Protein AF-A0A9E1UZW0-F1 (afdb_monomer)

Sequence (959 aa):
MATTGMSMRNAANSIFTGLLLSGLMGLLSMGADKRDGTMLTGFHPRLTERPRLGAKPGDRRKMQEAIRNGGDLKGKYIRLRDKLAPYIKQHGDDPDHLMSRMPMHWGKHYTIFPAFGEKKSMEFSDFDSPYKPAAPCVMNSWRGGSLDMRKRSGHAPVPTMRVGFGGVKTTRGNGYRTPKLGTIEAYNGDLFQVRDAFHKEVENYLPLSGTAICDYYKPIIGLATEAAMLYYWTEDERYARFACDYLMQWVLGIYFQNPYNRPKAAVDGKIIQNTSTGVNGMDISAGYMKQFAWVYDFCFDYLREKERHYLDGAFYPHREGEVDHAGLKEALRGKTIVEVVDQAFFKFCYHMILEDVLVGNPQCPNNHCIWSQQSVDFLLAIEDHELRAKGMDVIVYSDELCRPTQWGHYGSLSVNTTVANAFTDDGFWKESTVYQMIATGRVIGLLRSLDRAGYQPWEANGRVFRSACAPFRLMFPHRYLASYGDANNMGFTRTNVDFMYRTAKAHDMPEAKQLGKQLRWAIDRGFNRPLHAEEMEDVPAVGEGEMVFTRTDRIDFIPLYVQRNKGLDRDNGLMSTLYCGNYTHCLPEGINFEFYAKGLKVVPHVGYYPYGSKPHNGWCQKIGSKNTVIPGDIPLTMRDMSTGKYDLTTYAMEPAPQQDAVSPDMSFIEVELPYGGRQRRCMALIRTSASTGFLVDVFRSSNEKSNEYRLHSVGQGVAVYDHDGGTALPFASTTDLANAKLGDDYLEDKLKCPRAIEGNLRAVLDIADDKGRPGLEFSVFLAGRADYTVYTATGLQRKAADRPFDKMRAPMLAVRLPGEAWDRPFATVYEAAKKGTSAIQTVTRLADGSLTVLEITGANGTHHILSAVSPDQPHQLGTLRFQGTFATVAKIGTHTELYLGKGVELTDGTHAIQSLDGTELSVSLRIVDGGATISATAPCRVTVADKTTTVQPGLNQKL

Mean predicted aligned error: 11.45 Å

Structure (mmCIF, N/CA/C/O backbone):
data_AF-A0A9E1UZW0-F1
#
_entry.id   AF-A0A9E1UZW0-F1
#
loop_
_atom_site.group_PDB
_atom_site.id
_atom_site.type_symbol
_atom_site.label_atom_id
_atom_site.label_alt_id
_atom_site.label_comp_id
_atom_site.label_asym_id
_atom_site.label_entity_id
_atom_site.label_seq_id
_atom_site.pdbx_PDB_ins_code
_atom_site.Cartn_x
_atom_site.Cartn_y
_atom_site.Cartn_z
_atom_site.occupancy
_atom_site.B_iso_or_equiv
_atom_site.auth_seq_id
_atom_site.auth_comp_id
_atom_site.auth_asym_id
_atom_site.auth_atom_id
_atom_site.pdbx_PDB_model_num
ATOM 1 N N . MET A 1 1 ? 66.209 41.499 -23.337 1.00 30.52 1 MET A N 1
ATOM 2 C CA . MET A 1 1 ? 67.671 41.567 -23.544 1.00 30.52 1 MET A CA 1
ATOM 3 C C . MET A 1 1 ? 68.220 40.261 -22.989 1.00 30.52 1 MET A C 1
ATOM 5 O O . MET A 1 1 ? 67.960 39.990 -21.830 1.00 30.52 1 MET A O 1
ATOM 9 N N . ALA A 1 2 ? 68.523 39.294 -23.863 1.00 26.50 2 ALA A N 1
ATOM 10 C CA . ALA A 1 2 ? 69.896 38.978 -24.295 1.00 26.50 2 ALA A CA 1
ATOM 11 C C . ALA A 1 2 ? 70.733 38.438 -23.110 1.00 26.50 2 ALA A C 1
ATOM 13 O O . ALA A 1 2 ? 70.812 39.122 -22.102 1.00 26.50 2 ALA A O 1
ATOM 14 N N . THR A 1 3 ? 71.406 37.285 -23.089 1.00 26.61 3 THR A N 1
ATOM 15 C CA . THR A 1 3 ? 71.659 36.137 -23.991 1.00 26.61 3 THR A CA 1
ATOM 16 C C . THR A 1 3 ? 72.749 35.308 -23.271 1.00 26.61 3 THR A C 1
ATOM 18 O O . THR A 1 3 ? 73.616 35.926 -22.664 1.00 26.61 3 THR A O 1
ATOM 21 N N . THR A 1 4 ? 72.760 33.971 -23.435 1.00 27.75 4 THR A N 1
ATOM 22 C CA . THR A 1 4 ? 73.953 33.069 -23.526 1.00 27.75 4 THR A CA 1
ATOM 23 C C . THR A 1 4 ? 74.946 32.982 -22.349 1.00 27.75 4 THR A C 1
ATOM 25 O O . THR A 1 4 ? 75.381 33.986 -21.815 1.00 27.75 4 THR A O 1
ATOM 28 N N . GLY A 1 5 ? 75.476 31.827 -21.943 1.00 23.64 5 GLY A N 1
ATOM 29 C CA . GLY A 1 5 ? 75.455 30.471 -22.490 1.00 23.64 5 GLY A CA 1
ATOM 30 C C . GLY A 1 5 ? 76.658 29.679 -21.938 1.00 23.64 5 GLY A C 1
ATOM 31 O O . GLY A 1 5 ? 77.676 30.285 -21.637 1.00 23.64 5 GLY A O 1
ATOM 32 N N . MET A 1 6 ? 76.481 28.353 -21.804 1.00 24.33 6 MET A N 1
ATOM 33 C CA . MET A 1 6 ? 77.417 27.252 -22.149 1.00 24.33 6 MET A CA 1
ATOM 34 C C . MET A 1 6 ? 78.914 27.381 -21.761 1.00 24.33 6 MET A C 1
ATOM 36 O O . MET A 1 6 ? 79.561 28.360 -22.072 1.00 24.33 6 MET A O 1
ATOM 40 N N . SER A 1 7 ? 79.625 26.389 -21.214 1.00 26.19 7 SER A N 1
ATOM 41 C CA . SER A 1 7 ? 79.550 24.923 -21.309 1.00 26.19 7 SER A CA 1
ATOM 42 C C . SER A 1 7 ? 80.608 24.341 -20.334 1.00 26.19 7 SER A C 1
ATOM 44 O O . SER A 1 7 ? 81.612 24.999 -20.091 1.00 26.19 7 SER A O 1
ATOM 46 N N . MET A 1 8 ? 80.357 23.246 -19.609 1.00 24.97 8 MET A N 1
ATOM 47 C CA . MET A 1 8 ? 80.592 21.824 -19.951 1.00 24.97 8 MET A CA 1
ATOM 48 C C . MET A 1 8 ? 81.868 21.210 -19.336 1.00 24.97 8 MET A C 1
ATOM 50 O O . MET A 1 8 ? 82.967 21.661 -19.614 1.00 24.97 8 MET A O 1
ATOM 54 N N . ARG A 1 9 ? 81.641 20.053 -18.678 1.00 23.30 9 ARG A N 1
ATOM 55 C CA . ARG A 1 9 ? 82.436 18.797 -18.717 1.00 23.30 9 ARG A CA 1
ATOM 56 C C . ARG A 1 9 ? 83.820 18.847 -18.040 1.00 23.30 9 ARG A C 1
ATOM 58 O O . ARG A 1 9 ? 84.681 19.594 -18.453 1.00 23.30 9 ARG A O 1
ATOM 65 N N . ASN A 1 10 ? 84.176 18.044 -17.038 1.00 24.88 10 ASN A N 1
ATOM 66 C CA . ASN A 1 10 ? 83.704 16.735 -16.598 1.00 24.88 10 ASN A CA 1
ATOM 67 C C . ASN A 1 10 ? 84.033 16.554 -15.104 1.00 24.88 10 ASN A C 1
ATOM 69 O O . ASN A 1 10 ? 85.191 16.396 -14.735 1.00 24.88 10 ASN A O 1
ATOM 73 N N . ALA A 1 11 ? 82.996 16.525 -14.272 1.00 26.19 11 ALA A N 1
ATOM 74 C CA . ALA A 1 11 ? 83.003 15.957 -12.925 1.00 26.19 11 ALA A CA 1
ATOM 75 C C . ALA A 1 11 ? 81.582 15.442 -12.644 1.00 26.19 11 ALA A C 1
ATOM 77 O O . ALA A 1 11 ? 80.850 15.973 -11.820 1.00 26.19 11 ALA A O 1
ATOM 78 N N . ALA A 1 12 ? 81.138 14.471 -13.442 1.00 30.14 12 ALA A N 1
ATOM 79 C CA . ALA A 1 12 ? 79.840 13.824 -13.293 1.00 30.14 12 ALA A CA 1
ATOM 80 C C . ALA A 1 12 ? 79.958 12.385 -13.799 1.00 30.14 12 ALA A C 1
ATOM 82 O O . ALA A 1 12 ? 79.695 12.123 -14.966 1.00 30.14 12 ALA A O 1
ATOM 83 N N . ASN A 1 13 ? 80.457 11.490 -12.937 1.00 28.58 13 ASN A N 1
ATOM 84 C CA . ASN A 1 13 ? 80.236 10.040 -13.042 1.00 28.58 13 ASN A CA 1
ATOM 85 C C . ASN A 1 13 ? 80.562 9.265 -11.744 1.00 28.58 13 ASN A C 1
ATOM 87 O O . ASN A 1 13 ? 81.027 8.132 -11.790 1.00 28.58 13 ASN A O 1
ATOM 91 N N . SER A 1 14 ? 80.288 9.837 -10.565 1.00 29.59 14 SER A N 1
ATOM 92 C CA . SER A 1 14 ? 80.281 9.052 -9.311 1.00 29.59 14 SER A CA 1
ATOM 93 C C . SER A 1 14 ? 79.236 9.474 -8.269 1.00 29.59 14 SER A C 1
ATOM 95 O O . SER A 1 14 ? 79.258 8.983 -7.146 1.00 29.59 14 SER A O 1
ATOM 97 N N . ILE A 1 15 ? 78.268 10.327 -8.626 1.00 30.12 15 ILE A N 1
ATOM 98 C CA . ILE A 1 15 ? 77.149 10.705 -7.745 1.00 30.12 15 ILE A CA 1
ATOM 99 C C . ILE A 1 15 ? 75.868 10.744 -8.589 1.00 30.12 15 ILE A C 1
ATOM 101 O O . ILE A 1 15 ? 75.336 11.801 -8.904 1.00 30.12 15 ILE A O 1
ATOM 105 N N . PHE A 1 16 ? 75.412 9.574 -9.034 1.00 28.20 16 PHE A N 1
ATOM 106 C CA . PHE A 1 16 ? 74.105 9.398 -9.676 1.00 28.20 16 PHE A CA 1
ATOM 107 C C . PHE A 1 16 ? 73.536 8.016 -9.329 1.00 28.20 16 PHE A C 1
ATOM 109 O O . PHE A 1 16 ? 73.228 7.203 -10.189 1.00 28.20 16 PHE A O 1
ATOM 116 N N . THR A 1 17 ? 73.430 7.739 -8.027 1.00 32.31 17 THR A N 1
ATOM 117 C CA . THR A 1 17 ? 72.696 6.567 -7.508 1.00 32.31 17 THR A CA 1
ATOM 118 C C . THR A 1 17 ? 72.117 6.779 -6.104 1.00 32.31 17 THR A C 1
ATOM 120 O O . THR A 1 17 ? 71.690 5.821 -5.473 1.00 32.31 17 THR A O 1
ATOM 123 N N . GLY A 1 18 ? 72.059 8.017 -5.591 1.00 30.78 18 GLY A N 1
ATOM 124 C CA . GLY A 1 18 ? 71.815 8.229 -4.156 1.00 30.78 18 GLY A CA 1
ATOM 125 C C . GLY A 1 18 ? 70.939 9.402 -3.724 1.00 30.78 18 GLY A C 1
ATOM 126 O O . GLY A 1 18 ? 70.886 9.650 -2.529 1.00 30.78 18 GLY A O 1
ATOM 127 N N . LEU A 1 19 ? 70.261 10.134 -4.618 1.00 27.95 19 LEU A N 1
ATOM 128 C CA . LEU A 1 19 ? 69.469 11.315 -4.213 1.00 27.95 19 LEU A CA 1
ATOM 129 C C . LEU A 1 19 ? 68.256 11.584 -5.122 1.00 27.95 19 LEU A C 1
ATOM 131 O O . LEU A 1 19 ? 68.032 12.687 -5.604 1.00 27.95 19 LEU A O 1
ATOM 135 N N . LEU A 1 20 ? 67.445 10.546 -5.337 1.00 27.47 20 LEU A N 1
ATOM 136 C CA . LEU A 1 20 ? 66.090 10.657 -5.906 1.00 27.47 20 LEU A CA 1
ATOM 137 C C . LEU A 1 20 ? 65.059 9.864 -5.076 1.00 27.47 20 LEU A C 1
ATOM 139 O O . LEU A 1 20 ? 64.021 9.454 -5.582 1.00 27.47 20 LEU A O 1
ATOM 143 N N . LEU A 1 21 ? 65.353 9.645 -3.786 1.00 30.33 21 LEU A N 1
ATOM 144 C CA . LEU A 1 21 ? 64.610 8.717 -2.923 1.00 30.33 21 LEU A CA 1
ATOM 145 C C . LEU A 1 21 ? 64.216 9.271 -1.540 1.00 30.33 21 LEU A C 1
ATOM 147 O O . LEU A 1 21 ? 63.819 8.504 -0.673 1.00 30.33 21 LEU A O 1
ATOM 151 N N . SER A 1 22 ? 64.258 10.589 -1.313 1.00 27.69 22 SER A N 1
ATOM 152 C CA . SER A 1 22 ? 63.942 11.165 0.012 1.00 27.69 22 SER A CA 1
ATOM 153 C C . SER A 1 22 ? 63.074 12.433 -0.003 1.00 27.69 22 SER A C 1
ATOM 155 O O . SER A 1 22 ? 63.075 13.194 0.958 1.00 27.69 22 SER A O 1
ATOM 157 N N . GLY A 1 23 ? 62.284 12.646 -1.064 1.00 28.47 23 GLY A N 1
ATOM 158 C CA . GLY A 1 23 ? 61.341 13.774 -1.182 1.00 28.47 23 GLY A CA 1
ATOM 159 C C . GLY A 1 23 ? 59.867 13.390 -1.362 1.00 28.47 23 GLY A C 1
ATOM 160 O O . GLY A 1 23 ? 59.054 14.258 -1.657 1.00 28.47 23 GLY A O 1
ATOM 161 N N . LEU A 1 24 ? 59.511 12.106 -1.219 1.00 27.89 24 LEU A N 1
ATOM 162 C CA . LEU A 1 24 ? 58.159 11.594 -1.512 1.00 27.89 24 LEU A CA 1
ATOM 163 C C . LEU A 1 24 ? 57.574 10.674 -0.420 1.00 27.89 24 LEU A C 1
ATOM 165 O O . LEU A 1 24 ? 56.618 9.947 -0.667 1.00 27.89 24 LEU A O 1
ATOM 169 N N . MET A 1 25 ? 58.109 10.725 0.805 1.00 27.12 25 MET A N 1
ATOM 170 C CA . MET A 1 25 ? 57.637 9.929 1.951 1.00 27.12 25 MET A CA 1
ATOM 171 C C . MET A 1 25 ? 57.395 10.794 3.198 1.00 27.12 25 MET A C 1
ATOM 173 O O . MET A 1 25 ? 58.086 10.670 4.202 1.00 27.12 25 MET A O 1
ATOM 177 N N . GLY A 1 26 ? 56.406 11.691 3.130 1.00 26.28 26 GLY A N 1
ATOM 178 C CA . GLY A 1 26 ? 56.017 12.552 4.260 1.00 26.28 26 GLY A CA 1
ATOM 179 C C . GLY A 1 26 ? 54.534 12.934 4.309 1.00 26.28 26 GLY A C 1
ATOM 180 O O . GLY A 1 26 ? 54.189 13.917 4.951 1.00 26.28 26 GLY A O 1
ATOM 181 N N . LEU A 1 27 ? 53.661 12.192 3.617 1.00 26.28 27 LEU A N 1
ATOM 182 C CA . LEU A 1 27 ? 52.204 12.428 3.564 1.00 26.28 27 LEU A CA 1
ATOM 183 C C . LEU A 1 27 ? 51.392 11.117 3.637 1.00 26.28 27 LEU A C 1
ATOM 185 O O . LEU A 1 27 ? 50.254 11.037 3.186 1.00 26.28 27 LEU A O 1
ATOM 189 N N . LEU A 1 28 ? 51.988 10.082 4.236 1.00 27.00 28 LEU A N 1
ATOM 190 C CA . LEU A 1 28 ? 51.391 8.768 4.476 1.00 27.00 28 LEU A CA 1
ATOM 191 C C . LEU A 1 28 ? 51.625 8.349 5.935 1.00 27.00 28 LEU A C 1
ATOM 193 O O . LEU A 1 28 ? 52.431 7.468 6.201 1.00 27.00 28 LEU A O 1
ATOM 197 N N . SER A 1 29 ? 50.936 8.981 6.887 1.00 27.53 29 SER A N 1
ATOM 198 C CA . SER A 1 29 ? 50.568 8.335 8.157 1.00 27.53 29 SER A CA 1
ATOM 199 C C . SER A 1 29 ? 49.604 9.218 8.948 1.00 27.53 29 SER A C 1
ATOM 201 O O . SER A 1 29 ? 50.031 10.185 9.570 1.00 27.53 29 SER A O 1
ATOM 203 N N . MET A 1 30 ? 48.314 8.883 8.909 1.00 24.89 30 MET A N 1
ATOM 204 C CA . MET A 1 30 ? 47.377 8.869 10.047 1.00 24.89 30 MET A CA 1
ATOM 205 C C . MET A 1 30 ? 45.951 8.696 9.511 1.00 24.89 30 MET A C 1
ATOM 207 O O . MET A 1 30 ? 45.476 9.506 8.723 1.00 24.89 30 MET A O 1
ATOM 211 N N . GLY A 1 31 ? 45.288 7.615 9.931 1.00 25.58 31 GLY A N 1
ATOM 212 C CA . GLY A 1 31 ? 43.926 7.266 9.515 1.00 25.58 31 GLY A CA 1
ATOM 213 C C . GLY A 1 31 ? 43.778 5.894 8.853 1.00 25.58 31 GLY A C 1
ATOM 214 O O . GLY A 1 31 ? 42.892 5.716 8.025 1.00 25.58 31 GLY A O 1
ATOM 215 N N . ALA A 1 32 ? 44.637 4.928 9.190 1.00 26.78 32 ALA A N 1
ATOM 216 C CA . ALA A 1 32 ? 44.305 3.521 9.019 1.00 26.78 32 ALA A CA 1
ATOM 217 C C . ALA A 1 32 ? 43.410 3.090 10.190 1.00 26.78 32 ALA A C 1
ATOM 219 O O . ALA A 1 32 ? 43.887 2.977 11.316 1.00 26.78 32 ALA A O 1
ATOM 220 N N . ASP A 1 33 ? 42.136 2.836 9.905 1.00 25.22 33 ASP A N 1
ATOM 221 C CA . ASP A 1 33 ? 41.433 1.728 10.544 1.00 25.22 33 ASP A CA 1
ATOM 222 C C . ASP A 1 33 ? 40.790 0.866 9.448 1.00 25.22 33 ASP A C 1
ATOM 224 O O . ASP A 1 33 ? 40.399 1.353 8.382 1.00 25.22 33 ASP A O 1
ATOM 228 N N . LYS A 1 34 ? 40.861 -0.440 9.667 1.00 31.58 34 LYS A N 1
ATOM 229 C CA . LYS A 1 34 ? 41.252 -1.464 8.688 1.00 31.58 34 LYS A CA 1
ATOM 230 C C . LYS A 1 34 ? 40.300 -1.622 7.495 1.00 31.58 34 LYS A C 1
ATOM 232 O O . LYS A 1 34 ? 39.191 -2.130 7.619 1.00 31.58 34 LYS A O 1
ATOM 237 N N . ARG A 1 35 ? 40.808 -1.274 6.310 1.00 28.05 35 ARG A N 1
ATOM 238 C CA . ARG A 1 35 ? 40.376 -1.802 5.010 1.00 28.05 35 ARG A CA 1
ATOM 239 C C . ARG A 1 35 ? 41.566 -2.539 4.416 1.00 28.05 35 ARG A C 1
ATOM 241 O O . ARG A 1 35 ? 42.552 -1.908 4.040 1.00 28.05 35 ARG A O 1
ATOM 248 N N . ASP A 1 36 ? 41.483 -3.861 4.396 1.00 26.02 36 ASP A N 1
ATOM 249 C CA . ASP A 1 36 ? 42.492 -4.704 3.772 1.00 26.02 36 ASP A CA 1
ATOM 250 C C . ASP A 1 36 ? 42.563 -4.382 2.278 1.00 26.02 36 ASP A C 1
ATOM 252 O O . ASP A 1 36 ? 41.580 -4.489 1.546 1.00 26.02 36 ASP A O 1
ATOM 256 N N . GLY A 1 37 ? 43.750 -3.961 1.840 1.00 27.73 37 GLY A N 1
ATOM 257 C CA . GLY A 1 37 ? 44.107 -3.655 0.459 1.00 27.73 37 GLY A CA 1
ATOM 258 C C . GLY A 1 37 ? 44.231 -4.901 -0.412 1.00 27.73 37 GLY A C 1
ATOM 259 O O . GLY A 1 37 ? 45.260 -5.122 -1.045 1.00 27.73 37 GLY A O 1
ATOM 260 N N . THR A 1 38 ? 43.171 -5.699 -0.475 1.00 24.31 38 THR A N 1
ATOM 261 C CA . THR A 1 38 ? 42.907 -6.493 -1.670 1.00 24.31 38 THR A CA 1
ATOM 262 C C . THR A 1 38 ? 42.243 -5.547 -2.665 1.00 24.31 38 THR A C 1
ATOM 264 O O . THR A 1 38 ? 41.196 -4.970 -2.378 1.00 24.31 38 THR A O 1
ATOM 267 N N . MET A 1 39 ? 42.817 -5.366 -3.860 1.00 29.91 39 MET A N 1
ATOM 268 C CA . MET A 1 39 ? 41.914 -5.134 -4.987 1.00 29.91 39 MET A CA 1
ATOM 269 C C . MET A 1 39 ? 40.899 -6.279 -4.922 1.00 29.91 39 MET A C 1
ATOM 271 O O . MET A 1 39 ? 41.315 -7.431 -4.793 1.00 29.91 39 MET A O 1
ATOM 275 N N . LEU A 1 40 ? 39.602 -5.975 -4.947 1.00 32.97 40 LEU A N 1
ATOM 276 C CA . LEU A 1 40 ? 38.520 -6.958 -5.009 1.00 32.97 40 LEU A CA 1
ATOM 277 C C . LEU A 1 40 ? 38.567 -7.693 -6.365 1.00 32.97 40 LEU A C 1
ATOM 279 O O . LEU A 1 40 ? 37.657 -7.608 -7.175 1.00 32.97 40 LEU A O 1
ATOM 283 N N . THR A 1 41 ? 39.644 -8.423 -6.642 1.00 30.27 41 THR A N 1
ATOM 284 C CA . THR A 1 41 ? 39.836 -9.266 -7.828 1.00 30.27 41 THR A CA 1
ATOM 285 C C . THR A 1 41 ? 39.217 -10.655 -7.648 1.00 30.27 41 THR A C 1
ATOM 287 O O . THR A 1 41 ? 39.438 -11.531 -8.477 1.00 30.27 41 THR A O 1
ATOM 290 N N . GLY A 1 42 ? 38.436 -10.870 -6.581 1.00 32.50 42 GLY A N 1
ATOM 291 C CA . GLY A 1 42 ? 37.962 -12.194 -6.167 1.00 32.50 42 GLY A CA 1
ATOM 292 C C . GLY A 1 42 ? 36.461 -12.478 -6.288 1.00 32.50 42 GLY A C 1
ATOM 293 O O . GLY A 1 42 ? 36.078 -13.604 -6.001 1.00 32.50 42 GLY A O 1
ATOM 294 N N . PHE A 1 43 ? 35.605 -11.525 -6.684 1.00 42.00 43 PHE A N 1
ATOM 295 C CA . PHE A 1 43 ? 34.138 -11.711 -6.598 1.00 42.00 43 PHE A CA 1
ATOM 296 C C . PHE A 1 43 ? 33.359 -11.696 -7.919 1.00 42.00 43 PHE A C 1
ATOM 298 O O . PHE A 1 43 ? 32.143 -11.881 -7.899 1.00 42.00 43 PHE A O 1
ATOM 305 N N . HIS A 1 44 ? 34.012 -11.520 -9.068 1.00 53.66 44 HIS A N 1
ATOM 306 C CA . HIS A 1 44 ? 33.308 -11.459 -10.348 1.00 53.66 44 HIS A CA 1
ATOM 307 C C . HIS A 1 44 ? 33.883 -12.491 -11.330 1.00 53.66 44 HIS A C 1
ATOM 309 O O . HIS A 1 44 ? 35.072 -12.420 -11.650 1.00 53.66 44 HIS A O 1
ATOM 315 N N . PRO A 1 45 ? 33.074 -13.419 -11.883 1.00 56.72 45 PRO A N 1
ATOM 316 C CA . PRO A 1 45 ? 33.511 -14.218 -13.021 1.00 56.72 45 PRO A CA 1
ATOM 317 C C . PRO A 1 45 ? 33.694 -13.265 -14.202 1.00 56.72 45 PRO A C 1
ATOM 319 O O . PRO A 1 45 ? 32.706 -12.762 -14.733 1.00 56.72 45 PRO A O 1
ATOM 322 N N . ARG A 1 46 ? 34.932 -12.910 -14.569 1.00 61.34 46 ARG A N 1
ATOM 323 C CA . ARG A 1 46 ? 35.181 -12.111 -15.778 1.00 61.34 46 ARG A CA 1
ATOM 324 C C . ARG A 1 46 ? 34.709 -12.935 -16.968 1.00 61.34 46 ARG A C 1
ATOM 326 O O . ARG A 1 46 ? 35.425 -13.812 -17.440 1.00 61.34 46 ARG A O 1
ATOM 333 N N . LEU A 1 47 ? 33.478 -12.691 -17.400 1.00 66.19 47 LEU A N 1
ATOM 334 C CA . LEU A 1 47 ? 32.916 -13.365 -18.556 1.00 66.19 47 LEU A CA 1
ATOM 335 C C . LEU A 1 47 ? 33.743 -12.948 -19.767 1.00 66.19 47 LEU A C 1
ATOM 337 O O . LEU A 1 47 ? 33.791 -11.764 -20.098 1.00 66.19 47 LEU A O 1
ATOM 341 N N . THR A 1 48 ? 34.423 -13.903 -20.387 1.00 64.00 48 THR A N 1
ATOM 342 C CA . THR A 1 48 ? 35.215 -13.685 -21.603 1.00 64.00 48 THR A CA 1
ATOM 343 C C . THR A 1 48 ? 34.378 -13.844 -22.868 1.00 64.00 48 THR A C 1
ATOM 345 O O . THR A 1 48 ? 34.784 -13.386 -23.929 1.00 64.00 48 THR A O 1
ATOM 348 N N . GLU A 1 49 ? 33.210 -14.478 -22.754 1.00 66.00 49 GLU A N 1
ATOM 349 C CA . GLU A 1 49 ? 32.241 -14.638 -23.835 1.00 66.00 49 GLU A CA 1
ATOM 350 C C . GLU A 1 49 ? 31.124 -13.596 -23.741 1.00 66.00 49 GLU A C 1
ATOM 352 O O . GLU A 1 49 ? 30.794 -13.104 -22.658 1.00 66.00 49 GLU A O 1
ATOM 357 N N . ARG A 1 50 ? 30.530 -13.292 -24.899 1.00 69.62 50 ARG A N 1
ATOM 358 C CA . ARG A 1 50 ? 29.368 -12.416 -25.045 1.00 69.62 50 ARG A CA 1
ATOM 359 C C . ARG A 1 50 ? 28.203 -12.888 -24.167 1.00 69.62 50 ARG A C 1
ATOM 361 O O . ARG A 1 50 ? 27.635 -13.950 -24.451 1.00 69.62 50 ARG A O 1
ATOM 368 N N . PRO A 1 51 ? 27.765 -12.103 -23.169 1.00 69.88 51 PRO A N 1
ATOM 369 C CA . PRO A 1 51 ? 26.579 -12.445 -22.405 1.00 69.88 51 PRO A CA 1
ATOM 370 C C . PRO A 1 51 ? 25.328 -12.315 -23.278 1.00 69.88 51 PRO A C 1
ATOM 372 O O . PRO A 1 51 ? 25.160 -11.350 -24.025 1.00 69.88 51 PRO A O 1
ATOM 375 N N . ARG A 1 52 ? 24.416 -13.283 -23.179 1.00 74.88 52 ARG A N 1
ATOM 376 C CA . ARG A 1 52 ? 23.083 -13.172 -23.779 1.00 74.88 52 ARG A CA 1
ATOM 377 C C . ARG A 1 52 ? 22.100 -12.655 -22.736 1.00 74.88 52 ARG A C 1
ATOM 379 O O . ARG A 1 52 ? 22.011 -13.205 -21.642 1.00 74.88 52 ARG A O 1
ATOM 386 N N . LEU A 1 53 ? 21.321 -11.640 -23.096 1.00 76.81 53 LEU A N 1
ATOM 387 C CA . LEU A 1 53 ? 20.317 -11.042 -22.213 1.00 76.81 53 LEU A CA 1
ATOM 388 C C . LEU A 1 53 ? 18.987 -11.795 -22.296 1.00 76.81 53 LEU A C 1
ATOM 390 O O . LEU A 1 53 ? 18.433 -12.237 -21.287 1.00 76.81 53 LEU A O 1
ATOM 394 N N . GLY A 1 54 ? 18.480 -11.964 -23.520 1.00 65.44 54 GLY A N 1
ATOM 395 C CA . GLY A 1 54 ? 17.135 -12.485 -23.760 1.00 65.44 54 GLY A CA 1
ATOM 396 C C . GLY A 1 54 ? 17.068 -14.007 -23.890 1.00 65.44 54 GLY A C 1
ATOM 397 O O . GLY A 1 54 ? 16.142 -14.631 -23.379 1.00 65.44 54 GLY A O 1
ATOM 398 N N . ALA A 1 55 ? 18.058 -14.644 -24.522 1.00 69.56 55 ALA A N 1
ATOM 399 C CA . ALA A 1 55 ? 17.984 -16.055 -24.930 1.00 69.56 55 ALA A CA 1
ATOM 400 C C . ALA A 1 55 ? 19.300 -16.818 -24.728 1.00 69.56 55 ALA A C 1
ATOM 402 O O . ALA A 1 55 ? 20.363 -16.308 -25.061 1.00 69.56 55 ALA A O 1
ATOM 403 N N . LYS A 1 56 ? 19.234 -18.063 -24.255 1.00 70.75 56 LYS A N 1
ATOM 404 C CA . LYS A 1 56 ? 20.377 -18.978 -24.147 1.00 70.75 56 LYS A CA 1
ATOM 405 C C . LYS A 1 56 ? 20.647 -19.695 -25.479 1.00 70.75 56 LYS A C 1
ATOM 407 O O . LYS A 1 56 ? 19.749 -19.805 -26.324 1.00 70.75 56 LYS A O 1
ATOM 412 N N . PRO A 1 57 ? 21.863 -20.237 -25.682 1.00 68.50 57 PRO A N 1
ATOM 413 C CA . PRO A 1 57 ? 22.127 -21.147 -26.791 1.00 68.50 57 PRO A CA 1
ATOM 414 C C . PRO A 1 57 ? 21.095 -22.288 -26.836 1.00 68.50 57 PRO A C 1
ATOM 416 O O . PRO A 1 57 ? 20.872 -22.982 -25.847 1.00 68.50 57 PRO A O 1
ATOM 419 N N . GLY A 1 58 ? 20.444 -22.469 -27.987 1.00 72.75 58 GLY A N 1
ATOM 420 C CA . GLY A 1 58 ? 19.412 -23.494 -28.193 1.00 72.75 58 GLY A CA 1
ATOM 421 C C . GLY A 1 58 ? 17.965 -23.054 -27.927 1.00 72.75 58 GLY A C 1
ATOM 422 O O . GLY A 1 58 ? 17.057 -23.741 -28.402 1.00 72.75 58 GLY A O 1
ATOM 423 N N . ASP A 1 59 ? 17.723 -21.907 -27.275 1.00 76.44 59 ASP A N 1
ATOM 424 C CA . ASP A 1 59 ? 16.361 -21.394 -27.027 1.00 76.44 59 ASP A CA 1
ATOM 425 C C . ASP A 1 59 ? 15.610 -21.163 -28.346 1.00 76.44 59 ASP A C 1
ATOM 427 O O . ASP A 1 59 ? 14.467 -21.592 -28.485 1.00 76.44 59 ASP A O 1
ATOM 431 N N . ARG A 1 60 ? 16.276 -20.600 -29.370 1.00 79.31 60 ARG A N 1
ATOM 432 C CA . ARG A 1 60 ? 15.696 -20.415 -30.717 1.00 79.31 60 ARG A CA 1
ATOM 433 C C . ARG A 1 60 ? 15.032 -21.688 -31.246 1.00 79.31 60 ARG A C 1
ATOM 435 O O . ARG A 1 60 ? 13.871 -21.656 -31.646 1.00 79.31 60 ARG A O 1
ATOM 442 N N . ARG A 1 61 ? 15.757 -22.814 -31.228 1.00 81.50 61 ARG A N 1
ATOM 443 C CA . ARG A 1 61 ? 15.277 -24.090 -31.781 1.00 81.50 61 ARG A CA 1
ATOM 444 C C . ARG A 1 61 ? 14.070 -24.606 -31.003 1.00 81.50 61 ARG A C 1
ATOM 446 O O . ARG A 1 61 ? 13.062 -24.950 -31.616 1.00 81.50 61 ARG A O 1
ATOM 453 N N . LYS A 1 62 ? 14.146 -24.586 -29.669 1.00 78.44 62 LYS A N 1
ATOM 454 C CA . LYS A 1 62 ? 13.041 -24.995 -28.787 1.00 78.44 62 LYS A CA 1
ATOM 455 C C . LYS A 1 62 ? 11.781 -24.174 -29.049 1.00 78.44 62 LYS A C 1
ATOM 457 O O . LYS A 1 62 ? 10.688 -24.721 -29.134 1.00 78.44 62 LYS A O 1
ATOM 462 N N . MET A 1 63 ? 11.930 -22.865 -29.233 1.00 76.62 63 MET A N 1
ATOM 463 C CA . MET A 1 63 ? 10.800 -21.972 -29.486 1.00 76.62 63 MET A CA 1
ATOM 464 C C . MET A 1 63 ? 10.186 -22.192 -30.863 1.00 76.62 63 MET A C 1
ATOM 466 O O . MET A 1 63 ? 8.964 -22.244 -30.981 1.00 76.62 63 MET A O 1
ATOM 470 N N . GLN A 1 64 ? 11.005 -22.384 -31.897 1.00 81.69 64 GLN A N 1
ATOM 471 C CA . GLN A 1 64 ? 10.518 -22.751 -33.227 1.00 81.69 64 GLN A CA 1
ATOM 472 C C . GLN A 1 64 ? 9.747 -24.077 -33.194 1.00 81.69 64 GLN A C 1
ATOM 474 O O . GLN A 1 64 ? 8.676 -24.181 -33.789 1.00 81.69 64 GLN A O 1
ATOM 479 N N . GLU A 1 65 ? 10.251 -25.080 -32.473 1.00 82.69 65 GLU A N 1
ATOM 480 C CA . GLU A 1 65 ? 9.557 -26.354 -32.262 1.00 82.69 65 GLU A CA 1
ATOM 481 C C . GLU A 1 65 ? 8.235 -26.166 -31.516 1.00 82.69 65 GLU A C 1
ATOM 483 O O . GLU A 1 65 ? 7.206 -26.642 -31.988 1.00 82.69 65 GLU A O 1
ATOM 488 N N . ALA A 1 66 ? 8.216 -25.407 -30.421 1.00 78.12 66 ALA A N 1
ATOM 489 C CA . ALA A 1 66 ? 7.003 -25.132 -29.657 1.00 78.12 66 ALA A CA 1
ATOM 490 C C . ALA A 1 66 ? 5.955 -24.335 -30.464 1.00 78.12 66 ALA A C 1
ATOM 492 O O . ALA A 1 66 ? 4.760 -24.624 -30.395 1.00 78.12 66 ALA A O 1
ATOM 493 N N . ILE A 1 67 ? 6.374 -23.382 -31.305 1.00 80.38 67 ILE A N 1
ATOM 494 C CA . ILE A 1 67 ? 5.474 -22.668 -32.228 1.00 80.38 67 ILE A CA 1
ATOM 495 C C . ILE A 1 67 ? 4.908 -23.627 -33.289 1.00 80.38 67 ILE A C 1
ATOM 497 O O . ILE A 1 67 ? 3.713 -23.555 -33.598 1.00 80.38 67 ILE A O 1
ATOM 501 N N . ARG A 1 68 ? 5.731 -24.535 -33.837 1.00 83.50 68 ARG A N 1
ATOM 502 C CA . ARG A 1 68 ? 5.298 -25.545 -34.823 1.00 83.50 68 ARG A CA 1
ATOM 503 C C . ARG A 1 68 ? 4.316 -26.550 -34.222 1.00 83.50 68 ARG A C 1
ATOM 505 O O . ARG A 1 68 ? 3.269 -26.795 -34.822 1.00 83.50 68 ARG A O 1
ATOM 512 N N . ASN A 1 69 ? 4.624 -27.070 -33.037 1.00 81.56 69 ASN A N 1
ATOM 513 C CA . ASN A 1 69 ? 3.871 -28.128 -32.358 1.00 81.56 69 ASN A CA 1
ATOM 514 C C . ASN A 1 69 ? 2.513 -27.654 -31.802 1.00 81.56 69 ASN A C 1
ATOM 516 O O . ASN A 1 69 ? 1.647 -28.478 -31.520 1.00 81.56 69 ASN A O 1
ATOM 520 N N . GLY A 1 70 ? 2.281 -26.340 -31.701 1.00 74.81 70 GLY A N 1
ATOM 521 C CA . GLY A 1 70 ? 1.003 -25.764 -31.267 1.00 74.81 70 GLY A CA 1
ATOM 522 C C . GLY A 1 70 ? 0.936 -25.444 -29.769 1.00 74.81 70 GLY A C 1
ATOM 523 O O . GLY A 1 70 ? 1.922 -25.535 -29.050 1.00 74.81 70 GLY A O 1
ATOM 524 N N . GLY A 1 71 ? -0.233 -24.996 -29.296 1.00 73.25 71 GLY A N 1
ATOM 525 C CA . GLY A 1 71 ? -0.450 -24.583 -27.899 1.00 73.25 71 GLY A CA 1
ATOM 526 C C . GLY A 1 71 ? -0.404 -23.066 -27.660 1.00 73.25 71 GLY A C 1
ATOM 527 O O . GLY A 1 71 ? -0.527 -22.265 -28.592 1.00 73.25 71 GLY A O 1
ATOM 528 N N . ASP A 1 72 ? -0.253 -22.660 -26.392 1.00 72.06 72 ASP A N 1
ATOM 529 C CA . ASP A 1 72 ? -0.318 -21.249 -25.962 1.00 72.06 72 ASP A CA 1
ATOM 530 C C . ASP A 1 72 ? 0.759 -20.376 -26.632 1.00 72.06 72 ASP A C 1
ATOM 532 O O . ASP A 1 72 ? 0.473 -19.257 -27.067 1.00 72.06 72 ASP A O 1
ATOM 536 N N . LEU A 1 73 ? 1.978 -20.903 -26.813 1.00 75.94 73 LEU A N 1
ATOM 537 C CA . LEU A 1 73 ? 3.070 -20.158 -27.445 1.00 75.94 73 LEU A CA 1
ATOM 538 C C . LEU A 1 73 ? 2.774 -19.810 -28.912 1.00 75.94 73 LEU A C 1
ATOM 540 O O . LEU A 1 73 ? 3.011 -18.676 -29.324 1.00 75.94 73 LEU A O 1
ATOM 544 N N . LYS A 1 74 ? 2.175 -20.725 -29.689 1.00 82.06 74 LYS A N 1
ATOM 545 C CA . LYS A 1 74 ? 1.738 -20.438 -31.068 1.00 82.06 74 LYS A CA 1
ATOM 546 C C . LYS A 1 74 ? 0.697 -19.318 -31.097 1.00 82.06 74 LYS A C 1
ATOM 548 O O . LYS A 1 74 ? 0.783 -18.411 -31.923 1.00 82.06 74 LYS A O 1
ATOM 553 N N . GLY A 1 75 ? -0.259 -19.345 -30.167 1.00 82.06 75 GLY A N 1
ATOM 554 C CA . GLY A 1 75 ? -1.248 -18.277 -30.015 1.00 82.06 75 GLY A CA 1
ATOM 555 C C . GLY A 1 75 ? -0.611 -16.926 -29.669 1.00 82.06 75 GLY A C 1
ATOM 556 O O . GLY A 1 75 ? -1.015 -15.899 -30.214 1.00 82.06 75 GLY A O 1
ATOM 557 N N . LYS A 1 76 ? 0.403 -16.912 -28.795 1.00 80.12 76 LYS A N 1
ATOM 558 C CA . LYS A 1 76 ? 1.183 -15.710 -28.445 1.00 80.12 76 LYS A CA 1
ATOM 559 C C . LYS A 1 76 ? 1.968 -15.166 -29.637 1.00 80.12 76 LYS A C 1
ATOM 561 O O . LYS A 1 76 ? 1.884 -13.970 -29.903 1.00 80.12 76 LYS A O 1
ATOM 566 N N . TYR A 1 77 ? 2.650 -16.039 -30.377 1.00 85.25 77 TYR A N 1
ATOM 567 C CA . TYR A 1 77 ? 3.365 -15.695 -31.606 1.00 85.25 77 TYR A CA 1
ATOM 568 C C . TYR A 1 77 ? 2.443 -15.031 -32.638 1.00 85.25 77 TYR A C 1
ATOM 570 O O . TYR A 1 77 ? 2.750 -13.940 -33.113 1.00 85.25 77 TYR A O 1
ATOM 578 N N . ILE A 1 78 ? 1.284 -15.636 -32.934 1.00 87.81 78 ILE A N 1
ATOM 579 C CA . ILE A 1 78 ? 0.314 -15.089 -33.898 1.00 87.81 78 ILE A CA 1
ATOM 580 C C . ILE A 1 78 ? -0.147 -13.692 -33.469 1.00 87.81 78 ILE A C 1
ATOM 582 O O . ILE A 1 78 ? -0.091 -12.760 -34.266 1.00 87.81 78 ILE A O 1
ATOM 586 N N . ARG A 1 79 ? -0.523 -13.515 -32.194 1.00 87.94 79 ARG A N 1
ATOM 587 C CA . ARG A 1 79 ? -0.940 -12.205 -31.667 1.00 87.94 79 ARG A CA 1
ATOM 588 C C . ARG A 1 79 ? 0.154 -11.146 -31.800 1.00 87.94 79 ARG A C 1
ATOM 590 O O . ARG A 1 79 ? -0.154 -10.005 -32.133 1.00 87.94 79 ARG A O 1
ATOM 597 N N . LEU A 1 80 ? 1.408 -11.509 -31.531 1.00 88.25 80 LEU A N 1
ATOM 598 C CA . LEU A 1 80 ? 2.541 -10.591 -31.644 1.00 88.25 80 LEU A CA 1
ATOM 599 C C . LEU A 1 80 ? 2.809 -10.200 -33.101 1.00 88.25 80 LEU A C 1
ATOM 601 O O . LEU A 1 80 ? 2.932 -9.017 -33.412 1.00 88.25 80 LEU A O 1
ATOM 605 N N . ARG A 1 81 ? 2.833 -11.188 -34.000 1.00 92.50 81 ARG A N 1
ATOM 606 C CA . ARG A 1 81 ? 2.979 -10.986 -35.445 1.00 92.50 81 ARG A CA 1
ATOM 607 C C . ARG A 1 81 ? 1.897 -10.054 -35.985 1.00 92.50 81 ARG A C 1
ATOM 609 O O . ARG A 1 81 ? 2.217 -9.099 -36.685 1.00 92.50 81 ARG A O 1
ATOM 616 N N . ASP A 1 82 ? 0.639 -10.305 -35.637 1.00 94.81 82 ASP A N 1
ATOM 617 C CA . ASP A 1 82 ? -0.501 -9.529 -36.133 1.00 94.81 82 ASP A CA 1
ATOM 618 C C . ASP A 1 82 ? -0.504 -8.100 -35.566 1.00 94.81 82 ASP A C 1
ATOM 620 O O . ASP A 1 82 ? -0.830 -7.153 -36.281 1.00 94.81 82 ASP A O 1
ATOM 624 N N . LYS A 1 83 ? -0.067 -7.918 -34.309 1.00 93.00 83 LYS A N 1
ATOM 625 C CA . LYS A 1 83 ? 0.155 -6.593 -33.708 1.00 93.00 83 LYS A CA 1
ATOM 626 C C . LYS A 1 83 ? 1.211 -5.790 -34.474 1.00 93.00 83 LYS A C 1
ATOM 628 O O . LYS A 1 83 ? 1.029 -4.589 -34.663 1.00 93.00 83 LYS A O 1
ATOM 633 N N . LEU A 1 84 ? 2.312 -6.429 -34.875 1.00 94.94 84 LEU A N 1
ATOM 634 C CA . LEU A 1 84 ? 3.446 -5.763 -35.524 1.00 94.94 84 LEU A CA 1
ATOM 635 C C . LEU A 1 84 ? 3.262 -5.555 -37.029 1.00 94.94 84 LEU A C 1
ATOM 637 O O . LEU A 1 84 ? 3.785 -4.581 -37.561 1.00 94.94 84 LEU A O 1
ATOM 641 N N . ALA A 1 85 ? 2.495 -6.411 -37.707 1.00 96.25 85 ALA A N 1
ATOM 642 C CA . ALA A 1 85 ? 2.267 -6.363 -39.152 1.00 96.25 85 ALA A CA 1
ATOM 643 C C . ALA A 1 85 ? 2.013 -4.954 -39.740 1.00 96.25 85 ALA A C 1
ATOM 645 O O . ALA A 1 85 ? 2.688 -4.617 -40.717 1.00 96.25 85 ALA A O 1
ATOM 646 N N . PRO A 1 86 ? 1.118 -4.103 -39.186 1.00 95.62 86 PRO A N 1
ATOM 647 C CA . PRO A 1 86 ? 0.907 -2.759 -39.729 1.00 95.62 86 PRO A CA 1
ATOM 648 C C . PRO A 1 86 ? 2.148 -1.864 -39.619 1.00 95.62 86 PRO A C 1
ATOM 650 O O . PRO A 1 86 ? 2.425 -1.112 -40.547 1.00 95.62 86 PRO A O 1
ATOM 653 N N . TYR A 1 87 ? 2.919 -1.972 -38.534 1.00 95.56 87 TYR A N 1
ATOM 654 C CA . TYR A 1 87 ? 4.127 -1.170 -38.320 1.00 95.56 87 TYR A CA 1
ATOM 655 C C . TYR A 1 87 ? 5.286 -1.629 -39.204 1.00 95.56 87 TYR A C 1
ATOM 657 O O . TYR A 1 87 ? 6.003 -0.795 -39.743 1.00 95.56 87 TYR A O 1
ATOM 665 N N . ILE A 1 88 ? 5.437 -2.943 -39.401 1.00 96.94 88 ILE A N 1
ATOM 666 C CA . ILE A 1 88 ? 6.447 -3.499 -40.313 1.00 96.94 88 ILE A CA 1
ATOM 667 C C . ILE A 1 88 ? 6.154 -3.090 -41.753 1.00 96.94 88 ILE A C 1
ATOM 669 O O . ILE A 1 88 ? 7.061 -2.674 -42.467 1.00 96.94 88 ILE A O 1
ATOM 673 N N . LYS A 1 89 ? 4.885 -3.161 -42.174 1.00 95.75 89 LYS A N 1
ATOM 674 C CA . LYS A 1 89 ? 4.478 -2.676 -43.495 1.00 95.75 89 LYS A CA 1
ATOM 675 C C . LYS A 1 89 ? 4.776 -1.183 -43.638 1.00 95.75 89 LYS A C 1
ATOM 677 O O . LYS A 1 89 ? 5.443 -0.789 -44.584 1.00 95.75 89 LYS A O 1
ATOM 682 N N . GLN A 1 90 ? 4.332 -0.380 -42.673 1.00 93.31 90 GLN A N 1
ATOM 683 C CA . GLN A 1 90 ? 4.531 1.064 -42.695 1.00 93.31 90 GLN A CA 1
ATOM 684 C C . GLN A 1 90 ? 6.011 1.455 -42.735 1.00 93.31 90 GLN A C 1
ATOM 686 O O . GLN A 1 90 ? 6.354 2.366 -43.464 1.00 93.31 90 GLN A O 1
ATOM 691 N N . HIS A 1 91 ? 6.886 0.772 -41.996 1.00 94.31 91 HIS A N 1
ATOM 692 C CA . HIS A 1 91 ? 8.333 1.017 -42.033 1.00 94.31 91 HIS A CA 1
ATOM 693 C C . HIS A 1 91 ? 8.993 0.582 -43.347 1.00 94.31 91 HIS A C 1
ATOM 695 O O . HIS A 1 91 ? 9.989 1.171 -43.766 1.00 94.31 91 HIS A O 1
ATOM 701 N N . GLY A 1 92 ? 8.447 -0.441 -44.007 1.00 91.88 92 GLY A N 1
ATOM 702 C CA . GLY A 1 92 ? 8.845 -0.804 -45.365 1.00 91.88 92 GLY A CA 1
ATOM 703 C C . GLY A 1 92 ? 8.501 0.287 -46.381 1.00 91.88 92 GLY A C 1
ATOM 704 O O . GLY A 1 92 ? 9.326 0.583 -47.240 1.00 91.88 92 GLY A O 1
ATOM 705 N N . ASP A 1 93 ? 7.314 0.888 -46.250 1.00 91.94 93 ASP A N 1
ATOM 706 C CA . ASP A 1 93 ? 6.811 1.937 -47.148 1.00 91.94 93 ASP A CA 1
ATOM 707 C C . ASP A 1 93 ? 7.423 3.327 -46.838 1.00 91.94 93 ASP A C 1
ATOM 709 O O . ASP A 1 93 ? 7.728 4.091 -47.750 1.00 91.94 93 ASP A O 1
ATOM 713 N N . ASP A 1 94 ? 7.597 3.652 -45.554 1.00 90.69 94 ASP A N 1
ATOM 714 C CA . ASP A 1 94 ? 8.104 4.918 -45.006 1.00 90.69 94 ASP A CA 1
ATOM 715 C C . ASP A 1 94 ? 8.897 4.641 -43.703 1.00 90.69 94 ASP A C 1
ATOM 717 O O . ASP A 1 94 ? 8.335 4.662 -42.595 1.00 90.69 94 ASP A O 1
ATOM 721 N N . PRO A 1 95 ? 10.213 4.363 -43.796 1.00 89.19 95 PRO A N 1
ATOM 722 C CA . PRO A 1 95 ? 11.040 4.070 -42.622 1.00 89.19 95 PRO A CA 1
ATOM 723 C C . PRO A 1 95 ? 11.151 5.261 -41.657 1.00 89.19 95 PRO A C 1
ATOM 725 O O . PRO A 1 95 ? 11.389 5.073 -40.459 1.00 89.19 95 PRO A O 1
ATOM 728 N N . ASP A 1 96 ? 10.912 6.482 -42.143 1.00 87.06 96 ASP A N 1
ATOM 729 C CA . ASP A 1 96 ? 11.042 7.717 -41.377 1.00 87.06 96 ASP A CA 1
ATOM 730 C C . ASP A 1 96 ? 9.824 8.044 -40.511 1.00 87.06 96 ASP A C 1
ATOM 732 O O . ASP A 1 96 ? 9.915 8.880 -39.596 1.00 87.06 96 ASP A O 1
ATOM 736 N N . HIS A 1 97 ? 8.706 7.349 -40.728 1.00 87.69 97 HIS A N 1
ATOM 737 C CA . HIS A 1 97 ? 7.459 7.613 -40.028 1.00 87.69 97 HIS A CA 1
ATOM 738 C C . HIS A 1 97 ? 7.623 7.589 -38.504 1.00 87.69 97 HIS A C 1
ATOM 740 O O . HIS A 1 97 ? 7.423 8.598 -37.832 1.00 87.69 97 HIS A O 1
ATOM 746 N N . LEU A 1 98 ? 8.007 6.456 -37.915 1.00 88.94 98 LEU A N 1
ATOM 747 C CA . LEU A 1 98 ? 8.220 6.393 -36.463 1.00 88.94 98 LEU A CA 1
ATOM 748 C C . LEU A 1 98 ? 9.555 7.020 -36.050 1.00 88.94 98 LEU A C 1
ATOM 750 O O . LEU A 1 98 ? 9.656 7.534 -34.937 1.00 88.94 98 LEU A O 1
ATOM 754 N N . MET A 1 99 ? 10.548 7.032 -36.945 1.00 89.81 99 MET A N 1
ATOM 755 C CA . MET A 1 99 ? 11.872 7.585 -36.665 1.00 89.81 99 MET A CA 1
ATOM 756 C C . MET A 1 99 ? 11.780 9.072 -36.306 1.00 89.81 99 MET A C 1
ATOM 758 O O . MET A 1 99 ? 12.228 9.473 -35.237 1.00 89.81 99 MET A O 1
ATOM 762 N N . SER A 1 100 ? 11.074 9.870 -37.120 1.00 86.62 100 SER A N 1
ATOM 763 C CA . SER A 1 100 ? 10.831 11.312 -36.888 1.00 86.62 100 SER A CA 1
ATOM 764 C C . SER A 1 100 ? 10.121 11.627 -35.570 1.00 86.62 100 SER A C 1
ATOM 766 O O . SER A 1 100 ? 10.101 12.776 -35.137 1.00 86.62 100 SER A O 1
ATOM 768 N N . ARG A 1 101 ? 9.502 10.630 -34.936 1.00 88.38 101 ARG A N 1
ATOM 769 C CA . ARG A 1 101 ? 8.738 10.768 -33.689 1.00 88.38 101 ARG A CA 1
ATOM 770 C C . ARG A 1 101 ? 9.565 10.387 -32.462 1.00 88.38 101 ARG A C 1
ATOM 772 O O . ARG A 1 101 ? 9.100 10.562 -31.335 1.00 88.38 101 ARG A O 1
ATOM 779 N N . MET A 1 102 ? 10.790 9.892 -32.656 1.00 88.12 102 MET A N 1
ATOM 780 C CA . MET A 1 102 ? 11.735 9.693 -31.563 1.00 88.12 102 MET A CA 1
ATOM 781 C C . MET A 1 102 ? 12.175 11.053 -31.000 1.00 88.12 102 MET A C 1
ATOM 783 O O . MET A 1 102 ? 12.493 11.956 -31.777 1.00 88.12 102 MET A O 1
ATOM 787 N N . PRO A 1 103 ? 12.239 11.225 -29.666 1.00 85.38 103 PRO A N 1
ATOM 788 C CA . PRO A 1 103 ? 12.727 12.459 -29.051 1.00 85.38 103 PRO A CA 1
ATOM 789 C C . PRO A 1 103 ? 14.232 12.689 -29.274 1.00 85.38 103 PRO A C 1
ATOM 791 O O . PRO A 1 103 ? 15.052 12.436 -28.387 1.00 85.38 103 PRO A O 1
ATOM 794 N N . MET A 1 104 ? 14.594 13.203 -30.446 1.00 87.00 104 MET A N 1
ATOM 795 C CA . MET A 1 104 ? 15.961 13.564 -30.829 1.00 87.00 104 MET A CA 1
ATOM 796 C C . MET A 1 104 ? 16.054 15.065 -31.132 1.00 87.00 104 MET A C 1
ATOM 798 O O . MET A 1 104 ? 15.051 15.743 -31.364 1.00 87.00 104 MET A O 1
ATOM 802 N N . HIS A 1 105 ? 17.265 15.614 -31.142 1.00 83.12 105 HIS A N 1
ATOM 803 C CA . HIS A 1 105 ? 17.546 16.969 -31.615 1.00 83.12 105 HIS A CA 1
ATOM 804 C C . HIS A 1 105 ? 17.552 17.041 -33.145 1.00 83.12 105 HIS A C 1
ATOM 806 O O . HIS A 1 105 ? 18.571 17.398 -33.729 1.00 83.12 105 HIS A O 1
ATOM 812 N N . TRP A 1 106 ? 16.419 16.722 -33.775 1.00 82.62 106 TRP A N 1
ATOM 813 C CA . TRP A 1 106 ? 16.226 16.830 -35.223 1.00 82.62 106 TRP A CA 1
ATOM 814 C C . TRP A 1 106 ? 16.611 18.244 -35.711 1.00 82.62 106 TRP A C 1
ATOM 816 O O . TRP A 1 106 ? 16.166 19.250 -35.150 1.00 82.62 106 TRP A O 1
ATOM 826 N N . GLY A 1 107 ? 17.536 18.324 -36.674 1.00 79.75 107 GLY A N 1
ATOM 827 C CA . GLY A 1 107 ? 18.023 19.559 -37.301 1.00 79.75 107 GLY A CA 1
ATOM 828 C C . GLY A 1 107 ? 19.289 20.187 -36.694 1.00 79.75 107 GLY A C 1
ATOM 829 O O . GLY A 1 107 ? 20.212 20.512 -37.430 1.00 79.75 107 GLY A O 1
ATOM 830 N N . LYS A 1 108 ? 19.356 20.421 -35.372 1.00 78.50 108 LYS A N 1
ATOM 831 C CA . LYS A 1 108 ? 20.508 21.129 -34.744 1.00 78.50 108 LYS A CA 1
ATOM 832 C C . LYS A 1 108 ? 21.623 20.209 -34.238 1.00 78.50 108 LYS A C 1
ATOM 834 O O . LYS A 1 108 ? 22.742 20.677 -34.057 1.00 78.50 108 LYS A O 1
ATOM 839 N N . HIS A 1 109 ? 21.300 18.946 -33.950 1.00 86.50 109 HIS A N 1
ATOM 840 C CA . HIS A 1 109 ? 22.250 17.892 -33.558 1.00 86.50 109 HIS A CA 1
ATOM 841 C C . HIS A 1 109 ? 23.201 18.278 -32.411 1.00 86.50 109 HIS A C 1
ATOM 843 O O . HIS A 1 109 ? 24.392 17.972 -32.445 1.00 86.50 109 HIS A O 1
ATOM 849 N N . TYR A 1 110 ? 22.693 18.981 -31.396 1.00 82.75 110 TYR A N 1
ATOM 850 C CA . TYR A 1 110 ? 23.516 19.486 -30.295 1.00 82.75 110 TYR A CA 1
ATOM 851 C C . TYR A 1 110 ? 24.309 18.372 -29.605 1.00 82.75 110 TYR A C 1
ATOM 853 O O . TYR A 1 110 ? 23.738 17.360 -29.197 1.00 82.75 110 TYR A O 1
ATOM 861 N N . THR A 1 111 ? 25.612 18.577 -29.416 1.00 80.62 111 THR A N 1
ATOM 862 C CA . THR A 1 111 ? 26.484 17.614 -28.721 1.00 80.62 111 THR A CA 1
ATOM 863 C C . THR A 1 111 ? 26.869 18.070 -27.325 1.00 80.62 111 THR A C 1
ATOM 865 O O . THR A 1 111 ? 27.183 17.231 -26.485 1.00 80.62 111 THR A O 1
ATOM 868 N N . ILE A 1 112 ? 26.834 19.378 -27.053 1.00 72.25 112 ILE A N 1
ATOM 869 C CA . ILE A 1 112 ? 27.266 19.986 -25.794 1.00 72.25 112 ILE A CA 1
ATOM 870 C C . ILE A 1 112 ? 26.077 20.634 -25.092 1.00 72.25 112 ILE A C 1
ATOM 872 O O . ILE A 1 112 ? 25.360 21.464 -25.652 1.00 72.25 112 ILE A O 1
ATOM 876 N N . PHE A 1 113 ? 25.937 20.302 -23.812 1.00 69.56 113 PHE A N 1
ATOM 877 C CA . PHE A 1 113 ? 24.900 20.814 -22.927 1.00 69.56 113 PHE A CA 1
ATOM 878 C C . PHE A 1 113 ? 25.575 21.317 -21.640 1.00 69.56 113 PHE A C 1
ATOM 880 O O . PHE A 1 113 ? 25.966 20.507 -20.796 1.00 69.56 113 PHE A O 1
ATOM 887 N N . PRO A 1 114 ? 25.806 22.632 -21.489 1.00 58.19 114 PRO A N 1
ATOM 888 C CA . PRO A 1 114 ? 26.533 23.157 -20.338 1.00 58.19 114 PRO A CA 1
ATOM 889 C C . PRO A 1 114 ? 25.700 23.086 -19.051 1.00 58.19 114 PRO A C 1
ATOM 891 O O . PRO A 1 114 ? 24.483 23.288 -19.062 1.00 58.19 114 PRO A O 1
ATOM 894 N N . ALA A 1 115 ? 26.380 22.813 -17.934 1.00 52.91 115 ALA A N 1
ATOM 895 C CA . ALA A 1 115 ? 25.774 22.766 -16.609 1.00 52.91 115 ALA A CA 1
ATOM 896 C C . ALA A 1 115 ? 25.402 24.159 -16.063 1.00 52.91 115 ALA A C 1
ATOM 898 O O . ALA A 1 115 ? 25.787 25.202 -16.593 1.00 52.91 115 ALA A O 1
ATOM 899 N N . PHE A 1 116 ? 24.617 24.116 -14.985 1.00 52.34 116 PHE A N 1
ATOM 900 C CA . PHE A 1 116 ? 23.923 25.196 -14.282 1.00 52.34 116 PHE A CA 1
ATOM 901 C C . PHE A 1 116 ? 24.639 26.557 -14.285 1.00 52.34 116 PHE A C 1
ATOM 903 O O . PHE A 1 116 ? 25.749 26.697 -13.779 1.00 52.34 116 PHE A O 1
ATOM 910 N N . GLY A 1 117 ? 23.960 27.588 -14.798 1.00 38.91 117 GLY A N 1
ATOM 911 C CA . GLY A 1 117 ? 24.314 28.974 -14.494 1.00 38.91 117 GLY A CA 1
ATOM 912 C C . GLY A 1 117 ? 23.828 29.359 -13.096 1.00 38.91 117 GLY A C 1
ATOM 913 O O . GLY A 1 117 ? 22.767 28.906 -12.659 1.00 38.91 117 GLY A O 1
ATOM 914 N N . GLU A 1 118 ? 24.576 30.213 -12.395 1.00 35.22 118 GLU A N 1
ATOM 915 C CA . GLU A 1 118 ? 24.063 30.865 -11.192 1.00 35.22 118 GLU A CA 1
ATOM 916 C C . GLU A 1 118 ? 22.782 31.638 -11.530 1.00 35.22 118 GLU A C 1
ATOM 918 O O . GLU A 1 118 ? 22.755 32.440 -12.459 1.00 35.22 118 GLU A O 1
ATOM 923 N N . LYS A 1 119 ? 21.726 31.385 -10.750 1.00 39.41 119 LYS A N 1
ATOM 924 C CA . LYS A 1 119 ? 20.551 32.251 -10.577 1.00 39.41 119 LYS A CA 1
ATOM 925 C C . LYS A 1 119 ? 20.021 32.929 -11.852 1.00 39.41 119 LYS A C 1
ATOM 927 O O . LYS A 1 119 ? 20.331 34.080 -12.134 1.00 39.41 119 LYS A O 1
ATOM 932 N N . LYS A 1 120 ? 19.042 32.288 -12.484 1.00 31.41 120 LYS A N 1
ATOM 933 C CA . LYS A 1 120 ? 17.754 32.909 -12.847 1.00 31.41 120 LYS A CA 1
ATOM 934 C C . LYS A 1 120 ? 16.823 31.787 -13.282 1.00 31.41 120 LYS A C 1
ATOM 936 O O . LYS A 1 120 ? 17.121 31.060 -14.222 1.00 31.41 120 LYS A O 1
ATOM 941 N N . SER A 1 121 ? 15.720 31.614 -12.561 1.00 36.12 121 SER A N 1
ATOM 942 C CA . SER A 1 121 ? 14.574 30.878 -13.086 1.00 36.12 121 SER A CA 1
ATOM 943 C C . SER A 1 121 ? 14.274 31.415 -14.483 1.00 36.12 121 SER A C 1
ATOM 945 O O . SER A 1 121 ? 14.156 32.629 -14.633 1.00 36.12 121 SER A O 1
ATOM 947 N N . MET A 1 122 ? 14.164 30.543 -15.486 1.00 33.75 122 MET A N 1
ATOM 948 C CA . MET A 1 122 ? 13.429 30.909 -16.693 1.00 33.75 122 MET A CA 1
ATOM 949 C C . MET A 1 122 ? 12.025 31.292 -16.230 1.00 33.75 122 MET A C 1
ATOM 951 O O . MET A 1 122 ? 11.269 30.440 -15.756 1.00 33.75 122 MET A O 1
ATOM 955 N N . GLU A 1 123 ? 11.701 32.579 -16.284 1.00 34.41 123 GLU A N 1
ATOM 956 C CA . GLU A 1 123 ? 10.307 32.973 -16.279 1.00 34.41 123 GLU A CA 1
ATOM 957 C C . GLU A 1 123 ? 9.699 32.403 -17.563 1.00 34.41 123 GLU A C 1
ATOM 959 O O . GLU A 1 123 ? 10.280 32.493 -18.641 1.00 34.41 123 GLU A O 1
ATOM 964 N N . PHE A 1 124 ? 8.535 31.764 -17.451 1.00 35.44 124 PHE A N 1
ATOM 965 C CA . PHE A 1 124 ? 7.789 31.211 -18.589 1.00 35.44 124 PHE A CA 1
ATOM 966 C C . PHE A 1 124 ? 7.357 32.282 -19.621 1.00 35.44 124 PHE A C 1
ATOM 968 O O . PHE A 1 124 ? 6.640 31.958 -20.560 1.00 35.44 124 PHE A O 1
ATOM 975 N N . SER A 1 125 ? 7.767 33.541 -19.441 1.00 34.47 125 SER A N 1
ATOM 976 C CA . SER A 1 125 ? 7.533 34.686 -20.321 1.00 34.47 125 SER A CA 1
ATOM 977 C C . SER A 1 125 ? 8.359 34.664 -21.611 1.00 34.47 125 SER A C 1
ATOM 979 O O . SER A 1 125 ? 7.971 35.350 -22.549 1.00 34.47 125 SER A O 1
ATOM 981 N N . ASP A 1 126 ? 9.434 33.872 -21.688 1.00 32.72 126 ASP A N 1
ATOM 982 C CA . ASP A 1 126 ? 10.302 33.785 -22.879 1.00 32.72 126 ASP A CA 1
ATOM 983 C C . ASP A 1 126 ? 9.791 32.800 -23.953 1.00 32.72 126 ASP A C 1
ATOM 985 O O . ASP A 1 126 ? 10.394 32.666 -25.018 1.00 32.72 126 ASP A O 1
ATOM 989 N N . PHE A 1 127 ? 8.690 32.090 -23.689 1.00 37.50 127 PHE A N 1
ATOM 990 C CA . PHE A 1 127 ? 7.998 31.279 -24.688 1.00 37.50 127 PHE A CA 1
ATOM 991 C C . PHE A 1 127 ? 6.699 31.989 -25.066 1.00 37.50 127 PHE A C 1
ATOM 993 O O . PHE A 1 127 ? 5.861 32.212 -24.192 1.00 37.50 127 PHE A O 1
ATOM 1000 N N . ASP A 1 128 ? 6.523 32.296 -26.357 1.00 33.28 128 ASP A N 1
ATOM 1001 C CA . ASP A 1 128 ? 5.285 32.809 -26.971 1.00 33.28 128 ASP A CA 1
ATOM 1002 C C . ASP A 1 128 ? 4.154 31.761 -26.898 1.00 33.28 128 ASP A C 1
ATOM 1004 O O . ASP A 1 128 ? 3.629 31.259 -27.890 1.00 33.28 128 ASP A O 1
ATOM 1008 N N . SER A 1 129 ? 3.784 31.371 -25.681 1.00 37.09 129 SER A N 1
ATOM 1009 C CA . SER A 1 129 ? 2.576 30.615 -25.411 1.00 37.09 129 SER A CA 1
ATOM 1010 C C . SER A 1 129 ? 1.426 31.609 -25.259 1.00 37.09 129 SER A C 1
ATOM 1012 O O . SER A 1 129 ? 1.520 32.525 -24.436 1.00 37.09 129 SER A O 1
ATOM 1014 N N . PRO A 1 130 ? 0.295 31.421 -25.960 1.00 31.11 130 PRO A N 1
ATOM 1015 C CA . PRO A 1 130 ? -0.882 32.282 -25.820 1.00 31.11 130 PRO A CA 1
ATOM 1016 C C . PRO A 1 130 ? -1.529 32.229 -24.419 1.00 31.11 130 PRO A C 1
ATOM 1018 O O . PRO A 1 130 ? -2.506 32.927 -24.161 1.00 31.11 130 PRO A O 1
ATOM 1021 N N . TYR A 1 131 ? -0.991 31.437 -23.485 1.00 36.19 131 TYR A N 1
ATOM 1022 C CA . TYR A 1 131 ? -1.499 31.284 -22.125 1.00 36.19 131 TYR A CA 1
ATOM 1023 C C . TYR A 1 131 ? -0.537 31.867 -21.082 1.00 36.19 131 TYR A C 1
ATOM 1025 O O . TYR A 1 131 ? 0.239 31.138 -20.464 1.00 36.19 131 TYR A O 1
ATOM 1033 N N . LYS A 1 132 ? -0.639 33.176 -20.819 1.00 27.91 132 LYS A N 1
ATOM 1034 C CA . LYS A 1 132 ? -0.022 33.814 -19.640 1.00 27.91 132 LYS A CA 1
ATOM 1035 C C . LYS A 1 132 ? -0.740 33.368 -18.351 1.00 27.91 132 LYS A C 1
ATOM 1037 O O . LYS A 1 132 ? -1.941 33.610 -18.231 1.00 27.91 132 LYS A O 1
ATOM 1042 N N . PRO A 1 133 ? -0.064 32.754 -17.361 1.00 33.97 133 PRO A N 1
ATOM 1043 C CA . PRO A 1 133 ? -0.661 32.467 -16.061 1.00 33.97 133 PRO A CA 1
ATOM 1044 C C . PRO A 1 133 ? -0.463 33.627 -15.073 1.00 33.97 133 PRO A C 1
ATOM 1046 O O . PRO A 1 133 ? 0.614 34.214 -14.979 1.00 33.97 133 PRO A O 1
ATOM 1049 N N . ALA A 1 134 ? -1.510 33.921 -14.303 1.00 25.05 134 ALA A N 1
ATOM 1050 C CA . ALA A 1 134 ? -1.485 34.871 -13.198 1.00 25.05 134 ALA A CA 1
ATOM 1051 C C . ALA A 1 134 ? -0.818 34.269 -11.939 1.00 25.05 134 ALA A C 1
ATOM 1053 O O . ALA A 1 134 ? -1.194 33.188 -11.491 1.00 25.05 134 ALA A O 1
ATOM 1054 N N . ALA A 1 135 ? 0.112 35.040 -11.364 1.00 25.09 135 ALA A N 1
ATOM 1055 C CA . ALA A 1 135 ? 0.689 34.987 -10.010 1.00 25.09 135 ALA A CA 1
ATOM 1056 C C . ALA A 1 135 ? 1.581 33.778 -9.579 1.00 25.09 135 ALA A C 1
ATOM 1058 O O . ALA A 1 135 ? 1.222 32.613 -9.765 1.00 25.09 135 ALA A O 1
ATOM 1059 N N . PRO A 1 136 ? 2.738 34.033 -8.917 1.00 28.03 136 PRO A N 1
ATOM 1060 C CA . PRO A 1 136 ? 3.712 33.008 -8.540 1.00 28.03 136 PRO A CA 1
ATOM 1061 C C . PRO A 1 136 ? 3.466 32.436 -7.128 1.00 28.03 136 PRO A C 1
ATOM 1063 O O . PRO A 1 136 ? 3.701 33.101 -6.124 1.00 28.03 136 PRO A O 1
ATOM 1066 N N . CYS A 1 137 ? 3.087 31.159 -7.021 1.00 22.73 137 CYS A N 1
ATOM 1067 C CA . CYS A 1 137 ? 3.212 30.390 -5.771 1.00 22.73 137 CYS A CA 1
ATOM 1068 C C . CYS A 1 137 ? 4.421 29.451 -5.872 1.00 22.73 137 CYS A C 1
ATOM 1070 O O . CYS A 1 137 ? 4.357 28.423 -6.548 1.00 22.73 137 CYS A O 1
ATOM 1072 N N . VAL A 1 138 ? 5.522 29.782 -5.190 1.00 22.50 138 VAL A N 1
ATOM 1073 C CA . VAL A 1 138 ? 6.773 29.005 -5.222 1.00 22.50 138 VAL A CA 1
ATOM 1074 C C . VAL A 1 138 ? 7.017 28.342 -3.861 1.00 22.50 138 VAL A C 1
ATOM 1076 O O . VAL A 1 138 ? 7.362 29.012 -2.895 1.00 22.50 138 VAL A O 1
ATOM 1079 N N . MET A 1 139 ? 6.853 27.016 -3.779 1.00 25.88 139 MET A N 1
ATOM 1080 C CA . MET A 1 139 ? 7.368 26.191 -2.671 1.00 25.88 139 MET A CA 1
ATOM 1081 C C . MET A 1 139 ? 8.776 25.686 -3.018 1.00 25.88 139 MET A C 1
ATOM 1083 O O . MET A 1 139 ? 8.996 25.085 -4.069 1.00 25.88 139 MET A O 1
ATOM 1087 N N . ASN A 1 140 ? 9.714 25.953 -2.106 1.00 26.02 140 ASN A N 1
ATOM 1088 C CA . ASN A 1 140 ? 11.172 25.983 -2.276 1.00 26.02 140 ASN A CA 1
ATOM 1089 C C . ASN A 1 140 ? 11.934 24.654 -2.129 1.00 26.02 140 ASN A C 1
ATOM 1091 O O . ASN A 1 140 ? 13.147 24.702 -1.967 1.00 26.02 140 ASN A O 1
ATOM 1095 N N . SER A 1 141 ? 11.316 23.476 -2.205 1.00 28.20 141 SER A N 1
ATOM 1096 C CA . SER A 1 141 ? 12.052 22.208 -2.000 1.00 28.20 141 SER A CA 1
ATOM 1097 C C . SER A 1 141 ? 12.385 21.419 -3.272 1.00 28.20 141 SER A C 1
ATOM 1099 O O . SER A 1 141 ? 13.034 20.389 -3.179 1.00 28.20 141 SER A O 1
ATOM 1101 N N . TRP A 1 142 ? 12.021 21.919 -4.457 1.00 33.25 142 TRP A N 1
ATOM 1102 C CA . TRP A 1 142 ? 12.393 21.346 -5.766 1.00 33.25 142 TRP A CA 1
ATOM 1103 C C . TRP A 1 142 ? 13.028 22.408 -6.679 1.00 33.25 142 TRP A C 1
ATOM 1105 O O . TRP A 1 142 ? 12.775 22.453 -7.879 1.00 33.25 142 TRP A O 1
ATOM 1115 N N . ARG A 1 143 ? 13.817 23.325 -6.104 1.00 34.03 143 ARG A N 1
ATOM 1116 C CA . ARG A 1 143 ? 14.597 24.324 -6.857 1.00 34.03 143 ARG A CA 1
ATOM 1117 C C . ARG A 1 143 ? 15.919 23.722 -7.350 1.00 34.03 143 ARG A C 1
ATOM 1119 O O . ARG A 1 143 ? 16.986 24.244 -7.045 1.00 34.03 143 ARG A O 1
ATOM 1126 N N . GLY A 1 144 ? 15.834 22.602 -8.061 1.00 38.00 144 GLY A N 1
ATOM 1127 C CA . GLY A 1 144 ? 16.970 22.048 -8.787 1.00 38.00 144 GLY A CA 1
ATOM 1128 C C . GLY A 1 144 ? 17.270 22.888 -10.009 1.00 38.00 144 GLY A C 1
ATOM 1129 O O . GLY A 1 144 ? 16.343 23.349 -10.673 1.00 38.00 144 GLY A O 1
ATOM 1130 N N . GLY A 1 145 ? 18.551 23.134 -10.278 1.00 41.84 145 GLY A N 1
ATOM 1131 C CA . GLY A 1 145 ? 18.958 23.876 -11.463 1.00 41.84 145 GLY A CA 1
ATOM 1132 C C . GLY A 1 145 ? 18.352 23.252 -12.724 1.00 41.84 145 GLY A C 1
ATOM 1133 O O . GLY A 1 145 ? 18.287 22.034 -12.865 1.00 41.84 145 GLY A O 1
ATOM 1134 N N . SER A 1 146 ? 17.868 24.083 -13.638 1.00 46.84 146 SER A N 1
ATOM 1135 C CA . SER A 1 146 ? 17.509 23.656 -14.987 1.00 46.84 146 SER A CA 1
ATOM 1136 C C . SER A 1 146 ? 18.750 23.727 -15.882 1.00 46.84 146 SER A C 1
ATOM 1138 O O . SER A 1 146 ? 19.571 24.634 -15.727 1.00 46.84 146 SER A O 1
ATOM 1140 N N . LEU A 1 147 ? 18.893 22.787 -16.826 1.00 52.56 147 LEU A N 1
ATOM 1141 C CA . LEU A 1 147 ? 19.836 22.938 -17.940 1.00 52.56 147 LEU A CA 1
ATOM 1142 C C . LEU A 1 147 ? 19.510 24.249 -18.673 1.00 52.56 147 LEU A C 1
ATOM 1144 O O . LEU A 1 147 ? 18.348 24.486 -19.014 1.00 52.56 147 LEU A O 1
ATOM 1148 N N . ASP A 1 148 ? 20.508 25.106 -18.909 1.00 58.72 148 ASP A N 1
ATOM 1149 C CA . ASP A 1 148 ? 20.302 26.302 -19.730 1.00 58.72 148 ASP A CA 1
ATOM 1150 C C . ASP A 1 148 ? 20.339 25.901 -21.203 1.00 58.72 148 ASP A C 1
ATOM 1152 O O . ASP A 1 148 ? 21.379 25.899 -21.866 1.00 58.72 148 ASP A O 1
ATOM 1156 N N . MET A 1 149 ? 19.164 25.551 -21.713 1.00 63.38 149 MET A N 1
ATOM 1157 C CA . MET A 1 149 ? 18.974 25.079 -23.078 1.00 63.38 149 MET A CA 1
ATOM 1158 C C . MET A 1 149 ? 19.348 26.136 -24.133 1.00 63.38 149 MET A C 1
ATOM 1160 O O . MET A 1 149 ? 19.510 25.799 -25.303 1.00 63.38 149 MET A O 1
ATOM 1164 N N . ARG A 1 150 ? 19.562 27.404 -23.767 1.00 62.75 150 ARG A N 1
ATOM 1165 C CA . ARG A 1 150 ? 20.047 28.435 -24.705 1.00 62.75 150 ARG A CA 1
ATOM 1166 C C . ARG A 1 150 ? 21.548 28.337 -24.965 1.00 62.75 150 ARG A C 1
ATOM 1168 O O . ARG A 1 150 ? 22.024 28.846 -25.969 1.00 62.75 150 ARG A O 1
ATOM 1175 N N . LYS A 1 151 ? 22.296 27.679 -24.077 1.00 67.31 151 LYS A N 1
ATOM 1176 C CA . LYS A 1 151 ? 23.754 27.534 -24.176 1.00 67.31 151 LYS A CA 1
ATOM 1177 C C . LYS A 1 151 ? 24.190 26.210 -24.818 1.00 67.31 151 LYS A C 1
ATOM 1179 O O . LYS A 1 151 ? 25.377 25.896 -24.813 1.00 67.31 151 LYS A O 1
ATOM 1184 N N . ARG A 1 152 ? 23.242 25.424 -25.346 1.00 76.44 152 ARG A N 1
ATOM 1185 C CA . ARG A 1 152 ? 23.539 24.212 -26.124 1.00 76.44 152 ARG A CA 1
ATOM 1186 C C . ARG A 1 152 ? 24.380 24.569 -27.343 1.00 76.44 152 ARG A C 1
ATOM 1188 O O . ARG A 1 152 ? 24.101 25.555 -28.023 1.00 76.44 152 ARG A O 1
ATOM 1195 N N . SER A 1 153 ? 25.392 23.764 -27.621 1.00 80.56 153 SER A N 1
ATOM 1196 C CA . SER A 1 153 ? 26.310 23.991 -28.734 1.00 80.56 153 SER A CA 1
ATOM 1197 C C . SER A 1 153 ? 26.835 22.670 -29.294 1.00 80.56 153 SER A C 1
ATOM 1199 O O . SER A 1 153 ? 26.419 21.585 -28.875 1.00 80.56 153 SER A O 1
ATOM 1201 N N . GLY A 1 154 ? 27.726 22.771 -30.277 1.00 82.94 154 GLY A N 1
ATOM 1202 C CA . GLY A 1 154 ? 28.215 21.626 -31.033 1.00 82.94 154 GLY A CA 1
ATOM 1203 C C . GLY A 1 154 ? 27.191 21.110 -32.044 1.00 82.94 154 GLY A C 1
ATOM 1204 O O . GLY A 1 154 ? 26.021 21.490 -32.015 1.00 82.94 154 GLY A O 1
ATOM 1205 N N . HIS A 1 155 ? 27.669 20.273 -32.958 1.00 87.94 155 HIS A N 1
ATOM 1206 C CA . HIS A 1 155 ? 26.890 19.728 -34.061 1.00 87.94 155 HIS A CA 1
ATOM 1207 C C . HIS A 1 155 ? 27.391 18.313 -34.360 1.00 87.94 155 HIS A C 1
ATOM 1209 O O . HIS A 1 155 ? 28.546 18.135 -34.744 1.00 87.94 155 HIS A O 1
ATOM 1215 N N . ALA A 1 156 ? 26.547 17.308 -34.148 1.00 90.75 156 ALA A N 1
ATOM 1216 C CA . ALA A 1 156 ? 26.806 15.925 -34.533 1.00 90.75 156 ALA A CA 1
ATOM 1217 C C . ALA A 1 156 ? 26.409 15.684 -35.996 1.00 90.75 156 ALA A C 1
ATOM 1219 O O . ALA A 1 156 ? 25.566 16.406 -36.535 1.00 90.75 156 ALA A O 1
ATOM 1220 N N . PRO A 1 157 ? 26.968 14.651 -36.643 1.00 91.44 157 PRO A N 1
ATOM 1221 C CA . PRO A 1 157 ? 26.558 14.283 -37.994 1.00 91.44 157 PRO A CA 1
ATOM 1222 C C . PRO A 1 157 ? 25.143 13.679 -38.055 1.00 91.44 157 PRO A C 1
ATOM 1224 O O . PRO A 1 157 ? 24.551 13.612 -39.125 1.00 91.44 157 PRO A O 1
ATOM 1227 N N . VAL A 1 158 ? 24.581 13.271 -36.912 1.00 92.38 158 VAL A N 1
ATOM 1228 C CA . VAL A 1 158 ? 23.224 12.722 -36.778 1.00 92.38 158 VAL A CA 1
ATOM 1229 C C . VAL A 1 158 ? 22.468 13.391 -35.623 1.00 92.38 158 VAL A C 1
ATOM 1231 O O . VAL A 1 158 ? 23.102 13.918 -34.700 1.00 92.38 158 VAL A O 1
ATOM 1234 N N . PRO A 1 159 ? 21.127 13.313 -35.598 1.00 90.38 159 PRO A N 1
ATOM 1235 C CA . PRO A 1 159 ? 20.325 13.731 -34.453 1.00 90.38 159 PRO A CA 1
ATOM 1236 C C . PRO A 1 159 ? 20.773 13.066 -33.143 1.00 90.38 159 PRO A C 1
ATOM 1238 O O . PRO A 1 159 ? 20.913 11.846 -33.060 1.00 90.38 159 PRO A O 1
ATOM 1241 N N . THR A 1 160 ? 20.980 13.876 -32.102 1.00 88.19 160 THR A N 1
ATOM 1242 C CA . THR A 1 160 ? 21.388 13.439 -30.754 1.00 88.19 160 THR A CA 1
ATOM 1243 C C . THR A 1 160 ? 20.190 13.285 -29.821 1.00 88.19 160 THR A C 1
ATOM 1245 O O . THR A 1 160 ? 19.105 13.799 -30.104 1.00 88.19 160 THR A O 1
ATOM 1248 N N . MET A 1 161 ? 20.349 12.567 -28.705 1.00 85.56 161 MET A N 1
ATOM 1249 C CA . MET A 1 161 ? 19.236 12.294 -27.791 1.00 85.56 161 MET A CA 1
ATOM 1250 C C . MET A 1 161 ? 18.708 13.583 -27.158 1.00 85.56 161 MET A C 1
ATOM 1252 O O . MET A 1 161 ? 19.470 14.435 -26.696 1.00 85.56 161 MET A O 1
ATOM 1256 N N . ARG A 1 162 ? 17.380 13.707 -27.069 1.00 79.38 162 ARG A N 1
ATOM 1257 C CA . ARG A 1 162 ? 16.759 14.832 -26.381 1.00 79.38 162 ARG A CA 1
ATOM 1258 C C . ARG A 1 162 ? 16.943 14.780 -24.867 1.00 79.38 162 ARG A C 1
ATOM 1260 O O . ARG A 1 162 ? 16.812 13.740 -24.231 1.00 79.38 162 ARG A O 1
ATOM 1267 N N . VAL A 1 163 ? 17.140 15.963 -24.294 1.00 68.38 163 VAL A N 1
ATOM 1268 C CA . VAL A 1 163 ? 17.427 16.194 -22.876 1.00 68.38 163 VAL A CA 1
ATOM 1269 C C . VAL A 1 163 ? 16.264 16.946 -22.221 1.00 68.38 163 VAL A C 1
ATOM 1271 O O . VAL A 1 163 ? 15.650 17.813 -22.853 1.00 68.38 163 VAL A O 1
ATOM 1274 N N . GLY A 1 164 ? 15.915 16.591 -20.981 1.00 62.66 164 GLY A N 1
ATOM 1275 C CA . GLY A 1 164 ? 14.764 17.172 -20.286 1.00 62.66 164 GLY A CA 1
ATOM 1276 C C . GLY A 1 164 ? 15.025 18.555 -19.699 1.00 62.66 164 GLY A C 1
ATOM 1277 O O . GLY A 1 164 ? 16.129 18.868 -19.255 1.00 62.66 164 GLY A O 1
ATOM 1278 N N . PHE A 1 165 ? 13.974 19.372 -19.637 1.00 55.38 165 PHE A N 1
ATOM 1279 C CA . PHE A 1 165 ? 13.985 20.631 -18.896 1.00 55.38 165 PHE A CA 1
ATOM 1280 C C . PHE A 1 165 ? 13.778 20.325 -17.407 1.00 55.38 165 PHE A C 1
ATOM 1282 O O . PHE A 1 165 ? 12.792 19.689 -17.024 1.00 55.38 165 PHE A O 1
ATOM 1289 N N . GLY A 1 166 ? 14.714 20.748 -16.555 1.00 46.62 166 GLY A N 1
ATOM 1290 C CA . GLY A 1 166 ? 14.598 20.562 -15.107 1.00 46.62 166 GLY A CA 1
ATOM 1291 C C . GLY A 1 166 ? 13.299 21.176 -14.573 1.00 46.62 166 GLY A C 1
ATOM 1292 O O . GLY A 1 166 ? 13.041 22.359 -14.774 1.00 46.62 166 GLY A O 1
ATOM 1293 N N . GLY A 1 167 ? 12.472 20.368 -13.904 1.00 47.59 167 GLY A N 1
ATOM 1294 C CA . GLY A 1 167 ? 11.395 20.862 -13.042 1.00 47.59 167 GLY A CA 1
ATOM 1295 C C . GLY A 1 167 ? 10.218 21.584 -13.711 1.00 47.59 167 GLY A C 1
ATOM 1296 O O . GLY A 1 167 ? 9.670 22.494 -13.088 1.00 47.59 167 GLY A O 1
ATOM 1297 N N . VAL A 1 168 ? 9.769 21.195 -14.913 1.00 38.06 168 VAL A N 1
ATOM 1298 C CA . VAL A 1 168 ? 8.533 21.764 -15.491 1.00 38.06 168 VAL A CA 1
ATOM 1299 C C . VAL A 1 168 ? 7.313 21.373 -14.642 1.00 38.06 168 VAL A C 1
ATOM 1301 O O . VAL A 1 168 ? 6.670 20.345 -14.849 1.00 38.06 168 VAL A O 1
ATOM 1304 N N . LYS A 1 169 ? 6.978 22.220 -13.664 1.00 41.12 169 LYS A N 1
ATOM 1305 C CA . LYS A 1 169 ? 5.646 22.283 -13.065 1.00 41.12 169 LYS A CA 1
ATOM 1306 C C . LYS A 1 169 ? 4.777 23.108 -13.993 1.00 41.12 169 LYS A C 1
ATOM 1308 O O . LYS A 1 169 ? 4.965 24.313 -14.131 1.00 41.12 169 LYS A O 1
ATOM 1313 N N . THR A 1 170 ? 3.810 22.461 -14.618 1.00 37.53 170 THR A N 1
ATOM 1314 C CA . THR A 1 170 ? 2.781 23.177 -15.358 1.00 37.53 170 THR A CA 1
ATOM 1315 C C . THR A 1 170 ? 1.977 24.015 -14.363 1.00 37.53 170 THR A C 1
ATOM 1317 O O . THR A 1 170 ? 1.557 23.548 -13.302 1.00 37.53 170 THR A O 1
ATOM 1320 N N . THR A 1 171 ? 1.786 25.290 -14.683 1.00 34.25 171 THR A N 1
ATOM 1321 C CA . THR A 1 171 ? 1.153 26.303 -13.819 1.00 34.25 171 THR A CA 1
ATOM 1322 C C . THR A 1 171 ? -0.290 25.974 -13.423 1.00 34.25 171 THR A C 1
ATOM 1324 O O . THR A 1 171 ? -0.832 26.586 -12.507 1.00 34.25 171 THR A O 1
ATOM 1327 N N . ARG A 1 172 ? -0.902 24.965 -14.058 1.00 33.91 172 ARG A N 1
ATOM 1328 C CA . ARG A 1 172 ? -2.269 24.507 -13.779 1.00 33.91 172 ARG A CA 1
ATOM 1329 C C . ARG A 1 172 ? -2.370 23.375 -12.754 1.00 33.91 172 ARG A C 1
ATOM 1331 O O . ARG A 1 172 ? -3.473 23.061 -12.332 1.00 33.91 172 ARG A O 1
ATOM 1338 N N . GLY A 1 173 ? -1.267 22.737 -12.350 1.00 42.16 173 GLY A N 1
ATOM 1339 C CA . GLY A 1 173 ? -1.348 21.527 -11.516 1.00 42.16 173 GLY A CA 1
ATOM 1340 C C . GLY A 1 173 ? -2.018 20.334 -12.220 1.00 42.16 173 GLY A C 1
ATOM 1341 O O . GLY A 1 173 ? -2.349 19.348 -11.562 1.00 42.16 173 GLY A O 1
ATOM 1342 N N . ASN A 1 174 ? -2.195 20.411 -13.546 1.00 44.38 174 ASN A N 1
ATOM 1343 C CA . ASN A 1 174 ? -2.758 19.340 -14.361 1.00 44.38 174 ASN A CA 1
ATOM 1344 C C . ASN A 1 174 ? -1.666 18.307 -14.672 1.00 44.38 174 ASN A C 1
ATOM 1346 O O . ASN A 1 174 ? -0.542 18.664 -15.032 1.00 44.38 174 ASN A O 1
ATOM 1350 N N . GLY A 1 175 ? -1.998 17.021 -14.541 1.00 54.03 175 GLY A N 1
ATOM 1351 C CA . GLY A 1 175 ? -1.175 15.949 -15.090 1.00 54.03 175 GLY A CA 1
ATOM 1352 C C . GLY A 1 175 ? -1.309 15.943 -16.611 1.00 54.03 175 GLY A C 1
ATOM 1353 O O . GLY A 1 175 ? -2.381 16.244 -17.128 1.00 54.03 175 GLY A O 1
ATOM 1354 N N . TYR A 1 176 ? -0.248 15.580 -17.323 1.00 66.50 176 TYR A N 1
ATOM 1355 C CA . TYR A 1 176 ? -0.252 15.446 -18.779 1.00 66.50 176 TYR A CA 1
ATOM 1356 C C . TYR A 1 176 ? 0.119 14.018 -19.169 1.00 66.50 176 TYR A C 1
ATOM 1358 O O . TYR A 1 176 ? 0.814 13.329 -18.421 1.00 66.50 176 TYR A O 1
ATOM 1366 N N . ARG A 1 177 ? -0.376 13.556 -20.316 1.00 69.94 177 ARG A N 1
ATOM 1367 C CA . ARG A 1 177 ? -0.045 12.245 -20.884 1.00 69.94 177 ARG A CA 1
ATOM 1368 C C . ARG A 1 177 ? 0.463 12.396 -22.308 1.00 69.94 177 ARG A C 1
ATOM 1370 O O . ARG A 1 177 ? -0.056 13.225 -23.057 1.00 69.94 177 ARG A O 1
ATOM 1377 N N . THR A 1 178 ? 1.409 11.542 -22.682 1.00 76.75 178 THR A N 1
ATOM 1378 C CA . THR A 1 178 ? 1.826 11.371 -24.075 1.00 76.75 178 THR A CA 1
ATOM 1379 C C . THR A 1 178 ? 0.622 10.954 -24.934 1.00 76.75 178 THR A C 1
ATOM 1381 O O . THR A 1 178 ? -0.184 10.126 -24.484 1.00 76.75 178 THR A O 1
ATOM 1384 N N . PRO A 1 179 ? 0.456 11.522 -26.143 1.00 80.31 179 PRO A N 1
ATOM 1385 C CA . PRO A 1 179 ? -0.565 11.098 -27.095 1.00 80.31 179 PRO A CA 1
ATOM 1386 C C . PRO A 1 179 ? -0.424 9.618 -27.479 1.00 80.31 179 PRO A C 1
ATOM 1388 O O . PRO A 1 179 ? 0.575 8.959 -27.185 1.00 80.31 179 PRO A O 1
ATOM 1391 N N . LYS A 1 180 ? -1.443 9.068 -28.146 1.00 83.94 180 LYS A N 1
ATOM 1392 C CA . LYS A 1 180 ? -1.332 7.716 -28.715 1.00 83.94 180 LYS A CA 1
ATOM 1393 C C . LYS A 1 180 ? -0.289 7.736 -29.832 1.00 83.94 180 LYS A C 1
ATOM 1395 O O . LYS A 1 180 ? -0.253 8.698 -30.583 1.00 83.94 180 LYS A O 1
ATOM 1400 N N . LEU A 1 181 ? 0.475 6.654 -30.000 1.00 83.62 181 LEU A N 1
ATOM 1401 C CA . LEU A 1 181 ? 1.573 6.590 -30.976 1.00 83.62 181 LEU A CA 1
ATOM 1402 C C . LEU A 1 181 ? 1.178 7.074 -32.385 1.00 83.62 181 LEU A C 1
ATOM 1404 O O . LEU A 1 181 ? 1.865 7.913 -32.950 1.00 83.62 181 LEU A O 1
ATOM 1408 N N . GLY A 1 182 ? 0.035 6.619 -32.913 1.00 80.62 182 GLY A N 1
ATOM 1409 C CA . GLY A 1 182 ? -0.445 7.016 -34.246 1.00 80.62 182 GLY A CA 1
ATOM 1410 C C . GLY A 1 182 ? -0.937 8.465 -34.373 1.00 80.62 182 GLY A C 1
ATOM 1411 O O . GLY A 1 182 ? -1.242 8.895 -35.477 1.00 80.62 182 GLY A O 1
ATOM 1412 N N . THR A 1 183 ? -1.044 9.212 -33.271 1.00 83.38 183 THR A N 1
ATOM 1413 C CA . THR A 1 183 ? -1.399 10.643 -33.269 1.00 83.38 183 THR A CA 1
ATOM 1414 C C . THR A 1 183 ? -0.234 11.533 -32.856 1.00 83.38 183 THR A C 1
ATOM 1416 O O . THR A 1 183 ? -0.416 12.742 -32.794 1.00 83.38 183 THR A O 1
ATOM 1419 N N . ILE A 1 184 ? 0.921 10.953 -32.509 1.00 83.38 184 ILE A N 1
ATOM 1420 C CA . ILE A 1 184 ? 2.130 11.725 -32.235 1.00 83.38 184 ILE A CA 1
ATOM 1421 C C . ILE A 1 184 ? 2.586 12.321 -33.563 1.00 83.38 184 ILE A C 1
ATOM 1423 O O . ILE A 1 184 ? 2.751 11.603 -34.553 1.00 83.38 184 ILE A O 1
ATOM 1427 N N . GLU A 1 185 ? 2.761 13.632 -33.594 1.00 83.19 185 GLU A N 1
ATOM 1428 C CA . GLU A 1 185 ? 3.339 14.318 -34.744 1.00 83.19 185 GLU A CA 1
ATOM 1429 C C . GLU A 1 185 ? 4.852 14.095 -34.823 1.00 83.19 185 GLU A C 1
ATOM 1431 O O . GLU A 1 185 ? 5.502 13.766 -33.827 1.00 83.19 185 GLU A O 1
ATOM 1436 N N . ALA A 1 186 ? 5.419 14.274 -36.019 1.00 82.25 186 ALA A N 1
ATOM 1437 C CA . ALA A 1 186 ? 6.867 14.328 -36.173 1.00 82.25 186 ALA A CA 1
ATOM 1438 C C . ALA A 1 186 ? 7.433 15.399 -35.232 1.00 82.25 186 ALA A C 1
ATOM 1440 O O . ALA A 1 186 ? 6.908 16.512 -35.142 1.00 82.25 186 ALA A O 1
ATOM 1441 N N . TYR A 1 187 ? 8.482 15.050 -34.497 1.00 75.44 187 TYR A N 1
ATOM 1442 C CA . TYR A 1 187 ? 9.027 15.940 -33.492 1.00 75.44 187 TYR A CA 1
ATOM 1443 C C . TYR A 1 187 ? 9.730 17.122 -34.162 1.00 75.44 187 TYR A C 1
ATOM 1445 O O . TYR A 1 187 ? 10.671 16.935 -34.930 1.00 75.44 187 TYR A O 1
ATOM 1453 N N . ASN A 1 188 ? 9.313 18.342 -33.822 1.00 69.44 188 ASN A N 1
ATOM 1454 C CA . ASN A 1 188 ? 9.900 19.564 -34.358 1.00 69.44 188 ASN A CA 1
ATOM 1455 C C . ASN A 1 188 ? 10.149 20.589 -33.236 1.00 69.44 188 ASN A C 1
ATOM 1457 O O . ASN A 1 188 ? 9.234 21.277 -32.785 1.00 69.44 188 ASN A O 1
ATOM 1461 N N . GLY A 1 189 ? 11.398 20.688 -32.767 1.00 73.88 189 GLY A N 1
ATOM 1462 C CA . GLY A 1 189 ? 11.844 21.765 -31.874 1.00 73.88 189 GLY A CA 1
ATOM 1463 C C . GLY A 1 189 ? 12.092 21.369 -30.414 1.00 73.88 189 GLY A C 1
ATOM 1464 O O . GLY A 1 189 ? 12.832 20.430 -30.124 1.00 73.88 189 GLY A O 1
ATOM 1465 N N . ASP A 1 190 ? 11.573 22.159 -29.469 1.00 72.00 190 ASP A N 1
ATOM 1466 C CA . ASP A 1 190 ? 11.833 22.035 -28.022 1.00 72.00 190 ASP A CA 1
ATOM 1467 C C . ASP A 1 190 ? 10.583 21.668 -27.195 1.00 72.00 190 ASP A C 1
ATOM 1469 O O . ASP A 1 190 ? 10.686 21.446 -25.984 1.00 72.00 190 ASP A O 1
ATOM 1473 N N . LEU A 1 191 ? 9.415 21.601 -27.839 1.00 76.44 191 LEU A N 1
ATOM 1474 C CA . LEU A 1 191 ? 8.116 21.378 -27.210 1.00 76.44 191 LEU A CA 1
ATOM 1475 C C . LEU A 1 191 ? 7.521 20.038 -27.654 1.00 76.44 191 LEU A C 1
ATOM 1477 O O . LEU A 1 191 ? 7.708 19.609 -28.788 1.00 76.44 191 LEU A O 1
ATOM 1481 N N . PHE A 1 192 ? 6.769 19.399 -26.762 1.00 76.94 192 PHE A N 1
ATOM 1482 C CA . PHE A 1 192 ? 6.161 18.089 -26.977 1.00 76.94 192 PHE A CA 1
ATOM 1483 C C . PHE A 1 192 ? 4.644 18.153 -26.869 1.00 76.94 192 PHE A C 1
ATOM 1485 O O . PHE A 1 192 ? 4.116 18.738 -25.919 1.00 76.94 192 PHE A O 1
ATOM 1492 N N . GLN A 1 193 ? 3.961 17.473 -27.786 1.00 81.06 193 GLN A N 1
ATOM 1493 C CA . GLN A 1 193 ? 2.512 17.305 -27.773 1.00 81.06 193 GLN A CA 1
ATOM 1494 C C . GLN A 1 193 ? 2.058 16.547 -26.512 1.00 81.06 193 GLN A C 1
ATOM 1496 O O . GLN A 1 193 ? 2.571 15.495 -26.141 1.00 81.06 193 GLN A O 1
ATOM 1501 N N . VAL A 1 194 ? 1.066 17.038 -25.799 1.00 76.00 194 VAL A N 1
ATOM 1502 C CA . VAL A 1 194 ? 0.557 16.366 -24.604 1.00 76.00 194 VAL A CA 1
ATOM 1503 C C . VAL A 1 194 ? -0.943 16.511 -24.512 1.00 76.00 194 VAL A C 1
ATOM 1505 O O . VAL A 1 194 ? -1.504 17.514 -24.940 1.00 76.00 194 VAL A O 1
ATOM 1508 N N . ARG A 1 195 ? -1.595 15.528 -23.894 1.00 74.19 195 ARG A N 1
ATOM 1509 C CA . ARG A 1 195 ? -3.020 15.583 -23.558 1.00 74.19 195 ARG A CA 1
ATOM 1510 C C . ARG A 1 195 ? -3.212 15.860 -22.077 1.00 74.19 195 ARG A C 1
ATOM 1512 O O . ARG A 1 195 ? -2.544 15.240 -21.245 1.00 74.19 195 ARG A O 1
ATOM 1519 N N . ASP A 1 196 ? -4.142 16.752 -21.744 1.00 68.19 196 ASP A N 1
ATOM 1520 C CA . ASP A 1 196 ? -4.559 16.989 -20.357 1.00 68.19 196 ASP A CA 1
ATOM 1521 C C . ASP A 1 196 ? -5.111 15.684 -19.743 1.00 68.19 196 ASP A C 1
ATOM 1523 O O . ASP A 1 196 ? -6.054 15.076 -20.259 1.00 68.19 196 ASP A O 1
ATOM 1527 N N . ALA A 1 197 ? -4.514 15.219 -18.642 1.00 58.50 197 ALA A N 1
ATOM 1528 C CA . ALA A 1 197 ? -4.890 13.962 -17.995 1.00 58.50 197 ALA A CA 1
ATOM 1529 C C . ALA A 1 197 ? -6.266 14.015 -17.310 1.00 58.50 197 ALA A C 1
ATOM 1531 O O . ALA A 1 197 ? -6.850 12.956 -17.064 1.00 58.50 197 ALA A O 1
ATOM 1532 N N . PHE A 1 198 ? -6.763 15.212 -16.995 1.00 55.28 198 PHE A N 1
ATOM 1533 C CA . PHE A 1 198 ? -8.052 15.454 -16.356 1.00 55.28 198 PHE A CA 1
ATOM 1534 C C . PHE A 1 198 ? -9.147 15.763 -17.381 1.00 55.28 198 PHE A C 1
ATOM 1536 O O . PHE A 1 198 ? -10.228 15.188 -17.282 1.00 55.28 198 PHE A O 1
ATOM 1543 N N . HIS A 1 199 ? -8.855 16.592 -18.386 1.00 55.78 199 HIS A N 1
ATOM 1544 C CA . HIS A 1 199 ? -9.862 17.073 -19.341 1.00 55.78 199 HIS A CA 1
ATOM 1545 C C . HIS A 1 199 ? -9.866 16.342 -20.688 1.00 55.78 199 HIS A C 1
ATOM 1547 O O . HIS A 1 199 ? -10.801 16.551 -21.444 1.00 55.78 199 HIS A O 1
ATOM 1553 N N . LYS A 1 200 ? -8.883 15.468 -20.976 1.00 56.22 200 LYS A N 1
ATOM 1554 C CA . LYS A 1 200 ? -8.736 14.575 -22.158 1.00 56.22 200 LYS A CA 1
ATOM 1555 C C . LYS A 1 200 ? -8.867 15.185 -23.566 1.00 56.22 200 LYS A C 1
ATOM 1557 O O . LYS A 1 200 ? -8.456 14.517 -24.513 1.00 56.22 200 LYS A O 1
ATOM 1562 N N . GLU A 1 201 ? -9.372 16.403 -23.704 1.00 56.75 201 GLU A N 1
ATOM 1563 C CA . GLU A 1 201 ? -9.731 17.035 -24.976 1.00 56.75 201 GLU A CA 1
ATOM 1564 C C . GLU A 1 201 ? -8.807 18.193 -25.362 1.00 56.75 201 GLU A C 1
ATOM 1566 O O . GLU A 1 201 ? -8.864 18.663 -26.490 1.00 56.75 201 GLU A O 1
ATOM 1571 N N . VAL A 1 202 ? -7.911 18.629 -24.467 1.00 59.47 202 VAL A N 1
ATOM 1572 C CA . VAL A 1 202 ? -6.967 19.714 -24.769 1.00 59.47 202 VAL A CA 1
ATOM 1573 C C . VAL A 1 202 ? -5.587 19.141 -25.078 1.00 59.47 202 VAL A C 1
ATOM 1575 O O . VAL A 1 202 ? -4.918 18.597 -24.190 1.00 59.47 202 VAL A O 1
ATOM 1578 N N . GLU A 1 203 ? -5.163 19.284 -26.333 1.00 66.00 203 GLU A N 1
ATOM 1579 C CA . GLU A 1 203 ? -3.776 19.090 -26.754 1.00 66.00 203 GLU A CA 1
ATOM 1580 C C . GLU A 1 203 ? -2.976 20.380 -26.523 1.00 66.00 203 GLU A C 1
ATOM 1582 O O . GLU A 1 203 ? -3.450 21.479 -26.797 1.00 66.00 203 GLU A O 1
ATOM 1587 N N . ASN A 1 204 ? -1.778 20.256 -25.956 1.00 70.12 204 ASN A N 1
ATOM 1588 C CA . ASN A 1 204 ? -0.851 21.369 -25.735 1.00 70.12 204 ASN A CA 1
ATOM 1589 C C . ASN A 1 204 ? 0.562 20.956 -26.149 1.00 70.12 204 ASN A C 1
ATOM 1591 O O . ASN A 1 204 ? 0.868 19.768 -26.165 1.00 70.12 204 ASN A O 1
ATOM 1595 N N . TYR A 1 205 ? 1.438 21.931 -26.390 1.00 75.62 205 TYR A N 1
ATOM 1596 C CA . TYR A 1 205 ? 2.863 21.698 -26.622 1.00 75.62 205 TYR A CA 1
ATOM 1597 C C . TYR A 1 205 ? 3.660 22.269 -25.454 1.00 75.62 205 TYR A C 1
ATOM 1599 O O . TYR A 1 205 ? 3.593 23.468 -25.186 1.00 75.62 205 TYR A O 1
ATOM 1607 N N . LEU A 1 206 ? 4.377 21.412 -24.724 1.00 69.31 206 LEU A N 1
ATOM 1608 C CA . LEU A 1 206 ? 5.091 21.797 -23.503 1.00 69.31 206 LEU A CA 1
ATOM 1609 C C . LEU A 1 206 ? 6.548 21.325 -23.518 1.00 69.31 206 LEU A C 1
ATOM 1611 O O . LEU A 1 206 ? 6.833 20.244 -24.037 1.00 69.31 206 LEU A O 1
ATOM 1615 N N . PRO A 1 207 ? 7.473 22.073 -22.892 1.00 66.06 207 PRO A N 1
ATOM 1616 C CA . PRO A 1 207 ? 8.770 21.515 -22.543 1.00 66.06 207 PRO A CA 1
ATOM 1617 C C . PRO A 1 207 ? 8.562 20.406 -21.502 1.00 66.06 207 PRO A C 1
ATOM 1619 O O . PRO A 1 207 ? 7.793 20.573 -20.553 1.00 66.06 207 PRO A O 1
ATOM 1622 N N . LEU A 1 208 ? 9.235 19.267 -21.669 1.00 66.12 208 LEU A N 1
ATOM 1623 C CA . LEU A 1 208 ? 9.067 18.104 -20.792 1.00 66.12 208 LEU A CA 1
ATOM 1624 C C . LEU A 1 208 ? 10.314 17.816 -19.956 1.00 66.12 208 LEU A C 1
ATOM 1626 O O . LEU A 1 208 ? 11.446 18.083 -20.367 1.00 66.12 208 LEU A O 1
ATOM 1630 N N . SER A 1 209 ? 10.091 17.230 -18.778 1.00 65.12 209 SER A N 1
ATOM 1631 C CA . SER A 1 209 ? 11.148 16.578 -18.003 1.00 65.12 209 SER A CA 1
ATOM 1632 C C . SER A 1 209 ? 11.611 15.303 -18.714 1.00 65.12 209 SER A C 1
ATOM 1634 O O . SER A 1 209 ? 10.861 14.720 -19.497 1.00 65.12 209 SER A O 1
ATOM 1636 N N . GLY A 1 210 ? 12.814 14.809 -18.414 1.00 67.06 210 GLY A N 1
ATOM 1637 C CA . GLY A 1 210 ? 13.316 13.571 -19.026 1.00 67.06 210 GLY A CA 1
ATOM 1638 C C . GLY A 1 210 ? 12.420 12.368 -18.805 1.00 67.06 210 GLY A C 1
ATOM 1639 O O . GLY A 1 210 ? 12.255 11.566 -19.713 1.00 67.06 210 GLY A O 1
ATOM 1640 N N . THR A 1 211 ? 11.782 12.272 -17.640 1.00 67.94 211 THR A N 1
ATOM 1641 C CA . THR A 1 211 ? 10.876 11.168 -17.316 1.00 67.94 211 THR A CA 1
ATOM 1642 C C . THR A 1 211 ? 9.713 11.153 -18.302 1.00 67.94 211 THR A C 1
ATOM 1644 O O . THR A 1 211 ? 9.377 10.103 -18.844 1.00 67.94 211 THR A O 1
ATOM 1647 N N . ALA A 1 212 ? 9.152 12.329 -18.596 1.00 70.06 212 ALA A N 1
ATOM 1648 C CA . ALA A 1 212 ? 8.081 12.480 -19.574 1.00 70.06 212 ALA A CA 1
ATOM 1649 C C . ALA A 1 212 ? 8.583 12.326 -21.024 1.00 70.06 212 ALA A C 1
ATOM 1651 O O . ALA A 1 212 ? 7.859 11.804 -21.866 1.00 70.06 212 ALA A O 1
ATOM 1652 N N . ILE A 1 213 ? 9.834 12.693 -21.325 1.00 76.56 213 ILE A N 1
ATOM 1653 C CA . ILE A 1 213 ? 10.464 12.390 -22.623 1.00 76.56 213 ILE A CA 1
ATOM 1654 C C . ILE A 1 213 ? 10.591 10.873 -22.821 1.00 76.56 213 ILE A C 1
ATOM 1656 O O . ILE A 1 213 ? 10.313 10.365 -23.903 1.00 76.56 213 ILE A O 1
ATOM 1660 N N . CYS A 1 214 ? 10.943 10.107 -21.789 1.00 77.38 214 CYS A N 1
ATOM 1661 C CA . CYS A 1 214 ? 10.980 8.650 -21.894 1.00 77.38 214 CYS A CA 1
ATOM 1662 C C . CYS A 1 214 ? 9.603 8.036 -22.183 1.00 77.38 214 CYS A C 1
ATOM 1664 O O . CYS A 1 214 ? 9.546 6.973 -22.797 1.00 77.38 214 CYS A O 1
ATOM 1666 N N . ASP A 1 215 ? 8.493 8.682 -21.813 1.00 78.19 215 ASP A N 1
ATOM 1667 C CA . ASP A 1 215 ? 7.153 8.198 -22.177 1.00 78.19 215 ASP A CA 1
ATOM 1668 C C . ASP A 1 215 ? 6.897 8.222 -23.694 1.00 78.19 215 ASP A C 1
ATOM 1670 O O . ASP A 1 215 ? 6.075 7.445 -24.177 1.00 78.19 215 ASP A O 1
ATOM 1674 N N . TYR A 1 216 ? 7.623 9.049 -24.451 1.00 83.06 216 TYR A N 1
ATOM 1675 C CA . TYR A 1 216 ? 7.620 9.024 -25.918 1.00 83.06 216 TYR A CA 1
ATOM 1676 C C . TYR A 1 216 ? 8.443 7.877 -26.500 1.00 83.06 216 TYR A C 1
ATOM 1678 O O . TYR A 1 216 ? 8.054 7.275 -27.498 1.00 83.06 216 TYR A O 1
ATOM 1686 N N . TYR A 1 217 ? 9.565 7.552 -25.860 1.00 86.06 217 TYR A N 1
ATOM 1687 C CA . TYR A 1 217 ? 10.412 6.437 -26.269 1.00 86.06 217 TYR A CA 1
ATOM 1688 C C . TYR A 1 217 ? 9.726 5.082 -26.058 1.00 86.06 217 TYR A C 1
ATOM 1690 O O . TYR A 1 217 ? 9.751 4.237 -26.949 1.00 86.06 217 TYR A O 1
ATOM 1698 N N . LYS A 1 218 ? 9.074 4.880 -24.905 1.00 85.81 218 LYS A N 1
ATOM 1699 C CA . LYS A 1 218 ? 8.458 3.601 -24.494 1.00 85.81 218 LYS A CA 1
ATOM 1700 C C . LYS A 1 218 ? 7.673 2.865 -25.591 1.00 85.81 218 LYS A C 1
ATOM 1702 O O . LYS A 1 218 ? 7.955 1.687 -25.795 1.00 85.81 218 LYS A O 1
ATOM 1707 N N . PRO A 1 219 ? 6.687 3.475 -26.281 1.00 87.88 219 PRO A N 1
ATOM 1708 C CA . PRO A 1 219 ? 5.918 2.759 -27.296 1.00 87.88 219 PRO A CA 1
ATOM 1709 C C . PRO A 1 219 ? 6.763 2.346 -28.509 1.00 87.88 219 PRO A C 1
ATOM 1711 O O . PRO A 1 219 ? 6.547 1.257 -29.031 1.00 87.88 219 PRO A O 1
ATOM 1714 N N . ILE A 1 220 ? 7.727 3.171 -28.934 1.00 90.75 220 ILE A N 1
ATOM 1715 C CA . ILE A 1 220 ? 8.599 2.885 -30.086 1.00 90.75 220 ILE A CA 1
ATOM 1716 C C . ILE A 1 220 ? 9.579 1.764 -29.734 1.00 90.75 220 ILE A C 1
ATOM 1718 O O . ILE A 1 220 ? 9.666 0.771 -30.453 1.00 90.75 220 ILE A O 1
ATOM 1722 N N . ILE A 1 221 ? 10.256 1.880 -28.588 1.00 91.00 221 ILE A N 1
ATOM 1723 C CA . ILE A 1 221 ? 11.202 0.865 -28.111 1.00 91.00 221 ILE A CA 1
ATOM 1724 C C . ILE A 1 221 ? 10.486 -0.469 -27.888 1.00 91.00 221 ILE A C 1
ATOM 1726 O O . ILE A 1 221 ? 10.991 -1.503 -28.306 1.00 91.00 221 ILE A O 1
ATOM 1730 N N . GLY A 1 222 ? 9.278 -0.451 -27.315 1.00 90.88 222 GLY A N 1
ATOM 1731 C CA . GLY A 1 222 ? 8.480 -1.660 -27.127 1.00 90.88 222 GLY A CA 1
ATOM 1732 C C . GLY A 1 222 ? 8.191 -2.396 -28.440 1.00 90.88 222 GLY A C 1
ATOM 1733 O O . GLY A 1 222 ? 8.348 -3.613 -28.491 1.00 90.88 222 GLY A O 1
ATOM 1734 N N . LEU A 1 223 ? 7.831 -1.676 -29.512 1.00 93.69 223 LEU A N 1
ATOM 1735 C CA . LEU A 1 223 ? 7.647 -2.278 -30.840 1.00 93.69 223 LEU A CA 1
ATOM 1736 C C . LEU A 1 223 ? 8.967 -2.822 -31.403 1.00 93.69 223 LEU A C 1
ATOM 1738 O O . LEU A 1 223 ? 8.979 -3.916 -31.962 1.00 93.69 223 LEU A O 1
ATOM 1742 N N . ALA A 1 224 ? 10.072 -2.087 -31.243 1.00 94.94 224 ALA A N 1
ATOM 1743 C CA . ALA A 1 224 ? 11.391 -2.522 -31.699 1.00 94.94 224 ALA A CA 1
ATOM 1744 C C . ALA A 1 224 ? 11.846 -3.805 -30.984 1.00 94.94 224 ALA A C 1
ATOM 1746 O O . ALA A 1 224 ? 12.296 -4.743 -31.635 1.00 94.94 224 ALA A O 1
ATOM 1747 N N . THR A 1 225 ? 11.675 -3.901 -29.664 1.00 92.56 225 THR A N 1
ATOM 1748 C CA . THR A 1 225 ? 11.994 -5.111 -28.889 1.00 92.56 225 THR A CA 1
ATOM 1749 C C . THR A 1 225 ? 11.136 -6.296 -29.309 1.00 92.56 225 THR A C 1
ATOM 1751 O O . THR A 1 225 ? 11.662 -7.385 -29.522 1.00 92.56 225 THR A O 1
ATOM 1754 N N . GLU A 1 226 ? 9.829 -6.097 -29.477 1.00 92.25 226 GLU A N 1
ATOM 1755 C CA . GLU A 1 226 ? 8.922 -7.145 -29.951 1.00 92.25 226 GLU A CA 1
ATOM 1756 C C . GLU A 1 226 ? 9.280 -7.625 -31.370 1.00 92.25 226 GLU A C 1
ATOM 1758 O O . GLU A 1 226 ? 9.222 -8.824 -31.648 1.00 92.25 226 GLU A O 1
ATOM 1763 N N . ALA A 1 227 ? 9.688 -6.716 -32.261 1.00 95.25 227 ALA A N 1
ATOM 1764 C CA . ALA A 1 227 ? 10.172 -7.068 -33.592 1.00 95.25 227 ALA A CA 1
ATOM 1765 C C . ALA A 1 227 ? 11.499 -7.838 -33.515 1.00 95.25 227 ALA A C 1
ATOM 1767 O O . ALA A 1 227 ? 11.628 -8.887 -34.139 1.00 95.25 227 ALA A O 1
ATOM 1768 N N . ALA A 1 228 ? 12.445 -7.406 -32.682 1.00 93.56 228 ALA A N 1
ATOM 1769 C CA . ALA A 1 228 ? 13.702 -8.119 -32.467 1.00 93.56 228 ALA A CA 1
ATOM 1770 C C . ALA A 1 228 ? 13.473 -9.558 -31.956 1.00 93.56 228 ALA A C 1
ATOM 1772 O O . ALA A 1 228 ? 14.120 -10.497 -32.420 1.00 93.56 228 ALA A O 1
ATOM 1773 N N . MET A 1 229 ? 12.489 -9.765 -31.072 1.00 89.50 229 MET A N 1
ATOM 1774 C CA . MET A 1 229 ? 12.071 -11.107 -30.643 1.00 89.50 229 MET A CA 1
ATOM 1775 C C . MET A 1 229 ? 11.506 -11.942 -31.801 1.00 89.50 229 MET A C 1
ATOM 1777 O O . MET A 1 229 ? 11.863 -13.112 -31.943 1.00 89.50 229 MET A O 1
ATOM 1781 N N . LEU A 1 230 ? 10.638 -11.362 -32.642 1.00 90.56 230 LEU A N 1
ATOM 1782 C CA . LEU A 1 230 ? 10.108 -12.056 -33.821 1.00 90.56 230 LEU A CA 1
ATOM 1783 C C . LEU A 1 230 ? 11.216 -12.419 -34.807 1.00 90.56 230 LEU A C 1
ATOM 1785 O O . LEU A 1 230 ? 11.209 -13.541 -35.314 1.00 90.56 230 LEU A O 1
ATOM 1789 N N . TYR A 1 231 ? 12.174 -11.521 -35.045 1.00 92.31 231 TYR A N 1
ATOM 1790 C CA . TYR A 1 231 ? 13.363 -11.826 -35.835 1.00 92.31 231 TYR A CA 1
ATOM 1791 C C . TYR A 1 231 ? 14.102 -13.028 -35.247 1.00 92.31 231 TYR A C 1
ATOM 1793 O O . TYR A 1 231 ? 14.355 -13.994 -35.957 1.00 92.31 231 TYR A O 1
ATOM 1801 N N . TYR A 1 232 ? 14.359 -13.034 -33.938 1.00 87.31 232 TYR A N 1
ATOM 1802 C CA . TYR A 1 232 ? 15.065 -14.141 -33.301 1.00 87.31 232 TYR A CA 1
ATOM 1803 C C . TYR A 1 232 ? 14.358 -15.498 -33.479 1.00 87.31 232 TYR A C 1
ATOM 1805 O O . TYR A 1 232 ? 15.038 -16.520 -33.558 1.00 87.31 232 TYR A O 1
ATOM 1813 N N . TRP A 1 233 ? 13.022 -15.539 -33.559 1.00 83.31 233 TRP A N 1
ATOM 1814 C CA . TRP A 1 233 ? 12.267 -16.779 -33.804 1.00 83.31 233 TRP A CA 1
ATOM 1815 C C . TRP A 1 233 ? 12.149 -17.166 -35.277 1.00 83.31 233 TRP A C 1
ATOM 1817 O O . TRP A 1 233 ? 12.111 -18.357 -35.589 1.00 83.31 233 TRP A O 1
ATOM 1827 N N . THR A 1 234 ? 12.007 -16.184 -36.162 1.00 87.50 234 THR A N 1
ATOM 1828 C CA . THR A 1 234 ? 11.587 -16.402 -37.557 1.00 87.50 234 THR A CA 1
ATOM 1829 C C . THR A 1 234 ? 12.700 -16.214 -38.573 1.00 87.50 234 THR A C 1
ATOM 1831 O O . THR A 1 234 ? 12.550 -16.678 -39.696 1.00 87.50 234 THR A O 1
ATOM 1834 N N . GLU A 1 235 ? 13.774 -15.528 -38.184 1.00 89.50 235 GLU A N 1
ATOM 1835 C CA . GLU A 1 235 ? 14.886 -15.104 -39.044 1.00 89.50 235 GLU A CA 1
ATOM 1836 C C . GLU A 1 235 ? 14.442 -14.197 -40.207 1.00 89.50 235 GLU A C 1
ATOM 1838 O O . GLU A 1 235 ? 15.181 -13.964 -41.156 1.00 89.50 235 GLU A O 1
ATOM 1843 N N . ASP A 1 236 ? 13.237 -13.627 -40.121 1.00 94.25 236 ASP A N 1
ATOM 1844 C CA . ASP A 1 236 ? 12.725 -12.676 -41.100 1.00 94.25 236 ASP A CA 1
ATOM 1845 C C . ASP A 1 236 ? 13.350 -11.293 -40.870 1.00 94.25 236 ASP A C 1
ATOM 1847 O O . ASP A 1 236 ? 13.013 -10.572 -39.922 1.00 94.25 236 ASP A O 1
ATOM 1851 N N . GLU A 1 237 ? 14.278 -10.933 -41.761 1.00 96.56 237 GLU A N 1
ATOM 1852 C CA . GLU A 1 237 ? 15.064 -9.697 -41.706 1.00 96.56 237 GLU A CA 1
ATOM 1853 C C . GLU A 1 237 ? 14.208 -8.426 -41.660 1.00 96.56 237 GLU A C 1
ATOM 1855 O O . GLU A 1 237 ? 14.679 -7.403 -41.167 1.00 96.56 237 GLU A O 1
ATOM 1860 N N . ARG A 1 238 ? 12.939 -8.457 -42.098 1.00 97.12 238 ARG A N 1
ATOM 1861 C CA . ARG A 1 238 ? 12.053 -7.281 -42.015 1.00 97.12 238 ARG A CA 1
ATOM 1862 C C . ARG A 1 238 ? 11.868 -6.825 -40.571 1.00 97.12 238 ARG A C 1
ATOM 1864 O O . ARG A 1 238 ? 11.820 -5.625 -40.305 1.00 97.12 238 ARG A O 1
ATOM 1871 N N . TYR A 1 239 ? 11.795 -7.773 -39.638 1.00 97.75 239 TYR A N 1
ATOM 1872 C CA . TYR A 1 239 ? 11.703 -7.465 -38.215 1.00 97.75 239 TYR A CA 1
ATOM 1873 C C . TYR A 1 239 ? 13.035 -6.962 -37.647 1.00 97.75 239 TYR A C 1
ATOM 1875 O O . TYR A 1 239 ? 13.028 -6.032 -36.839 1.00 97.75 239 TYR A O 1
ATOM 1883 N N . ALA A 1 240 ? 14.166 -7.536 -38.081 1.00 97.25 240 ALA A N 1
ATOM 1884 C CA . ALA A 1 240 ? 15.491 -7.075 -37.668 1.00 97.25 240 ALA A CA 1
ATOM 1885 C C . ALA A 1 240 ? 15.743 -5.645 -38.135 1.00 97.25 240 ALA A C 1
ATOM 1887 O O . ALA A 1 240 ? 16.073 -4.798 -37.313 1.00 97.25 240 ALA A O 1
ATOM 1888 N N . ARG A 1 241 ? 15.503 -5.356 -39.420 1.00 97.06 241 ARG A N 1
ATOM 1889 C CA . ARG A 1 241 ? 15.621 -4.016 -40.001 1.00 97.06 241 ARG A CA 1
ATOM 1890 C C . ARG A 1 241 ? 14.789 -3.005 -39.217 1.00 97.06 241 ARG A C 1
ATOM 1892 O O . ARG A 1 241 ? 15.335 -2.018 -38.741 1.00 97.06 241 ARG A O 1
ATOM 1899 N N . PHE A 1 242 ? 13.500 -3.291 -39.003 1.00 97.50 242 PHE A N 1
ATOM 1900 C CA . PHE A 1 242 ? 12.621 -2.439 -38.199 1.00 97.50 242 PHE A CA 1
ATOM 1901 C C . PHE A 1 242 ? 13.219 -2.139 -36.821 1.00 97.50 242 PHE A C 1
ATOM 1903 O O . PHE A 1 242 ? 13.316 -0.985 -36.422 1.00 97.50 242 PHE A O 1
ATOM 1910 N N . ALA A 1 243 ? 13.645 -3.166 -36.085 1.00 97.31 243 ALA A N 1
ATOM 1911 C CA . ALA A 1 243 ? 14.167 -2.989 -34.736 1.00 97.31 243 ALA A CA 1
ATOM 1912 C C . ALA A 1 243 ? 15.512 -2.237 -34.708 1.00 97.31 243 ALA A C 1
ATOM 1914 O O . ALA A 1 243 ? 15.721 -1.349 -33.875 1.00 97.31 243 ALA A O 1
ATOM 1915 N N . CYS A 1 244 ? 16.417 -2.591 -35.619 1.00 97.69 244 CYS A N 1
ATOM 1916 C CA . CYS A 1 244 ? 17.773 -2.068 -35.699 1.00 97.69 244 CYS A CA 1
ATOM 1917 C C . CYS A 1 244 ? 17.821 -0.610 -36.144 1.00 97.69 244 CYS A C 1
ATOM 1919 O O . CYS A 1 244 ? 18.657 0.123 -35.626 1.00 97.69 244 CYS A O 1
ATOM 1921 N N . ASP A 1 245 ? 16.923 -0.158 -37.019 1.00 96.69 245 ASP A N 1
ATOM 1922 C CA . ASP A 1 245 ? 16.896 1.241 -37.454 1.00 96.69 245 ASP A CA 1
ATOM 1923 C C . ASP A 1 245 ? 16.670 2.182 -36.254 1.00 96.69 245 ASP A C 1
ATOM 1925 O O . ASP A 1 245 ? 17.416 3.147 -36.062 1.00 96.69 245 ASP A O 1
ATOM 1929 N N . TYR A 1 246 ? 15.703 1.872 -35.379 1.00 95.75 246 TYR A N 1
ATOM 1930 C CA . TYR A 1 246 ? 15.435 2.683 -34.180 1.00 95.75 246 TYR A CA 1
ATOM 1931 C C . TYR A 1 246 ? 16.539 2.566 -33.126 1.00 95.75 246 TYR A C 1
ATOM 1933 O O . TYR A 1 246 ? 16.891 3.560 -32.485 1.00 95.75 246 TYR A O 1
ATOM 1941 N N . LEU A 1 247 ? 17.099 1.364 -32.939 1.00 96.38 247 LEU A N 1
ATOM 1942 C CA . LEU A 1 247 ? 18.257 1.167 -32.065 1.00 96.38 247 LEU A CA 1
ATOM 1943 C C . LEU A 1 247 ? 19.440 2.017 -32.538 1.00 96.38 247 LEU A C 1
ATOM 1945 O O . LEU A 1 247 ? 20.039 2.728 -31.734 1.00 96.38 247 LEU A O 1
ATOM 1949 N N . MET A 1 248 ? 19.770 1.965 -33.827 1.00 96.81 248 MET A N 1
ATOM 1950 C CA . MET A 1 248 ? 20.960 2.615 -34.368 1.00 96.81 248 MET A CA 1
ATOM 1951 C C . MET A 1 248 ? 20.825 4.133 -34.424 1.00 96.81 248 MET A C 1
ATOM 1953 O O . MET A 1 248 ? 21.799 4.821 -34.121 1.00 96.81 248 MET A O 1
ATOM 1957 N N . GLN A 1 249 ? 19.633 4.682 -34.680 1.00 94.50 249 GLN A N 1
ATOM 1958 C CA . GLN A 1 249 ? 19.391 6.117 -34.480 1.00 94.50 249 GLN A CA 1
ATOM 1959 C C . GLN A 1 249 ? 19.719 6.539 -33.040 1.00 94.50 249 GLN A C 1
ATOM 1961 O O . GLN A 1 249 ? 20.394 7.549 -32.819 1.00 94.50 249 GLN A O 1
ATOM 1966 N N . TRP A 1 250 ? 19.264 5.772 -32.049 1.00 93.56 250 TRP A N 1
ATOM 1967 C CA . TRP A 1 250 ? 19.512 6.083 -30.643 1.00 93.56 250 TRP A CA 1
ATOM 1968 C C . TRP A 1 250 ? 20.993 5.926 -30.259 1.00 93.56 250 TRP A C 1
ATOM 1970 O O . TRP A 1 250 ? 21.566 6.831 -29.647 1.00 93.56 250 TRP A O 1
ATOM 1980 N N . VAL A 1 251 ? 21.631 4.825 -30.671 1.00 95.88 251 VAL A N 1
ATOM 1981 C CA . VAL A 1 251 ? 23.056 4.533 -30.433 1.00 95.88 251 VAL A CA 1
ATOM 1982 C C . VAL A 1 251 ? 23.944 5.629 -31.008 1.00 95.88 251 VAL A C 1
ATOM 1984 O O . VAL A 1 251 ? 24.767 6.183 -30.281 1.00 95.88 251 VAL A O 1
ATOM 1987 N N . LEU A 1 252 ? 23.768 5.983 -32.285 1.00 95.56 252 LEU A N 1
ATOM 1988 C CA . LEU A 1 252 ? 24.589 7.009 -32.929 1.00 95.56 252 LEU A CA 1
ATOM 1989 C C . LEU A 1 252 ? 24.371 8.379 -32.274 1.00 95.56 252 LEU A C 1
ATOM 1991 O O . LEU A 1 252 ? 25.334 9.102 -32.021 1.00 95.56 252 LEU A O 1
ATOM 1995 N N . GLY A 1 253 ? 23.127 8.708 -31.913 1.00 91.50 253 GLY A N 1
ATOM 1996 C CA . GLY A 1 253 ? 22.816 9.943 -31.199 1.00 91.50 253 GLY A CA 1
ATOM 1997 C C . GLY A 1 253 ? 23.563 10.073 -29.867 1.00 91.50 253 GLY A C 1
ATOM 1998 O O . GLY A 1 253 ? 24.074 11.147 -29.557 1.00 91.50 253 GLY A O 1
ATOM 1999 N N . ILE A 1 254 ? 23.687 8.987 -29.098 1.00 90.19 254 ILE A N 1
ATOM 2000 C CA . ILE A 1 254 ? 24.482 8.962 -27.857 1.00 90.19 254 ILE A CA 1
ATOM 2001 C C . ILE A 1 254 ? 25.977 8.983 -28.146 1.00 90.19 254 ILE A C 1
ATOM 2003 O O . ILE A 1 254 ? 26.736 9.669 -27.457 1.00 90.19 254 ILE A O 1
ATOM 2007 N N . TYR A 1 255 ? 26.415 8.225 -29.148 1.00 92.81 255 TYR A N 1
ATOM 2008 C CA . TYR A 1 255 ? 27.820 8.114 -29.510 1.00 92.81 255 TYR A CA 1
ATOM 2009 C C . TYR A 1 255 ? 28.441 9.493 -29.752 1.00 92.81 255 TYR A C 1
ATOM 2011 O O . TYR A 1 255 ? 29.488 9.800 -29.180 1.00 92.81 255 TYR A O 1
ATOM 2019 N N . PHE A 1 256 ? 27.751 10.363 -30.493 1.00 91.50 256 PHE A N 1
ATOM 2020 C CA . PHE A 1 256 ? 28.219 11.722 -30.786 1.00 91.50 256 PHE A CA 1
ATOM 2021 C C . PHE A 1 256 ? 27.877 12.768 -29.721 1.00 91.50 256 PHE A C 1
ATOM 2023 O O . PHE A 1 256 ? 28.425 13.870 -29.740 1.00 91.50 256 PHE A O 1
ATOM 2030 N N . GLN A 1 257 ? 26.996 12.453 -28.776 1.00 85.62 257 GLN A N 1
ATOM 2031 C CA . GLN A 1 257 ? 26.664 13.354 -27.681 1.00 85.62 257 GLN A CA 1
ATOM 2032 C C . GLN A 1 257 ? 27.757 13.325 -26.604 1.00 85.62 257 GLN A C 1
ATOM 2034 O O . GLN A 1 257 ? 28.242 12.261 -26.202 1.00 85.62 257 GLN A O 1
ATOM 2039 N N . ASN A 1 258 ? 28.165 14.499 -26.117 1.00 77.69 258 ASN A N 1
ATOM 2040 C CA . ASN A 1 258 ? 29.135 14.579 -25.031 1.00 77.69 258 ASN A CA 1
ATOM 2041 C C . ASN A 1 258 ? 28.453 14.310 -23.684 1.00 77.69 258 ASN A C 1
ATOM 2043 O O . ASN A 1 258 ? 27.329 14.774 -23.462 1.00 77.69 258 ASN A O 1
ATOM 2047 N N . PRO A 1 259 ? 29.144 13.630 -22.750 1.00 67.19 259 PRO A N 1
ATOM 2048 C CA . PRO A 1 259 ? 28.771 13.675 -21.345 1.00 67.19 259 PRO A CA 1
ATOM 2049 C C . PRO A 1 259 ? 28.711 15.128 -20.859 1.00 67.19 259 PRO A C 1
ATOM 2051 O O . PRO A 1 259 ? 29.452 15.994 -21.330 1.00 67.19 259 PRO A O 1
ATOM 2054 N N . TYR A 1 260 ? 27.832 15.412 -19.907 1.00 61.78 260 TYR A N 1
ATOM 2055 C CA . TYR A 1 260 ? 27.617 16.779 -19.442 1.00 61.78 260 TYR A CA 1
ATOM 2056 C C . TYR A 1 260 ? 28.799 17.267 -18.620 1.00 61.78 260 TYR A C 1
ATOM 2058 O O . TYR A 1 260 ? 29.273 16.596 -17.704 1.00 61.78 260 TYR A O 1
ATOM 2066 N N . ASN A 1 261 ? 29.240 18.486 -18.911 1.00 50.16 261 ASN A N 1
ATOM 2067 C CA . ASN A 1 261 ? 30.358 19.092 -18.213 1.00 50.16 261 ASN A CA 1
ATOM 2068 C C . ASN A 1 261 ? 29.863 19.691 -16.885 1.00 50.16 261 ASN A C 1
ATOM 2070 O O . ASN A 1 261 ? 29.368 20.820 -16.859 1.00 50.16 261 ASN A O 1
ATOM 2074 N N . ARG A 1 262 ? 29.945 18.939 -15.778 1.00 51.16 262 ARG A N 1
ATOM 2075 C CA . ARG A 1 262 ? 29.770 19.511 -14.433 1.00 51.16 262 ARG A CA 1
ATOM 2076 C C . ARG A 1 262 ? 31.050 20.263 -14.054 1.00 51.16 262 ARG A C 1
ATOM 2078 O O . ARG A 1 262 ? 32.133 19.686 -14.172 1.00 51.16 262 ARG A O 1
ATOM 2085 N N . PRO A 1 263 ? 30.977 21.493 -13.518 1.00 40.41 263 PRO A N 1
ATOM 2086 C CA . PRO A 1 263 ? 32.110 22.039 -12.793 1.00 40.41 263 PRO A CA 1
ATOM 2087 C C . PRO A 1 263 ? 32.455 21.057 -11.667 1.00 40.41 263 PRO A C 1
ATOM 2089 O O . PRO A 1 263 ? 31.605 20.766 -10.824 1.00 40.41 263 PRO A O 1
ATOM 2092 N N . LYS A 1 264 ? 33.696 20.554 -11.628 1.00 37.03 264 LYS A N 1
ATOM 2093 C CA . LYS A 1 264 ? 34.283 19.859 -10.464 1.00 37.03 264 LYS A CA 1
ATOM 2094 C C . LYS A 1 264 ? 34.499 20.848 -9.305 1.00 37.03 264 LYS A C 1
ATOM 2096 O O . LYS A 1 264 ? 35.574 20.914 -8.720 1.00 37.03 264 LYS A O 1
ATOM 2101 N N . ALA A 1 265 ? 33.501 21.669 -8.998 1.00 36.75 265 ALA A N 1
ATOM 2102 C CA . ALA A 1 265 ? 33.542 22.623 -7.910 1.00 36.75 265 ALA A CA 1
ATOM 2103 C C . ALA A 1 265 ? 33.253 21.881 -6.600 1.00 36.75 265 ALA A C 1
ATOM 2105 O O . ALA A 1 265 ? 32.153 21.921 -6.056 1.00 36.75 265 ALA A O 1
ATOM 2106 N N . ALA A 1 266 ? 34.275 21.195 -6.094 1.00 37.31 266 ALA A N 1
ATOM 2107 C CA . ALA A 1 266 ? 34.497 21.144 -4.661 1.00 37.31 266 ALA A CA 1
ATOM 2108 C C . ALA A 1 266 ? 34.891 22.566 -4.236 1.00 37.31 266 ALA A C 1
ATOM 2110 O O . ALA A 1 266 ? 36.066 22.913 -4.246 1.00 37.31 266 ALA A O 1
ATOM 2111 N N . VAL A 1 267 ? 33.906 23.422 -3.974 1.00 31.48 267 VAL A N 1
ATOM 2112 C CA . VAL A 1 267 ? 34.151 24.753 -3.413 1.00 31.48 267 VAL A CA 1
ATOM 2113 C C . VAL A 1 267 ? 33.374 24.819 -2.102 1.00 31.48 267 VAL A C 1
ATOM 2115 O O . VAL A 1 267 ? 32.145 24.815 -2.081 1.00 31.48 267 VAL A O 1
ATOM 2118 N N . ASP A 1 268 ? 34.127 24.770 -1.006 1.00 32.94 268 ASP A N 1
ATOM 2119 C CA . ASP A 1 268 ? 33.742 25.183 0.347 1.00 32.94 268 ASP A CA 1
ATOM 2120 C C . ASP A 1 268 ? 32.539 24.493 1.004 1.00 32.94 268 ASP A C 1
ATOM 2122 O O . ASP A 1 268 ? 31.654 25.143 1.562 1.00 32.94 268 ASP A O 1
ATOM 2126 N N . GLY A 1 269 ? 32.508 23.155 0.989 1.00 34.12 269 GLY A N 1
ATOM 2127 C CA . GLY A 1 269 ? 31.630 22.380 1.881 1.00 34.12 269 GLY A CA 1
ATOM 2128 C C . GLY A 1 269 ? 30.121 22.571 1.662 1.00 34.12 269 GLY A C 1
ATOM 2129 O O . GLY A 1 269 ? 29.324 22.069 2.450 1.00 34.12 269 GLY A O 1
ATOM 2130 N N . LYS A 1 270 ? 29.711 23.262 0.592 1.00 33.00 270 LYS A N 1
ATOM 2131 C CA . LYS A 1 270 ? 28.314 23.469 0.194 1.00 33.00 270 LYS A CA 1
ATOM 2132 C C . LYS A 1 270 ? 28.065 22.766 -1.133 1.00 33.00 270 LYS A C 1
ATOM 2134 O O . LYS A 1 270 ? 28.168 23.359 -2.203 1.00 33.00 270 LYS A O 1
ATOM 2139 N N . ILE A 1 271 ? 27.736 21.480 -1.065 1.00 38.09 271 ILE A N 1
ATOM 2140 C CA . ILE A 1 271 ? 27.262 20.738 -2.237 1.00 38.09 271 ILE A CA 1
ATOM 2141 C C . ILE A 1 271 ? 25.883 21.299 -2.602 1.00 38.09 271 ILE A C 1
ATOM 2143 O O . ILE A 1 271 ? 24.991 21.368 -1.757 1.00 38.09 271 ILE A O 1
ATOM 2147 N N . ILE A 1 272 ? 25.719 21.731 -3.855 1.00 37.53 272 ILE A N 1
ATOM 2148 C CA . ILE A 1 272 ? 24.466 22.287 -4.377 1.00 37.53 272 ILE A CA 1
ATOM 2149 C C . ILE A 1 272 ? 23.346 21.260 -4.169 1.00 37.53 272 ILE A C 1
ATOM 2151 O O . ILE A 1 272 ? 23.310 20.206 -4.799 1.00 37.53 272 ILE A O 1
ATOM 2155 N N . GLN A 1 273 ? 22.442 21.579 -3.245 1.00 33.47 273 GLN A N 1
ATOM 2156 C CA . GLN A 1 273 ? 21.263 20.786 -2.928 1.00 33.47 273 GLN A CA 1
ATOM 2157 C C . GLN A 1 273 ? 20.269 20.753 -4.093 1.00 33.47 273 GLN A C 1
ATOM 2159 O O . GLN A 1 273 ? 19.981 21.782 -4.703 1.00 33.47 273 GLN A O 1
ATOM 2164 N N . ASN A 1 274 ? 19.639 19.587 -4.263 1.00 36.47 274 ASN A N 1
ATOM 2165 C CA . ASN A 1 274 ? 18.404 19.342 -5.018 1.00 36.47 274 ASN A CA 1
ATOM 2166 C C . ASN A 1 274 ? 18.470 19.286 -6.546 1.00 36.47 274 ASN A C 1
ATOM 2168 O O . ASN A 1 274 ? 17.593 19.830 -7.202 1.00 36.47 274 ASN A O 1
ATOM 2172 N N . THR A 1 275 ? 19.360 18.507 -7.148 1.00 39.50 275 THR A N 1
ATOM 2173 C CA . THR A 1 275 ? 19.050 17.953 -8.479 1.00 39.50 275 THR A CA 1
ATOM 2174 C C . THR A 1 275 ? 18.406 16.580 -8.307 1.00 39.50 275 THR A C 1
ATOM 2176 O O . THR A 1 275 ? 18.991 15.557 -8.629 1.00 39.50 275 THR A O 1
ATOM 2179 N N . SER A 1 276 ? 17.171 16.548 -7.803 1.00 36.91 276 SER A N 1
ATOM 2180 C CA . SER A 1 276 ? 16.276 15.374 -7.856 1.00 36.91 276 SER A CA 1
ATOM 2181 C C . SER A 1 276 ? 15.736 15.101 -9.271 1.00 36.91 276 SER A C 1
ATOM 2183 O O . SER A 1 276 ? 14.714 14.454 -9.472 1.00 36.91 276 SER A O 1
ATOM 2185 N N . THR A 1 277 ? 16.432 15.629 -10.265 1.00 42.53 277 THR A N 1
ATOM 2186 C CA . THR A 1 277 ? 16.419 15.175 -11.638 1.00 42.53 277 THR A CA 1
ATOM 2187 C C . THR A 1 277 ? 17.863 14.790 -11.884 1.00 42.53 277 THR A C 1
ATOM 2189 O O . THR A 1 277 ? 18.724 15.670 -11.765 1.00 42.53 277 THR A O 1
ATOM 2192 N N . GLY A 1 278 ? 18.145 13.544 -12.263 1.00 41.69 278 GLY A N 1
ATOM 2193 C CA . GLY A 1 278 ? 19.409 13.287 -12.958 1.00 41.69 278 GLY A CA 1
ATOM 2194 C C . GLY A 1 278 ? 19.591 14.327 -14.075 1.00 41.69 278 GLY A C 1
ATOM 2195 O O . GLY A 1 278 ? 18.631 14.988 -14.481 1.00 41.69 278 GLY A O 1
ATOM 2196 N N . VAL A 1 279 ? 20.796 14.545 -14.564 1.00 45.31 279 VAL A N 1
ATOM 2197 C CA . VAL A 1 279 ? 21.120 15.276 -15.783 1.00 45.31 279 VAL A CA 1
ATOM 2198 C C . VAL A 1 279 ? 20.371 14.649 -16.965 1.00 45.31 279 VAL A C 1
ATOM 2200 O O . VAL A 1 279 ? 20.865 13.790 -17.686 1.00 45.31 279 VAL A O 1
ATOM 2203 N N . ASN A 1 280 ? 19.111 15.086 -17.061 1.00 48.47 280 ASN A N 1
ATOM 2204 C CA . ASN A 1 280 ? 18.046 14.916 -18.050 1.00 48.47 280 ASN A CA 1
ATOM 2205 C C . ASN A 1 280 ? 16.672 14.724 -17.410 1.00 48.47 280 ASN A C 1
ATOM 2207 O O . ASN A 1 280 ? 15.684 14.922 -18.098 1.00 48.47 280 ASN A O 1
ATOM 2211 N N . GLY A 1 281 ? 16.562 14.379 -16.127 1.00 51.00 281 GLY A N 1
ATOM 2212 C CA . GLY A 1 281 ? 15.317 13.996 -15.461 1.00 51.00 281 GLY A CA 1
ATOM 2213 C C . GLY A 1 281 ? 14.817 12.618 -15.885 1.00 51.00 281 GLY A C 1
ATOM 2214 O O . GLY A 1 281 ? 13.635 12.351 -15.714 1.00 51.00 281 GLY A O 1
ATOM 2215 N N . MET A 1 282 ? 15.677 11.788 -16.495 1.00 53.41 282 MET A N 1
ATOM 2216 C CA . MET A 1 282 ? 15.383 10.418 -16.950 1.00 53.41 282 MET A CA 1
ATOM 2217 C C . MET A 1 282 ? 15.735 9.346 -15.906 1.00 53.41 282 MET A C 1
ATOM 2219 O O . MET A 1 282 ? 15.593 8.161 -16.183 1.00 53.41 282 MET A O 1
ATOM 2223 N N . ASP A 1 283 ? 16.194 9.724 -14.716 1.00 52.47 283 ASP A N 1
ATOM 2224 C CA . ASP A 1 283 ? 16.644 8.815 -13.652 1.00 52.47 283 ASP A CA 1
ATOM 2225 C C . ASP A 1 283 ? 15.579 7.771 -13.262 1.00 52.47 283 ASP A C 1
ATOM 2227 O O . ASP A 1 283 ? 15.890 6.603 -13.044 1.00 52.47 283 ASP A O 1
ATOM 2231 N N . ILE A 1 284 ? 14.302 8.156 -13.296 1.00 53.19 284 ILE A N 1
ATOM 2232 C CA . ILE A 1 284 ? 13.152 7.287 -12.987 1.00 53.19 284 ILE A CA 1
ATOM 2233 C C . ILE A 1 284 ? 12.683 6.484 -14.214 1.00 53.19 284 ILE A C 1
ATOM 2235 O O . ILE A 1 284 ? 11.746 5.699 -14.141 1.00 53.19 284 ILE A O 1
ATOM 2239 N N . SER A 1 285 ? 13.261 6.680 -15.396 1.00 58.69 285 SER A N 1
ATOM 2240 C CA . SER A 1 285 ? 12.765 6.077 -16.642 1.00 58.69 285 SER A CA 1
ATOM 2241 C C . SER A 1 285 ? 13.845 5.443 -17.511 1.00 58.69 285 SER A C 1
ATOM 2243 O O . SER A 1 285 ? 13.499 4.715 -18.443 1.00 58.69 285 SER A O 1
ATOM 2245 N N . ALA A 1 286 ? 15.122 5.620 -17.170 1.00 61.97 286 ALA A N 1
ATOM 2246 C CA . ALA A 1 286 ? 16.271 5.003 -17.829 1.00 61.97 286 ALA A CA 1
ATOM 2247 C C . ALA A 1 286 ? 16.150 3.475 -17.885 1.00 61.97 286 ALA A C 1
ATOM 2249 O O . ALA A 1 286 ? 16.476 2.866 -18.900 1.00 61.97 286 ALA A O 1
ATOM 2250 N N . GLY A 1 287 ? 15.563 2.857 -16.856 1.00 65.62 287 GLY A N 1
ATOM 2251 C CA . GLY A 1 287 ? 15.285 1.424 -16.852 1.00 65.62 287 GLY A CA 1
ATOM 2252 C C . GLY A 1 287 ? 14.328 0.933 -17.946 1.00 65.62 287 GLY A C 1
ATOM 2253 O O . GLY A 1 287 ? 14.287 -0.261 -18.194 1.00 65.62 287 GLY A O 1
ATOM 2254 N N . TYR A 1 288 ? 13.557 1.797 -18.616 1.00 75.06 288 TYR A N 1
ATOM 2255 C CA . TYR A 1 288 ? 12.817 1.389 -19.820 1.00 75.06 288 TYR A CA 1
ATOM 2256 C C . TYR A 1 288 ? 13.705 1.364 -21.065 1.00 75.06 288 TYR A C 1
ATOM 2258 O O . TYR A 1 288 ? 13.485 0.548 -21.952 1.00 75.06 288 TYR A O 1
ATOM 2266 N N . MET A 1 289 ? 14.728 2.220 -21.117 1.00 82.38 289 MET A N 1
ATOM 2267 C CA . MET A 1 289 ? 15.643 2.310 -22.259 1.00 82.38 289 MET A CA 1
ATOM 2268 C C . MET A 1 289 ? 16.464 1.031 -22.429 1.00 82.38 289 MET A C 1
ATOM 2270 O O . MET A 1 289 ? 16.877 0.721 -23.540 1.00 82.38 289 MET A O 1
ATOM 2274 N N . LYS A 1 290 ? 16.634 0.249 -21.353 1.00 84.12 290 LYS A N 1
ATOM 2275 C CA . LYS A 1 290 ? 17.342 -1.039 -21.335 1.00 84.12 290 LYS A CA 1
ATOM 2276 C C . LYS A 1 290 ? 16.863 -2.032 -22.403 1.00 84.12 290 LYS A C 1
ATOM 2278 O O . LYS A 1 290 ? 17.624 -2.870 -22.864 1.00 84.12 290 LYS A O 1
ATOM 2283 N N . GLN A 1 291 ? 15.613 -1.899 -22.843 1.00 88.50 291 GLN A N 1
ATOM 2284 C CA . GLN A 1 291 ? 15.039 -2.669 -23.942 1.00 88.50 291 GLN A CA 1
ATOM 2285 C C . GLN A 1 291 ? 15.828 -2.534 -25.262 1.00 88.50 291 GLN A C 1
ATOM 2287 O O . GLN A 1 291 ? 15.832 -3.470 -26.059 1.00 88.50 291 GLN A O 1
ATOM 2292 N N . PHE A 1 292 ? 16.552 -1.430 -25.482 1.00 91.75 292 PHE A N 1
ATOM 2293 C CA . PHE A 1 292 ? 17.488 -1.304 -26.605 1.00 91.75 292 PHE A CA 1
ATOM 2294 C C . PHE A 1 292 ? 18.666 -2.282 -26.515 1.00 91.75 292 PHE A C 1
ATOM 2296 O O . PHE A 1 292 ? 19.087 -2.810 -27.542 1.00 91.75 292 PHE A O 1
ATOM 2303 N N . ALA A 1 293 ? 19.152 -2.594 -25.310 1.00 91.56 293 ALA A N 1
ATOM 2304 C CA . ALA A 1 293 ? 20.158 -3.639 -25.127 1.00 91.56 293 ALA A CA 1
ATOM 2305 C C . ALA A 1 293 ? 19.617 -5.015 -25.553 1.00 91.56 293 ALA A C 1
ATOM 2307 O O . ALA A 1 293 ? 20.347 -5.823 -26.120 1.00 91.56 293 ALA A O 1
ATOM 2308 N N . TRP A 1 294 ? 18.317 -5.272 -25.365 1.00 89.38 294 TRP A N 1
ATOM 2309 C CA . TRP A 1 294 ? 17.684 -6.514 -25.828 1.00 89.38 294 TRP A CA 1
ATOM 2310 C C . TRP A 1 294 ? 17.494 -6.542 -27.342 1.00 89.38 294 TRP A C 1
ATOM 2312 O O . TRP A 1 294 ? 17.681 -7.593 -27.948 1.00 89.38 294 TRP A O 1
ATOM 2322 N N . VAL A 1 295 ? 17.166 -5.402 -27.965 1.00 93.56 295 VAL A N 1
ATOM 2323 C CA . VAL A 1 295 ? 17.158 -5.291 -29.434 1.00 93.56 295 VAL A CA 1
ATOM 2324 C C . VAL A 1 295 ? 18.536 -5.643 -29.987 1.00 93.56 295 VAL A C 1
ATOM 2326 O O . VAL A 1 295 ? 18.633 -6.469 -30.892 1.00 93.56 295 VAL A O 1
ATOM 2329 N N . TYR A 1 296 ? 19.596 -5.074 -29.406 1.00 93.94 296 TYR A N 1
ATOM 2330 C CA . TYR A 1 296 ? 20.969 -5.398 -29.784 1.00 93.94 296 TYR A CA 1
ATOM 2331 C C . TYR A 1 296 ? 21.269 -6.890 -29.601 1.00 93.94 296 TYR A C 1
ATOM 2333 O O . TYR A 1 296 ? 21.802 -7.515 -30.512 1.00 93.94 296 TYR A O 1
ATOM 2341 N N . ASP A 1 297 ? 20.859 -7.496 -28.481 1.00 90.19 297 ASP A N 1
ATOM 2342 C CA . ASP A 1 297 ? 21.102 -8.919 -28.227 1.00 90.19 297 ASP A CA 1
ATOM 2343 C C . ASP A 1 297 ? 20.395 -9.865 -29.205 1.00 90.19 297 ASP A C 1
ATOM 2345 O O . ASP A 1 297 ? 20.983 -10.844 -29.677 1.00 90.19 297 ASP A O 1
ATOM 2349 N N . PHE A 1 298 ? 19.132 -9.597 -29.528 1.00 89.69 298 PHE A N 1
ATOM 2350 C CA . PHE A 1 298 ? 18.381 -10.421 -30.473 1.00 89.69 298 PHE A CA 1
ATOM 2351 C C . PHE A 1 298 ? 18.845 -10.235 -31.919 1.00 89.69 298 PHE A C 1
ATOM 2353 O O . PHE A 1 298 ? 18.858 -11.211 -32.670 1.00 89.69 298 PHE A O 1
ATOM 2360 N N . CYS A 1 299 ? 19.261 -9.023 -32.293 1.00 93.50 299 CYS A N 1
ATOM 2361 C CA . CYS A 1 299 ? 19.652 -8.672 -33.659 1.00 93.50 299 CYS A CA 1
ATOM 2362 C C . CYS A 1 299 ? 21.173 -8.608 -33.888 1.00 93.50 299 CYS A C 1
ATOM 2364 O O . CYS A 1 299 ? 21.599 -8.125 -34.936 1.00 93.50 299 CYS A O 1
ATOM 2366 N N . PHE A 1 300 ? 21.994 -9.081 -32.945 1.00 92.06 300 PHE A N 1
ATOM 2367 C CA . PHE A 1 300 ? 23.458 -8.954 -32.990 1.00 92.06 300 PHE A CA 1
ATOM 2368 C C . PHE A 1 300 ? 24.067 -9.422 -34.321 1.00 92.06 300 PHE A C 1
ATOM 2370 O O . PHE A 1 300 ? 24.793 -8.669 -34.969 1.00 92.06 300 PHE A O 1
ATOM 2377 N N . ASP A 1 301 ? 23.714 -10.634 -34.763 1.00 91.00 301 ASP A N 1
ATOM 2378 C CA . ASP A 1 301 ? 24.246 -11.223 -36.000 1.00 91.00 301 ASP A CA 1
ATOM 2379 C C . ASP A 1 301 ? 23.860 -10.392 -37.236 1.00 91.00 301 ASP A C 1
ATOM 2381 O O . ASP A 1 301 ? 24.695 -10.124 -38.097 1.00 91.00 301 ASP A O 1
ATOM 2385 N N . TYR A 1 302 ? 22.617 -9.898 -37.277 1.00 95.69 302 TYR A N 1
ATOM 2386 C CA . TYR A 1 302 ? 22.127 -9.040 -38.359 1.00 95.69 302 TYR A CA 1
ATOM 2387 C C . TYR A 1 302 ? 22.871 -7.698 -38.401 1.00 95.69 302 TYR A C 1
ATOM 2389 O O . TYR A 1 302 ? 23.290 -7.249 -39.465 1.00 95.69 302 TYR A O 1
ATOM 2397 N N . LEU A 1 303 ? 23.089 -7.058 -37.247 1.00 95.62 303 LEU A N 1
ATOM 2398 C CA . LEU A 1 303 ? 23.834 -5.796 -37.162 1.00 95.62 303 LEU A CA 1
ATOM 2399 C C . LEU A 1 303 ? 25.286 -5.953 -37.619 1.00 95.62 303 LEU A C 1
ATOM 2401 O O . LEU A 1 303 ? 25.812 -5.073 -38.300 1.00 95.62 303 LEU A O 1
ATOM 2405 N N . ARG A 1 304 ? 25.926 -7.072 -37.266 1.00 95.19 304 ARG A N 1
ATOM 2406 C CA . ARG A 1 304 ? 27.279 -7.420 -37.719 1.00 95.19 304 ARG A CA 1
ATOM 2407 C C . ARG A 1 304 ? 27.333 -7.603 -39.231 1.00 95.19 304 ARG A C 1
ATOM 2409 O O . ARG A 1 304 ? 28.242 -7.078 -39.867 1.00 95.19 304 ARG A O 1
ATOM 2416 N N . GLU A 1 305 ? 26.365 -8.314 -39.799 1.00 97.00 305 GLU A N 1
ATOM 2417 C CA . GLU A 1 305 ? 26.277 -8.532 -41.243 1.00 97.00 305 GLU A CA 1
ATOM 2418 C C . GLU A 1 305 ? 26.025 -7.222 -42.005 1.00 97.00 305 GLU A C 1
ATOM 2420 O O . GLU A 1 305 ? 26.667 -6.951 -43.020 1.00 97.00 305 GLU A O 1
ATOM 2425 N N . LYS A 1 306 ? 25.125 -6.371 -41.500 1.00 97.25 306 LYS A N 1
ATOM 2426 C CA . LYS A 1 306 ? 24.742 -5.103 -42.135 1.00 97.25 306 LYS A CA 1
ATOM 2427 C C . LYS A 1 306 ? 25.520 -3.893 -41.599 1.00 97.25 306 LYS A C 1
ATOM 2429 O O . LYS A 1 306 ? 25.035 -2.770 -41.725 1.00 97.25 306 LYS A O 1
ATOM 2434 N N . GLU A 1 307 ? 26.716 -4.056 -41.023 1.00 96.06 307 GLU A N 1
ATOM 2435 C CA . GLU A 1 307 ? 27.363 -2.968 -40.260 1.00 96.06 307 GLU A CA 1
ATOM 2436 C C . GLU A 1 307 ? 27.512 -1.670 -41.070 1.00 96.06 307 GLU A C 1
ATOM 2438 O O . GLU A 1 307 ? 27.252 -0.579 -40.565 1.00 96.06 307 GLU A O 1
ATOM 2443 N N . ARG A 1 308 ? 27.886 -1.781 -42.353 1.00 93.62 308 ARG A N 1
ATOM 2444 C CA . ARG A 1 308 ? 28.148 -0.615 -43.208 1.00 93.62 308 ARG A CA 1
ATOM 2445 C C . ARG A 1 308 ? 26.868 0.107 -43.596 1.00 93.62 308 ARG A C 1
ATOM 2447 O O . ARG A 1 308 ? 26.898 1.319 -43.752 1.00 93.62 308 ARG A O 1
ATOM 2454 N N . HIS A 1 309 ? 25.739 -0.601 -43.655 1.00 94.81 309 HIS A N 1
ATOM 2455 C CA . HIS A 1 309 ? 24.433 0.031 -43.836 1.00 94.81 309 HIS A CA 1
ATOM 2456 C C . HIS A 1 309 ? 24.149 1.044 -42.715 1.00 94.81 309 HIS A C 1
ATOM 2458 O O . HIS A 1 309 ? 23.653 2.138 -42.974 1.00 94.81 309 HIS A O 1
ATOM 2464 N N . TYR A 1 310 ? 24.529 0.712 -41.480 1.00 95.81 310 TYR A N 1
ATOM 2465 C CA . TYR A 1 310 ? 24.296 1.564 -40.318 1.00 95.81 310 TYR A CA 1
ATOM 2466 C C . TYR A 1 310 ? 25.396 2.608 -40.096 1.00 95.81 310 TYR A C 1
ATOM 2468 O O . TYR A 1 310 ? 25.084 3.777 -39.875 1.00 95.81 310 TYR A O 1
ATOM 2476 N N . LEU A 1 311 ? 26.673 2.223 -40.185 1.00 94.94 311 LEU A N 1
ATOM 2477 C CA . LEU A 1 311 ? 27.801 3.128 -39.925 1.00 94.94 311 LEU A CA 1
ATOM 2478 C C . LEU A 1 311 ? 27.995 4.193 -41.014 1.00 94.94 311 LEU A C 1
ATOM 2480 O O . LEU A 1 311 ? 28.476 5.279 -40.705 1.00 94.94 311 LEU A O 1
ATOM 2484 N N . ASP A 1 312 ? 27.580 3.921 -42.254 1.00 91.62 312 ASP A N 1
ATOM 2485 C CA . ASP A 1 312 ? 27.591 4.916 -43.337 1.00 91.62 312 ASP A CA 1
ATOM 2486 C C . ASP A 1 312 ? 26.290 5.754 -43.367 1.00 91.62 312 ASP A C 1
ATOM 2488 O O . ASP A 1 312 ? 26.132 6.647 -44.200 1.00 91.62 312 ASP A O 1
ATOM 2492 N N . GLY A 1 313 ? 25.332 5.469 -42.475 1.00 88.56 313 GLY A N 1
ATOM 2493 C CA . GLY A 1 313 ? 24.050 6.174 -42.390 1.00 88.56 313 GLY A CA 1
ATOM 2494 C C . GLY A 1 313 ? 23.046 5.829 -43.493 1.00 88.56 313 GLY A C 1
ATOM 2495 O O . GLY A 1 313 ? 22.071 6.550 -43.656 1.00 88.56 313 GLY A O 1
ATOM 2496 N N . ALA A 1 314 ? 23.231 4.741 -44.246 1.00 90.19 314 ALA A N 1
ATOM 2497 C CA . ALA A 1 314 ? 22.353 4.372 -45.366 1.00 90.19 314 ALA A CA 1
ATOM 2498 C C . ALA A 1 314 ? 20.906 4.024 -44.949 1.00 90.19 314 ALA A C 1
ATOM 2500 O O . ALA A 1 314 ? 20.022 3.938 -45.799 1.00 90.19 314 ALA A O 1
ATOM 2501 N N . PHE A 1 315 ? 20.649 3.845 -43.651 1.00 90.38 315 PHE A N 1
ATOM 2502 C CA . PHE A 1 315 ? 19.313 3.644 -43.083 1.00 90.38 315 PHE A CA 1
ATOM 2503 C C . PHE A 1 315 ? 18.480 4.938 -42.942 1.00 90.38 315 PHE A C 1
ATOM 2505 O O . PHE A 1 315 ? 17.333 4.868 -42.507 1.00 90.38 315 PHE A O 1
ATOM 2512 N N . TYR A 1 316 ? 19.011 6.095 -43.366 1.00 86.19 316 TYR A N 1
ATOM 2513 C CA . TYR A 1 316 ? 18.284 7.368 -43.502 1.00 86.19 316 TYR A CA 1
ATOM 2514 C C . TYR A 1 316 ? 17.967 7.719 -44.973 1.00 86.19 316 TYR A C 1
ATOM 2516 O O . TYR A 1 316 ? 18.433 8.744 -45.473 1.00 86.19 316 TYR A O 1
ATOM 2524 N N . PRO A 1 317 ? 17.201 6.900 -45.716 1.00 73.56 317 PRO A N 1
ATOM 2525 C CA . PRO A 1 317 ? 17.069 7.060 -47.165 1.00 73.56 317 PRO A CA 1
ATOM 2526 C C . PRO A 1 317 ? 16.331 8.336 -47.609 1.00 73.56 317 PRO A C 1
ATOM 2528 O O . PRO A 1 317 ? 16.430 8.695 -48.780 1.00 73.56 317 PRO A O 1
ATOM 2531 N N . HIS A 1 318 ? 15.588 9.020 -46.728 1.00 78.81 318 HIS A N 1
ATOM 2532 C CA . HIS A 1 318 ? 14.786 10.204 -47.084 1.00 78.81 318 HIS A CA 1
ATOM 2533 C C . HIS A 1 318 ? 15.134 11.459 -46.271 1.00 78.81 318 HIS A C 1
ATOM 2535 O O . HIS A 1 318 ? 14.348 12.404 -46.220 1.00 78.81 318 HIS A O 1
ATOM 2541 N N . ARG A 1 319 ? 16.321 11.494 -45.652 1.00 73.38 319 ARG A N 1
ATOM 2542 C CA . ARG A 1 319 ? 16.776 12.612 -44.803 1.00 73.38 319 ARG A CA 1
ATOM 2543 C C . ARG A 1 319 ? 18.023 13.323 -45.311 1.00 73.38 319 ARG A C 1
ATOM 2545 O O . ARG A 1 319 ? 18.815 13.844 -44.522 1.00 73.38 319 ARG A O 1
ATOM 2552 N N . GLU A 1 320 ? 18.185 13.379 -46.628 1.00 62.41 320 GLU A N 1
ATOM 2553 C CA . GLU A 1 320 ? 19.245 14.161 -47.262 1.00 62.41 320 GLU A CA 1
ATOM 2554 C C . GLU A 1 320 ? 19.119 15.641 -46.840 1.00 62.41 320 GLU A C 1
ATOM 2556 O O . GLU A 1 320 ? 18.169 16.330 -47.201 1.00 62.41 320 GLU A O 1
ATOM 2561 N N . GLY A 1 321 ? 20.051 16.114 -46.002 1.00 69.12 321 GLY A N 1
ATOM 2562 C CA . GLY A 1 321 ? 20.054 17.466 -45.422 1.00 69.12 321 GLY A CA 1
ATOM 2563 C C . GLY A 1 321 ? 19.805 17.535 -43.908 1.00 69.12 321 GLY A C 1
ATOM 2564 O O . GLY A 1 321 ? 20.252 18.489 -43.274 1.00 69.12 321 GLY A O 1
ATOM 2565 N N . GLU A 1 322 ? 19.176 16.520 -43.306 1.00 76.00 322 GLU A N 1
ATOM 2566 C CA . GLU A 1 322 ? 19.082 16.369 -41.841 1.00 76.00 322 GLU A CA 1
ATOM 2567 C C . GLU A 1 322 ? 20.150 15.428 -41.273 1.00 76.00 322 GLU A C 1
ATOM 2569 O O . GLU A 1 322 ? 20.322 15.360 -40.064 1.00 76.00 322 GLU A O 1
ATOM 2574 N N . VAL A 1 323 ? 20.872 14.685 -42.109 1.00 85.50 323 VAL A N 1
ATOM 2575 C CA . VAL A 1 323 ? 21.996 13.841 -41.690 1.00 85.50 323 VAL A CA 1
ATOM 2576 C C . VAL A 1 323 ? 23.215 14.188 -42.536 1.00 85.50 323 VAL A C 1
ATOM 2578 O O . VAL A 1 323 ? 23.151 14.217 -43.765 1.00 85.50 323 VAL A O 1
ATOM 2581 N N . ASP A 1 324 ? 24.345 14.441 -41.880 1.00 89.88 324 ASP A N 1
ATOM 2582 C CA . ASP A 1 324 ? 25.637 14.609 -42.543 1.00 89.88 324 ASP A CA 1
ATOM 2583 C C . ASP A 1 324 ? 26.271 13.230 -42.758 1.00 89.88 324 ASP A C 1
ATOM 2585 O O . ASP A 1 324 ? 27.081 12.755 -41.960 1.00 89.88 324 ASP A O 1
ATOM 2589 N N . HIS A 1 325 ? 25.867 12.558 -43.839 1.00 89.50 325 HIS A N 1
ATOM 2590 C CA . HIS A 1 325 ? 26.357 11.219 -44.181 1.00 89.50 325 HIS A CA 1
ATOM 2591 C C . HIS A 1 325 ? 27.875 11.182 -44.393 1.00 89.50 325 HIS A C 1
ATOM 2593 O O . HIS A 1 325 ? 28.531 10.211 -44.012 1.00 89.50 325 HIS A O 1
ATOM 2599 N N . ALA A 1 326 ? 28.448 12.234 -44.985 1.00 90.19 326 ALA A N 1
ATOM 2600 C CA . ALA A 1 326 ? 29.883 12.309 -45.233 1.00 90.19 326 ALA A CA 1
ATOM 2601 C C . ALA A 1 326 ? 30.657 12.449 -43.916 1.00 90.19 326 ALA A C 1
ATOM 2603 O O . ALA A 1 326 ? 31.603 11.695 -43.677 1.00 90.19 326 ALA A O 1
ATOM 2604 N N . GLY A 1 327 ? 30.218 13.354 -43.037 1.00 90.50 327 GLY A N 1
ATOM 2605 C CA . GLY A 1 327 ? 30.786 13.529 -41.703 1.00 90.50 327 GLY A CA 1
ATOM 2606 C C . GLY A 1 327 ? 30.605 12.301 -40.813 1.00 90.50 327 GLY A C 1
ATOM 2607 O O . GLY A 1 327 ? 31.533 11.930 -40.096 1.00 90.50 327 GLY A O 1
ATOM 2608 N N . LEU A 1 328 ? 29.457 11.617 -40.895 1.00 92.25 328 LEU A N 1
ATOM 2609 C CA . LEU A 1 328 ? 29.212 10.357 -40.186 1.00 92.25 328 LEU A CA 1
ATOM 2610 C C . LEU A 1 328 ? 30.213 9.279 -40.614 1.00 92.25 328 LEU A C 1
ATOM 2612 O O . LEU A 1 328 ? 30.890 8.689 -39.769 1.00 92.25 328 LEU A O 1
ATOM 2616 N N . LYS A 1 329 ? 30.332 9.056 -41.927 1.00 92.56 329 LYS A N 1
ATOM 2617 C CA . LYS A 1 329 ? 31.221 8.044 -42.504 1.00 92.56 329 LYS A CA 1
ATOM 2618 C C . LYS A 1 329 ? 32.686 8.324 -42.187 1.00 92.56 329 LYS A C 1
ATOM 2620 O O . LYS A 1 329 ? 33.445 7.393 -41.926 1.00 92.56 329 LYS A O 1
ATOM 2625 N N . GLU A 1 330 ? 33.077 9.596 -42.174 1.00 93.56 330 GLU A N 1
ATOM 2626 C CA . GLU A 1 330 ? 34.421 9.997 -41.769 1.00 93.56 330 GLU A CA 1
ATOM 2627 C C . GLU A 1 330 ? 34.669 9.744 -40.281 1.00 93.56 330 GLU A C 1
ATOM 2629 O O . GLU A 1 330 ? 35.668 9.125 -39.919 1.00 93.56 330 GLU A O 1
ATOM 2634 N N . ALA A 1 331 ? 33.743 10.159 -39.415 1.00 93.25 331 ALA A N 1
ATOM 2635 C CA . ALA A 1 331 ? 33.901 10.027 -37.971 1.00 93.25 331 ALA A CA 1
ATOM 2636 C C . ALA A 1 331 ? 33.931 8.565 -37.492 1.00 93.25 331 ALA A C 1
ATOM 2638 O O . ALA A 1 331 ? 34.557 8.264 -36.475 1.00 93.25 331 ALA A O 1
ATOM 2639 N N . LEU A 1 332 ? 33.276 7.654 -38.218 1.00 95.81 332 LEU A N 1
ATOM 2640 C CA . LEU A 1 332 ? 33.230 6.218 -37.914 1.00 95.81 332 LEU A CA 1
ATOM 2641 C C . LEU A 1 332 ? 34.175 5.385 -38.795 1.00 95.81 332 LEU A C 1
ATOM 2643 O O . LEU A 1 332 ? 34.117 4.150 -38.791 1.00 95.81 332 LEU A O 1
ATOM 2647 N N . ARG A 1 333 ? 35.078 6.031 -39.541 1.00 94.19 333 ARG A N 1
ATOM 2648 C CA . ARG A 1 333 ? 36.063 5.354 -40.389 1.00 94.19 333 ARG A CA 1
ATOM 2649 C C . ARG A 1 333 ? 36.942 4.422 -39.549 1.00 94.19 333 ARG A C 1
ATOM 2651 O O . ARG A 1 333 ? 37.539 4.824 -38.555 1.00 94.19 333 ARG A O 1
ATOM 2658 N N . GLY A 1 334 ? 37.030 3.159 -39.968 1.00 93.81 334 GLY A N 1
ATOM 2659 C CA . GLY A 1 334 ? 37.816 2.134 -39.272 1.00 93.81 334 GLY A CA 1
ATOM 2660 C C . GLY A 1 334 ? 37.203 1.633 -37.961 1.00 93.81 334 GLY A C 1
ATOM 2661 O O . GLY A 1 334 ? 37.812 0.790 -37.312 1.00 93.81 334 GLY A O 1
ATOM 2662 N N . LYS A 1 335 ? 36.011 2.112 -37.582 1.00 96.12 335 LYS A N 1
ATOM 2663 C CA . LYS A 1 335 ? 35.241 1.567 -36.464 1.00 96.12 335 LYS A CA 1
ATOM 2664 C C . LYS A 1 335 ? 34.379 0.398 -36.919 1.00 96.12 335 LYS A C 1
ATOM 2666 O O . LYS A 1 335 ? 33.887 0.356 -38.055 1.00 96.12 335 LYS A O 1
ATOM 2671 N N . THR A 1 336 ? 34.195 -0.539 -36.005 1.00 97.19 336 THR A N 1
ATOM 2672 C CA . THR A 1 336 ? 33.209 -1.612 -36.099 1.00 97.19 336 THR A CA 1
ATOM 2673 C C . THR A 1 336 ? 31.919 -1.201 -35.401 1.00 97.19 336 THR A C 1
ATOM 2675 O O . THR A 1 336 ? 31.924 -0.373 -34.486 1.00 97.19 336 THR A O 1
ATOM 2678 N N . ILE A 1 337 ? 30.798 -1.808 -35.793 1.00 96.56 337 ILE A N 1
ATOM 2679 C CA . ILE A 1 337 ? 29.511 -1.523 -35.139 1.00 96.56 337 ILE A CA 1
ATOM 2680 C C . ILE A 1 337 ? 29.512 -1.886 -33.651 1.00 96.56 337 ILE A C 1
ATOM 2682 O O . ILE A 1 337 ? 28.884 -1.197 -32.855 1.00 96.56 337 ILE A O 1
ATOM 2686 N N . VAL A 1 338 ? 30.280 -2.912 -33.275 1.00 95.44 338 VAL A N 1
ATOM 2687 C CA . VAL A 1 338 ? 30.447 -3.349 -31.884 1.00 95.44 338 VAL A CA 1
ATOM 2688 C C . VAL A 1 338 ? 31.112 -2.257 -31.053 1.00 95.44 338 VAL A C 1
ATOM 2690 O O . VAL A 1 338 ? 30.557 -1.853 -30.041 1.00 95.44 338 VAL A O 1
ATOM 2693 N N . GLU A 1 339 ? 32.239 -1.699 -31.509 1.00 95.75 339 GLU A N 1
ATOM 2694 C CA . GLU A 1 339 ? 32.922 -0.616 -30.782 1.00 95.75 339 GLU A CA 1
ATOM 2695 C C . GLU A 1 339 ? 32.026 0.617 -30.601 1.00 95.75 339 GLU A C 1
ATOM 2697 O O . GLU A 1 339 ? 32.074 1.280 -29.564 1.00 95.75 339 GLU A O 1
ATOM 2702 N N . VAL A 1 340 ? 31.208 0.940 -31.608 1.00 96.75 340 VAL A N 1
ATOM 2703 C CA . VAL A 1 340 ? 30.277 2.076 -31.554 1.00 96.75 340 VAL A CA 1
ATOM 2704 C C . VAL A 1 340 ? 29.163 1.824 -30.539 1.00 96.75 340 VAL A C 1
ATOM 2706 O O . VAL A 1 340 ? 28.874 2.702 -29.721 1.00 96.75 340 VAL A O 1
ATOM 2709 N N . VAL A 1 341 ? 28.559 0.634 -30.560 1.00 96.00 341 VAL A N 1
ATOM 2710 C CA . VAL A 1 341 ? 27.507 0.248 -29.611 1.00 96.00 341 VAL A CA 1
ATOM 2711 C C . VAL A 1 341 ? 28.059 0.177 -28.188 1.00 96.00 341 VAL A C 1
ATOM 2713 O O . VAL A 1 341 ? 27.475 0.795 -27.300 1.00 96.00 341 VAL A O 1
ATOM 2716 N N . ASP A 1 342 ? 29.203 -0.476 -27.976 1.00 94.62 342 ASP A N 1
ATOM 2717 C CA . ASP A 1 342 ? 29.846 -0.619 -26.666 1.00 94.62 342 ASP A CA 1
ATOM 2718 C C . ASP A 1 342 ? 30.116 0.748 -26.025 1.00 94.62 342 ASP A C 1
ATOM 2720 O O . ASP A 1 342 ? 29.752 0.997 -24.871 1.00 94.62 342 ASP A O 1
ATOM 2724 N N . GLN A 1 343 ? 30.683 1.684 -26.793 1.00 93.44 343 GLN A N 1
ATOM 2725 C CA . GLN A 1 343 ? 30.947 3.043 -26.318 1.00 93.44 343 GLN A CA 1
ATOM 2726 C C . GLN A 1 343 ? 29.662 3.820 -26.027 1.00 93.44 343 GLN A C 1
ATOM 2728 O O . GLN A 1 343 ? 29.609 4.552 -25.037 1.00 93.44 343 GLN A O 1
ATOM 2733 N N . ALA A 1 344 ? 28.624 3.684 -26.856 1.00 92.62 344 ALA A N 1
ATOM 2734 C CA . ALA A 1 344 ? 27.347 4.353 -26.627 1.00 92.62 344 ALA A CA 1
ATOM 2735 C C . ALA A 1 344 ? 26.635 3.802 -25.381 1.00 92.62 344 ALA A C 1
ATOM 2737 O O . ALA A 1 344 ? 26.187 4.577 -24.534 1.00 92.62 344 ALA A O 1
ATOM 2738 N N . PHE A 1 345 ? 26.577 2.479 -25.228 1.00 92.38 345 PHE A N 1
ATOM 2739 C CA . PHE A 1 345 ? 25.969 1.803 -24.081 1.00 92.38 345 PHE A CA 1
ATOM 2740 C C . PHE A 1 345 ? 26.705 2.136 -22.786 1.00 92.38 345 PHE A C 1
ATOM 2742 O O . PHE A 1 345 ? 26.066 2.523 -21.803 1.00 92.38 345 PHE A O 1
ATOM 2749 N N . PHE A 1 346 ? 28.040 2.085 -22.795 1.00 89.06 346 PHE A N 1
ATOM 2750 C CA . PHE A 1 346 ? 28.837 2.491 -21.643 1.00 89.06 346 PHE A CA 1
ATOM 2751 C C . PHE A 1 346 ? 28.658 3.974 -21.329 1.00 89.06 346 PHE A C 1
ATOM 2753 O O . PHE A 1 346 ? 28.437 4.326 -20.175 1.00 89.06 346 PHE A O 1
ATOM 2760 N N . LYS A 1 347 ? 28.692 4.862 -22.330 1.00 86.19 347 LYS A N 1
ATOM 2761 C CA . LYS A 1 347 ? 28.493 6.301 -22.114 1.00 86.19 347 LYS A CA 1
ATOM 2762 C C . LYS A 1 347 ? 27.127 6.592 -21.500 1.00 86.19 347 LYS A C 1
ATOM 2764 O O . LYS A 1 347 ? 27.049 7.346 -20.531 1.00 86.19 347 LYS A O 1
ATOM 2769 N N . PHE A 1 348 ? 26.071 5.981 -22.027 1.00 83.56 348 PHE A N 1
ATOM 2770 C CA . PHE A 1 348 ? 24.724 6.159 -21.503 1.00 83.56 348 PHE A CA 1
ATOM 2771 C C . PHE A 1 348 ? 24.613 5.644 -20.067 1.00 83.56 348 PHE A C 1
ATOM 2773 O O . PHE A 1 348 ? 24.216 6.390 -19.177 1.00 83.56 348 PHE A O 1
ATOM 2780 N N . CYS A 1 349 ? 25.009 4.396 -19.814 1.00 81.56 349 CYS A N 1
ATOM 2781 C CA . CYS A 1 349 ? 24.902 3.809 -18.485 1.00 81.56 349 CYS A CA 1
ATOM 2782 C C . CYS A 1 349 ? 25.843 4.495 -17.485 1.00 81.56 349 CYS A C 1
ATOM 2784 O O . CYS A 1 349 ? 25.403 4.995 -16.458 1.00 81.56 349 CYS A O 1
ATOM 2786 N N . TYR A 1 350 ? 27.138 4.548 -17.774 1.00 77.62 350 TYR A N 1
ATOM 2787 C CA . TYR A 1 350 ? 28.152 4.986 -16.823 1.00 77.62 350 TYR A CA 1
ATOM 2788 C C . TYR A 1 350 ? 28.183 6.508 -16.653 1.00 77.62 350 TYR A C 1
ATOM 2790 O O . TYR A 1 350 ? 28.031 7.010 -15.543 1.00 77.62 350 TYR A O 1
ATOM 2798 N N . HIS A 1 351 ? 28.337 7.258 -17.745 1.00 72.31 351 HIS A N 1
ATOM 2799 C CA . HIS A 1 351 ? 28.551 8.706 -17.665 1.00 72.31 351 HIS A CA 1
ATOM 2800 C C . HIS A 1 351 ? 27.253 9.508 -17.533 1.00 72.31 351 HIS A C 1
ATOM 2802 O O . HIS A 1 351 ? 27.238 10.548 -16.878 1.00 72.31 351 HIS A O 1
ATOM 2808 N N . MET A 1 352 ? 26.163 9.056 -18.161 1.00 71.25 352 MET A N 1
ATOM 2809 C CA . MET A 1 352 ? 24.900 9.806 -18.167 1.00 71.25 352 MET A CA 1
ATOM 2810 C C . MET A 1 352 ? 23.921 9.369 -17.070 1.00 71.25 352 MET A C 1
ATOM 2812 O O . MET A 1 352 ? 23.086 10.180 -16.683 1.00 71.25 352 MET A O 1
ATOM 2816 N N . ILE A 1 353 ? 24.011 8.131 -16.565 1.00 71.19 353 ILE A N 1
ATOM 2817 C CA . ILE A 1 353 ? 23.139 7.627 -15.489 1.00 71.19 353 ILE A CA 1
ATOM 2818 C C . ILE A 1 353 ? 23.912 7.439 -14.181 1.00 71.19 353 ILE A C 1
ATOM 2820 O O . ILE A 1 353 ? 23.544 8.042 -13.178 1.00 71.19 353 ILE A O 1
ATOM 2824 N N . LEU A 1 354 ? 24.979 6.636 -14.155 1.00 67.62 354 LEU A N 1
ATOM 2825 C CA . LEU A 1 354 ? 25.661 6.276 -12.906 1.00 67.62 354 LEU A CA 1
ATOM 2826 C C . LEU A 1 354 ? 26.410 7.460 -12.284 1.00 67.62 354 LEU A C 1
ATOM 2828 O O . LEU A 1 354 ? 26.056 7.875 -11.186 1.00 67.62 354 LEU A O 1
ATOM 2832 N N . GLU A 1 355 ? 27.380 8.076 -12.962 1.00 62.47 355 GLU A N 1
ATOM 2833 C CA . GLU A 1 355 ? 28.111 9.244 -12.424 1.00 62.47 355 GLU A CA 1
ATOM 2834 C C . GLU A 1 355 ? 27.178 10.401 -12.031 1.00 62.47 355 GLU A C 1
ATOM 2836 O O . GLU A 1 355 ? 27.455 11.190 -11.125 1.00 62.47 355 GLU A O 1
ATOM 2841 N N . ASP A 1 356 ? 26.042 10.482 -12.707 1.00 55.94 356 ASP A N 1
ATOM 2842 C CA . ASP A 1 356 ? 25.061 11.527 -12.540 1.00 55.94 356 ASP A CA 1
ATOM 2843 C C . ASP A 1 356 ? 24.141 11.318 -11.318 1.00 55.94 356 ASP A C 1
ATOM 2845 O O . ASP A 1 356 ? 23.989 12.220 -10.479 1.00 55.94 356 ASP A O 1
ATOM 2849 N N . VAL A 1 357 ? 23.582 10.112 -11.182 1.00 54.44 357 VAL A N 1
ATOM 2850 C CA . VAL A 1 357 ? 22.634 9.715 -10.129 1.00 54.44 357 VAL A CA 1
ATOM 2851 C C . VAL A 1 357 ? 23.357 9.333 -8.828 1.00 54.44 357 VAL A C 1
ATOM 2853 O O . VAL A 1 357 ? 22.876 9.674 -7.744 1.00 54.44 357 VAL A O 1
ATOM 2856 N N . LEU A 1 358 ? 24.533 8.696 -8.909 1.00 51.03 358 LEU A N 1
ATOM 2857 C CA . LEU A 1 358 ? 25.331 8.255 -7.750 1.00 51.03 358 LEU A CA 1
ATOM 2858 C C . LEU A 1 358 ? 25.921 9.432 -6.957 1.00 51.03 358 LEU A C 1
ATOM 2860 O O . LEU A 1 358 ? 26.157 9.312 -5.761 1.00 51.03 358 LEU A O 1
ATOM 2864 N N . VAL A 1 359 ? 26.101 10.598 -7.584 1.00 49.38 359 VAL A N 1
ATOM 2865 C CA . VAL A 1 359 ? 26.640 11.804 -6.924 1.00 49.38 359 VAL A CA 1
ATOM 2866 C C . VAL A 1 359 ? 25.540 12.819 -6.568 1.00 49.38 359 VAL A C 1
ATOM 2868 O O . VAL A 1 359 ? 25.736 13.657 -5.690 1.00 49.38 359 VAL A O 1
ATOM 2871 N N . GLY A 1 360 ? 24.386 12.778 -7.248 1.00 45.94 360 GLY A N 1
ATOM 2872 C CA . GLY A 1 360 ? 23.348 13.818 -7.178 1.00 45.94 360 GLY A CA 1
ATOM 2873 C C . GLY A 1 360 ? 22.137 13.530 -6.285 1.00 45.94 360 GLY A C 1
ATOM 2874 O O . GLY A 1 360 ? 21.437 14.480 -5.928 1.00 45.94 360 GLY A O 1
ATOM 2875 N N . ASN A 1 361 ? 21.872 12.267 -5.922 1.00 47.97 361 ASN A N 1
ATOM 2876 C CA . ASN A 1 361 ? 20.697 11.899 -5.125 1.00 47.97 361 ASN A CA 1
ATOM 2877 C C . ASN A 1 361 ? 21.085 11.508 -3.684 1.00 47.97 361 ASN A C 1
ATOM 2879 O O . ASN A 1 361 ? 21.461 10.363 -3.449 1.00 47.97 361 ASN A O 1
ATOM 2883 N N . PRO A 1 362 ? 20.995 12.436 -2.714 1.00 45.41 362 PRO A N 1
ATOM 2884 C CA . PRO A 1 362 ? 21.358 12.218 -1.317 1.00 45.41 362 PRO A CA 1
ATOM 2885 C C . PRO A 1 362 ? 20.279 11.441 -0.550 1.00 45.41 362 PRO A C 1
ATOM 2887 O O . PRO A 1 362 ? 19.959 11.821 0.571 1.00 45.41 362 PRO A O 1
ATOM 2890 N N . GLN A 1 363 ? 19.592 10.464 -1.134 1.00 50.25 363 GLN A N 1
ATOM 2891 C CA . GLN A 1 363 ? 18.492 9.783 -0.447 1.00 50.25 363 GLN A CA 1
ATOM 2892 C C . GLN A 1 363 ? 18.785 8.287 -0.377 1.00 50.25 363 GLN A C 1
ATOM 2894 O O . GLN A 1 363 ? 18.764 7.592 -1.388 1.00 50.25 363 GLN A O 1
ATOM 2899 N N . CYS A 1 364 ? 19.075 7.843 0.853 1.00 50.69 364 CYS A N 1
ATOM 2900 C CA . CYS A 1 364 ? 19.189 6.456 1.306 1.00 50.69 364 CYS A CA 1
ATOM 2901 C C . CYS A 1 364 ? 18.135 5.553 0.644 1.00 50.69 364 CYS A C 1
ATOM 2903 O O . CYS A 1 364 ? 17.037 6.032 0.349 1.00 50.69 364 CYS A O 1
ATOM 2905 N N . PRO A 1 365 ? 18.455 4.269 0.402 1.00 59.81 365 PRO A N 1
ATOM 2906 C CA . PRO A 1 365 ? 17.990 3.549 -0.774 1.00 59.81 365 PRO A CA 1
ATOM 2907 C C . PRO A 1 365 ? 16.476 3.642 -0.942 1.00 59.81 365 PRO A C 1
ATOM 2909 O O . PRO A 1 365 ? 15.711 3.147 -0.117 1.00 59.81 365 PRO A O 1
ATOM 2912 N N . ASN A 1 366 ? 16.077 4.292 -2.028 1.00 68.12 366 ASN A N 1
ATOM 2913 C CA . ASN A 1 366 ? 14.697 4.441 -2.448 1.00 68.12 366 ASN A CA 1
ATOM 2914 C C . ASN A 1 366 ? 14.538 3.897 -3.870 1.00 68.12 366 ASN A C 1
ATOM 2916 O O . ASN A 1 366 ? 15.475 3.378 -4.490 1.00 68.12 366 ASN A O 1
ATOM 2920 N N . ASN A 1 367 ? 13.324 3.985 -4.391 1.00 71.31 367 ASN A N 1
ATOM 2921 C CA . ASN A 1 367 ? 12.958 3.422 -5.669 1.00 71.31 367 ASN A CA 1
ATOM 2922 C C . ASN A 1 367 ? 13.874 3.949 -6.786 1.00 71.31 367 ASN A C 1
ATOM 2924 O O . ASN A 1 367 ? 14.234 3.157 -7.657 1.00 71.31 367 ASN A O 1
ATOM 2928 N N . HIS A 1 368 ? 14.300 5.224 -6.765 1.00 70.69 368 HIS A N 1
ATOM 2929 C CA . HIS A 1 368 ? 15.175 5.835 -7.782 1.00 70.69 368 HIS A CA 1
ATOM 2930 C C . HIS A 1 368 ? 16.486 5.059 -7.958 1.00 70.69 368 HIS A C 1
ATOM 2932 O O . HIS A 1 368 ? 16.925 4.898 -9.096 1.00 70.69 368 HIS A O 1
ATOM 2938 N N . CYS A 1 369 ? 17.065 4.517 -6.880 1.00 71.06 369 CYS A N 1
ATOM 2939 C CA . CYS A 1 369 ? 18.265 3.676 -6.955 1.00 71.06 369 CYS A CA 1
ATOM 2940 C C . CYS A 1 369 ? 18.012 2.419 -7.798 1.00 71.06 369 CYS A C 1
ATOM 2942 O O . CYS A 1 369 ? 18.789 2.087 -8.687 1.00 71.06 369 CYS A O 1
ATOM 2944 N N . ILE A 1 370 ? 16.878 1.748 -7.583 1.00 75.56 370 ILE A N 1
ATOM 2945 C CA . ILE A 1 370 ? 16.506 0.564 -8.367 1.00 75.56 370 ILE A CA 1
ATOM 2946 C C . ILE A 1 370 ? 16.185 0.931 -9.817 1.00 75.56 370 ILE A C 1
ATOM 2948 O O . ILE A 1 370 ? 16.485 0.158 -10.728 1.00 75.56 370 ILE A O 1
ATOM 2952 N N . TRP A 1 371 ? 15.560 2.088 -10.059 1.00 73.88 371 TRP A N 1
ATOM 2953 C CA . TRP A 1 371 ? 15.229 2.544 -11.412 1.00 73.88 371 TRP A CA 1
ATOM 2954 C C . TRP A 1 371 ? 16.475 2.780 -12.265 1.00 73.88 371 TRP A C 1
ATOM 2956 O O . TRP A 1 371 ? 16.473 2.358 -13.425 1.00 73.88 371 TRP A O 1
ATOM 2966 N N . SER A 1 372 ? 17.513 3.401 -11.703 1.00 71.50 372 SER A N 1
ATOM 2967 C CA . SER A 1 372 ? 18.782 3.626 -12.396 1.00 71.50 372 SER A CA 1
ATOM 2968 C C . SER A 1 372 ? 19.561 2.326 -12.579 1.00 71.50 372 SER A C 1
ATOM 2970 O O . SER A 1 372 ? 20.016 2.064 -13.685 1.00 71.50 372 SER A O 1
ATOM 2972 N N . GLN A 1 373 ? 19.613 1.450 -11.569 1.00 78.56 373 GLN A N 1
ATOM 2973 C CA . GLN A 1 373 ? 20.322 0.163 -11.647 1.00 78.56 373 GLN A CA 1
ATOM 2974 C C . GLN A 1 373 ? 19.839 -0.745 -12.790 1.00 78.56 373 GLN A C 1
ATOM 2976 O O . GLN A 1 373 ? 20.615 -1.536 -13.317 1.00 78.56 373 GLN A O 1
ATOM 2981 N N . GLN A 1 374 ? 18.587 -0.604 -13.245 1.00 79.88 374 GLN A N 1
ATOM 2982 C CA . GLN A 1 374 ? 18.078 -1.319 -14.426 1.00 79.88 374 GLN A CA 1
ATOM 2983 C C . GLN A 1 374 ? 18.886 -1.063 -15.709 1.00 79.88 374 GLN A C 1
ATOM 2985 O O . GLN A 1 374 ? 18.750 -1.831 -16.660 1.00 79.88 374 GLN A O 1
ATOM 2990 N N . SER A 1 375 ? 19.706 -0.008 -15.771 1.00 79.88 375 SER A N 1
ATOM 2991 C CA . SER A 1 375 ? 20.607 0.229 -16.901 1.00 79.88 375 SER A CA 1
ATOM 2992 C C . SER A 1 375 ? 21.737 -0.802 -17.000 1.00 79.88 375 SER A C 1
ATOM 2994 O O . SER A 1 375 ? 22.461 -0.784 -17.991 1.00 79.88 375 SER A O 1
ATOM 2996 N N . VAL A 1 376 ? 21.874 -1.722 -16.034 1.00 83.69 376 VAL A N 1
ATOM 2997 C CA . VAL A 1 376 ? 22.859 -2.814 -16.074 1.00 83.69 376 VAL A CA 1
ATOM 2998 C C . VAL A 1 376 ? 22.769 -3.657 -17.347 1.00 83.69 376 VAL A C 1
ATOM 3000 O O . VAL A 1 376 ? 23.797 -4.107 -17.839 1.00 83.69 376 VAL A O 1
ATOM 3003 N N . ASP A 1 377 ? 21.578 -3.809 -17.940 1.00 87.69 377 ASP A N 1
ATOM 3004 C CA . ASP A 1 377 ? 21.415 -4.575 -19.183 1.00 87.69 377 ASP A CA 1
ATOM 3005 C C . ASP A 1 377 ? 22.249 -3.973 -20.333 1.00 87.69 377 ASP A C 1
ATOM 3007 O O . ASP A 1 377 ? 22.724 -4.711 -21.188 1.00 87.69 377 ASP A O 1
ATOM 3011 N N . PHE A 1 378 ? 22.495 -2.654 -20.341 1.00 89.56 378 PHE A N 1
ATOM 3012 C CA . PHE A 1 378 ? 23.412 -2.044 -21.310 1.00 89.56 378 PHE A CA 1
ATOM 3013 C C . PHE A 1 378 ? 24.846 -2.520 -21.110 1.00 89.56 378 PHE A C 1
ATOM 3015 O O . PHE A 1 378 ? 25.517 -2.808 -22.090 1.00 89.56 378 PHE A O 1
ATOM 3022 N N . LEU A 1 379 ? 25.306 -2.624 -19.860 1.00 88.62 379 LEU A N 1
ATOM 3023 C CA . LEU A 1 379 ? 26.653 -3.100 -19.545 1.00 88.62 379 LEU A CA 1
ATOM 3024 C C . LEU A 1 379 ? 26.813 -4.577 -19.895 1.00 88.62 379 LEU A C 1
ATOM 3026 O O . LEU A 1 379 ? 27.825 -4.970 -20.458 1.00 88.62 379 LEU A O 1
ATOM 3030 N N . LEU A 1 380 ? 25.793 -5.384 -19.613 1.00 88.50 380 LEU A N 1
ATOM 3031 C CA . LEU A 1 380 ? 25.763 -6.800 -19.971 1.00 88.50 380 LEU A CA 1
ATOM 3032 C C . LEU A 1 380 ? 25.788 -7.038 -21.489 1.00 88.50 380 LEU A C 1
ATOM 3034 O O . LEU A 1 380 ? 26.274 -8.077 -21.920 1.00 88.50 380 LEU A O 1
ATOM 3038 N N . ALA A 1 381 ? 25.283 -6.094 -22.288 1.00 89.81 381 ALA A N 1
ATOM 3039 C CA . ALA A 1 381 ? 25.317 -6.161 -23.747 1.00 89.81 381 ALA A CA 1
ATOM 3040 C C . ALA A 1 381 ? 26.650 -5.718 -24.377 1.00 89.81 381 ALA A C 1
ATOM 3042 O O . ALA A 1 381 ? 26.824 -5.937 -25.573 1.00 89.81 381 ALA A O 1
ATOM 3043 N N . ILE A 1 382 ? 27.550 -5.080 -23.621 1.00 90.62 382 ILE A N 1
ATOM 3044 C CA . ILE A 1 382 ? 28.864 -4.647 -24.121 1.00 90.62 382 ILE A CA 1
ATOM 3045 C C . ILE A 1 382 ? 29.713 -5.882 -24.426 1.00 90.62 382 ILE A C 1
ATOM 3047 O O . ILE A 1 382 ? 29.759 -6.786 -23.593 1.00 90.62 382 ILE A O 1
ATOM 3051 N N . GLU A 1 383 ? 30.429 -5.909 -25.551 1.00 88.12 383 GLU A N 1
ATOM 3052 C CA . GLU A 1 383 ? 31.372 -6.986 -25.890 1.00 88.12 383 GLU A CA 1
ATOM 3053 C C . GLU A 1 383 ? 32.727 -6.802 -25.187 1.00 88.12 383 GLU A C 1
ATOM 3055 O O . GLU A 1 383 ? 33.258 -7.763 -24.616 1.00 88.12 383 GLU A O 1
ATOM 3060 N N . ASP A 1 384 ? 33.261 -5.576 -25.149 1.00 89.62 384 ASP A N 1
ATOM 3061 C CA . ASP A 1 384 ? 34.496 -5.224 -24.435 1.00 89.62 384 ASP A CA 1
ATOM 3062 C C . ASP A 1 384 ? 34.402 -5.581 -22.938 1.00 89.62 384 ASP A C 1
ATOM 3064 O O . ASP A 1 384 ? 33.699 -4.951 -22.143 1.00 89.62 384 ASP A O 1
ATOM 3068 N N . HIS A 1 385 ? 35.132 -6.626 -22.548 1.00 85.81 385 HIS A N 1
ATOM 3069 C CA . HIS A 1 385 ? 35.078 -7.190 -21.204 1.00 85.81 385 HIS A CA 1
ATOM 3070 C C . HIS A 1 385 ? 35.671 -6.276 -20.132 1.00 85.81 385 HIS A C 1
ATOM 3072 O O . HIS A 1 385 ? 35.190 -6.309 -18.999 1.00 85.81 385 HIS A O 1
ATOM 3078 N N . GLU A 1 386 ? 36.660 -5.445 -20.462 1.00 86.31 386 GLU A N 1
ATOM 3079 C CA . GLU A 1 386 ? 37.247 -4.499 -19.508 1.00 86.31 386 GLU A CA 1
ATOM 3080 C C . GLU A 1 386 ? 36.298 -3.315 -19.289 1.00 86.31 386 GLU A C 1
ATOM 3082 O O . GLU A 1 386 ? 36.061 -2.895 -18.151 1.00 86.31 386 GLU A O 1
ATOM 3087 N N . LEU A 1 387 ? 35.672 -2.822 -20.362 1.00 86.62 387 LEU A N 1
ATOM 3088 C CA . LEU A 1 387 ? 34.660 -1.769 -20.279 1.00 86.62 387 LEU A CA 1
ATOM 3089 C C . LEU A 1 387 ? 33.423 -2.236 -19.498 1.00 86.62 387 LEU A C 1
ATOM 3091 O O . LEU A 1 387 ? 32.925 -1.521 -18.623 1.00 86.62 387 LEU A O 1
ATOM 3095 N N . ARG A 1 388 ? 32.961 -3.461 -19.773 1.00 87.56 388 ARG A N 1
ATOM 3096 C CA . ARG A 1 388 ? 31.872 -4.113 -19.040 1.00 87.56 388 ARG A CA 1
ATOM 3097 C C . ARG A 1 388 ? 32.221 -4.278 -17.564 1.00 87.56 388 ARG A C 1
ATOM 3099 O O . ARG A 1 388 ? 31.450 -3.813 -16.727 1.00 87.56 388 ARG A O 1
ATOM 3106 N N . ALA A 1 389 ? 33.373 -4.868 -17.238 1.00 83.25 389 ALA A N 1
ATOM 3107 C CA . ALA A 1 389 ? 33.807 -5.085 -15.855 1.00 83.25 389 ALA A CA 1
ATOM 3108 C C . ALA A 1 389 ? 33.839 -3.775 -15.055 1.00 83.25 389 ALA A C 1
ATOM 3110 O O . ALA A 1 389 ? 33.244 -3.697 -13.982 1.00 83.25 389 ALA A O 1
ATOM 3111 N N . LYS A 1 390 ? 34.402 -2.706 -15.630 1.00 82.69 390 LYS A N 1
ATOM 3112 C CA . LYS A 1 390 ? 34.430 -1.376 -15.005 1.00 82.69 390 LYS A CA 1
ATOM 3113 C C . LYS A 1 390 ? 33.036 -0.853 -14.641 1.00 82.69 390 LYS A C 1
ATOM 3115 O O . LYS A 1 390 ? 32.849 -0.268 -13.577 1.00 82.69 390 LYS A O 1
ATOM 3120 N N . GLY A 1 391 ? 32.056 -1.015 -15.530 1.00 80.94 391 GLY A N 1
ATOM 3121 C CA . GLY A 1 391 ? 30.680 -0.603 -15.248 1.00 80.94 391 GLY A CA 1
ATOM 3122 C C . GLY A 1 391 ? 30.000 -1.495 -14.208 1.00 80.94 391 GLY A C 1
ATOM 3123 O O . GLY A 1 391 ? 29.277 -0.994 -13.345 1.00 80.94 391 GLY A O 1
ATOM 3124 N N . MET A 1 392 ? 30.247 -2.804 -14.284 1.00 83.38 392 MET A N 1
ATOM 3125 C CA . MET A 1 392 ? 29.687 -3.808 -13.379 1.00 83.38 392 MET A CA 1
ATOM 3126 C C . MET A 1 392 ? 30.158 -3.618 -11.940 1.00 83.38 392 MET A C 1
ATOM 3128 O O . MET A 1 392 ? 29.330 -3.671 -11.027 1.00 83.38 392 MET A O 1
ATOM 3132 N N . ASP A 1 393 ? 31.446 -3.328 -11.742 1.00 78.88 393 ASP A N 1
ATOM 3133 C CA . ASP A 1 393 ? 32.020 -3.041 -10.427 1.00 78.88 393 ASP A CA 1
ATOM 3134 C C . ASP A 1 393 ? 31.258 -1.908 -9.743 1.00 78.88 393 ASP A C 1
ATOM 3136 O O . ASP A 1 393 ? 30.831 -2.061 -8.607 1.00 78.88 393 ASP A O 1
ATOM 3140 N N . VAL A 1 394 ? 30.975 -0.818 -10.453 1.00 74.62 394 VAL A N 1
ATOM 3141 C CA . VAL A 1 394 ? 30.254 0.338 -9.901 1.00 74.62 394 VAL A CA 1
ATOM 3142 C C . VAL A 1 394 ? 28.771 0.059 -9.639 1.00 74.62 394 VAL A C 1
ATOM 3144 O O . VAL A 1 394 ? 28.231 0.498 -8.629 1.00 74.62 394 VAL A O 1
ATOM 3147 N N . ILE A 1 395 ? 28.066 -0.608 -10.554 1.00 78.06 395 ILE A N 1
ATOM 3148 C CA . ILE A 1 395 ? 26.601 -0.723 -10.453 1.00 78.06 395 ILE A CA 1
ATOM 3149 C C . ILE A 1 395 ? 26.158 -1.875 -9.543 1.00 78.06 395 ILE A C 1
ATOM 3151 O O . ILE A 1 395 ? 25.133 -1.760 -8.870 1.00 78.06 395 ILE A O 1
ATOM 3155 N N . VAL A 1 396 ? 26.905 -2.985 -9.510 1.00 77.31 396 VAL A N 1
ATOM 3156 C CA . VAL A 1 396 ? 26.508 -4.206 -8.788 1.00 77.31 396 VAL A CA 1
ATOM 3157 C C . VAL A 1 396 ? 27.286 -4.398 -7.492 1.00 77.31 396 VAL A C 1
ATOM 3159 O O . VAL A 1 396 ? 26.677 -4.799 -6.498 1.00 77.31 396 VAL A O 1
ATOM 3162 N N . TYR A 1 397 ? 28.591 -4.111 -7.487 1.00 74.50 397 TYR A N 1
ATOM 3163 C CA . TYR A 1 397 ? 29.503 -4.618 -6.454 1.00 74.50 397 TYR A CA 1
ATOM 3164 C C . TYR A 1 397 ? 30.090 -3.558 -5.517 1.00 74.50 397 TYR A C 1
ATOM 3166 O O . TYR A 1 397 ? 30.402 -3.881 -4.373 1.00 74.50 397 TYR A O 1
ATOM 3174 N N . SER A 1 398 ? 30.263 -2.323 -5.979 1.00 72.62 398 SER A N 1
ATOM 3175 C CA . SER A 1 398 ? 31.051 -1.293 -5.307 1.00 72.62 398 SER A CA 1
ATOM 3176 C C . SER A 1 398 ? 30.242 -0.029 -5.076 1.00 72.62 398 SER A C 1
ATOM 3178 O O . SER A 1 398 ? 29.626 0.521 -5.983 1.00 72.62 398 SER A O 1
ATOM 3180 N N . ASP A 1 399 ? 30.340 0.494 -3.859 1.00 69.69 399 ASP A N 1
ATOM 3181 C CA . ASP A 1 399 ? 29.789 1.795 -3.496 1.00 69.69 399 ASP A CA 1
ATOM 3182 C C . ASP A 1 399 ? 30.818 2.929 -3.712 1.00 69.69 399 ASP A C 1
ATOM 3184 O O . ASP A 1 399 ? 30.658 4.020 -3.176 1.00 69.69 399 ASP A O 1
ATOM 3188 N N . GLU A 1 400 ? 31.890 2.715 -4.489 1.00 64.12 400 GLU A N 1
ATOM 3189 C CA . GLU A 1 400 ? 32.998 3.677 -4.667 1.00 64.12 400 GLU A CA 1
ATOM 3190 C C . GLU A 1 400 ? 32.553 5.052 -5.198 1.00 64.12 400 GLU A C 1
ATOM 3192 O O . GLU A 1 400 ? 33.109 6.086 -4.818 1.00 64.12 400 GLU A O 1
ATOM 3197 N N . LEU A 1 401 ? 31.519 5.092 -6.041 1.00 58.81 401 LEU A N 1
ATOM 3198 C CA . LEU A 1 401 ? 30.945 6.351 -6.527 1.00 58.81 401 LEU A CA 1
ATOM 3199 C C . LEU A 1 401 ? 29.919 6.969 -5.555 1.00 58.81 401 LEU A C 1
ATOM 3201 O O . LEU A 1 401 ? 29.493 8.107 -5.774 1.00 58.81 401 LEU A O 1
ATOM 3205 N N . CYS A 1 402 ? 29.557 6.282 -4.465 1.00 60.19 402 CYS A N 1
ATOM 3206 C CA . CYS A 1 402 ? 28.661 6.798 -3.431 1.00 60.19 402 CYS A CA 1
ATOM 3207 C C . CYS A 1 402 ? 29.405 7.789 -2.539 1.00 60.19 402 CYS A C 1
ATOM 3209 O O . CYS A 1 402 ? 30.309 7.424 -1.787 1.00 60.19 402 CYS A O 1
ATOM 3211 N N . ARG A 1 403 ? 28.989 9.057 -2.555 1.00 53.84 403 ARG A N 1
ATOM 3212 C CA . ARG A 1 403 ? 29.536 10.071 -1.644 1.00 53.84 403 ARG A CA 1
ATOM 3213 C C . ARG A 1 403 ? 28.515 10.442 -0.573 1.00 53.84 403 ARG A C 1
ATOM 3215 O O . ARG A 1 403 ? 27.351 10.654 -0.917 1.00 53.84 403 ARG A O 1
ATOM 3222 N N . PRO A 1 404 ? 28.922 10.548 0.706 1.00 44.62 404 PRO A N 1
ATOM 3223 C CA . PRO A 1 404 ? 28.057 11.092 1.733 1.00 44.62 404 PRO A CA 1
ATOM 3224 C C . PRO A 1 404 ? 27.786 12.562 1.429 1.00 44.62 404 PRO A C 1
ATOM 3226 O O . PRO A 1 404 ? 28.665 13.332 1.036 1.00 44.62 404 PRO A O 1
ATOM 3229 N N . THR A 1 405 ? 26.537 12.945 1.596 1.00 47.50 405 THR A N 1
ATOM 3230 C CA . THR A 1 405 ? 26.078 14.313 1.393 1.00 47.50 405 THR A CA 1
ATOM 3231 C C . THR A 1 405 ? 26.088 15.060 2.719 1.00 47.50 405 THR A C 1
ATOM 3233 O O . THR A 1 405 ? 26.242 14.459 3.780 1.00 47.50 405 THR A O 1
ATOM 3236 N N . GLN A 1 406 ? 25.893 16.380 2.690 1.00 35.84 406 GLN A N 1
ATOM 3237 C CA . GLN A 1 406 ? 25.890 17.222 3.898 1.00 35.84 406 GLN A CA 1
ATOM 3238 C C . GLN A 1 406 ? 24.816 16.844 4.948 1.00 35.84 406 GLN A C 1
ATOM 3240 O O . GLN A 1 406 ? 24.824 17.385 6.047 1.00 35.84 406 GLN A O 1
ATOM 3245 N N . TRP A 1 407 ? 23.898 15.927 4.615 1.00 34.50 407 TRP A N 1
ATOM 3246 C CA . TRP A 1 407 ? 22.879 15.369 5.514 1.00 34.50 407 TRP A CA 1
ATOM 3247 C C . TRP A 1 407 ? 23.235 13.972 6.044 1.00 34.50 407 TRP A C 1
ATOM 3249 O O . TRP A 1 407 ? 22.400 13.326 6.663 1.00 34.50 407 TRP A O 1
ATOM 3259 N N . GLY A 1 408 ? 24.448 13.475 5.777 1.00 35.97 408 GLY A N 1
ATOM 3260 C CA . GLY A 1 408 ? 24.872 12.122 6.153 1.00 35.97 408 GLY A CA 1
ATOM 3261 C C . GLY A 1 408 ? 24.271 11.008 5.288 1.00 35.97 408 GLY A C 1
ATOM 3262 O O . GLY A 1 408 ? 24.424 9.837 5.611 1.00 35.97 408 GLY A O 1
ATOM 3263 N N . HIS A 1 409 ? 23.589 11.348 4.190 1.00 44.06 409 HIS A N 1
ATOM 3264 C CA . HIS A 1 409 ? 22.988 10.372 3.279 1.00 44.06 409 HIS A CA 1
ATOM 3265 C C . HIS A 1 409 ? 23.935 10.019 2.129 1.00 44.06 409 HIS A C 1
ATOM 3267 O O . HIS A 1 409 ? 24.629 10.904 1.622 1.00 44.06 409 HIS A O 1
ATOM 3273 N N . TYR A 1 410 ? 23.913 8.764 1.684 1.00 43.28 410 TYR A N 1
ATOM 3274 C CA . TYR A 1 410 ? 24.727 8.258 0.577 1.00 43.28 410 TYR A CA 1
ATOM 3275 C C . TYR A 1 410 ? 24.037 8.466 -0.782 1.00 43.28 410 TYR A C 1
ATOM 3277 O O . TYR A 1 410 ? 22.817 8.623 -0.847 1.00 43.28 410 TYR A O 1
ATOM 3285 N N . GLY A 1 411 ? 24.836 8.485 -1.854 1.00 50.88 411 GLY A N 1
ATOM 3286 C CA . GLY A 1 411 ? 24.367 8.398 -3.240 1.00 50.88 411 GLY A CA 1
ATOM 3287 C C . GLY A 1 411 ? 23.615 7.098 -3.552 1.00 50.88 411 GLY A C 1
ATOM 3288 O O . GLY A 1 411 ? 23.375 6.287 -2.659 1.00 50.88 411 GLY A O 1
ATOM 3289 N N . SER A 1 412 ? 23.254 6.867 -4.823 1.00 58.78 412 SER A N 1
ATOM 3290 C CA . SER A 1 412 ? 22.665 5.568 -5.195 1.00 58.78 412 SER A CA 1
ATOM 3291 C C . SER A 1 412 ? 23.641 4.434 -4.870 1.00 58.78 412 SER A C 1
ATOM 3293 O O . SER A 1 412 ? 24.811 4.513 -5.192 1.00 58.78 412 SER A O 1
ATOM 3295 N N . LEU A 1 413 ? 23.177 3.412 -4.166 1.00 70.94 413 LEU A N 1
ATOM 3296 C CA . LEU A 1 413 ? 24.032 2.313 -3.725 1.00 70.94 413 LEU A CA 1
ATOM 3297 C C . LEU A 1 413 ? 24.218 1.305 -4.865 1.00 70.94 413 LEU A C 1
ATOM 3299 O O . LEU A 1 413 ? 23.433 1.294 -5.820 1.00 70.94 413 LEU A O 1
ATOM 3303 N N . SER A 1 414 ? 25.213 0.429 -4.763 1.00 77.75 414 SER A N 1
ATOM 3304 C CA . SER A 1 414 ? 25.294 -0.760 -5.614 1.00 77.75 414 SER A CA 1
ATOM 3305 C C . SER A 1 414 ? 24.048 -1.643 -5.442 1.00 77.75 414 SER A C 1
ATOM 3307 O O . SER A 1 414 ? 23.317 -1.532 -4.447 1.00 77.75 414 SER A O 1
ATOM 3309 N N . VAL A 1 415 ? 23.767 -2.530 -6.402 1.00 80.56 415 VAL A N 1
ATOM 3310 C CA . VAL A 1 415 ? 22.634 -3.475 -6.311 1.00 80.56 415 VAL A CA 1
ATOM 3311 C C . VAL A 1 415 ? 22.709 -4.283 -5.017 1.00 80.56 415 VAL A C 1
ATOM 3313 O O . VAL A 1 415 ? 21.715 -4.342 -4.293 1.00 80.56 415 VAL A O 1
ATOM 3316 N N . ASN A 1 416 ? 23.877 -4.843 -4.688 1.00 81.62 416 ASN A N 1
ATOM 3317 C CA . ASN A 1 416 ? 24.053 -5.664 -3.489 1.00 81.62 416 ASN A CA 1
ATOM 3318 C C . ASN A 1 416 ? 23.759 -4.863 -2.216 1.00 81.62 416 ASN A C 1
ATOM 3320 O O . ASN A 1 416 ? 22.952 -5.288 -1.387 1.00 81.62 416 ASN A O 1
ATOM 3324 N N . THR A 1 417 ? 24.335 -3.666 -2.083 1.00 79.25 417 THR A N 1
ATOM 3325 C CA . THR A 1 417 ? 24.103 -2.811 -0.912 1.00 79.25 417 THR A CA 1
ATOM 3326 C C . THR A 1 417 ? 22.652 -2.313 -0.852 1.00 79.25 417 THR A C 1
ATOM 3328 O O . THR A 1 417 ? 22.067 -2.205 0.229 1.00 79.25 417 THR A O 1
ATOM 3331 N N . THR A 1 418 ? 22.017 -2.062 -2.000 1.00 79.75 418 THR A N 1
ATOM 3332 C CA . THR A 1 418 ? 20.599 -1.680 -2.058 1.00 79.75 418 THR A CA 1
ATOM 3333 C C . THR A 1 418 ? 19.710 -2.819 -1.584 1.00 79.75 418 THR A C 1
ATOM 3335 O O . THR A 1 418 ? 18.875 -2.614 -0.704 1.00 79.75 418 THR A O 1
ATOM 3338 N N . VAL A 1 419 ? 19.903 -4.031 -2.111 1.00 82.38 419 VAL A N 1
ATOM 3339 C CA . VAL A 1 419 ? 19.136 -5.205 -1.685 1.00 82.38 419 VAL A CA 1
ATOM 3340 C C . VAL A 1 419 ? 19.356 -5.471 -0.202 1.00 82.38 419 VAL A C 1
ATOM 3342 O O . VAL A 1 419 ? 18.372 -5.743 0.484 1.00 82.38 419 VAL A O 1
ATOM 3345 N N . ALA A 1 420 ? 20.589 -5.329 0.299 1.00 81.25 420 ALA A N 1
ATOM 3346 C CA . ALA A 1 420 ? 20.971 -5.515 1.701 1.00 81.25 420 ALA A CA 1
ATOM 3347 C C . ALA A 1 420 ? 20.317 -4.510 2.676 1.00 81.25 420 ALA A C 1
ATOM 3349 O O . ALA A 1 420 ? 19.987 -4.875 3.806 1.00 81.25 420 ALA A O 1
ATOM 3350 N N . ASN A 1 421 ? 20.066 -3.270 2.249 1.00 77.88 421 ASN A N 1
ATOM 3351 C CA . ASN A 1 421 ? 19.625 -2.204 3.159 1.00 77.88 421 ASN A CA 1
ATOM 3352 C C . ASN A 1 421 ? 18.163 -1.769 2.984 1.00 77.88 421 ASN A C 1
ATOM 3354 O O . ASN A 1 421 ? 17.536 -1.313 3.949 1.00 77.88 421 ASN A O 1
ATOM 3358 N N . ALA A 1 422 ? 17.619 -1.890 1.773 1.00 79.44 422 ALA A N 1
ATOM 3359 C CA . ALA A 1 422 ? 16.307 -1.355 1.412 1.00 79.44 422 ALA A CA 1
ATOM 3360 C C . ALA A 1 422 ? 15.147 -2.321 1.684 1.00 79.44 422 ALA A C 1
ATOM 3362 O O . ALA A 1 422 ? 14.018 -1.879 1.894 1.00 79.44 422 ALA A O 1
ATOM 3363 N N . PHE A 1 423 ? 15.429 -3.627 1.703 1.00 84.81 423 PHE A N 1
ATOM 3364 C CA . PHE A 1 423 ? 14.472 -4.654 2.105 1.00 84.81 423 PHE A CA 1
ATOM 3365 C C . PHE A 1 423 ? 14.707 -5.065 3.560 1.00 84.81 423 PHE A C 1
ATOM 3367 O O . PHE A 1 423 ? 15.848 -5.251 3.983 1.00 84.81 423 PHE A O 1
ATOM 3374 N N . THR A 1 424 ? 13.630 -5.204 4.322 1.00 86.50 424 THR A N 1
ATOM 3375 C CA . THR A 1 424 ? 13.617 -5.823 5.647 1.00 86.50 424 THR A CA 1
ATOM 3376 C C . THR A 1 424 ? 13.742 -7.343 5.529 1.00 86.50 424 THR A C 1
ATOM 3378 O O . THR A 1 424 ? 13.496 -7.926 4.468 1.00 86.50 424 THR A O 1
ATOM 3381 N N . ASP A 1 425 ? 14.096 -8.007 6.629 1.00 85.69 425 ASP A N 1
ATOM 3382 C CA . ASP A 1 425 ? 14.304 -9.462 6.654 1.00 85.69 425 ASP A CA 1
ATOM 3383 C C . ASP A 1 425 ? 13.033 -10.268 6.334 1.00 85.69 425 ASP A C 1
ATOM 3385 O O . ASP A 1 425 ? 13.101 -11.386 5.805 1.00 85.69 425 ASP A O 1
ATOM 3389 N N . ASP A 1 426 ? 11.869 -9.677 6.607 1.00 85.31 426 ASP A N 1
ATOM 3390 C CA . ASP A 1 426 ? 10.544 -10.205 6.287 1.00 85.31 426 ASP A CA 1
ATOM 3391 C C . ASP A 1 426 ? 10.033 -9.787 4.890 1.00 85.31 426 ASP A C 1
ATOM 3393 O O . ASP A 1 426 ? 8.906 -10.114 4.513 1.00 85.31 426 ASP A O 1
ATOM 3397 N N . GLY A 1 427 ? 10.878 -9.127 4.088 1.00 89.19 427 GLY A N 1
ATOM 3398 C CA . GLY A 1 427 ? 10.671 -8.864 2.663 1.00 89.19 427 GLY A CA 1
ATOM 3399 C C . GLY A 1 427 ? 10.036 -7.513 2.324 1.00 89.19 427 GLY A C 1
ATOM 3400 O O . GLY A 1 427 ? 9.834 -7.209 1.142 1.00 89.19 427 GLY A O 1
ATOM 3401 N N . PHE A 1 428 ? 9.725 -6.662 3.296 1.00 88.69 428 PHE A N 1
ATOM 3402 C CA . PHE A 1 428 ? 9.195 -5.341 2.981 1.00 88.69 428 PHE A CA 1
ATOM 3403 C C . PHE A 1 428 ? 10.278 -4.381 2.486 1.00 88.69 428 PHE A C 1
ATOM 3405 O O . PHE A 1 428 ? 11.365 -4.257 3.031 1.00 88.69 428 PHE A O 1
ATOM 3412 N N . TRP A 1 429 ? 9.951 -3.676 1.421 1.00 86.44 429 TRP A N 1
ATOM 3413 C CA . TRP A 1 429 ? 10.648 -2.529 0.887 1.00 86.44 429 TRP A CA 1
ATOM 3414 C C . TRP A 1 429 ? 10.339 -1.311 1.755 1.00 86.44 429 TRP A C 1
ATOM 3416 O O . TRP A 1 429 ? 9.168 -1.040 2.029 1.00 86.44 429 TRP A O 1
ATOM 3426 N N . LYS A 1 430 ? 11.370 -0.562 2.155 1.00 82.19 430 LYS A N 1
ATOM 3427 C CA . LYS A 1 430 ? 11.268 0.549 3.115 1.00 82.19 430 LYS A CA 1
ATOM 3428 C C . LYS A 1 430 ? 10.617 1.840 2.561 1.00 82.19 430 LYS A C 1
ATOM 3430 O O . LYS A 1 430 ? 11.060 2.946 2.857 1.00 82.19 430 LYS A O 1
ATOM 3435 N N . GLU A 1 431 ? 9.542 1.711 1.782 1.00 81.81 431 GLU A N 1
ATOM 3436 C CA . GLU A 1 431 ? 8.671 2.796 1.300 1.00 81.81 431 GLU A CA 1
ATOM 3437 C C . GLU A 1 431 ? 7.189 2.356 1.293 1.00 81.81 431 GLU A C 1
ATOM 3439 O O . GLU A 1 431 ? 6.828 1.305 1.829 1.00 81.81 431 GLU A O 1
ATOM 3444 N N . SER A 1 432 ? 6.313 3.157 0.667 1.00 84.81 432 SER A N 1
ATOM 3445 C CA . SER A 1 432 ? 4.886 2.863 0.509 1.00 84.81 432 SER A CA 1
ATOM 3446 C C . SER A 1 432 ? 4.613 1.547 -0.233 1.00 84.81 432 SER A C 1
ATOM 3448 O O . SER A 1 432 ? 5.419 1.051 -1.028 1.00 84.81 432 SER A O 1
ATOM 3450 N N . THR A 1 433 ? 3.411 1.006 -0.041 1.00 83.81 433 THR A N 1
ATOM 3451 C CA . THR A 1 433 ? 2.951 -0.229 -0.694 1.00 83.81 433 THR A CA 1
ATOM 3452 C C . THR A 1 433 ? 3.010 -0.167 -2.227 1.00 83.81 433 THR A C 1
ATOM 3454 O O . THR A 1 433 ? 3.216 -1.191 -2.884 1.00 83.81 433 THR A O 1
ATOM 3457 N N . VAL A 1 434 ? 2.863 1.031 -2.814 1.00 80.56 434 VAL A N 1
ATOM 3458 C CA . VAL A 1 434 ? 3.022 1.244 -4.266 1.00 80.56 434 VAL A CA 1
ATOM 3459 C C . VAL A 1 434 ? 4.446 0.946 -4.696 1.00 80.56 434 VAL A C 1
ATOM 3461 O O . VAL A 1 434 ? 4.664 0.223 -5.673 1.00 80.56 434 VAL A O 1
ATOM 3464 N N . TYR A 1 435 ? 5.411 1.478 -3.958 1.00 83.12 435 TYR A N 1
ATOM 3465 C CA . TYR A 1 435 ? 6.817 1.374 -4.308 1.00 83.12 435 TYR A CA 1
ATOM 3466 C C . TYR A 1 435 ? 7.389 -0.004 -4.046 1.00 83.12 435 TYR A C 1
ATOM 3468 O O . TYR A 1 435 ? 8.155 -0.481 -4.878 1.00 83.12 435 TYR A O 1
ATOM 3476 N N . GLN A 1 436 ? 6.925 -0.693 -3.005 1.00 86.00 436 GLN A N 1
ATOM 3477 C CA . GLN A 1 436 ? 7.210 -2.108 -2.780 1.00 86.00 436 GLN A CA 1
ATOM 3478 C C . GLN A 1 436 ? 7.048 -2.935 -4.057 1.00 86.00 436 GLN A C 1
ATOM 3480 O O . GLN A 1 436 ? 7.987 -3.581 -4.511 1.00 86.00 436 GLN A O 1
ATOM 3485 N N . MET A 1 437 ? 5.864 -2.906 -4.674 1.00 79.12 437 MET A N 1
ATOM 3486 C CA . MET A 1 437 ? 5.582 -3.800 -5.801 1.00 79.12 437 MET A CA 1
ATOM 3487 C C . MET A 1 437 ? 6.374 -3.468 -7.057 1.00 79.12 437 MET A C 1
ATOM 3489 O O . MET A 1 437 ? 6.659 -4.349 -7.873 1.00 79.12 437 MET A O 1
ATOM 3493 N N . ILE A 1 438 ? 6.731 -2.199 -7.205 1.00 80.19 438 ILE A N 1
ATOM 3494 C CA . ILE A 1 438 ? 7.572 -1.724 -8.293 1.00 80.19 438 ILE A CA 1
ATOM 3495 C C . ILE A 1 438 ? 9.025 -2.146 -8.054 1.00 80.19 438 ILE A C 1
ATOM 3497 O O . ILE A 1 438 ? 9.647 -2.698 -8.962 1.00 80.19 438 ILE A O 1
ATOM 3501 N N . ALA A 1 439 ? 9.552 -1.913 -6.852 1.00 84.44 439 ALA A N 1
ATOM 3502 C CA . ALA A 1 439 ? 10.932 -2.204 -6.486 1.00 84.44 439 ALA A CA 1
ATOM 3503 C C . ALA A 1 439 ? 11.214 -3.708 -6.540 1.00 84.44 439 ALA A C 1
ATOM 3505 O O . ALA A 1 439 ? 12.141 -4.122 -7.233 1.00 84.44 439 ALA A O 1
ATOM 3506 N N . THR A 1 440 ? 10.371 -4.537 -5.915 1.00 88.12 440 THR A N 1
ATOM 3507 C CA . THR A 1 440 ? 10.536 -5.997 -5.906 1.00 88.12 440 THR A CA 1
ATOM 3508 C C . THR A 1 440 ? 10.614 -6.573 -7.321 1.00 88.12 440 THR A C 1
ATOM 3510 O O . THR A 1 440 ? 11.555 -7.294 -7.646 1.00 88.12 440 THR A O 1
ATOM 3513 N N . GLY A 1 441 ? 9.655 -6.228 -8.190 1.00 86.12 441 GLY A N 1
ATOM 3514 C CA . GLY A 1 441 ? 9.626 -6.743 -9.562 1.00 86.12 441 GLY A CA 1
ATOM 3515 C C . GLY A 1 441 ? 10.848 -6.314 -10.377 1.00 86.12 441 GLY A C 1
ATOM 3516 O O . GLY A 1 441 ? 11.393 -7.110 -11.138 1.00 86.12 441 GLY A O 1
ATOM 3517 N N . ARG A 1 442 ? 11.319 -5.077 -10.183 1.00 84.94 442 ARG A N 1
ATOM 3518 C CA . ARG A 1 442 ? 12.513 -4.545 -10.856 1.00 84.94 442 ARG A CA 1
ATOM 3519 C C . ARG A 1 442 ? 13.796 -5.212 -10.391 1.00 84.94 442 ARG A C 1
ATOM 3521 O O . ARG A 1 442 ? 14.619 -5.561 -11.232 1.00 84.94 442 ARG A O 1
ATOM 3528 N N . VAL A 1 443 ? 13.969 -5.404 -9.086 1.00 88.44 443 VAL A N 1
ATOM 3529 C CA . VAL A 1 443 ? 15.151 -6.085 -8.545 1.00 88.44 443 VAL A CA 1
ATOM 3530 C C . VAL A 1 443 ? 15.198 -7.522 -9.045 1.00 88.44 443 VAL A C 1
ATOM 3532 O O . VAL A 1 443 ? 16.215 -7.924 -9.593 1.00 88.44 443 VAL A O 1
ATOM 3535 N N . ILE A 1 444 ? 14.093 -8.270 -8.960 1.00 88.69 444 ILE A N 1
ATOM 3536 C CA . ILE A 1 444 ? 14.032 -9.640 -9.499 1.00 88.69 444 ILE A CA 1
ATOM 3537 C C . ILE A 1 444 ? 14.335 -9.642 -11.005 1.00 88.69 444 ILE A C 1
ATOM 3539 O O . ILE A 1 444 ? 15.086 -10.492 -11.471 1.00 88.69 444 ILE A O 1
ATOM 3543 N N . GLY A 1 445 ? 13.807 -8.668 -11.754 1.00 85.56 445 GLY A N 1
ATOM 3544 C CA . GLY A 1 445 ? 14.125 -8.461 -13.170 1.00 85.56 445 GLY A CA 1
ATOM 3545 C C . GLY A 1 445 ? 15.617 -8.292 -13.439 1.00 85.56 445 GLY A C 1
ATOM 3546 O O . GLY A 1 445 ? 16.167 -8.966 -14.302 1.00 85.56 445 GLY A O 1
ATOM 3547 N N . LEU A 1 446 ? 16.273 -7.427 -12.671 1.00 87.25 446 LEU A N 1
ATOM 3548 C CA . LEU A 1 446 ? 17.701 -7.153 -12.790 1.00 87.25 446 LEU A CA 1
ATOM 3549 C C . LEU A 1 446 ? 18.564 -8.359 -12.409 1.00 87.25 446 LEU A C 1
ATOM 3551 O O . LEU A 1 446 ? 19.473 -8.715 -13.153 1.00 87.25 446 LEU A O 1
ATOM 3555 N N . LEU A 1 447 ? 18.271 -9.013 -11.284 1.00 88.62 447 LEU A N 1
ATOM 3556 C CA . LEU A 1 447 ? 19.017 -10.196 -10.853 1.00 88.62 447 LEU A CA 1
ATOM 3557 C C . LEU A 1 447 ? 18.843 -11.331 -11.864 1.00 88.62 447 LEU A C 1
ATOM 3559 O O . LEU A 1 447 ? 19.790 -12.042 -12.164 1.00 88.62 447 LEU A O 1
ATOM 3563 N N . ARG A 1 448 ? 17.671 -11.452 -12.486 1.00 85.81 448 ARG A N 1
ATOM 3564 C CA . ARG A 1 448 ? 17.471 -12.407 -13.575 1.00 85.81 448 ARG A CA 1
ATOM 3565 C C . ARG A 1 448 ? 18.306 -12.078 -14.815 1.00 85.81 448 ARG A C 1
ATOM 3567 O O . ARG A 1 448 ? 18.852 -13.007 -15.402 1.00 85.81 448 ARG A O 1
ATOM 3574 N N . SER A 1 449 ? 18.435 -10.808 -15.214 1.00 84.31 449 SER A N 1
ATOM 3575 C CA . SER A 1 449 ? 19.345 -10.423 -16.310 1.00 84.31 449 SER A CA 1
ATOM 3576 C C . SER A 1 449 ? 20.786 -10.845 -16.013 1.00 84.31 449 SER A C 1
ATOM 3578 O O . SER A 1 449 ? 21.448 -11.417 -16.876 1.00 84.31 449 SER A O 1
ATOM 3580 N N . LEU A 1 450 ? 21.252 -10.610 -14.782 1.00 86.25 450 LEU A N 1
ATOM 3581 C CA . LEU A 1 450 ? 22.584 -11.015 -14.327 1.00 86.25 450 LEU A CA 1
ATOM 3582 C C . LEU A 1 450 ? 22.753 -12.540 -14.389 1.00 86.25 450 LEU A C 1
ATOM 3584 O O . LEU A 1 450 ? 23.705 -13.034 -14.987 1.00 86.25 450 LEU A O 1
ATOM 3588 N N . ASP A 1 451 ? 21.807 -13.293 -13.834 1.00 85.62 451 ASP A N 1
ATOM 3589 C CA . ASP A 1 451 ? 21.841 -14.759 -13.827 1.00 85.62 451 ASP A CA 1
ATOM 3590 C C . ASP A 1 451 ? 21.888 -15.348 -15.242 1.00 85.62 451 ASP A C 1
ATOM 3592 O O . ASP A 1 451 ? 22.721 -16.200 -15.552 1.00 85.62 451 ASP A O 1
ATOM 3596 N N . ARG A 1 452 ? 21.059 -14.827 -16.156 1.00 80.94 452 ARG A N 1
ATOM 3597 C CA . ARG A 1 452 ? 21.058 -15.256 -17.565 1.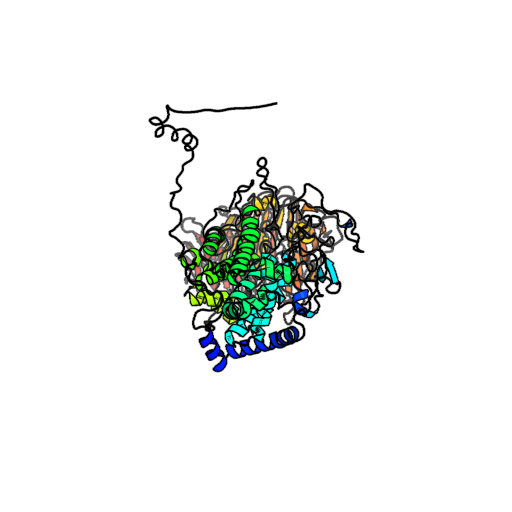00 80.94 452 ARG A CA 1
ATOM 3598 C C . ARG A 1 452 ? 22.361 -14.933 -18.283 1.00 80.94 452 ARG A C 1
ATOM 3600 O O . ARG A 1 452 ? 22.787 -15.725 -19.121 1.00 80.94 452 ARG A O 1
ATOM 3607 N N . ALA A 1 453 ? 22.985 -13.813 -17.936 1.00 80.56 453 ALA A N 1
ATOM 3608 C CA . ALA A 1 453 ? 24.288 -13.426 -18.448 1.00 80.56 453 ALA A CA 1
ATOM 3609 C C . ALA A 1 453 ? 25.434 -14.314 -17.923 1.00 80.56 453 ALA A C 1
ATOM 3611 O O . ALA A 1 453 ? 26.536 -14.212 -18.445 1.00 80.56 453 ALA A O 1
ATOM 3612 N N . GLY A 1 454 ? 25.197 -15.200 -16.947 1.00 80.81 454 GLY A N 1
ATOM 3613 C CA . GLY A 1 454 ? 26.207 -16.111 -16.393 1.00 80.81 454 GLY A CA 1
ATOM 3614 C C . GLY A 1 454 ? 26.780 -15.668 -15.045 1.00 80.81 454 GLY A C 1
ATOM 3615 O O . GLY A 1 454 ? 27.776 -16.223 -14.584 1.00 80.81 454 GLY A O 1
ATOM 3616 N N . TYR A 1 455 ? 26.165 -14.676 -14.405 1.00 83.56 455 TYR A N 1
ATOM 3617 C CA . TYR A 1 455 ? 26.484 -14.279 -13.036 1.00 83.56 455 TYR A CA 1
ATOM 3618 C C . TYR A 1 455 ? 25.734 -15.149 -12.019 1.00 83.56 455 TYR A C 1
ATOM 3620 O O . TYR A 1 455 ? 24.769 -15.819 -12.364 1.00 83.56 455 TYR A O 1
ATOM 3628 N N . GLN A 1 456 ? 26.119 -15.085 -10.739 1.00 85.25 456 GLN A N 1
ATOM 3629 C CA . GLN A 1 456 ? 25.447 -15.798 -9.636 1.00 85.25 456 GLN A CA 1
ATOM 3630 C C . GLN A 1 456 ? 24.801 -14.823 -8.630 1.00 85.25 456 GLN A C 1
ATOM 3632 O O . GLN A 1 456 ? 25.177 -14.762 -7.460 1.00 85.25 456 GLN A O 1
ATOM 3637 N N . PRO A 1 457 ? 23.829 -14.000 -9.061 1.00 87.25 457 PRO A N 1
ATOM 3638 C CA . PRO A 1 457 ? 23.308 -12.903 -8.246 1.00 87.25 457 PRO A CA 1
ATOM 3639 C C . PRO A 1 457 ? 22.439 -13.381 -7.076 1.00 87.25 457 PRO A C 1
ATOM 3641 O O . PRO A 1 457 ? 22.272 -12.654 -6.095 1.00 87.25 457 PRO A O 1
ATOM 3644 N N . TRP A 1 458 ? 21.868 -14.583 -7.173 1.00 88.00 458 TRP A N 1
ATOM 3645 C CA . TRP A 1 458 ? 20.904 -15.111 -6.210 1.00 88.00 458 TRP A CA 1
ATOM 3646 C C . TRP A 1 458 ? 21.533 -15.566 -4.894 1.00 88.00 458 TRP A C 1
ATOM 3648 O O . TRP A 1 458 ? 20.843 -15.545 -3.880 1.00 88.00 458 TRP A O 1
ATOM 3658 N N . GLU A 1 459 ? 22.822 -15.910 -4.874 1.00 84.31 459 GLU A N 1
ATOM 3659 C CA . GLU A 1 459 ? 23.511 -16.289 -3.633 1.00 84.31 459 GLU A CA 1
ATOM 3660 C C . GLU A 1 459 ? 23.552 -15.116 -2.645 1.00 84.31 459 GLU A C 1
ATOM 3662 O O . GLU A 1 459 ? 23.203 -15.267 -1.477 1.00 84.31 459 GLU A O 1
ATOM 3667 N N . ALA A 1 460 ? 23.881 -13.917 -3.136 1.00 82.00 460 ALA A N 1
ATOM 3668 C CA . ALA A 1 460 ? 23.911 -12.702 -2.324 1.00 82.00 460 ALA A CA 1
ATOM 3669 C C . ALA A 1 460 ? 22.523 -12.058 -2.137 1.00 82.00 460 ALA A C 1
ATOM 3671 O O . ALA A 1 460 ? 22.275 -11.395 -1.131 1.00 82.00 460 ALA A O 1
ATOM 3672 N N . ASN A 1 461 ? 21.605 -12.236 -3.097 1.00 87.12 461 ASN A N 1
ATOM 3673 C CA . ASN A 1 461 ? 20.379 -11.432 -3.179 1.00 87.12 461 ASN A CA 1
ATOM 3674 C C . ASN A 1 461 ? 19.067 -12.234 -3.151 1.00 87.12 461 ASN A C 1
ATOM 3676 O O . ASN A 1 461 ? 17.989 -11.642 -3.240 1.00 87.12 461 ASN A O 1
ATOM 3680 N N . GLY A 1 462 ? 19.111 -13.561 -2.992 1.00 82.50 462 GLY A N 1
ATOM 3681 C CA . GLY A 1 462 ? 17.939 -14.448 -3.058 1.00 82.50 462 GLY A CA 1
ATOM 3682 C C . GLY A 1 462 ? 16.826 -14.102 -2.065 1.00 82.50 462 GLY A C 1
ATOM 3683 O O . GLY A 1 462 ? 15.650 -14.351 -2.325 1.00 82.50 462 GLY A O 1
ATOM 3684 N N . ARG A 1 463 ? 17.153 -13.403 -0.970 1.00 82.50 463 ARG A N 1
ATOM 3685 C CA . ARG A 1 463 ? 16.173 -12.892 0.003 1.00 82.50 463 ARG A CA 1
ATOM 3686 C C . ARG A 1 463 ? 15.098 -11.986 -0.607 1.00 82.50 463 ARG A C 1
ATOM 3688 O O . ARG A 1 463 ? 14.024 -11.849 -0.024 1.00 82.50 463 ARG A O 1
ATOM 3695 N N . VAL A 1 464 ? 15.343 -11.396 -1.782 1.00 87.56 464 VAL A N 1
ATOM 3696 C CA . VAL A 1 464 ? 14.349 -10.574 -2.485 1.00 87.56 464 VAL A CA 1
ATOM 3697 C C . VAL A 1 464 ? 13.078 -11.357 -2.841 1.00 87.56 464 VAL A C 1
ATOM 3699 O O . VAL A 1 464 ? 12.019 -10.753 -2.980 1.00 87.56 464 VAL A O 1
ATOM 3702 N N . PHE A 1 465 ? 13.111 -12.692 -2.935 1.00 86.50 465 PHE A N 1
ATOM 3703 C CA . PHE A 1 465 ? 11.891 -13.465 -3.200 1.00 86.50 465 PHE A CA 1
ATOM 3704 C C . PHE A 1 465 ? 10.868 -13.362 -2.068 1.00 86.50 465 PHE A C 1
ATOM 3706 O O . PHE A 1 465 ? 9.675 -13.246 -2.361 1.00 86.50 465 PHE A O 1
ATOM 3713 N N . ARG A 1 466 ? 11.305 -13.241 -0.805 1.00 89.19 466 ARG A N 1
ATOM 3714 C CA . ARG A 1 466 ? 10.409 -12.940 0.329 1.00 89.19 466 ARG A CA 1
ATOM 3715 C C . ARG A 1 466 ? 9.604 -11.671 0.069 1.00 89.19 466 ARG A C 1
ATOM 3717 O O . ARG A 1 466 ? 8.409 -11.609 0.354 1.00 89.19 466 ARG A O 1
ATOM 3724 N N . SER A 1 467 ? 10.236 -10.690 -0.573 1.00 89.38 467 SER A N 1
ATOM 3725 C CA . SER A 1 467 ? 9.619 -9.421 -0.949 1.00 89.38 467 SER A CA 1
ATOM 3726 C C . SER A 1 467 ? 8.478 -9.551 -1.955 1.00 89.38 467 SER A C 1
ATOM 3728 O O . SER A 1 467 ? 7.561 -8.728 -1.958 1.00 89.38 467 SER A O 1
ATOM 3730 N N . ALA A 1 468 ? 8.479 -10.600 -2.780 1.00 88.06 468 ALA A N 1
ATOM 3731 C CA . ALA A 1 468 ? 7.391 -10.869 -3.717 1.00 88.06 468 ALA A CA 1
ATOM 3732 C C . ALA A 1 468 ? 6.103 -11.301 -3.000 1.00 88.06 468 ALA A C 1
ATOM 3734 O O . ALA A 1 468 ? 5.009 -11.049 -3.508 1.00 88.06 468 ALA A O 1
ATOM 3735 N N . CYS A 1 469 ? 6.229 -11.918 -1.820 1.00 89.19 469 CYS A N 1
ATOM 3736 C CA . CYS A 1 469 ? 5.106 -12.411 -1.023 1.00 89.19 469 CYS A CA 1
ATOM 3737 C C . CYS A 1 469 ? 4.750 -11.515 0.166 1.00 89.19 469 CYS A C 1
ATOM 3739 O O . CYS A 1 469 ? 3.594 -11.526 0.584 1.00 89.19 469 CYS A O 1
ATOM 3741 N N . ALA A 1 470 ? 5.690 -10.726 0.698 1.00 90.12 470 ALA A N 1
ATOM 3742 C CA . ALA A 1 470 ? 5.464 -9.850 1.851 1.00 90.12 470 ALA A CA 1
ATOM 3743 C C . ALA A 1 470 ? 4.174 -9.005 1.745 1.00 90.12 470 ALA A C 1
ATOM 3745 O O . ALA A 1 470 ? 3.405 -8.978 2.708 1.00 90.12 470 ALA A O 1
ATOM 3746 N N . PRO A 1 471 ? 3.815 -8.417 0.582 1.00 88.88 471 PRO A N 1
ATOM 3747 C CA . PRO A 1 471 ? 2.608 -7.597 0.475 1.00 88.88 471 PRO A CA 1
ATOM 3748 C C . PRO A 1 471 ? 1.306 -8.390 0.625 1.00 88.88 471 PRO A C 1
ATOM 3750 O O . PRO A 1 471 ? 0.266 -7.794 0.898 1.00 88.88 471 PRO A O 1
ATOM 3753 N N . PHE A 1 472 ? 1.324 -9.724 0.490 1.00 88.12 472 PHE A N 1
ATOM 3754 C CA . PHE A 1 472 ? 0.155 -10.560 0.781 1.00 88.12 472 PHE A CA 1
ATOM 3755 C C . PHE A 1 472 ? -0.312 -10.364 2.229 1.00 88.12 472 PHE A C 1
ATOM 3757 O O . PHE A 1 472 ? -1.512 -10.286 2.482 1.00 88.12 472 PHE A O 1
ATOM 3764 N N . ARG A 1 473 ? 0.608 -10.127 3.167 1.00 89.56 473 ARG A N 1
ATOM 3765 C CA . ARG A 1 473 ? 0.295 -9.832 4.574 1.00 89.56 473 ARG A CA 1
ATOM 3766 C C . ARG A 1 473 ? -0.576 -8.585 4.758 1.00 89.56 473 ARG A C 1
ATOM 3768 O O . ARG A 1 473 ? -1.272 -8.471 5.755 1.00 89.56 473 ARG A O 1
ATOM 3775 N N . LEU A 1 474 ? -0.641 -7.691 3.772 1.00 90.31 474 LEU A N 1
ATOM 3776 C CA . LEU A 1 474 ? -1.436 -6.453 3.801 1.00 90.31 474 LEU A CA 1
ATOM 3777 C C . LEU A 1 474 ? -2.703 -6.517 2.948 1.00 90.31 474 LEU A C 1
ATOM 3779 O O . LEU A 1 474 ? -3.375 -5.507 2.735 1.00 90.31 474 LEU A O 1
ATOM 3783 N N . MET A 1 475 ? -3.007 -7.691 2.405 1.00 91.50 475 MET A N 1
ATOM 3784 C CA . MET A 1 475 ? -4.091 -7.863 1.457 1.00 91.50 475 MET A CA 1
ATOM 3785 C C . MET A 1 475 ? -5.440 -7.904 2.166 1.00 91.50 475 MET A C 1
ATOM 3787 O O . MET A 1 475 ? -5.676 -8.770 3.006 1.00 91.50 475 MET A O 1
ATOM 3791 N N . PHE A 1 476 ? -6.337 -7.006 1.773 1.00 93.31 476 PHE A N 1
ATOM 3792 C CA . PHE A 1 476 ? -7.748 -7.065 2.128 1.00 93.31 476 PHE A CA 1
ATOM 3793 C C . PHE A 1 476 ? -8.466 -8.215 1.403 1.00 93.31 476 PHE A C 1
ATOM 3795 O O . PHE A 1 476 ? -8.018 -8.641 0.337 1.00 93.31 476 PHE A O 1
ATOM 3802 N N . PRO A 1 477 ? -9.641 -8.666 1.883 1.00 91.56 477 PRO A N 1
ATOM 3803 C CA . PRO A 1 477 ? -10.351 -9.813 1.302 1.00 91.56 477 PRO A CA 1
ATOM 3804 C C . PRO A 1 477 ? -10.670 -9.699 -0.202 1.00 91.56 477 PRO A C 1
ATOM 3806 O O . PRO A 1 477 ? -10.528 -10.650 -0.968 1.00 91.56 477 PRO A O 1
ATOM 3809 N N . HIS A 1 478 ? -11.000 -8.496 -0.677 1.00 88.94 478 HIS A N 1
ATOM 3810 C CA . HIS A 1 478 ? -11.163 -8.170 -2.104 1.00 88.94 478 HIS A CA 1
ATOM 3811 C C . HIS A 1 478 ? -9.858 -8.083 -2.931 1.00 88.94 478 HIS A C 1
ATOM 3813 O O . HIS A 1 478 ? -9.915 -7.733 -4.112 1.00 88.94 478 HIS A O 1
ATOM 3819 N N . ARG A 1 479 ? -8.704 -8.430 -2.350 1.00 88.50 479 ARG A N 1
ATOM 3820 C CA . ARG A 1 479 ? -7.361 -8.495 -2.959 1.00 88.50 479 ARG A CA 1
ATOM 3821 C C . ARG A 1 479 ? -6.702 -7.171 -3.352 1.00 88.50 479 ARG A C 1
ATOM 3823 O O . ARG A 1 479 ? -5.747 -7.162 -4.132 1.00 88.50 479 ARG A O 1
ATOM 3830 N N . TYR A 1 480 ? -7.174 -6.070 -2.777 1.00 90.31 480 TYR A N 1
ATOM 3831 C CA . TYR A 1 480 ? -6.429 -4.812 -2.732 1.00 90.31 480 TYR A CA 1
ATOM 3832 C C . TYR A 1 480 ? -5.566 -4.749 -1.475 1.00 90.31 480 TYR A C 1
ATOM 3834 O O . TYR A 1 480 ? -5.822 -5.454 -0.502 1.00 90.31 480 TYR A O 1
ATOM 3842 N N . LEU A 1 481 ? -4.540 -3.912 -1.499 1.00 90.88 481 LEU A N 1
ATOM 3843 C CA . LEU A 1 481 ? -3.604 -3.750 -0.398 1.00 90.88 481 LEU A CA 1
ATOM 3844 C C . LEU A 1 481 ? -4.010 -2.602 0.532 1.00 90.88 481 LEU A C 1
ATOM 3846 O O . LEU A 1 481 ? -4.634 -1.621 0.099 1.00 90.88 481 LEU A O 1
ATOM 3850 N N . ALA A 1 482 ? -3.617 -2.729 1.800 1.00 90.56 482 ALA A N 1
ATOM 3851 C CA . ALA A 1 482 ? -3.515 -1.600 2.717 1.00 90.56 482 ALA A CA 1
ATOM 3852 C C . ALA A 1 482 ? -2.710 -0.476 2.070 1.00 90.56 482 ALA A C 1
ATOM 3854 O O . ALA A 1 482 ? -1.681 -0.719 1.443 1.00 90.56 482 ALA A O 1
ATOM 3855 N N . SER A 1 483 ? -3.220 0.742 2.173 1.00 89.50 483 SER A N 1
ATOM 3856 C CA . SER A 1 483 ? -2.616 1.934 1.598 1.00 89.50 483 SER A CA 1
ATOM 3857 C C . SER A 1 483 ? -2.021 2.766 2.725 1.00 89.50 483 SER A C 1
ATOM 3859 O O . SER A 1 483 ? -2.755 3.314 3.536 1.00 89.50 483 SER A O 1
ATOM 3861 N N . TYR A 1 484 ? -0.695 2.881 2.758 1.00 86.88 484 TYR A N 1
ATOM 3862 C CA . TYR A 1 484 ? 0.022 3.730 3.708 1.00 86.88 484 TYR A CA 1
ATOM 3863 C C . TYR A 1 484 ? 0.997 4.655 2.974 1.00 86.88 484 TYR A C 1
ATOM 3865 O O . TYR A 1 484 ? 1.572 4.269 1.954 1.00 86.88 484 TYR A O 1
ATOM 3873 N N . GLY A 1 485 ? 1.167 5.881 3.479 1.00 84.44 485 GLY A N 1
ATOM 3874 C CA . GLY A 1 485 ? 2.012 6.886 2.832 1.00 84.44 485 GLY A CA 1
ATOM 3875 C C . GLY A 1 485 ? 1.497 7.259 1.450 1.00 84.44 485 GLY A C 1
ATOM 3876 O O . GLY A 1 485 ? 0.286 7.328 1.215 1.00 84.44 485 GLY A O 1
ATOM 3877 N N . ASP A 1 486 ? 2.413 7.466 0.511 1.00 84.06 486 ASP A N 1
ATOM 3878 C CA . ASP A 1 486 ? 2.067 7.727 -0.883 1.00 84.06 486 ASP A CA 1
ATOM 3879 C C . ASP A 1 486 ? 1.572 6.461 -1.602 1.00 84.06 486 ASP A C 1
ATOM 3881 O O . ASP A 1 486 ? 2.273 5.859 -2.422 1.00 84.06 486 ASP A O 1
ATOM 3885 N N . ALA A 1 487 ? 0.352 6.035 -1.281 1.00 86.94 487 ALA A N 1
ATOM 3886 C CA . ALA A 1 487 ? -0.270 4.851 -1.854 1.00 86.94 487 ALA A CA 1
ATOM 3887 C C . ALA A 1 487 ? -1.730 5.096 -2.245 1.00 86.94 487 ALA A C 1
ATOM 3889 O O . ALA A 1 487 ? -2.559 5.488 -1.427 1.00 86.94 487 ALA A O 1
ATOM 3890 N N . ASN A 1 488 ? -2.044 4.837 -3.515 1.00 89.62 488 ASN A N 1
ATOM 3891 C CA . ASN A 1 488 ? -3.418 4.785 -4.019 1.00 89.62 488 ASN A CA 1
ATOM 3892 C C . ASN A 1 488 ? -3.958 3.359 -3.947 1.00 89.62 488 ASN A C 1
ATOM 3894 O O . ASN A 1 488 ? -3.216 2.420 -3.661 1.00 89.62 488 ASN A O 1
ATOM 3898 N N . ASN A 1 489 ? -5.242 3.180 -4.265 1.00 87.75 489 ASN A N 1
ATOM 3899 C CA . ASN A 1 489 ? -5.841 1.859 -4.204 1.00 87.75 489 ASN A CA 1
ATOM 3900 C C . ASN A 1 489 ? -5.213 0.945 -5.252 1.00 87.75 489 ASN A C 1
ATOM 3902 O O . ASN A 1 489 ? -5.299 1.204 -6.457 1.00 87.75 489 ASN A O 1
ATOM 3906 N N . MET A 1 490 ? -4.594 -0.135 -4.797 1.00 83.06 490 MET A N 1
ATOM 3907 C CA . MET A 1 490 ? -3.823 -1.015 -5.657 1.00 83.06 490 MET A CA 1
ATOM 3908 C C . MET A 1 490 ? -4.010 -2.474 -5.264 1.00 83.06 490 MET A C 1
ATOM 3910 O O . MET A 1 490 ? -4.046 -2.826 -4.089 1.00 83.06 490 MET A O 1
ATOM 3914 N N . GLY A 1 491 ? -4.146 -3.319 -6.279 1.00 83.06 491 GLY A N 1
ATOM 3915 C CA . GLY A 1 491 ? -3.989 -4.760 -6.146 1.00 83.06 491 GLY A CA 1
ATOM 3916 C C . GLY A 1 491 ? -2.670 -5.194 -6.774 1.00 83.06 491 GLY A C 1
ATOM 3917 O O . GLY A 1 491 ? -1.899 -4.378 -7.282 1.00 83.06 491 GLY A O 1
ATOM 3918 N N . PHE A 1 492 ? -2.437 -6.499 -6.800 1.00 80.62 492 PHE A N 1
ATOM 3919 C CA . PHE A 1 492 ? -1.271 -7.057 -7.473 1.00 80.62 492 PHE A CA 1
ATOM 3920 C C . PHE A 1 492 ? -1.366 -6.890 -8.987 1.00 80.62 492 PHE A C 1
ATOM 3922 O O . PHE A 1 492 ? -2.361 -7.270 -9.615 1.00 80.62 492 PHE A O 1
ATOM 3929 N N . THR A 1 493 ? -0.286 -6.403 -9.592 1.00 82.88 493 THR A N 1
ATOM 3930 C CA . THR A 1 493 ? -0.114 -6.471 -11.042 1.00 82.88 493 THR A CA 1
ATOM 3931 C C . THR A 1 493 ? 0.040 -7.937 -11.434 1.00 82.88 493 THR A C 1
ATOM 3933 O O . THR A 1 493 ? 1.066 -8.552 -11.154 1.00 82.88 493 THR A O 1
ATOM 3936 N N . ARG A 1 494 ? -0.981 -8.505 -12.087 1.00 87.38 494 ARG A N 1
ATOM 3937 C CA . ARG A 1 494 ? -1.029 -9.929 -12.482 1.00 87.38 494 ARG A CA 1
ATOM 3938 C C . ARG A 1 494 ? 0.198 -10.346 -13.298 1.00 87.38 494 ARG A C 1
ATOM 3940 O O . ARG A 1 494 ? 0.750 -11.413 -13.073 1.00 87.38 494 ARG A O 1
ATOM 3947 N N . THR A 1 495 ? 0.655 -9.456 -14.175 1.00 85.06 495 THR A N 1
ATOM 3948 C CA . THR A 1 495 ? 1.888 -9.596 -14.956 1.00 85.06 495 THR A CA 1
ATOM 3949 C C . THR A 1 495 ? 3.136 -9.698 -14.074 1.00 85.06 495 THR A C 1
ATOM 3951 O O . THR A 1 495 ? 3.924 -10.616 -14.254 1.00 85.06 495 THR A O 1
ATOM 3954 N N . ASN A 1 496 ? 3.289 -8.827 -13.068 1.00 84.81 496 ASN A N 1
ATOM 3955 C CA . ASN A 1 496 ? 4.425 -8.914 -12.142 1.00 84.81 496 ASN A CA 1
ATOM 3956 C C . ASN A 1 496 ? 4.366 -10.201 -11.314 1.00 84.81 496 ASN A C 1
ATOM 3958 O O . ASN A 1 496 ? 5.400 -10.811 -11.078 1.00 84.81 496 ASN A O 1
ATOM 3962 N N . VAL A 1 497 ? 3.175 -10.628 -10.877 1.00 88.00 497 VAL A N 1
ATOM 3963 C CA . VAL A 1 497 ? 3.022 -11.895 -10.142 1.00 88.00 497 VAL A CA 1
ATOM 3964 C C . VAL A 1 497 ? 3.414 -13.085 -11.014 1.00 88.00 497 VAL A C 1
ATOM 3966 O O . VAL A 1 497 ? 4.123 -13.955 -10.524 1.00 88.00 497 VAL A O 1
ATOM 3969 N N . ASP A 1 498 ? 3.005 -13.121 -12.287 1.00 87.44 498 ASP A N 1
ATOM 3970 C CA . ASP A 1 498 ? 3.418 -14.179 -13.220 1.00 87.44 498 ASP A CA 1
ATOM 3971 C C . ASP A 1 498 ? 4.942 -14.208 -13.401 1.00 87.44 498 ASP A C 1
ATOM 3973 O O . ASP A 1 498 ? 5.565 -15.259 -13.254 1.00 87.44 498 ASP A O 1
ATOM 3977 N N . PHE A 1 499 ? 5.549 -13.042 -13.628 1.00 85.69 499 PHE A N 1
ATOM 3978 C CA . PHE A 1 499 ? 6.996 -12.901 -13.767 1.00 85.69 499 PHE A CA 1
ATOM 3979 C C . PHE A 1 499 ? 7.756 -13.380 -12.515 1.00 85.69 499 PHE A C 1
ATOM 3981 O O . PHE A 1 499 ? 8.696 -14.178 -12.604 1.00 85.69 499 PHE A O 1
ATOM 3988 N N . MET A 1 500 ? 7.330 -12.936 -11.327 1.00 88.06 500 MET A N 1
ATOM 3989 C CA . MET A 1 500 ? 7.935 -13.342 -10.055 1.00 88.06 500 MET A CA 1
ATOM 3990 C C . MET A 1 500 ? 7.714 -14.832 -9.781 1.00 88.06 500 MET A C 1
ATOM 3992 O O . MET A 1 500 ? 8.636 -15.497 -9.325 1.00 88.06 500 MET A O 1
ATOM 3996 N N . TYR A 1 501 ? 6.531 -15.373 -10.095 1.00 89.12 501 TYR A N 1
ATOM 3997 C CA . TYR A 1 501 ? 6.220 -16.796 -9.955 1.00 89.12 501 TYR A CA 1
ATOM 3998 C C . TYR A 1 501 ? 7.163 -17.662 -10.789 1.00 89.12 501 TYR A C 1
ATOM 4000 O O . TYR A 1 501 ? 7.729 -18.622 -10.274 1.00 89.12 501 TYR A O 1
ATOM 4008 N N . ARG A 1 502 ? 7.353 -17.318 -12.065 1.00 85.94 502 ARG A N 1
ATOM 4009 C CA . ARG A 1 502 ? 8.235 -18.060 -12.976 1.00 85.94 502 ARG A CA 1
ATOM 4010 C C . ARG A 1 502 ? 9.671 -18.042 -12.499 1.00 85.94 502 ARG A C 1
ATOM 4012 O O . ARG A 1 502 ? 10.298 -19.090 -12.442 1.00 85.94 502 ARG A O 1
ATOM 4019 N N . THR A 1 503 ? 10.152 -16.864 -12.114 1.00 86.62 503 THR A N 1
ATOM 4020 C CA . THR A 1 503 ? 11.524 -16.703 -11.630 1.00 86.62 503 THR A CA 1
ATOM 4021 C C . THR A 1 503 ? 11.719 -17.479 -10.324 1.00 86.62 503 THR A C 1
ATOM 4023 O O . THR A 1 503 ? 12.646 -18.270 -10.215 1.00 86.62 503 THR A O 1
ATOM 4026 N N . ALA A 1 504 ? 10.785 -17.373 -9.374 1.00 88.88 504 ALA A N 1
ATOM 4027 C CA . ALA A 1 504 ? 10.814 -18.162 -8.144 1.00 88.88 504 ALA A CA 1
ATOM 4028 C C . ALA A 1 504 ? 10.787 -19.674 -8.428 1.00 88.88 504 ALA A C 1
ATOM 4030 O O . ALA A 1 504 ? 11.517 -20.433 -7.800 1.00 88.88 504 ALA A O 1
ATOM 4031 N N . LYS A 1 505 ? 9.975 -20.123 -9.394 1.00 88.00 505 LYS A N 1
ATOM 4032 C CA . LYS A 1 505 ? 9.860 -21.539 -9.758 1.00 88.00 505 LYS A CA 1
ATOM 4033 C C . LYS A 1 505 ? 11.119 -22.079 -10.443 1.00 88.00 505 LYS A C 1
ATOM 4035 O O . LYS A 1 505 ? 11.462 -23.226 -10.193 1.00 88.00 505 LYS A O 1
ATOM 4040 N N . ALA A 1 506 ? 11.783 -21.275 -11.272 1.00 84.81 506 ALA A N 1
ATOM 4041 C CA . ALA A 1 506 ? 13.021 -21.646 -11.961 1.00 84.81 506 ALA A CA 1
ATOM 4042 C C . ALA A 1 506 ? 14.220 -21.806 -11.009 1.00 84.81 506 ALA A C 1
ATOM 4044 O O . ALA A 1 506 ? 15.159 -22.524 -11.334 1.00 84.81 506 ALA A O 1
ATOM 4045 N N . HIS A 1 507 ? 14.169 -21.163 -9.839 1.00 85.19 507 HIS A N 1
ATOM 4046 C CA . HIS A 1 507 ? 15.209 -21.222 -8.807 1.00 85.19 507 HIS A CA 1
ATOM 4047 C C . HIS A 1 507 ? 14.768 -21.987 -7.546 1.00 85.19 507 HIS A C 1
ATOM 4049 O O . HIS A 1 507 ? 15.355 -21.795 -6.486 1.00 85.19 507 HIS A O 1
ATOM 4055 N N . ASP A 1 508 ? 13.708 -22.802 -7.637 1.00 87.31 508 ASP A N 1
ATOM 4056 C CA . ASP A 1 508 ? 13.168 -23.615 -6.532 1.00 87.31 508 ASP A CA 1
ATOM 4057 C C . ASP A 1 508 ? 12.893 -22.840 -5.227 1.00 87.31 508 ASP A C 1
ATOM 4059 O O . ASP A 1 508 ? 12.988 -23.361 -4.115 1.00 87.31 508 ASP A O 1
ATOM 4063 N N . MET A 1 509 ? 12.484 -21.579 -5.363 1.00 88.25 509 MET A N 1
ATOM 4064 C CA . MET A 1 509 ? 12.182 -20.704 -4.234 1.00 88.25 509 MET A CA 1
ATOM 4065 C C . MET A 1 509 ? 10.820 -21.069 -3.613 1.00 88.25 509 MET A C 1
ATOM 4067 O O . MET A 1 509 ? 9.829 -21.230 -4.342 1.00 88.25 509 MET A O 1
ATOM 4071 N N . PRO A 1 510 ? 10.703 -21.147 -2.272 1.00 89.00 510 PRO A N 1
ATOM 4072 C CA . PRO A 1 510 ? 9.458 -21.529 -1.597 1.00 89.00 510 PRO A CA 1
ATOM 4073 C C . PRO A 1 510 ? 8.294 -20.562 -1.885 1.00 89.00 510 PRO A C 1
ATOM 4075 O O . PRO A 1 510 ? 7.124 -20.968 -1.909 1.00 89.00 510 PRO A O 1
ATOM 4078 N N . GLU A 1 511 ? 8.592 -19.297 -2.179 1.00 90.25 511 GLU A N 1
ATOM 4079 C CA . GLU A 1 511 ? 7.627 -18.253 -2.531 1.00 90.25 511 GLU A CA 1
ATOM 4080 C C . GLU A 1 511 ? 6.836 -18.562 -3.808 1.00 90.25 511 GLU A C 1
ATOM 4082 O O . GLU A 1 511 ? 5.705 -18.082 -3.963 1.00 90.25 511 GLU A O 1
ATOM 4087 N N . ALA A 1 512 ? 7.350 -19.436 -4.684 1.00 90.50 512 ALA A N 1
ATOM 4088 C CA . ALA A 1 512 ? 6.630 -19.905 -5.865 1.00 90.50 512 ALA A CA 1
ATOM 4089 C C . ALA A 1 512 ? 5.255 -20.500 -5.506 1.00 90.50 512 ALA A C 1
ATOM 4091 O O . ALA A 1 512 ? 4.304 -20.371 -6.280 1.00 90.50 512 ALA A O 1
ATOM 4092 N N . LYS A 1 513 ? 5.101 -21.097 -4.314 1.00 89.50 513 LYS A N 1
ATOM 4093 C CA . LYS A 1 513 ? 3.820 -21.653 -3.850 1.00 89.50 513 LYS A CA 1
ATOM 4094 C C . LYS A 1 513 ? 2.753 -20.571 -3.671 1.00 89.50 513 LYS A C 1
ATOM 4096 O O . LYS A 1 513 ? 1.637 -20.734 -4.159 1.00 89.50 513 LYS A O 1
ATOM 4101 N N . GLN A 1 514 ? 3.069 -19.472 -2.984 1.00 88.94 514 GLN A N 1
ATOM 4102 C CA . GLN A 1 514 ? 2.099 -18.398 -2.721 1.00 88.94 514 GLN A CA 1
ATOM 4103 C C . GLN A 1 514 ? 1.838 -17.558 -3.974 1.00 88.94 514 GLN A C 1
ATOM 4105 O O . GLN A 1 514 ? 0.686 -17.263 -4.295 1.00 88.94 514 GLN A O 1
ATOM 4110 N N . LEU A 1 515 ? 2.891 -17.259 -4.740 1.00 90.50 515 LEU A N 1
ATOM 4111 C CA . LEU A 1 515 ? 2.770 -16.582 -6.032 1.00 90.50 515 LEU A CA 1
ATOM 4112 C C . LEU A 1 515 ? 1.895 -17.387 -7.003 1.00 90.50 515 LEU A C 1
ATOM 4114 O O . LEU A 1 515 ? 1.021 -16.819 -7.658 1.00 90.50 515 LEU A O 1
ATOM 4118 N N . GLY A 1 516 ? 2.061 -18.713 -7.029 1.00 90.94 516 GLY A N 1
ATOM 4119 C CA . GLY A 1 516 ? 1.235 -19.615 -7.825 1.00 90.94 516 GLY A CA 1
ATOM 4120 C C . GLY A 1 516 ? -0.246 -19.538 -7.449 1.00 90.94 516 GLY A C 1
ATOM 4121 O O . GLY A 1 516 ? -1.089 -19.350 -8.319 1.00 90.94 516 GLY A O 1
ATOM 4122 N N . LYS A 1 517 ? -0.585 -19.567 -6.156 1.00 89.88 517 LYS A N 1
ATOM 4123 C CA . LYS A 1 517 ? -1.980 -19.430 -5.690 1.00 89.88 517 LYS A CA 1
ATOM 4124 C C . LYS A 1 517 ? -2.615 -18.097 -6.099 1.00 89.88 517 LYS A C 1
ATOM 4126 O O . LYS A 1 517 ? -3.770 -18.054 -6.529 1.00 89.88 517 LYS A O 1
ATOM 4131 N N . GLN A 1 518 ? -1.867 -16.996 -6.005 1.00 88.56 518 GLN A N 1
ATOM 4132 C CA . GLN A 1 518 ? -2.338 -15.684 -6.460 1.00 88.56 518 GLN A CA 1
ATOM 4133 C C . GLN A 1 518 ? -2.518 -15.637 -7.985 1.00 88.56 518 GLN A C 1
ATOM 4135 O O . GLN A 1 518 ? -3.485 -15.050 -8.479 1.00 88.56 518 GLN A O 1
ATOM 4140 N N . LEU A 1 519 ? -1.614 -16.266 -8.736 1.00 89.62 519 LEU A N 1
ATOM 4141 C CA . LEU A 1 519 ? -1.689 -16.350 -10.189 1.00 89.62 519 LEU A CA 1
ATOM 4142 C C . LEU A 1 519 ? -2.868 -17.218 -10.652 1.00 89.62 519 LEU A C 1
ATOM 4144 O O . LEU A 1 519 ? -3.586 -16.814 -11.565 1.00 89.62 519 LEU A O 1
ATOM 4148 N N . ARG A 1 520 ? -3.120 -18.354 -9.991 1.00 89.75 520 ARG A N 1
ATOM 4149 C CA . ARG A 1 520 ? -4.271 -19.235 -10.249 1.00 89.75 520 ARG A CA 1
ATOM 4150 C C . ARG A 1 520 ? -5.580 -18.460 -10.151 1.00 89.75 520 ARG A C 1
ATOM 4152 O O . ARG A 1 520 ? -6.333 -18.416 -11.117 1.00 89.75 520 ARG A O 1
ATOM 4159 N N . TRP A 1 521 ? -5.768 -17.720 -9.056 1.00 87.38 521 TRP A N 1
ATOM 4160 C CA . TRP A 1 521 ? -6.939 -16.857 -8.869 1.00 87.38 521 TRP A CA 1
ATOM 4161 C C . TRP A 1 521 ? -7.158 -15.864 -10.022 1.00 87.38 521 TRP A C 1
ATOM 4163 O O . TRP A 1 521 ? -8.305 -15.578 -10.384 1.00 87.38 521 TRP A O 1
ATOM 4173 N N . ALA A 1 522 ? -6.073 -15.318 -10.583 1.00 89.25 522 ALA A N 1
ATOM 4174 C CA . ALA A 1 522 ? -6.140 -14.400 -11.713 1.00 89.25 522 ALA A CA 1
ATOM 4175 C C . ALA A 1 522 ? -6.511 -15.125 -13.017 1.00 89.25 522 ALA A C 1
ATOM 4177 O O . ALA A 1 522 ? -7.338 -14.609 -13.773 1.00 89.25 522 ALA A O 1
ATOM 4178 N N . ILE A 1 523 ? -5.923 -16.300 -13.272 1.00 88.44 523 ILE A N 1
ATOM 4179 C CA . ILE A 1 523 ? -6.190 -17.137 -14.455 1.00 88.44 523 ILE A CA 1
ATOM 4180 C C . ILE A 1 523 ? -7.659 -17.556 -14.491 1.00 88.44 523 ILE A C 1
ATOM 4182 O O . ILE A 1 523 ? -8.320 -17.343 -15.505 1.00 88.44 523 ILE A O 1
ATOM 4186 N N . ASP A 1 524 ? -8.198 -18.025 -13.366 1.00 88.94 524 ASP A N 1
ATOM 4187 C CA . ASP A 1 524 ? -9.599 -18.458 -13.246 1.00 88.94 524 ASP A CA 1
ATOM 4188 C C . ASP A 1 524 ? -10.595 -17.307 -13.505 1.00 88.94 524 ASP A C 1
ATOM 4190 O O . ASP A 1 524 ? -11.785 -17.523 -13.713 1.00 88.94 524 ASP A O 1
ATOM 4194 N N . ARG A 1 525 ? -10.110 -16.057 -13.515 1.00 88.62 525 ARG A N 1
ATOM 4195 C CA . ARG A 1 525 ? -10.861 -14.826 -13.820 1.00 88.62 525 ARG A CA 1
ATOM 4196 C C . ARG A 1 525 ? -10.455 -14.200 -15.158 1.00 88.62 525 ARG A C 1
ATOM 4198 O O . ARG A 1 525 ? -10.593 -12.989 -15.347 1.00 88.62 525 ARG A O 1
ATOM 4205 N N . GLY A 1 526 ? -9.930 -15.009 -16.074 1.00 89.50 526 GLY A N 1
ATOM 4206 C CA . GLY A 1 526 ? -9.632 -14.618 -17.451 1.00 89.50 526 GLY A CA 1
ATOM 4207 C C . GLY A 1 526 ? -8.303 -13.886 -17.640 1.00 89.50 526 GLY A C 1
ATOM 4208 O O . GLY A 1 526 ? -8.118 -13.217 -18.657 1.00 89.50 526 GLY A O 1
ATOM 4209 N N . PHE A 1 527 ? -7.365 -13.959 -16.688 1.00 88.69 527 PHE A N 1
ATOM 4210 C CA . PHE A 1 527 ? -6.015 -13.447 -16.929 1.00 88.69 527 PHE A CA 1
ATOM 4211 C C . PHE A 1 527 ? -5.271 -14.339 -17.925 1.00 88.69 527 PHE A C 1
ATOM 4213 O O . PHE A 1 527 ? -4.908 -15.471 -17.613 1.00 88.69 527 PHE A O 1
ATOM 4220 N N . ASN A 1 528 ? -4.999 -13.790 -19.109 1.00 84.44 528 ASN A N 1
ATOM 4221 C CA . ASN A 1 528 ? -4.121 -14.412 -20.087 1.00 84.44 528 ASN A CA 1
ATOM 4222 C C . ASN A 1 528 ? -2.665 -14.028 -19.792 1.00 84.44 528 ASN A C 1
ATOM 4224 O O . ASN A 1 528 ? -2.323 -12.842 -19.789 1.00 84.44 528 ASN A O 1
ATOM 4228 N N . ARG A 1 529 ? -1.819 -15.026 -19.530 1.00 83.12 529 ARG A N 1
ATOM 4229 C CA . ARG A 1 529 ? -0.414 -14.825 -19.159 1.00 83.12 529 ARG A CA 1
ATOM 4230 C C . ARG A 1 529 ? 0.356 -14.260 -20.358 1.00 83.12 529 ARG A C 1
ATOM 4232 O O . ARG A 1 529 ? 0.375 -14.915 -21.404 1.00 83.12 529 ARG A O 1
ATOM 4239 N N . PRO A 1 530 ? 0.979 -13.074 -20.252 1.00 75.19 530 PRO A N 1
ATOM 4240 C CA . PRO A 1 530 ? 1.729 -12.499 -21.360 1.00 75.19 530 PRO A CA 1
ATOM 4241 C C . PRO A 1 530 ? 2.967 -13.338 -21.705 1.00 75.19 530 PRO A C 1
ATOM 4243 O O . PRO A 1 530 ? 3.373 -14.236 -20.965 1.00 75.19 530 PRO A O 1
ATOM 4246 N N . LEU A 1 531 ? 3.529 -13.062 -22.880 1.00 70.00 531 LEU A N 1
ATOM 4247 C CA . LEU A 1 531 ? 4.870 -13.498 -23.247 1.00 70.00 531 LEU A CA 1
ATOM 4248 C C . LEU A 1 531 ? 5.808 -12.327 -22.971 1.00 70.00 531 LEU A C 1
ATOM 4250 O O . LEU A 1 531 ? 5.624 -11.257 -23.548 1.00 70.00 531 LEU A O 1
ATOM 4254 N N . HIS A 1 532 ? 6.745 -12.511 -22.054 1.00 66.50 532 HIS A N 1
ATOM 4255 C CA . HIS A 1 532 ? 7.749 -11.505 -21.731 1.00 66.50 532 HIS A CA 1
ATOM 4256 C C . HIS A 1 532 ? 8.975 -11.669 -22.635 1.00 66.50 532 HIS A C 1
ATOM 4258 O O . HIS A 1 532 ? 9.313 -12.790 -23.009 1.00 66.50 532 HIS A O 1
ATOM 4264 N N . ALA A 1 533 ? 9.655 -10.572 -22.975 1.00 58.97 533 ALA A N 1
ATOM 4265 C CA . ALA A 1 533 ? 10.912 -10.634 -23.733 1.00 58.97 533 ALA A CA 1
ATOM 4266 C C . ALA A 1 533 ? 12.016 -11.351 -22.940 1.00 58.97 533 ALA A C 1
ATOM 4268 O O . ALA A 1 533 ? 12.907 -11.975 -23.509 1.00 58.97 533 ALA A O 1
ATOM 4269 N N . GLU A 1 534 ? 11.894 -11.311 -21.616 1.00 57.38 534 GLU A N 1
ATOM 4270 C CA . GLU A 1 534 ? 12.710 -12.022 -20.640 1.00 57.38 534 GLU A CA 1
ATOM 4271 C C . GLU A 1 534 ? 12.382 -13.530 -20.556 1.00 57.38 534 GLU A C 1
ATOM 4273 O O . GLU A 1 534 ? 13.083 -14.282 -19.873 1.00 57.38 534 GLU A O 1
ATOM 4278 N N . GLU A 1 535 ? 11.301 -13.991 -21.197 1.00 59.41 535 GLU A N 1
ATOM 4279 C CA . GLU A 1 535 ? 10.750 -15.346 -21.082 1.00 59.41 535 GLU A CA 1
ATOM 4280 C C . GLU A 1 535 ? 10.831 -16.105 -22.409 1.00 59.41 535 GLU A C 1
ATOM 4282 O O . GLU A 1 535 ? 9.880 -16.150 -23.189 1.00 59.41 535 GLU A O 1
ATOM 4287 N N . MET A 1 536 ? 11.971 -16.768 -22.613 1.00 59.03 536 MET A N 1
ATOM 4288 C CA . MET A 1 536 ? 12.202 -17.684 -23.735 1.00 59.03 536 MET A CA 1
ATOM 4289 C C . MET A 1 536 ? 12.000 -19.172 -23.357 1.00 59.03 536 MET A C 1
ATOM 4291 O O . MET A 1 536 ? 12.494 -20.064 -24.039 1.00 59.03 536 MET A O 1
ATOM 4295 N N . GLU A 1 537 ? 11.275 -19.446 -22.265 1.00 56.09 537 GLU A N 1
ATOM 4296 C CA . GLU A 1 537 ? 11.111 -20.776 -21.649 1.00 56.09 537 GLU A CA 1
ATOM 4297 C C . GLU A 1 537 ? 9.632 -21.198 -21.551 1.00 56.09 537 GLU A C 1
ATOM 4299 O O . GLU A 1 537 ? 8.725 -20.356 -21.595 1.00 56.09 537 GLU A O 1
ATOM 4304 N N . ASP A 1 538 ? 9.388 -22.506 -21.390 1.00 58.78 538 ASP A N 1
ATOM 4305 C CA . ASP A 1 538 ? 8.047 -23.057 -21.182 1.00 58.78 538 ASP A CA 1
ATOM 4306 C C . ASP A 1 538 ? 7.357 -22.428 -19.968 1.00 58.78 538 ASP A C 1
ATOM 4308 O O . ASP A 1 538 ? 7.946 -22.146 -18.925 1.00 58.78 538 ASP A O 1
ATOM 4312 N N . VAL A 1 539 ? 6.057 -22.198 -20.117 1.00 67.25 539 VAL A N 1
ATOM 4313 C CA . VAL A 1 539 ? 5.223 -21.539 -19.117 1.00 67.25 539 VAL A CA 1
ATOM 4314 C C . VAL A 1 539 ? 4.885 -22.555 -18.008 1.00 67.25 539 VAL A C 1
ATOM 4316 O O . VAL A 1 539 ? 4.083 -23.456 -18.259 1.00 67.25 539 VAL A O 1
ATOM 4319 N N . PRO A 1 540 ? 5.424 -22.437 -16.774 1.00 73.00 540 PRO A N 1
ATOM 4320 C CA . PRO A 1 540 ? 5.217 -23.452 -15.745 1.00 73.00 540 PRO A CA 1
ATOM 4321 C C . PRO A 1 540 ? 3.743 -23.546 -15.339 1.00 73.00 540 PRO A C 1
ATOM 4323 O O . PRO A 1 540 ? 3.049 -22.524 -15.219 1.00 73.00 540 PRO A O 1
ATOM 4326 N N . ALA A 1 541 ? 3.272 -24.775 -15.110 1.00 77.44 541 ALA A N 1
ATOM 4327 C CA . ALA A 1 541 ? 1.929 -25.046 -14.614 1.00 77.44 541 ALA A CA 1
ATOM 4328 C C . ALA A 1 541 ? 1.755 -24.489 -13.198 1.00 77.44 541 ALA A C 1
ATOM 4330 O O . ALA A 1 541 ? 2.597 -24.692 -12.327 1.00 77.44 541 ALA A O 1
ATOM 4331 N N . VAL A 1 542 ? 0.641 -23.796 -12.968 1.00 84.19 542 VAL A N 1
ATOM 4332 C CA . VAL A 1 542 ? 0.365 -23.133 -11.692 1.00 84.19 542 VAL A CA 1
ATOM 4333 C C . VAL A 1 542 ? -0.274 -24.124 -10.720 1.00 84.19 542 VAL A C 1
ATOM 4335 O O . VAL A 1 542 ? -1.262 -24.766 -11.069 1.00 84.19 542 VAL A O 1
ATOM 4338 N N . GLY A 1 543 ? 0.262 -24.234 -9.503 1.00 71.81 543 GLY A N 1
ATOM 4339 C CA . GLY A 1 543 ? -0.304 -25.100 -8.463 1.00 71.81 543 GLY A CA 1
ATOM 4340 C C . GLY A 1 543 ? -1.722 -24.697 -8.027 1.00 71.81 543 GLY A C 1
ATOM 4341 O O . GLY A 1 543 ? -2.173 -23.578 -8.284 1.00 71.81 543 GLY A O 1
ATOM 4342 N N . GLU A 1 544 ? -2.415 -25.620 -7.360 1.00 73.06 544 GLU A N 1
ATOM 4343 C CA . GLU A 1 544 ? -3.764 -25.423 -6.813 1.00 73.06 544 GLU A CA 1
ATOM 4344 C C . GLU A 1 544 ? -3.748 -24.941 -5.349 1.00 73.06 544 GLU A C 1
ATOM 4346 O O . GLU A 1 544 ? -2.749 -25.061 -4.631 1.00 73.06 544 GLU A O 1
ATOM 4351 N N . GLY A 1 545 ? -4.883 -24.395 -4.902 1.00 70.25 545 GLY A N 1
ATOM 4352 C CA . GLY A 1 545 ? -5.151 -24.036 -3.507 1.00 70.25 545 GLY A CA 1
ATOM 4353 C C . GLY A 1 545 ? -5.306 -22.537 -3.241 1.00 70.25 545 GLY A C 1
ATOM 4354 O O . GLY A 1 545 ? -4.984 -21.683 -4.066 1.00 70.25 545 GLY A O 1
ATOM 4355 N N . GLU A 1 546 ? -5.790 -22.212 -2.043 1.00 73.81 546 GLU A N 1
ATOM 4356 C CA . GLU A 1 546 ? -6.031 -20.832 -1.614 1.00 73.81 546 GLU A CA 1
ATOM 4357 C C . GLU A 1 546 ? -4.896 -20.273 -0.748 1.00 73.81 546 GLU A C 1
ATOM 4359 O O . GLU A 1 546 ? -4.139 -21.013 -0.105 1.00 73.81 546 GLU A O 1
ATOM 4364 N N . MET A 1 547 ? -4.750 -18.946 -0.752 1.00 81.44 547 MET A N 1
ATOM 4365 C CA . MET A 1 547 ? -3.854 -18.251 0.175 1.00 81.44 547 MET A CA 1
ATOM 4366 C C . MET A 1 547 ? -4.459 -18.250 1.580 1.00 81.44 547 MET A C 1
ATOM 4368 O O . MET A 1 547 ? -5.656 -18.028 1.739 1.00 81.44 547 MET A O 1
ATOM 4372 N N . VAL A 1 548 ? -3.608 -18.448 2.584 1.00 76.69 548 VAL A N 1
ATOM 4373 C CA . VAL A 1 548 ? -3.974 -18.379 4.003 1.00 76.69 548 VAL A CA 1
ATOM 4374 C C . VAL A 1 548 ? -3.344 -17.118 4.581 1.00 76.69 548 VAL A C 1
ATOM 4376 O O . VAL A 1 548 ? -2.189 -16.822 4.279 1.00 76.69 548 VAL A O 1
ATOM 4379 N N . PHE A 1 549 ? -4.104 -16.383 5.388 1.00 83.75 549 PHE A N 1
ATOM 4380 C CA . PHE A 1 549 ? -3.662 -15.147 6.030 1.00 83.75 549 PHE A CA 1
ATOM 4381 C C . PHE A 1 549 ? -3.789 -15.286 7.536 1.00 83.75 549 PHE A C 1
ATOM 4383 O O . PHE A 1 549 ? -4.733 -15.905 8.024 1.00 83.75 549 PHE A O 1
ATOM 4390 N N . THR A 1 550 ? -2.859 -14.671 8.251 1.00 87.50 550 THR A N 1
ATOM 4391 C CA . THR A 1 550 ? -2.880 -14.568 9.708 1.00 87.50 550 THR A CA 1
ATOM 4392 C C . THR A 1 550 ? -3.980 -13.608 10.168 1.00 87.50 550 THR A C 1
ATOM 4394 O O . THR A 1 550 ? -4.374 -12.689 9.437 1.00 87.50 550 THR A O 1
ATOM 4397 N N . ARG A 1 551 ? -4.494 -13.826 11.388 1.00 90.38 551 ARG A N 1
ATOM 4398 C CA . ARG A 1 551 ? -5.492 -12.950 12.030 1.00 90.38 551 ARG A CA 1
ATOM 4399 C C . ARG A 1 551 ? -4.915 -11.554 12.262 1.00 90.38 551 ARG A C 1
ATOM 4401 O O . ARG A 1 551 ? -5.515 -10.566 11.842 1.00 90.38 551 ARG A O 1
ATOM 4408 N N . THR A 1 552 ? -3.745 -11.505 12.896 1.00 94.00 552 THR A N 1
ATOM 4409 C CA . THR A 1 552 ? -3.000 -10.276 13.163 1.00 94.00 552 THR A CA 1
ATOM 4410 C C . THR A 1 552 ? -1.673 -10.304 12.424 1.00 94.00 552 THR A C 1
ATOM 4412 O O . THR A 1 552 ? -0.990 -11.331 12.381 1.00 94.00 552 THR A O 1
ATOM 4415 N N . ASP A 1 553 ? -1.290 -9.165 11.860 1.00 93.31 553 ASP A N 1
ATOM 4416 C CA . ASP A 1 553 ? 0.031 -8.976 11.275 1.00 93.31 553 ASP A CA 1
ATOM 4417 C C . ASP A 1 553 ? 0.586 -7.582 11.586 1.00 93.31 553 ASP A C 1
ATOM 4419 O O . ASP A 1 553 ? -0.163 -6.671 11.948 1.00 93.31 553 ASP A O 1
ATOM 4423 N N . ARG A 1 554 ? 1.902 -7.424 11.454 1.00 90.94 554 ARG A N 1
ATOM 4424 C CA . ARG A 1 554 ? 2.632 -6.186 11.709 1.00 90.94 554 ARG A CA 1
ATOM 4425 C C . ARG A 1 554 ? 3.723 -5.967 10.664 1.00 90.94 554 ARG A C 1
ATOM 4427 O O . ARG A 1 554 ? 4.401 -6.907 10.260 1.00 90.94 554 ARG A O 1
ATOM 4434 N N . ILE A 1 555 ? 3.915 -4.712 10.278 1.00 88.25 555 ILE A N 1
ATOM 4435 C CA . ILE A 1 555 ? 5.144 -4.234 9.644 1.00 88.25 555 ILE A CA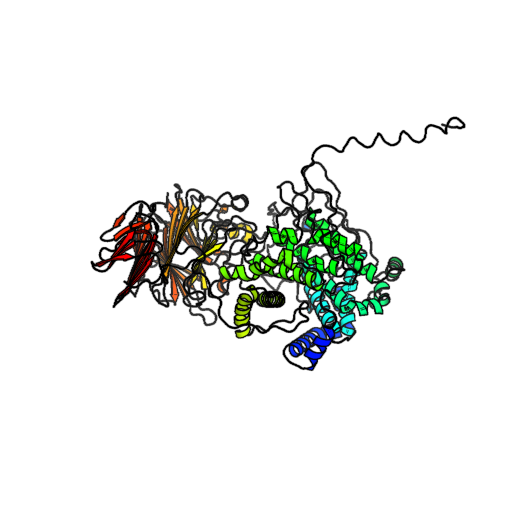 1
ATOM 4436 C C . ILE A 1 555 ? 5.956 -3.509 10.724 1.00 88.25 555 ILE A C 1
ATOM 4438 O O . ILE A 1 555 ? 5.396 -2.740 11.502 1.00 88.25 555 ILE A O 1
ATOM 4442 N N . ASP A 1 556 ? 7.259 -3.769 10.820 1.00 81.19 556 ASP A N 1
ATOM 4443 C CA . ASP A 1 556 ? 8.073 -3.170 11.888 1.00 81.19 556 ASP A CA 1
ATOM 4444 C C . ASP A 1 556 ? 8.669 -1.821 11.494 1.00 81.19 556 ASP A C 1
ATOM 4446 O O . ASP A 1 556 ? 8.611 -0.877 12.279 1.00 81.19 556 ASP A O 1
ATOM 4450 N N . PHE A 1 557 ? 9.192 -1.698 10.267 1.00 80.12 557 PHE A N 1
ATOM 4451 C CA . PHE A 1 557 ? 9.817 -0.449 9.803 1.00 80.12 557 PHE A CA 1
ATOM 4452 C C . PHE A 1 557 ? 8.812 0.707 9.659 1.00 80.12 557 PHE A C 1
ATOM 4454 O O . PHE A 1 557 ? 9.196 1.872 9.644 1.00 80.12 557 PHE A O 1
ATOM 4461 N N . ILE A 1 558 ? 7.525 0.374 9.556 1.00 81.56 558 ILE A N 1
ATOM 4462 C CA . ILE A 1 558 ? 6.397 1.293 9.686 1.00 81.56 558 ILE A CA 1
ATOM 4463 C C . ILE A 1 558 ? 5.516 0.628 10.711 1.00 81.56 558 ILE A C 1
ATOM 4465 O O . ILE A 1 558 ? 4.994 -0.418 10.351 1.00 81.56 558 ILE A O 1
ATOM 4469 N N . PRO A 1 559 ? 5.329 1.173 11.920 1.00 82.81 559 PRO A N 1
ATOM 4470 C CA . PRO A 1 559 ? 4.488 0.552 12.936 1.00 82.81 559 PRO A CA 1
ATOM 4471 C C . PRO A 1 559 ? 3.029 0.528 12.451 1.00 82.81 559 PRO A C 1
ATOM 4473 O O . PRO A 1 559 ? 2.225 1.408 12.753 1.00 82.81 559 PRO A O 1
ATOM 4476 N N . LEU A 1 560 ? 2.720 -0.472 11.629 1.00 91.06 560 LEU A N 1
ATOM 4477 C CA . LEU A 1 560 ? 1.458 -0.724 10.963 1.00 91.06 560 LEU A CA 1
ATOM 4478 C C . LEU A 1 560 ? 1.004 -2.100 11.379 1.00 91.06 560 LEU A C 1
ATOM 4480 O O . LEU A 1 560 ? 1.729 -3.082 11.235 1.00 91.06 560 LEU A O 1
ATOM 4484 N N . TYR A 1 561 ? -0.231 -2.154 11.837 1.00 94.25 561 TYR A N 1
ATOM 4485 C CA . TYR A 1 561 ? -0.872 -3.351 12.324 1.00 94.25 561 TYR A CA 1
ATOM 4486 C C . TYR A 1 561 ? -2.066 -3.670 11.447 1.00 94.25 561 TYR A C 1
ATOM 4488 O O . TYR A 1 561 ? -2.764 -2.775 10.964 1.00 94.25 561 TYR A O 1
ATOM 4496 N N . VAL A 1 562 ? -2.302 -4.955 11.248 1.00 94.94 562 VAL A N 1
ATOM 4497 C CA . VAL A 1 562 ? -3.461 -5.479 10.541 1.00 94.94 562 VAL A CA 1
ATOM 4498 C C . VAL A 1 562 ? -4.209 -6.405 11.476 1.00 94.94 562 VAL A C 1
ATOM 4500 O O . VAL A 1 562 ? -3.596 -7.289 12.061 1.00 94.94 562 VAL A O 1
ATOM 4503 N N . GLN A 1 563 ? -5.528 -6.253 11.553 1.00 94.81 563 GLN A N 1
ATOM 4504 C CA . GLN A 1 563 ? -6.420 -7.242 12.152 1.00 94.81 563 GLN A CA 1
ATOM 4505 C C . GLN A 1 563 ? -7.475 -7.652 11.130 1.00 94.81 563 GLN A C 1
ATOM 4507 O O . GLN A 1 563 ? -8.037 -6.800 10.442 1.00 94.81 563 GLN A O 1
ATOM 4512 N N . ARG A 1 564 ? -7.749 -8.951 11.001 1.00 93.44 564 ARG A N 1
ATOM 4513 C CA . ARG A 1 564 ? -8.782 -9.497 10.105 1.00 93.44 564 ARG A CA 1
ATOM 4514 C C . ARG A 1 564 ? -9.430 -10.729 10.710 1.00 93.44 564 ARG A C 1
ATOM 4516 O O . ARG A 1 564 ? -8.778 -11.414 11.481 1.00 93.44 564 ARG A O 1
ATOM 4523 N N . ASN A 1 565 ? -10.652 -11.067 10.297 1.00 88.38 565 ASN A N 1
ATOM 4524 C CA . ASN A 1 565 ? -11.336 -12.275 10.776 1.00 88.38 565 ASN A CA 1
ATOM 4525 C C . ASN A 1 565 ? -11.354 -13.466 9.802 1.00 88.38 565 ASN A C 1
ATOM 4527 O O . ASN A 1 565 ? -10.672 -14.456 10.037 1.00 88.38 565 ASN A O 1
ATOM 4531 N N . LYS A 1 566 ? -12.103 -13.391 8.699 1.00 79.69 566 LYS A N 1
ATOM 4532 C CA . LYS A 1 566 ? -12.398 -14.498 7.775 1.00 79.69 566 LYS A CA 1
ATOM 4533 C C . LYS A 1 566 ? -11.463 -14.550 6.562 1.00 79.69 566 LYS A C 1
ATOM 4535 O O . LYS A 1 566 ? -11.898 -14.849 5.451 1.00 79.69 566 LYS A O 1
ATOM 4540 N N . GLY A 1 567 ? -10.184 -14.224 6.745 1.00 79.62 567 GLY A N 1
ATOM 4541 C CA . GLY A 1 567 ? -9.184 -14.299 5.673 1.00 79.62 567 GLY A CA 1
ATOM 4542 C C . GLY A 1 567 ? -9.587 -13.522 4.409 1.00 79.62 567 GLY A C 1
ATOM 4543 O O . GLY A 1 567 ? -9.549 -12.295 4.415 1.00 79.62 567 GLY A O 1
ATOM 4544 N N . LEU A 1 568 ? -9.949 -14.237 3.331 1.00 82.12 568 LEU A N 1
ATOM 4545 C CA . LEU A 1 568 ? -10.335 -13.678 2.023 1.00 82.12 568 LEU A CA 1
ATOM 4546 C C . LEU A 1 568 ? -11.843 -13.687 1.713 1.00 82.12 568 LEU A C 1
ATOM 4548 O O . LEU A 1 568 ? -12.216 -13.443 0.563 1.00 82.12 568 LEU A O 1
ATOM 4552 N N . ASP A 1 569 ? -12.718 -13.937 2.690 1.00 90.62 569 ASP A N 1
ATOM 4553 C CA . ASP A 1 569 ? -14.165 -13.788 2.479 1.00 90.62 569 ASP A CA 1
ATOM 4554 C C . ASP A 1 569 ? -14.487 -12.333 2.098 1.00 90.62 569 ASP A C 1
ATOM 4556 O O . ASP A 1 569 ? -14.447 -11.420 2.925 1.00 90.62 569 ASP A O 1
ATOM 4560 N N . ARG A 1 570 ? -14.781 -12.118 0.813 1.00 90.38 570 ARG A N 1
ATOM 4561 C CA . ARG A 1 570 ? -15.021 -10.792 0.239 1.00 90.38 570 ARG A CA 1
ATOM 4562 C C . ARG A 1 570 ? -16.238 -10.110 0.863 1.00 90.38 570 ARG A C 1
ATOM 4564 O O . ARG A 1 570 ? -16.212 -8.904 1.083 1.00 90.38 570 ARG A O 1
ATOM 4571 N N . ASP A 1 571 ? -17.307 -10.849 1.125 1.00 90.38 571 ASP A N 1
ATOM 4572 C CA . ASP A 1 571 ? -18.602 -10.244 1.440 1.00 90.38 571 ASP A CA 1
ATOM 4573 C C . ASP A 1 571 ? -18.844 -10.150 2.949 1.00 90.38 571 ASP A C 1
ATOM 4575 O O . ASP A 1 571 ? -19.591 -9.281 3.408 1.00 90.38 571 ASP A O 1
ATOM 4579 N N . ASN A 1 572 ? -18.200 -11.009 3.741 1.00 91.81 572 ASN A N 1
ATOM 4580 C CA . ASN A 1 572 ? -18.392 -11.058 5.191 1.00 91.81 572 ASN A CA 1
ATOM 4581 C C . ASN A 1 572 ? -17.111 -10.870 6.003 1.00 91.81 572 ASN A C 1
ATOM 4583 O O . ASN A 1 572 ? -17.211 -10.718 7.226 1.00 91.81 572 ASN A O 1
ATOM 4587 N N . GLY A 1 573 ? -15.940 -10.859 5.361 1.00 92.88 573 GLY A N 1
ATOM 4588 C CA . GLY A 1 573 ? -14.676 -10.547 6.013 1.00 92.88 573 GLY A CA 1
ATOM 4589 C C . GLY A 1 573 ? -14.635 -9.100 6.496 1.00 92.88 573 GLY A C 1
ATOM 4590 O O . GLY A 1 573 ? -14.996 -8.177 5.764 1.00 92.88 573 GLY A O 1
ATOM 4591 N N . LEU A 1 574 ? -14.178 -8.910 7.733 1.00 95.69 574 LEU A N 1
ATOM 4592 C CA . LEU A 1 574 ? -13.778 -7.608 8.259 1.00 95.69 574 LEU A CA 1
ATOM 4593 C C . LEU A 1 574 ? -12.262 -7.571 8.356 1.00 95.69 574 LEU A C 1
ATOM 4595 O O . LEU A 1 574 ? -11.631 -8.566 8.730 1.00 95.69 574 LEU A O 1
ATOM 4599 N N . MET A 1 575 ? -11.697 -6.416 8.040 1.00 96.44 575 MET A N 1
ATOM 4600 C CA . MET A 1 575 ? -10.282 -6.151 8.235 1.00 96.44 575 MET A CA 1
ATOM 4601 C C . MET A 1 575 ? -10.073 -4.670 8.519 1.00 96.44 575 MET A C 1
ATOM 4603 O O . MET A 1 575 ? -10.663 -3.823 7.850 1.00 96.44 575 MET A O 1
ATOM 4607 N N . SER A 1 576 ? -9.212 -4.362 9.477 1.00 96.44 576 SER A N 1
ATOM 4608 C CA . SER A 1 576 ? -8.760 -3.007 9.762 1.00 96.44 576 SER A CA 1
ATOM 4609 C C . SER A 1 576 ? -7.243 -2.934 9.749 1.00 96.44 576 SER A C 1
ATOM 4611 O O . SER A 1 576 ? -6.554 -3.900 10.086 1.00 96.44 576 SER A O 1
ATOM 4613 N N . THR A 1 577 ? -6.726 -1.773 9.370 1.00 95.12 577 THR A N 1
ATOM 4614 C CA . THR A 1 577 ? -5.321 -1.423 9.580 1.00 95.12 577 THR A CA 1
ATOM 4615 C C . THR A 1 577 ? -5.225 -0.299 10.586 1.00 95.12 577 THR A C 1
ATOM 4617 O O . THR A 1 577 ? -6.140 0.506 10.670 1.00 95.12 577 THR A O 1
ATOM 4620 N N . LEU A 1 578 ? -4.131 -0.223 11.330 1.00 94.31 578 LEU A N 1
ATOM 4621 C CA . LEU A 1 578 ? -3.839 0.893 12.221 1.00 94.31 578 LEU A CA 1
ATOM 4622 C C . LEU A 1 578 ? -2.362 1.235 12.087 1.00 94.31 578 LEU A C 1
ATOM 4624 O O . LEU A 1 578 ? -1.535 0.325 12.133 1.00 94.31 578 LEU A O 1
ATOM 4628 N N . TYR A 1 579 ? -2.013 2.509 11.906 1.00 90.81 579 TYR A N 1
ATOM 4629 C CA . TYR A 1 579 ? -0.614 2.893 11.720 1.00 90.81 579 TYR A CA 1
ATOM 4630 C C . TYR A 1 579 ? -0.324 4.379 11.940 1.00 90.81 579 TYR A C 1
ATOM 4632 O O . TYR A 1 579 ? -1.205 5.236 11.865 1.00 90.81 579 TYR A O 1
ATOM 4640 N N . CYS A 1 580 ? 0.963 4.665 12.138 1.00 86.06 580 CYS A N 1
ATOM 4641 C CA . CYS A 1 580 ? 1.573 5.991 12.086 1.00 86.06 580 CYS A CA 1
ATOM 4642 C C . CYS A 1 580 ? 2.867 5.887 11.263 1.00 86.06 580 CYS A C 1
ATOM 4644 O O . CYS A 1 580 ? 3.591 4.898 11.367 1.00 86.06 580 CYS A O 1
ATOM 4646 N N . GLY A 1 581 ? 3.145 6.858 10.391 1.00 69.06 581 GLY A N 1
ATOM 4647 C CA . GLY A 1 581 ? 4.196 6.710 9.381 1.00 69.06 581 GLY A CA 1
ATOM 4648 C C . GLY A 1 581 ? 5.468 7.513 9.633 1.00 69.06 581 GLY A C 1
ATOM 4649 O O . GLY A 1 581 ? 5.491 8.682 9.284 1.00 69.06 581 GLY A O 1
ATOM 4650 N N . ASN A 1 582 ? 6.545 6.886 10.108 1.00 68.81 582 ASN A N 1
ATOM 4651 C CA . ASN A 1 582 ? 7.895 7.468 10.189 1.00 68.81 582 ASN A CA 1
ATOM 4652 C C . ASN A 1 582 ? 8.861 6.727 9.232 1.00 68.81 582 ASN A C 1
ATOM 4654 O O . ASN A 1 582 ? 9.511 5.768 9.630 1.00 68.81 582 ASN A O 1
ATOM 4658 N N . TYR A 1 583 ? 8.873 7.092 7.941 1.00 68.69 583 TYR A N 1
ATOM 4659 C CA . TYR A 1 583 ? 9.695 6.449 6.892 1.00 68.69 583 TYR A CA 1
ATOM 4660 C C . TYR A 1 583 ? 9.723 7.283 5.585 1.00 68.69 583 TYR A C 1
ATOM 4662 O O . TYR A 1 583 ? 9.059 8.316 5.474 1.00 68.69 583 TYR A O 1
ATOM 4670 N N . THR A 1 584 ? 10.470 6.852 4.562 1.00 66.62 584 THR A N 1
ATOM 4671 C CA . THR A 1 584 ? 10.500 7.501 3.232 1.00 66.62 584 THR A CA 1
ATOM 4672 C C . THR A 1 584 ? 9.143 7.391 2.522 1.00 66.62 584 THR A C 1
ATOM 4674 O O . THR A 1 584 ? 8.556 6.319 2.481 1.00 66.62 584 THR A O 1
ATOM 4677 N N . HIS A 1 585 ? 8.634 8.477 1.924 1.00 73.12 585 HIS A N 1
ATOM 4678 C CA . HIS A 1 585 ? 7.270 8.535 1.354 1.00 73.12 585 HIS A CA 1
ATOM 4679 C C . HIS A 1 585 ? 6.129 8.346 2.377 1.00 73.12 585 HIS A C 1
ATOM 4681 O O . HIS A 1 585 ? 5.017 7.946 2.017 1.00 73.12 585 HIS A O 1
ATOM 4687 N N . CYS A 1 586 ? 6.382 8.657 3.652 1.00 77.25 586 CYS A N 1
ATOM 4688 C CA . CYS A 1 586 ? 5.332 8.742 4.664 1.00 77.25 586 CYS A CA 1
ATOM 4689 C C . CYS A 1 586 ? 4.415 9.961 4.461 1.00 77.25 586 CYS A C 1
ATOM 4691 O O . CYS A 1 586 ? 4.722 10.877 3.705 1.00 77.25 586 CYS A O 1
ATOM 4693 N N . LEU A 1 587 ? 3.281 9.982 5.161 1.00 85.06 587 LEU A N 1
ATOM 4694 C CA . LEU A 1 587 ? 2.439 11.168 5.316 1.00 85.06 587 LEU A CA 1
ATOM 4695 C C . LEU A 1 587 ? 2.241 11.449 6.816 1.00 85.06 587 LEU A C 1
ATOM 4697 O O . LEU A 1 587 ? 2.458 10.557 7.635 1.00 85.06 587 LEU A O 1
ATOM 4701 N N . PRO A 1 588 ? 1.814 12.658 7.215 1.00 88.38 588 PRO A N 1
ATOM 4702 C CA . PRO A 1 588 ? 1.498 12.958 8.610 1.00 88.38 588 PRO A CA 1
ATOM 4703 C C . PRO A 1 588 ? 0.169 12.295 9.002 1.00 88.38 588 PRO A C 1
ATOM 4705 O O . PRO A 1 588 ? -0.899 12.849 8.746 1.00 88.38 588 PRO A O 1
ATOM 4708 N N . GLU A 1 589 ? 0.230 11.079 9.549 1.00 89.06 589 GLU A N 1
ATOM 4709 C CA . GLU A 1 589 ? -0.950 10.220 9.750 1.00 89.06 589 GLU A CA 1
ATOM 4710 C C . GLU A 1 589 ? -1.678 10.436 11.091 1.00 89.06 589 GLU A C 1
ATOM 4712 O O . GLU A 1 589 ? -2.895 10.272 11.150 1.00 89.06 589 GLU A O 1
ATOM 4717 N N . GLY A 1 590 ? -0.967 10.787 12.169 1.00 92.56 590 GLY A N 1
ATOM 4718 C CA . GLY A 1 590 ? -1.477 10.523 13.523 1.00 92.56 590 GLY A CA 1
ATOM 4719 C C . GLY A 1 590 ? -1.617 9.011 13.757 1.00 92.56 590 GLY A C 1
ATOM 4720 O O . GLY A 1 590 ? -0.860 8.235 13.176 1.00 92.56 590 GLY A O 1
ATOM 4721 N N . ILE A 1 591 ? -2.592 8.579 14.564 1.00 95.50 591 ILE A N 1
ATOM 4722 C CA . ILE A 1 591 ? -2.969 7.157 14.655 1.00 95.50 591 ILE A CA 1
ATOM 4723 C C . ILE A 1 591 ? -4.093 6.906 13.645 1.00 95.50 591 ILE A C 1
ATOM 4725 O O . ILE A 1 591 ? -5.270 6.935 14.004 1.00 95.50 591 ILE A O 1
ATOM 4729 N N . ASN A 1 592 ? -3.745 6.723 12.371 1.00 95.56 592 ASN A N 1
ATOM 4730 C CA . ASN A 1 592 ? -4.705 6.559 11.276 1.00 95.56 592 ASN A CA 1
ATOM 4731 C C . ASN A 1 592 ? -5.136 5.093 11.108 1.00 95.56 592 ASN A C 1
ATOM 4733 O O . ASN A 1 592 ? -4.458 4.178 11.577 1.00 95.56 592 ASN A O 1
ATOM 4737 N N . PHE A 1 593 ? -6.254 4.868 10.414 1.00 96.94 593 PHE A N 1
ATOM 4738 C CA . PHE A 1 593 ? -6.781 3.533 10.145 1.00 96.94 593 PHE A CA 1
ATOM 4739 C C . PHE A 1 593 ? -7.503 3.442 8.793 1.00 96.94 593 PHE A C 1
ATOM 4741 O O . PHE A 1 593 ? -8.068 4.428 8.300 1.00 96.94 593 PHE A O 1
ATOM 4748 N N . GLU A 1 594 ? -7.513 2.237 8.222 1.00 96.75 594 GLU A N 1
ATOM 4749 C CA . GLU A 1 594 ? -8.458 1.833 7.177 1.00 96.75 594 GLU A CA 1
ATOM 4750 C C . GLU A 1 594 ? -9.406 0.753 7.714 1.00 96.75 594 GLU A C 1
ATOM 4752 O O . GLU A 1 594 ? -9.019 -0.053 8.562 1.00 96.75 594 GLU A O 1
ATOM 4757 N N . PHE A 1 595 ? -10.631 0.693 7.187 1.00 97.50 595 PHE A N 1
ATOM 4758 C CA . PHE A 1 595 ? -11.609 -0.341 7.534 1.00 97.50 595 PHE A CA 1
ATOM 4759 C C . PHE A 1 595 ? -12.289 -0.915 6.292 1.00 97.50 595 PHE A C 1
ATOM 4761 O O . PHE A 1 595 ? -12.795 -0.184 5.436 1.00 97.50 595 PHE A O 1
ATOM 4768 N N . TYR A 1 596 ? -12.293 -2.242 6.215 1.00 96.69 596 TYR A N 1
ATOM 4769 C CA . TYR A 1 596 ? -12.914 -3.039 5.172 1.00 96.69 596 TYR A CA 1
ATOM 4770 C C . TYR A 1 596 ? -14.082 -3.841 5.725 1.00 96.69 596 TYR A C 1
ATOM 4772 O O . TYR A 1 596 ? -13.931 -4.583 6.699 1.00 96.69 596 TYR A O 1
ATOM 4780 N N . ALA A 1 597 ? -15.215 -3.746 5.038 1.00 95.00 597 ALA A N 1
ATOM 4781 C CA . ALA A 1 597 ? -16.407 -4.526 5.310 1.00 95.00 597 ALA A CA 1
ATOM 4782 C C . ALA A 1 597 ? -17.280 -4.603 4.048 1.00 95.00 597 ALA A C 1
ATOM 4784 O O . ALA A 1 597 ? -17.260 -3.700 3.210 1.00 95.00 597 ALA A O 1
ATOM 4785 N N . LYS A 1 598 ? -18.056 -5.685 3.905 1.00 92.94 598 LYS A N 1
ATOM 4786 C CA . LYS A 1 598 ? -19.053 -5.855 2.827 1.00 92.94 598 LYS A CA 1
ATOM 4787 C C . LYS A 1 598 ? -18.496 -5.620 1.416 1.00 92.94 598 LYS A C 1
ATOM 4789 O O . LYS A 1 598 ? -19.130 -4.988 0.573 1.00 92.94 598 LYS A O 1
ATOM 4794 N N . GLY A 1 599 ? -17.301 -6.139 1.135 1.00 91.94 599 GLY A N 1
ATOM 4795 C CA . GLY A 1 599 ? -16.720 -6.049 -0.203 1.00 91.94 599 GLY A CA 1
ATOM 4796 C C . GLY A 1 599 ? -16.020 -4.726 -0.525 1.00 91.94 599 GLY A C 1
ATOM 4797 O O . GLY A 1 599 ? -15.600 -4.569 -1.677 1.00 91.94 599 GLY A O 1
ATOM 4798 N N . LEU A 1 600 ? -15.884 -3.804 0.438 1.00 92.69 600 LEU A N 1
ATOM 4799 C CA . LEU A 1 600 ? -15.410 -2.435 0.215 1.00 92.69 600 LEU A CA 1
ATOM 4800 C C . LEU A 1 600 ? -14.500 -1.922 1.341 1.00 92.69 600 LEU A C 1
ATOM 4802 O O . LEU A 1 600 ? -14.741 -2.204 2.516 1.00 92.69 600 LEU A O 1
ATOM 4806 N N . LYS A 1 601 ? -13.500 -1.096 1.008 1.00 94.62 601 LYS A N 1
ATOM 4807 C CA . LYS A 1 601 ? -12.853 -0.221 1.999 1.00 94.62 601 LYS A CA 1
ATOM 4808 C C . LYS A 1 601 ? -13.782 0.942 2.340 1.00 94.62 601 LYS A C 1
ATOM 4810 O O . LYS A 1 601 ? -13.728 1.993 1.703 1.00 94.62 601 LYS A O 1
ATOM 4815 N N . VAL A 1 602 ? -14.658 0.730 3.322 1.00 95.81 602 VAL A N 1
ATOM 4816 C CA . VAL A 1 602 ? -15.630 1.734 3.784 1.00 95.81 602 VAL A CA 1
ATOM 4817 C C . VAL A 1 602 ? -14.947 2.930 4.448 1.00 95.81 602 VAL A C 1
ATOM 4819 O O . VAL A 1 602 ? -15.417 4.054 4.318 1.00 95.81 602 VAL A O 1
ATOM 4822 N N . VAL A 1 603 ? -13.785 2.736 5.072 1.00 97.00 603 VAL A N 1
ATOM 4823 C CA . VAL A 1 603 ? -12.923 3.829 5.542 1.00 97.00 603 VAL A CA 1
ATOM 4824 C C . VAL A 1 603 ? -11.577 3.698 4.830 1.00 97.00 603 VAL A C 1
ATOM 4826 O O . VAL A 1 603 ? -10.723 2.943 5.288 1.00 97.00 603 VAL A O 1
ATOM 4829 N N . PRO A 1 604 ? -11.382 4.349 3.672 1.00 95.81 604 PRO A N 1
ATOM 4830 C CA . PRO A 1 604 ? -10.132 4.264 2.928 1.00 95.81 604 PRO A CA 1
ATOM 4831 C C . PRO A 1 604 ? -9.127 5.327 3.382 1.00 95.81 604 PRO A C 1
ATOM 4833 O O . PRO A 1 604 ? -9.493 6.409 3.859 1.00 95.81 604 PRO A O 1
ATOM 4836 N N . HIS A 1 605 ? -7.848 5.068 3.121 1.00 94.62 605 HIS A N 1
ATOM 4837 C CA . HIS A 1 605 ? -6.807 6.086 3.213 1.00 94.62 605 HIS A CA 1
ATOM 4838 C C . HIS A 1 605 ? -7.040 7.237 2.200 1.00 94.62 605 HIS A C 1
ATOM 4840 O O . HIS A 1 605 ? -7.704 7.083 1.169 1.00 94.62 605 HIS A O 1
ATOM 4846 N N . VAL A 1 606 ? -6.477 8.427 2.452 1.00 93.62 606 VAL A N 1
ATOM 4847 C CA . VAL A 1 606 ? -6.588 9.569 1.516 1.00 93.62 606 VAL A CA 1
ATOM 4848 C C . VAL A 1 606 ? -5.932 9.278 0.161 1.00 93.62 606 VAL A C 1
ATOM 4850 O O . VAL A 1 606 ? -6.416 9.727 -0.880 1.00 93.62 606 VAL A O 1
ATOM 4853 N N . GLY A 1 607 ? -4.872 8.475 0.174 1.00 91.81 607 GLY A N 1
ATOM 4854 C CA . GLY A 1 607 ? -3.980 8.232 -0.952 1.00 91.81 607 GLY A CA 1
ATOM 4855 C C . GLY A 1 607 ? -3.196 9.473 -1.367 1.00 91.81 607 GLY A C 1
ATOM 4856 O O . GLY A 1 607 ? -3.036 10.408 -0.583 1.00 91.81 607 GLY A O 1
ATOM 4857 N N . TYR A 1 608 ? -2.693 9.497 -2.598 1.00 85.75 608 TYR A N 1
ATOM 4858 C CA . TYR A 1 608 ? -1.841 10.574 -3.089 1.00 85.75 608 TYR A CA 1
ATOM 4859 C C . TYR A 1 608 ? -2.335 11.158 -4.420 1.00 85.75 608 TYR A C 1
ATOM 4861 O O . TYR A 1 608 ? -2.798 10.469 -5.334 1.00 85.75 608 TYR A O 1
ATOM 4869 N N . TYR A 1 609 ? -2.199 12.478 -4.531 1.00 82.25 609 TYR A N 1
ATOM 4870 C CA . TYR A 1 609 ? -2.296 13.225 -5.787 1.00 82.25 609 TYR A CA 1
ATOM 4871 C C . TYR A 1 609 ? -0.897 13.385 -6.389 1.00 82.25 609 TYR A C 1
ATOM 4873 O O . TYR A 1 609 ? 0.077 13.242 -5.651 1.00 82.25 609 TYR A O 1
ATOM 4881 N N . PRO A 1 610 ? -0.766 13.711 -7.690 1.00 73.81 610 PRO A N 1
ATOM 4882 C CA . PRO A 1 610 ? 0.537 13.919 -8.314 1.00 73.81 610 PRO A CA 1
ATOM 4883 C C . PRO A 1 610 ? 1.455 14.804 -7.466 1.00 73.81 610 PRO A C 1
ATOM 4885 O O . PRO A 1 610 ? 1.029 15.847 -6.955 1.00 73.81 610 PRO A O 1
ATOM 4888 N N . TYR A 1 611 ? 2.703 14.373 -7.306 1.00 66.00 611 TYR A N 1
ATOM 4889 C CA . TYR A 1 611 ? 3.670 15.046 -6.448 1.00 66.00 611 TYR A CA 1
ATOM 4890 C C . TYR A 1 611 ? 3.823 16.522 -6.792 1.00 66.00 611 TYR A C 1
ATOM 4892 O O . TYR A 1 611 ? 3.865 16.924 -7.955 1.00 66.00 611 TYR A O 1
ATOM 4900 N N . GLY A 1 612 ? 3.893 17.350 -5.752 1.00 62.78 612 GLY A N 1
ATOM 4901 C CA . GLY A 1 612 ? 4.051 18.791 -5.896 1.00 62.78 612 GLY A CA 1
ATOM 4902 C C . GLY A 1 612 ? 2.807 19.539 -6.385 1.00 62.78 612 GLY A C 1
ATOM 4903 O O . GLY A 1 612 ? 2.892 20.766 -6.498 1.00 62.78 612 GLY A O 1
ATOM 4904 N N . SER A 1 613 ? 1.688 18.851 -6.646 1.00 65.62 613 SER A N 1
ATOM 4905 C CA . SER A 1 613 ? 0.386 19.480 -6.893 1.00 65.62 613 SER A CA 1
ATOM 4906 C C . SER A 1 613 ? -0.159 20.153 -5.627 1.00 65.62 613 SER A C 1
ATOM 4908 O O . SER A 1 613 ? 0.186 19.772 -4.503 1.00 65.62 613 SER A O 1
ATOM 4910 N N . LYS A 1 614 ? -1.033 21.157 -5.802 1.00 80.94 614 LYS A N 1
ATOM 4911 C CA . LYS A 1 614 ? -1.688 21.849 -4.679 1.00 80.94 614 LYS A CA 1
ATOM 4912 C C . LYS A 1 614 ? -2.451 20.865 -3.767 1.00 80.94 614 LYS A C 1
ATOM 4914 O O . LYS A 1 614 ? -2.168 20.887 -2.571 1.00 80.94 614 LYS A O 1
ATOM 4919 N N . PRO A 1 615 ? -3.288 19.937 -4.286 1.00 82.69 615 PRO A N 1
ATOM 4920 C CA . PRO A 1 615 ? -3.977 18.952 -3.448 1.00 82.69 615 PRO A CA 1
ATOM 4921 C C . PRO A 1 615 ? -3.035 18.010 -2.691 1.00 82.69 615 PRO A C 1
ATOM 4923 O O . PRO A 1 615 ? -3.286 17.694 -1.534 1.00 82.69 615 PRO A O 1
ATOM 4926 N N . HIS A 1 616 ? -1.920 17.581 -3.294 1.00 83.81 616 HIS A N 1
ATOM 4927 C CA . HIS A 1 616 ? -0.978 16.700 -2.597 1.00 83.81 616 HIS A CA 1
ATOM 4928 C C . HIS A 1 616 ? -0.390 17.387 -1.350 1.00 83.81 616 HIS A C 1
ATOM 4930 O O . HIS A 1 616 ? -0.471 16.859 -0.243 1.00 83.81 616 HIS A O 1
ATOM 4936 N N . ASN A 1 617 ? 0.139 18.603 -1.511 1.00 81.94 617 ASN A N 1
ATOM 4937 C CA . ASN A 1 617 ? 0.808 19.332 -0.427 1.00 81.94 617 ASN A CA 1
ATOM 4938 C C . ASN A 1 617 ? -0.176 19.958 0.578 1.00 81.94 617 ASN A C 1
ATOM 4940 O O . ASN A 1 617 ? 0.132 20.099 1.761 1.00 81.94 617 ASN A O 1
ATOM 4944 N N . GLY A 1 618 ? -1.323 20.419 0.079 1.00 87.38 618 GLY A N 1
ATOM 4945 C CA . GLY A 1 618 ? -2.321 21.171 0.833 1.00 87.38 618 GLY A CA 1
ATOM 4946 C C . GLY A 1 618 ? -3.389 20.308 1.500 1.00 87.38 618 GLY A C 1
ATOM 4947 O O . GLY A 1 618 ? -4.046 20.801 2.408 1.00 87.38 618 GLY A O 1
ATOM 4948 N N . TRP A 1 619 ? -3.531 19.041 1.094 1.00 91.56 619 TRP A N 1
ATOM 4949 C CA . TRP A 1 619 ? -4.530 18.119 1.635 1.00 91.56 619 TRP A CA 1
ATOM 4950 C C . TRP A 1 619 ? -3.928 16.776 2.063 1.00 91.56 619 TRP A C 1
ATOM 4952 O O . TRP A 1 619 ? -3.910 16.485 3.254 1.00 91.56 619 TRP A O 1
ATOM 4962 N N . CYS A 1 620 ? -3.359 15.979 1.146 1.00 89.94 620 CYS A N 1
ATOM 4963 C CA . CYS A 1 620 ? -2.842 14.634 1.478 1.00 89.94 620 CYS A CA 1
ATOM 4964 C C . CYS A 1 620 ? -1.746 14.642 2.551 1.00 89.94 620 CYS A C 1
ATOM 4966 O O . CYS A 1 620 ? -1.703 13.756 3.405 1.00 89.94 620 CYS A O 1
ATOM 4968 N N . GLN A 1 621 ? -0.871 15.650 2.511 1.00 89.94 621 GLN A N 1
ATOM 4969 C CA . GLN A 1 621 ? 0.194 15.865 3.494 1.00 89.94 621 GLN A CA 1
ATOM 4970 C C . GLN A 1 621 ? -0.274 16.625 4.744 1.00 89.94 621 GLN A C 1
ATOM 4972 O O . GLN A 1 621 ? 0.556 17.147 5.489 1.00 89.94 621 GLN A O 1
ATOM 4977 N N . LYS A 1 622 ? -1.586 16.743 4.973 1.00 93.00 622 LYS A N 1
ATOM 4978 C CA . LYS A 1 622 ? -2.152 17.375 6.165 1.00 93.00 622 LYS A CA 1
ATOM 4979 C C . LYS A 1 622 ? -2.911 16.361 7.001 1.00 93.00 622 LYS A C 1
ATOM 4981 O O . LYS A 1 622 ? -3.682 15.560 6.469 1.00 93.00 622 LYS A O 1
ATOM 4986 N N . ILE A 1 623 ? -2.735 16.455 8.318 1.00 94.81 623 ILE A N 1
ATOM 4987 C CA . ILE A 1 623 ? -3.388 15.553 9.271 1.00 94.81 623 ILE A CA 1
ATOM 4988 C C . ILE A 1 623 ? -4.920 15.663 9.236 1.00 94.81 623 ILE A C 1
ATOM 4990 O O . ILE A 1 623 ? -5.614 14.685 9.489 1.00 94.81 623 ILE A O 1
ATOM 4994 N N . GLY A 1 624 ? -5.466 16.814 8.826 1.00 96.38 624 GLY A N 1
ATOM 4995 C CA . GLY A 1 624 ? -6.907 17.001 8.680 1.00 96.38 624 GLY A CA 1
ATOM 4996 C C . GLY A 1 624 ? -7.567 16.108 7.634 1.00 96.38 624 GLY A C 1
ATOM 4997 O O . GLY A 1 624 ? -8.781 15.953 7.687 1.00 96.38 624 GLY A O 1
ATOM 4998 N N . SER A 1 625 ? -6.783 15.490 6.743 1.00 95.50 625 SER A N 1
ATOM 4999 C CA . SER A 1 625 ? -7.255 14.500 5.769 1.00 95.50 625 SER A CA 1
ATOM 5000 C C . SER A 1 625 ? -7.270 13.059 6.302 1.00 95.50 625 SER A C 1
ATOM 5002 O O . SER A 1 625 ? -7.600 12.134 5.557 1.00 95.50 625 SER A O 1
ATOM 5004 N N . LYS A 1 626 ? -6.871 12.819 7.555 1.00 95.69 626 LYS A N 1
ATOM 5005 C CA . LYS A 1 626 ? -6.670 11.476 8.131 1.00 95.69 626 LYS A CA 1
ATOM 5006 C C . LYS A 1 626 ? -7.833 11.061 9.030 1.00 95.69 626 LYS A C 1
ATOM 5008 O O . LYS A 1 626 ? -8.632 11.899 9.439 1.00 95.69 626 LYS A O 1
ATOM 5013 N N . ASN A 1 627 ? -7.940 9.764 9.316 1.00 97.25 627 ASN A N 1
ATOM 5014 C CA . ASN A 1 627 ? -8.950 9.210 10.219 1.00 97.25 627 ASN A CA 1
ATOM 5015 C C . ASN A 1 627 ? -8.360 9.049 11.628 1.00 97.25 627 ASN A C 1
ATOM 5017 O O . ASN A 1 627 ? -8.003 7.944 12.042 1.00 97.25 627 ASN A O 1
ATOM 5021 N N . THR A 1 628 ? -8.181 10.167 12.330 1.00 97.50 628 THR A N 1
ATOM 5022 C CA . THR A 1 628 ? -7.462 10.259 13.614 1.00 97.50 628 THR A CA 1
ATOM 5023 C C . THR A 1 628 ? -8.058 11.363 14.496 1.00 97.50 628 THR A C 1
ATOM 5025 O O . THR A 1 628 ? -8.904 12.138 14.046 1.00 97.50 628 THR A O 1
ATOM 5028 N N . VAL A 1 629 ? -7.584 11.472 15.740 1.00 98.19 629 VAL A N 1
ATOM 5029 C CA . VAL A 1 629 ? -7.815 12.635 16.609 1.00 98.19 629 VAL A CA 1
ATOM 5030 C C . VAL A 1 629 ? -6.713 13.678 16.424 1.00 98.19 629 VAL A C 1
ATOM 5032 O O . VAL A 1 629 ? -5.526 13.357 16.513 1.00 98.19 629 VAL A O 1
ATOM 5035 N N . ILE A 1 630 ? -7.108 14.935 16.222 1.00 98.12 630 ILE A N 1
ATOM 5036 C CA . ILE A 1 630 ? -6.224 16.102 16.161 1.00 98.12 630 ILE A CA 1
ATOM 5037 C C . ILE A 1 630 ? -6.261 16.820 17.522 1.00 98.12 630 ILE A C 1
ATOM 5039 O O . ILE A 1 630 ? -7.305 17.368 17.890 1.00 98.12 630 ILE A O 1
ATOM 5043 N N . PRO A 1 631 ? -5.152 16.838 18.280 1.00 97.62 631 PRO A N 1
ATOM 5044 C CA . PRO A 1 631 ? -5.074 17.506 19.575 1.00 97.62 631 PRO A CA 1
ATOM 5045 C C . PRO A 1 631 ? -4.841 19.014 19.403 1.00 97.62 631 PRO A C 1
ATOM 5047 O O . PRO A 1 631 ? -3.899 19.434 18.734 1.00 97.62 631 PRO A O 1
ATOM 5050 N N . GLY A 1 632 ? -5.684 19.848 20.008 1.00 96.69 632 GLY A N 1
ATOM 5051 C CA . GLY A 1 632 ? -5.461 21.286 20.195 1.00 96.69 632 GLY A CA 1
ATOM 5052 C C . GLY A 1 632 ? -5.301 22.136 18.925 1.00 96.69 632 GLY A C 1
ATOM 5053 O O . GLY A 1 632 ? -4.742 23.233 19.010 1.00 96.69 632 GLY A O 1
ATOM 5054 N N . ASP A 1 633 ? -5.764 21.659 17.764 1.00 95.06 633 ASP A N 1
ATOM 5055 C CA . ASP A 1 633 ? -5.474 22.207 16.423 1.00 95.06 633 ASP A CA 1
ATOM 5056 C C . ASP A 1 633 ? -3.972 22.200 16.048 1.00 95.06 633 ASP A C 1
ATOM 5058 O O . ASP A 1 633 ? -3.524 22.973 15.191 1.00 95.06 633 ASP A O 1
ATOM 5062 N N . ILE A 1 634 ? -3.170 21.349 16.693 1.00 95.94 634 ILE A N 1
ATOM 5063 C CA . ILE A 1 634 ? -1.729 21.224 16.448 1.00 95.94 634 ILE A CA 1
ATOM 5064 C C . ILE A 1 634 ? -1.531 20.505 15.107 1.00 95.94 634 ILE A C 1
ATOM 5066 O O . ILE A 1 634 ? -1.983 19.375 14.973 1.00 95.94 634 ILE A O 1
ATOM 5070 N N . PRO A 1 635 ? -0.854 21.082 14.098 1.00 94.00 635 PRO A N 1
ATOM 5071 C CA . PRO A 1 635 ? -0.573 20.372 12.852 1.00 94.00 635 PRO A CA 1
ATOM 5072 C C . PRO A 1 635 ? 0.543 19.332 13.031 1.00 94.00 635 PRO A C 1
ATOM 5074 O O . PRO A 1 635 ? 1.481 19.546 13.796 1.00 94.00 635 PRO A O 1
ATOM 5077 N N . LEU A 1 636 ? 0.479 18.247 12.258 1.00 89.81 636 LEU A N 1
ATOM 5078 C CA . LEU A 1 636 ? 1.573 17.286 12.090 1.00 89.81 636 LEU A CA 1
ATOM 5079 C C . LEU A 1 636 ? 2.210 17.482 10.710 1.00 89.81 636 LEU A C 1
ATOM 5081 O O . LEU A 1 636 ? 1.494 17.635 9.715 1.00 89.81 636 LEU A O 1
ATOM 5085 N N . THR A 1 637 ? 3.541 17.514 10.633 1.00 85.75 637 THR A N 1
ATOM 5086 C CA . THR A 1 637 ? 4.260 17.821 9.387 1.00 85.75 637 THR A CA 1
ATOM 5087 C C . THR A 1 637 ? 5.095 16.650 8.881 1.00 85.75 637 THR A C 1
ATOM 5089 O O . THR A 1 637 ? 5.520 15.786 9.639 1.00 85.75 637 THR A O 1
ATOM 5092 N N . MET A 1 638 ? 5.414 16.673 7.584 1.00 78.69 638 MET A N 1
ATOM 5093 C CA . MET A 1 638 ? 6.364 15.734 6.973 1.00 78.69 638 MET A CA 1
ATOM 5094 C C . MET A 1 638 ? 7.731 15.741 7.664 1.00 78.69 638 MET A C 1
ATOM 5096 O O . MET A 1 638 ? 8.390 14.709 7.715 1.00 78.69 638 MET A O 1
ATOM 5100 N N . ARG A 1 639 ? 8.159 16.894 8.201 1.00 78.12 639 ARG A N 1
ATOM 5101 C CA . ARG A 1 639 ? 9.430 17.003 8.918 1.00 78.12 639 ARG A CA 1
ATOM 5102 C C . ARG A 1 639 ? 9.389 16.205 10.216 1.00 78.12 639 ARG A C 1
ATOM 5104 O O . ARG A 1 639 ? 10.319 15.445 10.449 1.00 78.12 639 ARG A O 1
ATOM 5111 N N . ASP A 1 640 ? 8.317 16.353 10.998 1.00 81.75 640 ASP A N 1
ATOM 5112 C CA . ASP A 1 640 ? 8.128 15.604 12.249 1.00 81.75 640 ASP A CA 1
ATOM 5113 C C . ASP A 1 640 ? 8.183 14.094 11.995 1.00 81.75 640 ASP A C 1
ATOM 5115 O O . ASP A 1 640 ? 8.839 13.369 12.743 1.00 81.75 640 ASP A O 1
ATOM 5119 N N . MET A 1 641 ? 7.556 13.644 10.901 1.00 77.56 641 MET A N 1
ATOM 5120 C CA . MET A 1 641 ? 7.620 12.244 10.493 1.00 77.56 641 MET A CA 1
ATOM 5121 C C . MET A 1 641 ? 9.035 11.851 10.071 1.00 77.56 641 MET A C 1
ATOM 5123 O O . MET A 1 641 ? 9.551 10.878 10.580 1.00 77.56 641 MET A O 1
ATOM 5127 N N . SER A 1 642 ? 9.704 12.619 9.206 1.00 69.19 642 SER A N 1
ATOM 5128 C CA . SER A 1 642 ? 11.037 12.262 8.687 1.00 69.19 642 SER A CA 1
ATOM 5129 C C . SER A 1 642 ? 12.159 12.238 9.730 1.00 69.19 642 SER A C 1
ATOM 5131 O O . SER A 1 642 ? 13.184 11.606 9.502 1.00 69.19 642 SER A O 1
ATOM 5133 N N . THR A 1 643 ? 12.001 12.952 10.849 1.00 69.69 643 THR A N 1
ATOM 5134 C CA . THR A 1 643 ? 12.985 12.972 11.942 1.00 69.69 643 THR A CA 1
ATOM 5135 C C . THR A 1 643 ? 12.690 11.936 13.019 1.00 69.69 643 THR A C 1
ATOM 5137 O O . THR A 1 643 ? 13.362 11.946 14.045 1.00 69.69 643 THR A O 1
ATOM 5140 N N . GLY A 1 644 ? 11.645 11.123 12.847 1.00 73.00 644 GLY A N 1
ATOM 5141 C CA . GLY A 1 644 ? 11.167 10.209 13.876 1.00 73.00 644 GLY A CA 1
ATOM 5142 C C . GLY A 1 644 ? 10.839 10.878 15.195 1.00 73.00 644 GLY A C 1
ATOM 5143 O O . GLY A 1 644 ? 11.187 10.390 16.260 1.00 73.00 644 GLY A O 1
ATOM 5144 N N . LYS A 1 645 ? 10.179 12.037 15.128 1.00 79.75 645 LYS A N 1
ATOM 5145 C CA . LYS A 1 645 ? 9.825 12.794 16.331 1.00 79.75 645 LYS A CA 1
ATOM 5146 C C . LYS A 1 645 ? 8.827 12.047 17.222 1.00 79.75 645 LYS A C 1
ATOM 5148 O O . LYS A 1 645 ? 8.793 12.285 18.425 1.00 79.75 645 LYS A O 1
ATOM 5153 N N . TYR A 1 646 ? 7.991 11.207 16.616 1.00 84.00 646 TYR A N 1
ATOM 5154 C CA . TYR A 1 646 ? 6.946 10.451 17.291 1.00 84.00 646 TYR A CA 1
ATOM 5155 C C . TYR A 1 646 ? 7.003 8.996 16.842 1.00 84.00 646 TYR A C 1
ATOM 5157 O O . TYR A 1 646 ? 6.929 8.726 15.642 1.00 84.00 646 TYR A O 1
ATOM 5165 N N . ASP A 1 647 ? 7.053 8.086 17.809 1.00 84.69 647 ASP A N 1
ATOM 5166 C CA . ASP A 1 647 ? 7.014 6.647 17.573 1.00 84.69 647 ASP A CA 1
ATOM 5167 C C . ASP A 1 647 ? 5.699 6.067 18.086 1.00 84.69 647 ASP A C 1
ATOM 5169 O O . ASP A 1 647 ? 5.236 6.399 19.179 1.00 84.69 647 ASP A O 1
ATOM 5173 N N . LEU A 1 648 ? 5.087 5.207 17.273 1.00 90.62 648 LEU A N 1
ATOM 5174 C CA . LEU A 1 648 ? 3.878 4.483 17.643 1.00 90.62 648 LEU A CA 1
ATOM 5175 C C . LEU A 1 648 ? 4.262 3.170 18.320 1.00 90.62 648 LEU A C 1
ATOM 5177 O O . LEU A 1 648 ? 4.917 2.320 17.709 1.00 90.62 648 LEU A O 1
ATOM 5181 N N . THR A 1 649 ? 3.806 2.974 19.549 1.00 92.62 649 THR A N 1
ATOM 5182 C CA . THR A 1 649 ? 4.091 1.772 20.336 1.00 92.62 649 THR A CA 1
ATOM 5183 C C . THR A 1 649 ? 2.840 0.916 20.502 1.00 92.62 649 THR A C 1
ATOM 5185 O O . THR A 1 649 ? 1.716 1.417 20.543 1.00 92.62 649 THR A O 1
ATOM 5188 N N . THR A 1 650 ? 3.022 -0.405 20.570 1.00 94.19 650 THR A N 1
ATOM 5189 C CA . THR A 1 650 ? 1.948 -1.311 21.002 1.00 94.19 650 THR A CA 1
ATOM 5190 C C . THR A 1 650 ? 1.801 -1.209 22.515 1.00 94.19 650 THR A C 1
ATOM 5192 O O . THR A 1 650 ? 2.781 -1.407 23.229 1.00 94.19 650 THR A O 1
ATOM 5195 N N . TYR A 1 651 ? 0.582 -0.978 22.995 1.00 95.06 651 TYR A N 1
ATOM 5196 C CA . TYR A 1 651 ? 0.236 -1.069 24.413 1.00 95.06 651 TYR A CA 1
ATOM 5197 C C . TYR A 1 651 ? -0.221 -2.495 24.772 1.00 95.06 651 TYR A C 1
ATOM 5199 O O . TYR A 1 651 ? 0.328 -3.156 25.659 1.00 95.06 651 TYR A O 1
ATOM 5207 N N . ALA A 1 652 ? -1.180 -3.019 24.007 1.00 95.81 652 ALA A N 1
ATOM 5208 C CA . ALA A 1 652 ? -1.700 -4.376 24.136 1.00 95.81 652 ALA A CA 1
ATOM 5209 C C . ALA A 1 652 ? -2.288 -4.846 22.804 1.00 95.81 652 ALA A C 1
ATOM 5211 O O . ALA A 1 652 ? -2.761 -4.034 22.016 1.00 95.81 652 ALA A O 1
ATOM 5212 N N . MET A 1 653 ? -2.285 -6.149 22.545 1.00 96.44 653 MET A N 1
ATOM 5213 C CA . MET A 1 653 ? -3.059 -6.720 21.444 1.00 96.44 653 MET A CA 1
ATOM 5214 C C . MET A 1 653 ? -3.309 -8.200 21.664 1.00 96.44 653 MET A C 1
ATOM 5216 O O . MET A 1 653 ? -2.503 -8.880 22.301 1.00 96.44 653 MET A O 1
ATOM 5220 N N . GLU A 1 654 ? -4.380 -8.696 21.061 1.00 96.88 654 GLU A N 1
ATOM 5221 C CA . GLU A 1 654 ? -4.618 -10.121 20.906 1.00 96.88 654 GLU A CA 1
ATOM 5222 C C . GLU A 1 654 ? -5.326 -10.397 19.561 1.00 96.88 654 GLU A C 1
ATOM 5224 O O . GLU A 1 654 ? -6.300 -9.711 19.222 1.00 96.88 654 GLU A O 1
ATOM 5229 N N . PRO A 1 655 ? -4.826 -11.372 18.774 1.00 96.19 655 PRO A N 1
ATOM 5230 C CA . PRO A 1 655 ? -3.563 -12.091 18.983 1.00 96.19 655 PRO A CA 1
ATOM 5231 C C . PRO A 1 655 ? -2.341 -11.225 18.677 1.00 96.19 655 PRO A C 1
ATOM 5233 O O . PRO A 1 655 ? -2.432 -10.223 17.962 1.00 96.19 655 PRO A O 1
ATOM 5236 N N . ALA A 1 656 ? -1.180 -11.659 19.170 1.00 94.88 656 ALA A N 1
ATOM 5237 C CA . ALA A 1 656 ? 0.106 -11.143 18.711 1.00 94.88 656 ALA A CA 1
ATOM 5238 C C . ALA A 1 656 ? 0.307 -11.417 17.199 1.00 94.88 656 ALA A C 1
ATOM 5240 O O . ALA A 1 656 ? -0.321 -12.327 16.644 1.00 94.88 656 ALA A O 1
ATOM 5241 N N . PRO A 1 657 ? 1.175 -10.659 16.499 1.00 93.62 657 PRO A N 1
ATOM 5242 C CA . PRO A 1 657 ? 1.373 -10.827 15.062 1.00 93.62 657 PRO A CA 1
ATOM 5243 C C . PRO A 1 657 ? 1.779 -12.258 14.699 1.00 93.62 657 PRO A C 1
ATOM 5245 O O . PRO A 1 657 ? 2.675 -12.834 15.313 1.00 93.62 657 PRO A O 1
ATOM 5248 N N . GLN A 1 658 ? 1.119 -12.813 13.680 1.00 91.50 658 GLN A N 1
ATOM 5249 C CA . GLN A 1 658 ? 1.329 -14.173 13.168 1.00 91.50 658 GLN A CA 1
ATOM 5250 C C . GLN A 1 658 ? 1.088 -15.309 14.179 1.00 91.50 658 GLN A C 1
ATOM 5252 O O . GLN A 1 658 ? 1.444 -16.449 13.895 1.00 91.50 658 GLN A O 1
ATOM 5257 N N . GLN A 1 659 ? 0.459 -15.021 15.321 1.00 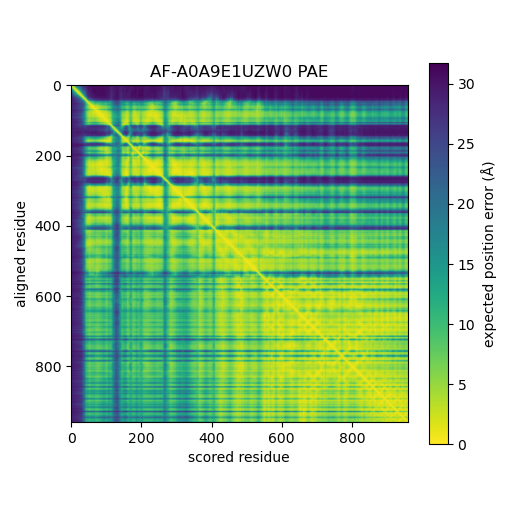93.25 659 GLN A N 1
ATOM 5258 C CA . GLN A 1 659 ? 0.019 -16.029 16.284 1.00 93.25 659 GLN A CA 1
ATOM 5259 C C . GLN A 1 659 ? -1.469 -16.345 16.112 1.00 93.25 659 GLN A C 1
ATOM 5261 O O . GLN A 1 659 ? -2.237 -15.549 15.557 1.00 93.25 659 GLN A O 1
ATOM 5266 N N . ASP A 1 660 ? -1.867 -17.518 16.598 1.00 92.75 660 ASP A N 1
ATOM 5267 C CA . ASP A 1 660 ? -3.266 -17.926 16.639 1.00 92.75 660 ASP A CA 1
ATOM 5268 C C . ASP A 1 660 ? -4.056 -17.087 17.652 1.00 92.75 660 ASP A C 1
ATOM 5270 O O . ASP A 1 660 ? -3.555 -16.729 18.718 1.00 92.75 660 ASP A O 1
ATOM 5274 N N . ALA A 1 661 ? -5.305 -16.778 17.302 1.00 94.56 661 ALA A N 1
ATOM 5275 C CA . ALA A 1 661 ? -6.228 -16.055 18.170 1.00 94.56 661 ALA A CA 1
ATOM 5276 C C . ALA A 1 661 ? -6.856 -16.980 19.215 1.00 94.56 661 ALA A C 1
ATOM 5278 O O . ALA A 1 661 ? -7.223 -18.115 18.901 1.00 94.56 661 ALA A O 1
ATOM 5279 N N . VAL A 1 662 ? -7.075 -16.473 20.430 1.00 96.81 662 VAL A N 1
ATOM 5280 C CA . VAL A 1 662 ? -7.867 -17.184 21.444 1.00 96.81 662 VAL A CA 1
ATOM 5281 C C . VAL A 1 662 ? -9.343 -17.232 21.051 1.00 96.81 662 VAL A C 1
ATOM 5283 O O . VAL A 1 662 ? -10.009 -18.229 21.323 1.00 96.81 662 VAL A O 1
ATOM 5286 N N . SER A 1 663 ? -9.845 -16.203 20.359 1.00 95.12 663 SER A N 1
ATOM 5287 C CA . SER A 1 663 ? -11.207 -16.167 19.819 1.00 95.12 663 SER A CA 1
ATOM 5288 C C . SER A 1 663 ? -11.208 -16.248 18.286 1.00 95.12 663 SER A C 1
ATOM 5290 O O . SER A 1 663 ? -10.479 -15.507 17.621 1.00 95.12 663 SER A O 1
ATOM 5292 N N . PRO A 1 664 ? -12.069 -17.081 17.671 1.00 92.25 664 PRO A N 1
ATOM 5293 C CA . PRO A 1 664 ? -12.297 -17.020 16.227 1.00 92.25 664 PRO A CA 1
ATOM 5294 C C . PRO A 1 664 ? -13.069 -15.756 15.809 1.00 92.25 664 PRO A C 1
ATOM 5296 O O . PRO A 1 664 ? -13.029 -15.354 14.642 1.00 92.25 664 PRO A O 1
ATOM 5299 N N . ASP A 1 665 ? -13.757 -15.108 16.747 1.00 93.25 665 ASP A N 1
ATOM 5300 C CA . ASP A 1 665 ? -14.744 -14.064 16.486 1.00 93.25 665 ASP A CA 1
ATOM 5301 C C . ASP A 1 665 ? -14.246 -12.671 16.890 1.00 93.25 665 ASP A C 1
ATOM 5303 O O . ASP A 1 665 ? -14.593 -11.684 16.233 1.00 93.25 665 ASP A O 1
ATOM 5307 N N . MET A 1 666 ? -13.350 -12.590 17.874 1.00 95.19 666 MET A N 1
ATOM 5308 C CA . MET A 1 666 ? -12.883 -11.338 18.473 1.00 95.19 666 MET A CA 1
ATOM 5309 C C . MET A 1 666 ? -11.366 -11.167 18.364 1.00 95.19 666 MET A C 1
ATOM 5311 O O . MET A 1 666 ? -10.613 -12.134 18.328 1.00 95.19 666 MET A O 1
ATOM 5315 N N . SER A 1 667 ? -10.924 -9.920 18.237 1.00 97.06 667 SER A N 1
ATOM 5316 C CA . SER A 1 667 ? -9.511 -9.526 18.308 1.00 97.06 667 SER A CA 1
ATOM 5317 C C . SER A 1 667 ? -9.425 -8.032 18.590 1.00 97.06 667 SER A C 1
ATOM 5319 O O . SER A 1 667 ? -10.267 -7.286 18.081 1.00 97.06 667 SER A O 1
ATOM 5321 N N . PHE A 1 668 ? -8.406 -7.585 19.320 1.00 97.88 668 PHE A N 1
ATOM 5322 C CA . PHE A 1 668 ? -8.214 -6.165 19.624 1.00 97.88 668 PHE A CA 1
ATOM 5323 C C . PHE A 1 668 ? -6.751 -5.733 19.540 1.00 97.88 668 PHE A C 1
ATOM 5325 O O . PHE A 1 668 ? -5.835 -6.556 19.605 1.00 97.88 668 PHE A O 1
ATOM 5332 N N . ILE A 1 669 ? -6.541 -4.434 19.385 1.00 97.75 669 ILE A N 1
ATOM 5333 C CA . ILE A 1 669 ? -5.241 -3.785 19.459 1.00 97.75 669 ILE A CA 1
ATOM 5334 C C . ILE A 1 669 ? -5.387 -2.420 20.118 1.00 97.75 669 ILE A C 1
ATOM 5336 O O . ILE A 1 669 ? -6.275 -1.646 19.775 1.00 97.75 669 ILE A O 1
ATOM 5340 N N . GLU A 1 670 ? -4.473 -2.104 21.024 1.00 97.81 670 GLU A N 1
ATOM 5341 C CA . GLU A 1 670 ? -4.302 -0.782 21.601 1.00 97.81 670 GLU A CA 1
ATOM 5342 C C . GLU A 1 670 ? -2.874 -0.289 21.378 1.00 97.81 670 GLU A C 1
ATOM 5344 O O . GLU A 1 670 ? -1.896 -1.000 21.630 1.00 97.81 670 GLU A O 1
ATOM 5349 N N . VAL A 1 671 ? -2.757 0.943 20.892 1.00 96.81 671 VAL A N 1
ATOM 5350 C CA . VAL A 1 671 ? -1.482 1.609 20.603 1.00 96.81 671 VAL A CA 1
ATOM 5351 C C . VAL A 1 671 ? -1.405 2.975 21.265 1.00 96.81 671 VAL A C 1
ATOM 5353 O O . VAL A 1 671 ? -2.438 3.588 21.542 1.00 96.81 671 VAL A O 1
ATOM 5356 N N . GLU A 1 672 ? -0.186 3.476 21.448 1.00 96.06 672 GLU A N 1
ATOM 5357 C CA . GLU A 1 672 ? 0.085 4.807 21.990 1.00 96.06 672 GLU A CA 1
ATOM 5358 C C . GLU A 1 672 ? 0.958 5.648 21.045 1.00 96.06 672 GLU A C 1
ATOM 5360 O O . GLU A 1 672 ? 1.898 5.141 20.429 1.00 96.06 672 GLU A O 1
ATOM 5365 N N . LEU A 1 673 ? 0.642 6.945 20.933 1.00 95.00 673 LEU A N 1
ATOM 5366 C CA . LEU A 1 673 ? 1.413 7.944 20.188 1.00 95.00 673 LEU A CA 1
ATOM 5367 C C . LEU A 1 673 ? 1.573 9.236 21.021 1.00 95.00 673 LEU A C 1
ATOM 5369 O O . LEU A 1 673 ? 0.567 9.817 21.440 1.00 95.00 673 LEU A O 1
ATOM 5373 N N . PRO A 1 674 ? 2.798 9.756 21.222 1.00 94.50 674 PRO A N 1
ATOM 5374 C CA . PRO 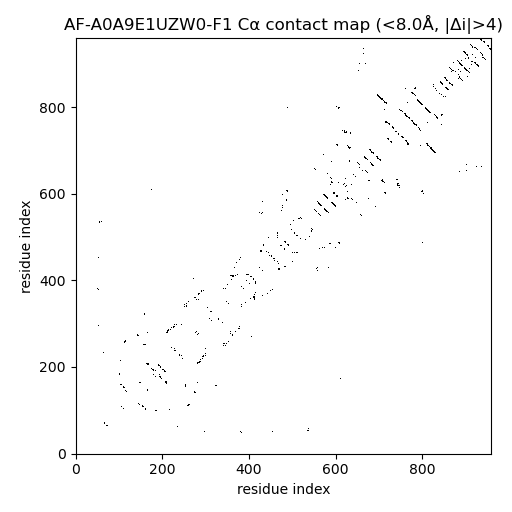A 1 674 ? 3.037 10.979 21.993 1.00 94.50 674 PRO A CA 1
ATOM 5375 C C . PRO A 1 674 ? 2.887 12.260 21.145 1.00 94.50 674 PRO A C 1
ATOM 5377 O O . PRO A 1 674 ? 3.809 13.070 21.040 1.00 94.50 674 PRO A O 1
ATOM 5380 N N . TYR A 1 675 ? 1.732 12.456 20.504 1.00 93.56 675 TYR A N 1
ATOM 5381 C CA . TYR A 1 675 ? 1.457 13.604 19.633 1.00 93.56 675 TYR A CA 1
ATOM 5382 C C . TYR A 1 675 ? 0.482 14.599 20.280 1.00 93.56 675 TYR A C 1
ATOM 5384 O O . TYR A 1 675 ? -0.662 14.267 20.577 1.00 93.56 675 TYR A O 1
ATOM 5392 N N . GLY A 1 676 ? 0.941 15.844 20.492 1.00 93.19 676 GLY A N 1
ATOM 5393 C CA . GLY A 1 676 ? 0.143 16.922 21.102 1.00 93.19 676 GLY A CA 1
ATOM 5394 C C . GLY A 1 676 ? -0.317 16.638 22.539 1.00 93.19 676 GLY A C 1
ATOM 5395 O O . GLY A 1 676 ? -1.280 17.245 22.999 1.00 93.19 676 GLY A O 1
ATOM 5396 N N . GLY A 1 677 ? 0.355 15.709 23.218 1.00 95.19 677 GLY A N 1
ATOM 5397 C CA . GLY A 1 677 ? -0.074 15.046 24.446 1.00 95.19 677 GLY A CA 1
ATOM 5398 C C . GLY A 1 677 ? 0.180 13.541 24.317 1.00 95.19 677 GLY A C 1
ATOM 5399 O O . GLY A 1 677 ? 0.894 13.111 23.409 1.00 95.19 677 GLY A O 1
ATOM 5400 N N . ARG A 1 678 ? -0.414 12.735 25.197 1.00 96.56 678 ARG A N 1
ATOM 5401 C CA . ARG A 1 678 ? -0.507 11.281 25.020 1.00 96.56 678 ARG A CA 1
ATOM 5402 C C . ARG A 1 678 ? -1.795 10.943 24.287 1.00 96.56 678 ARG A C 1
ATOM 5404 O O . ARG A 1 678 ? -2.861 11.418 24.678 1.00 96.56 678 ARG A O 1
ATOM 5411 N N . GLN A 1 679 ? -1.713 10.098 23.269 1.00 97.50 679 GLN A N 1
ATOM 5412 C CA . GLN A 1 679 ? -2.871 9.556 22.565 1.00 97.50 679 GLN A CA 1
ATOM 5413 C C . GLN A 1 679 ? -2.861 8.034 22.634 1.00 97.50 679 GLN A C 1
ATOM 5415 O O . GLN A 1 679 ? -1.838 7.434 22.322 1.00 97.50 679 GLN A O 1
ATOM 5420 N N . ARG A 1 680 ? -3.993 7.415 22.984 1.00 97.44 680 ARG A N 1
ATOM 5421 C CA . ARG A 1 680 ? -4.179 5.958 22.915 1.00 97.44 680 ARG A CA 1
ATOM 5422 C C . ARG A 1 680 ? -5.396 5.603 22.090 1.00 97.44 680 ARG A C 1
ATOM 5424 O O . ARG A 1 680 ? -6.453 6.205 22.268 1.00 97.44 680 ARG A O 1
ATOM 5431 N N . ARG A 1 681 ? -5.257 4.619 21.209 1.00 98.12 681 ARG A N 1
ATOM 5432 C CA . ARG A 1 681 ? -6.354 4.142 20.364 1.00 98.12 681 ARG A CA 1
ATOM 5433 C C . ARG A 1 681 ? -6.504 2.641 20.515 1.00 98.12 681 ARG A C 1
ATOM 5435 O O . ARG A 1 681 ? -5.597 1.906 20.134 1.00 98.12 681 ARG A O 1
ATOM 5442 N N . CYS A 1 682 ? -7.643 2.221 21.052 1.00 98.12 682 CYS A N 1
ATOM 5443 C CA . CYS A 1 682 ? -8.042 0.828 21.176 1.00 98.12 682 CYS A CA 1
ATOM 5444 C C . CYS A 1 682 ? -9.062 0.504 20.082 1.00 98.12 682 CYS A C 1
ATOM 5446 O O . CYS A 1 682 ? -10.112 1.143 20.005 1.00 98.12 682 CYS A O 1
ATOM 5448 N N . MET A 1 683 ? -8.752 -0.467 19.229 1.00 98.31 683 MET A N 1
ATOM 5449 C CA . MET A 1 683 ? -9.622 -0.950 18.164 1.00 98.31 683 MET A CA 1
ATOM 5450 C C . MET A 1 683 ? -9.898 -2.440 18.339 1.00 98.31 683 MET A C 1
ATOM 5452 O O . MET A 1 683 ? -8.973 -3.200 18.609 1.00 98.31 683 MET A O 1
ATOM 5456 N N . ALA A 1 684 ? -11.149 -2.866 18.149 1.00 98.19 684 ALA A N 1
ATOM 5457 C CA . ALA A 1 684 ? -11.532 -4.273 18.271 1.00 98.19 684 ALA A CA 1
ATOM 5458 C C . ALA A 1 684 ? -12.502 -4.717 17.173 1.00 98.19 684 ALA A C 1
ATOM 5460 O O . ALA A 1 684 ? -13.538 -4.090 16.954 1.00 98.19 684 ALA A O 1
ATOM 5461 N N . LEU A 1 685 ? -12.185 -5.820 16.495 1.00 97.56 685 LEU A N 1
ATOM 5462 C CA . LEU A 1 685 ? -13.064 -6.456 15.511 1.00 97.56 685 LEU A CA 1
ATOM 5463 C C . LEU A 1 685 ? -13.911 -7.523 16.195 1.00 97.56 685 LEU A C 1
ATOM 5465 O O . LEU A 1 685 ? -13.358 -8.477 16.739 1.00 97.56 685 LEU A O 1
ATOM 5469 N N . ILE A 1 686 ? -15.236 -7.396 16.107 1.00 95.69 686 ILE A N 1
ATOM 5470 C CA . ILE A 1 686 ? -16.186 -8.282 16.789 1.00 95.69 686 ILE A CA 1
ATOM 5471 C C . ILE A 1 686 ? -17.165 -8.867 15.775 1.00 95.69 686 ILE A C 1
ATOM 5473 O O . ILE A 1 686 ? -17.837 -8.150 15.026 1.00 95.69 686 ILE A O 1
ATOM 5477 N N . ARG A 1 687 ? -17.243 -10.197 15.725 1.00 92.94 687 ARG A N 1
ATOM 5478 C CA . ARG A 1 687 ? -18.256 -10.922 14.953 1.00 92.94 687 ARG A CA 1
ATOM 5479 C C . ARG A 1 687 ? -19.502 -11.151 15.791 1.00 92.94 687 ARG A C 1
ATOM 5481 O O . ARG A 1 687 ? -19.411 -11.580 16.929 1.00 92.94 687 ARG A O 1
ATOM 5488 N N . THR A 1 688 ? -20.661 -10.929 15.175 1.00 91.06 688 THR A N 1
ATOM 5489 C CA . THR A 1 688 ? -21.967 -11.231 15.784 1.00 91.06 688 THR A CA 1
ATOM 5490 C C . THR A 1 688 ? -22.663 -12.417 15.119 1.00 91.06 688 THR A C 1
ATOM 5492 O O . THR A 1 688 ? -23.618 -12.964 15.658 1.00 91.06 688 THR A O 1
ATOM 5495 N N . SER A 1 689 ? -22.214 -12.817 13.924 1.00 90.81 689 SER A N 1
ATOM 5496 C CA . SER A 1 689 ? -22.646 -14.036 13.232 1.00 90.81 689 SER A CA 1
ATOM 5497 C C . SER A 1 689 ? -21.663 -14.416 12.116 1.00 90.81 689 SER A C 1
ATOM 5499 O O . SER A 1 689 ? -20.631 -13.767 11.905 1.00 90.81 689 SER A O 1
ATOM 5501 N N . ALA A 1 690 ? -22.016 -15.411 11.297 1.00 89.44 690 ALA A N 1
ATOM 5502 C CA . ALA A 1 690 ? -21.295 -15.727 10.068 1.00 89.44 690 ALA A CA 1
ATOM 5503 C C . ALA A 1 690 ? -21.313 -14.588 9.022 1.00 89.44 690 ALA A C 1
ATOM 5505 O O . ALA A 1 690 ? -20.384 -14.508 8.218 1.00 89.44 690 ALA A O 1
ATOM 5506 N N . SER A 1 691 ? -22.285 -13.670 9.043 1.00 90.94 691 SER A N 1
ATOM 5507 C CA . SER A 1 691 ? -22.429 -12.596 8.040 1.00 90.94 691 SER A CA 1
ATOM 5508 C C . SER A 1 691 ? -22.404 -11.170 8.601 1.00 90.94 691 SER A C 1
ATOM 5510 O O . SER A 1 691 ? -22.270 -10.227 7.822 1.00 90.94 691 SER A O 1
ATOM 5512 N N . THR A 1 692 ? -22.469 -10.989 9.919 1.00 92.31 692 THR A N 1
ATOM 5513 C CA . THR A 1 692 ? -22.515 -9.674 10.588 1.00 92.31 692 THR A CA 1
ATOM 5514 C C . THR A 1 692 ? -21.407 -9.509 11.627 1.00 92.31 692 THR A C 1
ATOM 5516 O O . THR A 1 692 ? -20.927 -10.480 12.217 1.00 92.31 692 THR A O 1
ATOM 5519 N N . GLY A 1 693 ? -20.982 -8.269 11.836 1.00 94.50 693 GLY A N 1
ATOM 5520 C CA . GLY A 1 693 ? -19.958 -7.884 12.799 1.00 94.50 693 GLY A CA 1
ATOM 5521 C C . GLY A 1 693 ? -19.619 -6.405 12.652 1.00 94.50 693 GLY A C 1
ATOM 5522 O O . GLY A 1 693 ? -20.000 -5.780 11.661 1.00 94.50 693 GLY A O 1
ATOM 5523 N N . PHE A 1 694 ? -18.892 -5.869 13.619 1.00 96.44 694 PHE A N 1
ATOM 5524 C CA . PHE A 1 694 ? -18.587 -4.449 13.723 1.00 96.44 694 PHE A CA 1
ATOM 5525 C C . PHE A 1 694 ? -17.157 -4.222 14.223 1.00 96.44 694 PHE A C 1
ATOM 5527 O O . PHE A 1 694 ? -16.475 -5.148 14.671 1.00 96.44 694 PHE A O 1
ATOM 5534 N N . LEU A 1 695 ? -16.694 -2.981 14.105 1.00 98.12 695 LEU A N 1
ATOM 5535 C CA . LEU A 1 695 ? -15.412 -2.517 14.628 1.00 98.12 695 LEU A CA 1
ATOM 5536 C C . LEU A 1 695 ? -15.672 -1.508 15.751 1.00 98.12 695 LEU A C 1
ATOM 5538 O O . LEU A 1 695 ? -16.372 -0.525 15.535 1.00 98.12 695 LEU A O 1
ATOM 5542 N N . VAL A 1 696 ? -15.096 -1.731 16.927 1.00 98.44 696 VAL A N 1
ATOM 5543 C CA . VAL A 1 696 ? -15.092 -0.767 18.036 1.00 98.44 696 VAL A CA 1
ATOM 5544 C C . VAL A 1 696 ? -13.834 0.092 17.953 1.00 98.44 696 VAL A C 1
ATOM 5546 O O . VAL A 1 696 ? -12.769 -0.427 17.625 1.00 98.44 696 VAL A O 1
ATOM 5549 N N . ASP A 1 697 ? -13.947 1.382 18.260 1.00 98.44 697 ASP A N 1
ATOM 5550 C CA . ASP A 1 697 ? -12.840 2.339 18.319 1.00 98.44 697 ASP A CA 1
ATOM 5551 C C . ASP A 1 697 ? -13.006 3.275 19.526 1.00 98.44 697 ASP A C 1
ATOM 5553 O O . ASP A 1 697 ? -13.924 4.103 19.568 1.00 98.44 697 ASP A O 1
ATOM 5557 N N . VAL A 1 698 ? -12.117 3.118 20.509 1.00 98.19 698 VAL A N 1
ATOM 5558 C CA . VAL A 1 698 ? -12.006 3.958 21.708 1.00 98.19 698 VAL A CA 1
ATOM 5559 C C . VAL A 1 698 ? -10.714 4.766 21.617 1.00 98.19 698 VAL A C 1
ATOM 5561 O O . VAL A 1 698 ? -9.614 4.218 21.719 1.00 98.19 698 VAL A O 1
ATOM 5564 N N . PHE A 1 699 ? -10.841 6.081 21.440 1.00 98.19 699 PHE A N 1
ATOM 5565 C CA . PHE A 1 699 ? -9.722 6.995 21.219 1.00 98.19 699 PHE A CA 1
ATOM 5566 C C . PHE A 1 699 ? -9.594 7.996 22.376 1.00 98.19 699 PHE A C 1
ATOM 5568 O O . PHE A 1 699 ? -10.457 8.856 22.585 1.00 98.19 699 PHE A O 1
ATOM 5575 N N . ARG A 1 700 ? -8.473 7.901 23.096 1.00 98.06 700 ARG A N 1
ATOM 5576 C CA . ARG A 1 700 ? -8.062 8.757 24.213 1.00 98.06 700 ARG A CA 1
ATOM 5577 C C . ARG A 1 700 ? -7.019 9.778 23.782 1.00 98.06 700 ARG A C 1
ATOM 5579 O O . ARG A 1 700 ? -6.125 9.465 22.998 1.00 98.06 700 ARG A O 1
ATOM 5586 N N . SER A 1 701 ? -7.094 10.988 24.330 1.00 98.12 701 SER A N 1
ATOM 5587 C CA . SER A 1 701 ? -6.096 12.037 24.092 1.00 98.12 701 SER A CA 1
ATOM 5588 C C . SER A 1 701 ? -5.989 12.981 25.288 1.00 98.12 701 SER A C 1
ATOM 5590 O O . SER A 1 701 ? -7.002 13.496 25.749 1.00 98.12 701 SER A O 1
ATOM 5592 N N . SER A 1 702 ? -4.780 13.225 25.787 1.00 97.94 702 SER A N 1
ATOM 5593 C CA . SER A 1 702 ? -4.527 14.052 26.978 1.00 97.94 702 SER A CA 1
ATOM 5594 C C . SER A 1 702 ? -4.298 15.536 26.658 1.00 97.94 702 SER A C 1
ATOM 5596 O O . SER A 1 702 ? -3.645 16.244 27.415 1.00 97.94 702 SER A O 1
ATOM 5598 N N . ASN A 1 703 ? -4.717 16.022 25.485 1.00 98.38 703 ASN A N 1
ATOM 5599 C CA . ASN A 1 703 ? -4.562 17.443 25.184 1.00 98.38 703 ASN A CA 1
ATOM 5600 C C . ASN A 1 703 ? -5.597 18.265 25.960 1.00 98.38 703 ASN A C 1
ATOM 5602 O O . ASN A 1 703 ? -6.797 18.090 25.755 1.00 98.38 703 ASN A O 1
ATOM 5606 N N . GLU A 1 704 ? -5.124 19.189 26.790 1.00 97.50 704 GLU A N 1
ATOM 5607 C CA . GLU A 1 704 ? -5.948 20.006 27.688 1.00 97.50 704 GLU A CA 1
ATOM 5608 C C . GLU A 1 704 ? -6.759 21.104 26.986 1.00 97.50 704 GLU A C 1
ATOM 5610 O O . GLU A 1 704 ? -7.686 21.653 27.577 1.00 97.50 704 GLU A O 1
ATOM 5615 N N . LYS A 1 705 ? -6.436 21.459 25.735 1.00 97.25 705 LYS A N 1
ATOM 5616 C CA . LYS A 1 705 ? -7.158 22.511 25.002 1.00 97.25 705 LYS A CA 1
ATOM 5617 C C . LYS A 1 705 ? -8.408 21.941 24.345 1.00 97.25 705 LYS A C 1
ATOM 5619 O O . LYS A 1 705 ? -9.523 22.406 24.580 1.00 97.25 705 LYS A O 1
ATOM 5624 N N . SER A 1 706 ? -8.226 20.958 23.475 1.00 97.50 706 SER A N 1
ATOM 5625 C CA . SER A 1 706 ? -9.314 20.312 22.745 1.00 97.50 706 SER A CA 1
ATOM 5626 C C . SER A 1 706 ? -8.808 19.083 22.012 1.00 97.50 706 SER A C 1
ATOM 5628 O O . SER A 1 706 ? -7.613 18.921 21.774 1.00 97.50 706 SER A O 1
ATOM 5630 N N . ASN A 1 707 ? -9.735 18.235 21.593 1.00 98.38 707 ASN A N 1
ATOM 5631 C CA . ASN A 1 707 ? -9.458 17.077 20.764 1.00 98.38 707 ASN A CA 1
ATOM 5632 C C . ASN A 1 707 ? -10.535 16.975 19.684 1.00 98.38 707 ASN A C 1
ATOM 5634 O O . ASN A 1 707 ? -11.721 17.091 19.986 1.00 98.38 707 ASN A O 1
ATOM 5638 N N . GLU A 1 708 ? -10.142 16.798 18.426 1.00 98.25 708 GLU A N 1
ATOM 5639 C CA . GLU A 1 708 ? -11.073 16.683 17.300 1.00 98.25 708 GLU A CA 1
ATOM 5640 C C . GLU A 1 708 ? -10.914 15.337 16.601 1.00 98.25 708 GLU A C 1
ATOM 5642 O O . GLU A 1 708 ? -9.909 15.092 15.938 1.00 98.25 708 GLU A O 1
ATOM 5647 N N . TYR A 1 709 ? -11.912 14.471 16.747 1.00 98.25 709 TYR A N 1
ATOM 5648 C CA . TYR A 1 709 ? -12.022 13.215 16.018 1.00 98.25 709 TYR A CA 1
ATOM 5649 C C . TYR A 1 709 ? -12.457 13.492 14.581 1.00 98.25 709 TYR A C 1
ATOM 5651 O O . TYR A 1 709 ? -13.507 14.103 14.381 1.00 98.25 709 TYR A O 1
ATOM 5659 N N . ARG A 1 710 ? -11.693 13.037 13.583 1.00 97.75 710 ARG A N 1
ATOM 5660 C CA . ARG A 1 710 ? -12.076 13.114 12.165 1.00 97.75 710 ARG A CA 1
ATOM 5661 C C . ARG A 1 710 ? -12.206 11.729 11.559 1.00 97.75 710 ARG A C 1
ATOM 5663 O O . ARG A 1 710 ? -11.325 10.887 11.715 1.00 97.75 710 ARG A O 1
ATOM 5670 N N . LEU A 1 711 ? -13.266 11.537 10.785 1.00 97.81 711 LEU A N 1
ATOM 5671 C CA . LEU A 1 711 ? -13.498 10.341 9.991 1.00 97.81 711 LEU A CA 1
ATOM 5672 C C . LEU A 1 711 ? -13.971 10.751 8.607 1.00 97.81 711 LEU A C 1
ATOM 5674 O O . LEU A 1 711 ? -14.948 11.485 8.480 1.00 97.81 711 LEU A O 1
ATOM 5678 N N . HIS A 1 712 ? -13.317 10.239 7.569 1.00 96.50 712 HIS A N 1
ATOM 5679 C CA . HIS A 1 712 ? -13.843 10.342 6.215 1.00 96.50 712 HIS A CA 1
ATOM 5680 C C . HIS A 1 712 ? -13.985 8.962 5.599 1.00 96.50 712 HIS A C 1
ATOM 5682 O O . HIS A 1 712 ? -13.074 8.132 5.671 1.00 96.50 712 HIS A O 1
ATOM 5688 N N . SER A 1 713 ? -15.106 8.765 4.928 1.00 94.50 713 SER A N 1
ATOM 5689 C CA . SER A 1 713 ? -15.516 7.491 4.354 1.00 94.50 713 SER A CA 1
ATOM 5690 C C . SER A 1 713 ? -15.692 7.618 2.841 1.00 94.50 713 SER A C 1
ATOM 5692 O O . SER A 1 713 ? -15.375 8.643 2.230 1.00 94.50 713 SER A O 1
ATOM 5694 N N . VAL A 1 714 ? -16.175 6.544 2.236 1.00 89.38 714 VAL A N 1
ATOM 5695 C CA . VAL A 1 714 ? -16.772 6.543 0.904 1.00 89.38 714 VAL A CA 1
ATOM 5696 C C . VAL A 1 714 ? -18.276 6.765 1.048 1.00 89.38 714 VAL A C 1
ATOM 5698 O O . VAL A 1 714 ? -18.882 6.281 1.996 1.00 89.38 714 VAL A O 1
ATOM 5701 N N . GLY A 1 715 ? -18.885 7.496 0.122 1.00 79.88 715 GLY A N 1
ATOM 5702 C CA . GLY A 1 715 ? -20.327 7.730 0.133 1.00 79.88 715 GLY A CA 1
ATOM 5703 C C . GLY A 1 715 ? -20.708 9.031 -0.554 1.00 79.88 715 GLY A C 1
ATOM 5704 O O . GLY A 1 715 ? -19.841 9.825 -0.920 1.00 79.88 715 GLY A O 1
ATOM 5705 N N . GLN A 1 716 ? -22.005 9.236 -0.756 1.00 83.31 716 GLN A N 1
ATOM 5706 C CA . GLN A 1 716 ? -22.547 10.438 -1.400 1.00 83.31 716 GLN A CA 1
ATOM 5707 C C . GLN A 1 716 ? -22.787 11.586 -0.412 1.00 83.31 716 GLN A C 1
ATOM 5709 O O . GLN A 1 716 ? -22.869 12.739 -0.825 1.00 83.31 716 GLN A O 1
ATOM 5714 N N . GLY A 1 717 ? -22.878 11.285 0.882 1.00 85.81 717 GLY A N 1
ATOM 5715 C CA . GLY A 1 717 ? -23.128 12.262 1.933 1.00 85.81 717 GLY A CA 1
ATOM 5716 C C . GLY A 1 717 ? -23.105 11.616 3.313 1.00 85.81 717 GLY A C 1
ATOM 5717 O O . GLY A 1 717 ? -22.868 10.414 3.444 1.00 85.81 717 GLY A O 1
ATOM 5718 N N . VAL A 1 718 ? -23.348 12.430 4.337 1.00 93.69 718 VAL A N 1
ATOM 5719 C CA . VAL A 1 718 ? -23.474 11.991 5.728 1.00 93.69 718 VAL A CA 1
ATOM 5720 C C . VAL A 1 718 ? -24.715 12.628 6.346 1.00 93.69 718 VAL A C 1
ATOM 5722 O O . VAL A 1 718 ? -24.894 13.843 6.277 1.00 93.69 718 VAL A O 1
ATOM 5725 N N . ALA A 1 719 ? -25.566 11.804 6.947 1.00 94.00 719 ALA A N 1
ATOM 5726 C CA . ALA A 1 719 ? -26.681 12.241 7.781 1.00 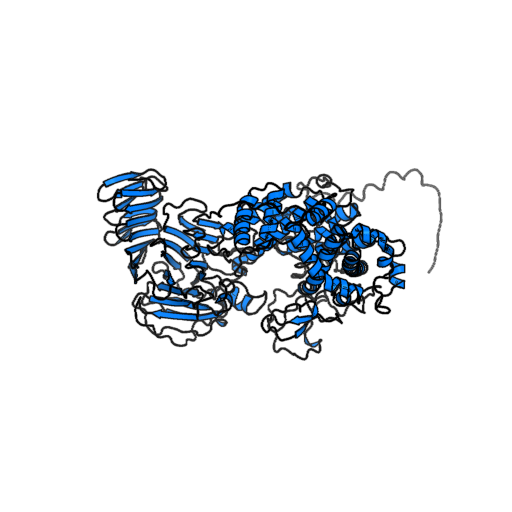94.00 719 ALA A CA 1
ATOM 5727 C C . ALA A 1 719 ? -26.396 11.839 9.228 1.00 94.00 719 ALA A C 1
ATOM 5729 O O . ALA A 1 719 ? -25.915 10.735 9.468 1.00 94.00 719 ALA A O 1
ATOM 5730 N N . VAL A 1 720 ? -26.666 12.718 10.192 1.00 94.69 720 VAL A N 1
ATOM 5731 C CA . VAL A 1 720 ? -26.456 12.420 11.617 1.00 94.69 720 VAL A CA 1
ATOM 5732 C C . VAL A 1 720 ? -27.797 12.446 12.325 1.00 94.69 720 VAL A C 1
ATOM 5734 O O . VAL A 1 720 ? -28.571 13.378 12.132 1.00 94.69 720 VAL A O 1
ATOM 5737 N N . TYR A 1 721 ? -28.053 11.436 13.141 1.00 92.94 721 TYR A N 1
ATOM 5738 C CA . TYR A 1 721 ? -29.283 11.233 13.891 1.00 92.94 721 TYR A CA 1
ATOM 5739 C C . TYR A 1 721 ? -28.988 11.286 15.386 1.00 92.94 721 TYR A C 1
ATOM 5741 O O . TYR A 1 721 ? -27.895 10.911 15.823 1.00 92.94 721 TYR A O 1
ATOM 5749 N N . ASP A 1 722 ? -29.964 11.756 16.158 1.00 86.12 722 ASP A N 1
ATOM 5750 C CA . ASP A 1 722 ? -29.870 11.910 17.614 1.00 86.12 722 ASP A CA 1
ATOM 5751 C C . ASP A 1 722 ? -29.854 10.593 18.404 1.00 86.12 722 ASP A C 1
ATOM 5753 O O . ASP A 1 722 ? -29.658 10.651 19.612 1.00 86.12 722 ASP A O 1
ATOM 5757 N N . HIS A 1 723 ? -30.111 9.464 17.736 1.00 80.88 723 HIS A N 1
ATOM 5758 C CA . HIS A 1 723 ? -29.863 8.071 18.124 1.00 80.88 723 HIS A CA 1
ATOM 5759 C C . HIS A 1 723 ? -30.212 7.152 16.940 1.00 80.88 723 HIS A C 1
ATOM 5761 O O . HIS A 1 723 ? -30.584 7.620 15.859 1.00 80.88 723 HIS A O 1
ATOM 5767 N N . ASP A 1 724 ? -30.079 5.836 17.118 1.00 70.62 724 ASP A N 1
ATOM 5768 C CA . ASP A 1 724 ? -30.507 4.876 16.102 1.00 70.62 724 ASP A CA 1
ATOM 5769 C C . ASP A 1 724 ? -32.038 4.869 15.927 1.00 70.62 724 ASP A C 1
ATOM 5771 O O . ASP A 1 724 ? -32.777 4.833 16.906 1.00 70.62 724 ASP A O 1
ATOM 5775 N N . GLY A 1 725 ? -32.517 4.948 14.680 1.00 71.00 725 GLY A N 1
ATOM 5776 C CA . GLY A 1 725 ? -33.938 5.140 14.358 1.00 71.00 725 GLY A CA 1
ATOM 5777 C C . GLY A 1 725 ? -34.497 6.520 14.742 1.00 71.00 725 GLY A C 1
ATOM 5778 O O . GLY A 1 725 ? -35.703 6.739 14.624 1.00 71.00 725 GLY A O 1
ATOM 5779 N N . GLY A 1 726 ? -33.631 7.433 15.195 1.00 79.69 726 GLY A N 1
ATOM 5780 C CA . GLY A 1 726 ? -33.983 8.745 15.724 1.00 79.69 726 GLY A CA 1
ATOM 5781 C C . GLY A 1 726 ? -34.217 9.833 14.675 1.00 79.69 726 GLY A C 1
ATOM 5782 O O . GLY A 1 726 ? -34.314 9.589 13.470 1.00 79.69 726 GLY A O 1
ATOM 5783 N N . THR A 1 727 ? -34.302 11.079 15.137 1.00 86.12 727 THR A N 1
ATOM 5784 C CA . THR A 1 727 ? -34.536 12.241 14.267 1.00 86.12 727 THR A CA 1
ATOM 5785 C C . THR A 1 727 ? -33.217 12.751 13.697 1.00 86.12 727 THR A C 1
ATOM 5787 O O . THR A 1 727 ? -32.217 12.862 14.410 1.00 86.12 727 THR A O 1
ATOM 5790 N N . ALA A 1 728 ? -33.214 13.099 12.407 1.00 92.81 728 ALA A N 1
ATOM 5791 C CA . ALA A 1 728 ? -32.062 13.733 11.776 1.00 92.81 728 ALA A CA 1
ATOM 5792 C C . ALA A 1 728 ? -31.742 15.070 12.465 1.00 92.81 728 ALA A C 1
ATOM 5794 O O . ALA A 1 728 ? -32.614 15.922 12.652 1.00 92.81 728 ALA A O 1
ATOM 5795 N N . LEU A 1 729 ? -30.480 15.257 12.838 1.00 92.56 729 LEU A N 1
ATOM 5796 C CA . LEU A 1 729 ? -30.004 16.481 13.457 1.00 92.56 729 LEU A CA 1
ATOM 5797 C C . LEU A 1 729 ? -29.933 17.620 12.432 1.00 92.56 729 LEU A C 1
ATOM 5799 O O . LEU A 1 729 ? -29.530 17.400 11.286 1.00 92.56 729 LEU A O 1
ATOM 5803 N N . PRO A 1 730 ? -30.279 18.855 12.835 1.00 94.38 730 PRO A N 1
ATOM 5804 C CA . PRO A 1 730 ? -30.131 20.015 11.974 1.00 94.38 730 PRO A CA 1
ATOM 5805 C C . PRO A 1 730 ? -28.656 20.398 11.837 1.00 94.38 730 PRO A C 1
ATOM 5807 O O . PRO A 1 730 ? -27.876 20.283 12.780 1.00 94.38 730 PRO A O 1
ATOM 5810 N N . PHE A 1 731 ? -28.290 20.924 10.673 1.00 96.75 731 PHE A N 1
ATOM 5811 C CA . PHE A 1 731 ? -26.945 21.404 10.382 1.00 96.75 731 PHE A CA 1
ATOM 5812 C C . PHE A 1 731 ? -27.009 22.766 9.695 1.00 96.75 731 PHE A C 1
ATOM 5814 O O . PHE A 1 731 ? -27.849 22.991 8.825 1.00 96.75 731 PHE A O 1
ATOM 5821 N N . ALA A 1 732 ? -26.115 23.670 10.089 1.00 97.75 732 ALA A N 1
ATOM 5822 C CA . ALA A 1 732 ? -26.004 25.010 9.524 1.00 97.75 732 ALA A CA 1
ATOM 5823 C C . ALA A 1 732 ? -24.569 25.294 9.073 1.00 97.75 732 ALA A C 1
ATOM 5825 O O . ALA A 1 732 ? -23.616 24.777 9.658 1.00 97.75 732 ALA A O 1
ATOM 5826 N N . SER A 1 733 ? -24.420 26.136 8.047 1.00 98.00 733 SER A N 1
ATOM 5827 C CA . SER A 1 733 ? -23.109 26.595 7.576 1.00 98.00 733 SER A CA 1
ATOM 5828 C C . SER A 1 733 ? -22.307 27.217 8.717 1.00 98.00 733 SER A C 1
ATOM 5830 O O . SER A 1 733 ? -22.845 27.981 9.518 1.00 98.00 733 SER A O 1
ATOM 5832 N N . THR A 1 734 ? -21.010 26.922 8.771 1.00 98.06 734 THR A N 1
ATOM 5833 C CA . THR A 1 734 ? -20.101 27.441 9.799 1.00 98.06 734 THR A CA 1
ATOM 5834 C C . THR A 1 734 ? -18.799 27.970 9.199 1.00 98.06 734 THR A C 1
ATOM 5836 O O . THR A 1 734 ? -18.390 27.570 8.111 1.00 98.06 734 THR A O 1
ATOM 5839 N N . THR A 1 735 ? -18.138 28.869 9.930 1.00 96.38 735 THR A N 1
ATOM 5840 C CA . THR A 1 735 ? -16.755 29.307 9.675 1.00 96.38 735 THR A CA 1
ATOM 5841 C C . THR A 1 735 ? -15.728 28.524 10.496 1.00 96.38 735 THR A C 1
ATOM 5843 O O . THR A 1 735 ? -14.532 28.792 10.392 1.00 96.38 735 THR A O 1
ATOM 5846 N N . ASP A 1 736 ? -16.176 27.575 11.325 1.00 96.25 736 ASP A N 1
ATOM 5847 C CA . ASP A 1 736 ? -15.302 26.581 11.952 1.00 96.25 736 ASP A CA 1
ATOM 5848 C C . ASP A 1 736 ? -14.633 25.708 10.868 1.00 96.25 736 ASP A C 1
ATOM 5850 O O . ASP A 1 736 ? -14.998 25.763 9.691 1.00 96.25 736 ASP A O 1
ATOM 5854 N N . LEU A 1 737 ? -13.640 24.891 11.248 1.00 96.19 737 LEU A N 1
ATOM 5855 C CA . LEU A 1 737 ? -12.825 24.118 10.296 1.00 96.19 737 LEU A CA 1
ATOM 5856 C C . LEU A 1 737 ? -12.181 25.044 9.244 1.00 96.19 737 LEU A C 1
ATOM 5858 O O . LEU A 1 737 ? -12.406 24.909 8.043 1.00 96.19 737 LEU A O 1
ATOM 5862 N N . ALA A 1 738 ? -11.418 26.044 9.690 1.00 95.44 738 ALA A N 1
ATOM 5863 C CA . ALA A 1 738 ? -10.778 27.048 8.830 1.00 95.44 738 ALA A CA 1
ATOM 5864 C C . ALA A 1 738 ? -9.247 27.088 8.984 1.00 95.44 738 ALA A C 1
ATOM 5866 O O . ALA A 1 738 ? -8.600 28.082 8.654 1.00 95.44 738 ALA A O 1
ATOM 5867 N N . ASN A 1 739 ? -8.635 26.023 9.510 1.00 95.94 739 ASN A N 1
ATOM 5868 C CA . ASN A 1 739 ? -7.196 25.976 9.717 1.00 95.94 739 ASN A CA 1
ATOM 5869 C C . ASN A 1 739 ? -6.476 25.381 8.496 1.00 95.94 739 ASN A C 1
ATOM 5871 O O . ASN A 1 739 ? -6.319 24.165 8.356 1.00 95.94 739 ASN A O 1
ATOM 5875 N N . ALA A 1 740 ? -5.932 26.255 7.649 1.00 94.38 740 ALA A N 1
ATOM 5876 C CA . ALA A 1 740 ? -5.117 25.885 6.490 1.00 94.38 740 ALA A CA 1
ATOM 5877 C C . ALA A 1 740 ? -3.941 24.941 6.825 1.00 94.38 740 ALA A C 1
ATOM 5879 O O . ALA A 1 740 ? -3.530 24.120 5.999 1.00 94.38 740 ALA A O 1
ATOM 5880 N N . LYS A 1 741 ? -3.389 25.005 8.049 1.00 94.94 741 LYS A N 1
ATOM 5881 C CA . LYS A 1 741 ? -2.301 24.106 8.482 1.00 94.94 741 LYS A CA 1
ATOM 5882 C C . LYS A 1 741 ? -2.779 22.666 8.683 1.00 94.94 741 LYS A C 1
ATOM 5884 O O . LYS A 1 741 ? -1.961 21.757 8.556 1.00 94.94 741 LYS A O 1
ATOM 5889 N N . LEU A 1 742 ? -4.069 22.465 8.952 1.00 96.00 742 LEU A N 1
ATOM 5890 C CA . LEU A 1 742 ? -4.723 21.154 9.005 1.00 96.00 742 LEU A CA 1
ATOM 5891 C C . LEU A 1 742 ? -5.257 20.714 7.634 1.00 96.00 742 LEU A C 1
ATOM 5893 O O . LEU A 1 742 ? -5.585 19.545 7.468 1.00 96.00 742 LEU A O 1
ATOM 5897 N N . GLY A 1 743 ? -5.267 21.606 6.639 1.00 95.62 743 GLY A N 1
ATOM 5898 C CA . GLY A 1 743 ? -5.785 21.340 5.295 1.00 95.62 743 GLY A CA 1
ATOM 5899 C C . GLY A 1 743 ? -7.246 21.736 5.104 1.00 95.62 743 GLY A C 1
ATOM 5900 O O . GLY A 1 743 ? -7.826 21.409 4.074 1.00 95.62 743 GLY A O 1
ATOM 5901 N N . ASP A 1 744 ? -7.844 22.459 6.052 1.00 97.12 744 ASP A N 1
ATOM 5902 C CA . ASP A 1 744 ? -9.284 22.731 6.032 1.00 97.12 744 ASP A CA 1
ATOM 5903 C C . ASP A 1 744 ? -9.749 23.622 4.860 1.00 97.12 744 ASP A C 1
ATOM 5905 O O . ASP A 1 744 ? -10.943 23.707 4.579 1.00 97.12 744 ASP A O 1
ATOM 5909 N N . ASP A 1 745 ? -8.830 24.259 4.130 1.00 95.44 745 ASP A N 1
ATOM 5910 C CA . ASP A 1 745 ? -9.130 24.995 2.890 1.00 95.44 745 ASP A CA 1
ATOM 5911 C C . ASP A 1 745 ? -9.615 24.076 1.752 1.00 95.44 745 ASP A C 1
ATOM 5913 O O . ASP A 1 745 ? -10.150 24.549 0.754 1.00 95.44 745 ASP A O 1
ATOM 5917 N N . TYR A 1 746 ? -9.420 22.761 1.891 1.00 95.81 746 TYR A N 1
ATOM 5918 C CA . TYR A 1 746 ? -9.878 21.736 0.948 1.00 95.81 746 TYR A CA 1
ATOM 5919 C C . TYR A 1 746 ? -11.179 21.049 1.379 1.00 95.81 746 TYR A C 1
ATOM 5921 O O . TYR A 1 746 ? -11.624 20.103 0.722 1.00 95.81 746 TYR A O 1
ATOM 5929 N N . LEU A 1 747 ? -11.775 21.506 2.481 1.00 96.88 747 LEU A N 1
ATOM 5930 C CA . LEU A 1 747 ? -13.103 21.102 2.915 1.00 96.88 747 LEU A CA 1
ATOM 5931 C C . LEU A 1 747 ? -14.145 22.065 2.338 1.00 96.88 747 LEU A C 1
ATOM 5933 O O . LEU A 1 747 ? -13.998 23.284 2.417 1.00 96.88 747 LEU A O 1
ATOM 5937 N N . GLU A 1 748 ? -15.216 21.501 1.802 1.00 96.00 748 GLU A N 1
ATOM 5938 C CA . GLU A 1 748 ? -16.423 22.205 1.364 1.00 96.00 748 GLU A CA 1
ATOM 5939 C C . GLU A 1 748 ? -17.607 21.804 2.245 1.00 96.00 748 GLU A C 1
ATOM 5941 O O . GLU A 1 748 ? -17.466 20.922 3.090 1.00 96.00 748 GLU A O 1
ATOM 5946 N N . ASP A 1 749 ? -18.751 22.470 2.075 1.00 96.56 749 ASP A N 1
ATOM 5947 C CA . ASP A 1 749 ? -19.990 22.184 2.812 1.00 96.56 749 ASP A CA 1
ATOM 5948 C C . ASP A 1 749 ? -19.755 22.047 4.323 1.00 96.56 749 ASP A C 1
ATOM 5950 O O . ASP A 1 749 ? -20.160 21.074 4.950 1.00 96.56 749 ASP A O 1
ATOM 5954 N N . LYS A 1 750 ? -19.017 22.997 4.909 1.00 98.00 750 LYS A N 1
ATOM 5955 C CA . LYS A 1 750 ? -18.669 22.979 6.334 1.00 98.00 750 LYS A CA 1
ATOM 5956 C C . LYS A 1 750 ? -19.916 23.283 7.144 1.00 98.00 750 LYS A C 1
ATOM 5958 O O . LYS A 1 750 ? -20.366 24.432 7.197 1.00 98.00 750 LYS A O 1
ATOM 5963 N N . LEU A 1 751 ? -20.461 22.260 7.785 1.00 98.31 751 LEU A N 1
ATOM 5964 C CA . LEU A 1 751 ? -21.671 22.366 8.576 1.00 98.31 751 LEU A CA 1
ATOM 5965 C C . LEU A 1 751 ? -21.405 22.034 10.042 1.00 98.31 751 LEU A C 1
ATOM 5967 O O . LEU A 1 751 ? -20.594 21.171 10.372 1.00 98.31 751 LEU A O 1
ATOM 5971 N N . LYS A 1 752 ? -22.138 22.705 10.926 1.00 98.06 752 LYS A N 1
ATOM 5972 C CA . LYS A 1 752 ? -22.129 22.508 12.375 1.00 98.06 752 LYS A CA 1
ATOM 5973 C C . LYS A 1 752 ? -23.535 22.190 12.861 1.00 98.06 752 LYS A C 1
ATOM 5975 O O . LYS A 1 752 ? -24.490 22.850 12.447 1.00 98.06 752 LYS A O 1
ATOM 5980 N N . CYS A 1 753 ? -23.654 21.224 13.764 1.00 95.75 753 CYS A N 1
ATOM 5981 C CA . CYS A 1 753 ? -24.890 20.997 14.499 1.00 95.75 753 CYS A CA 1
ATOM 5982 C C . CYS A 1 753 ? -25.069 22.118 15.544 1.00 95.75 753 CYS A C 1
ATOM 5984 O O . CYS A 1 753 ? -24.200 22.277 16.405 1.00 95.75 753 CYS A O 1
ATOM 5986 N N . PRO A 1 754 ? -26.157 22.909 15.499 1.00 92.94 754 PRO A N 1
ATOM 5987 C CA . PRO A 1 754 ? -26.409 23.964 16.479 1.00 92.94 754 PRO A CA 1
ATOM 5988 C C . PRO A 1 754 ? -26.984 23.421 17.798 1.00 92.94 754 PRO A C 1
ATOM 5990 O O . PRO A 1 754 ? -27.089 24.167 18.769 1.00 92.94 754 PRO A O 1
ATOM 5993 N N . ARG A 1 755 ? -27.388 22.144 17.835 1.00 85.31 755 ARG A N 1
ATOM 5994 C CA . ARG A 1 755 ? -27.998 21.495 19.000 1.00 85.31 755 ARG A CA 1
ATOM 5995 C C . ARG A 1 755 ? -26.918 20.877 19.895 1.00 85.31 755 ARG A C 1
ATOM 5997 O O . ARG A 1 755 ? -25.989 20.249 19.391 1.00 85.31 755 ARG A O 1
ATOM 6004 N N . ALA A 1 756 ? -27.082 21.002 21.212 1.00 82.56 756 ALA A N 1
ATOM 6005 C CA . ALA A 1 756 ? -26.306 20.233 22.183 1.00 82.56 756 ALA A CA 1
ATOM 6006 C C . ALA A 1 756 ? -26.613 18.728 22.065 1.00 82.56 756 ALA A C 1
ATOM 6008 O O . ALA A 1 756 ? -27.744 18.331 21.776 1.00 82.56 756 ALA A O 1
ATOM 6009 N N . ILE A 1 757 ? -25.602 17.886 22.273 1.00 82.81 757 ILE A N 1
ATOM 6010 C CA . ILE A 1 757 ? -25.704 16.438 22.064 1.00 82.81 757 ILE A CA 1
ATOM 6011 C C . ILE A 1 757 ? -25.930 15.732 23.400 1.00 82.81 757 ILE A C 1
ATOM 6013 O O . ILE A 1 757 ? -24.987 15.425 24.108 1.00 82.81 757 ILE A O 1
ATOM 6017 N N . GLU A 1 758 ? -27.171 15.447 23.771 1.00 72.44 758 GLU A N 1
ATOM 6018 C CA . GLU A 1 758 ? -27.472 14.880 25.100 1.00 72.44 758 GLU A CA 1
ATOM 6019 C C . GLU A 1 758 ? -27.541 13.338 25.125 1.00 72.44 758 GLU A C 1
ATOM 6021 O O . GLU A 1 758 ? -27.654 12.752 26.198 1.00 72.44 758 GLU A O 1
ATOM 6026 N N . GLY A 1 759 ? -27.425 12.671 23.969 1.00 78.75 759 GLY A N 1
ATOM 6027 C CA . GLY A 1 759 ? -27.550 11.213 23.827 1.00 78.75 759 GLY A CA 1
ATOM 6028 C C . GLY A 1 759 ? -26.623 10.602 22.770 1.00 78.75 759 GLY A C 1
ATOM 6029 O O . GLY A 1 759 ? -25.743 11.273 22.229 1.00 78.75 759 GLY A O 1
ATOM 6030 N N . ASN A 1 760 ? -26.805 9.309 22.494 1.00 87.00 760 ASN A N 1
ATOM 6031 C CA . ASN A 1 760 ? -26.012 8.556 21.514 1.00 87.00 760 ASN A CA 1
ATOM 6032 C C . ASN A 1 760 ? -26.270 9.062 20.096 1.00 87.00 760 ASN A C 1
ATOM 6034 O O . ASN A 1 760 ? -27.408 9.299 19.748 1.00 87.00 760 ASN A O 1
ATOM 6038 N N . LEU A 1 761 ? -25.261 9.158 19.241 1.00 91.12 761 LEU A N 1
ATOM 6039 C CA . LEU A 1 761 ? -25.440 9.589 17.856 1.00 91.12 761 LEU A CA 1
ATOM 6040 C C . LEU A 1 761 ? -25.255 8.432 16.885 1.00 91.12 761 LEU A C 1
ATOM 6042 O O . LEU A 1 761 ? -24.411 7.562 17.095 1.00 91.12 761 LEU A O 1
ATOM 6046 N N . ARG A 1 762 ? -25.979 8.476 15.769 1.00 94.00 762 ARG A N 1
ATOM 6047 C CA . ARG A 1 762 ? -25.716 7.623 14.606 1.00 94.00 762 ARG A CA 1
ATOM 6048 C C . ARG A 1 762 ? -25.439 8.513 13.407 1.00 94.00 762 ARG A C 1
ATOM 6050 O O . ARG A 1 762 ? -26.318 9.252 12.981 1.00 94.00 762 ARG A O 1
ATOM 6057 N N . ALA A 1 763 ? -24.232 8.462 12.857 1.00 94.81 763 ALA A N 1
ATOM 6058 C CA . ALA A 1 763 ? -23.956 9.046 11.550 1.00 94.81 763 ALA A CA 1
ATOM 6059 C C . ALA A 1 763 ? -24.029 7.954 10.482 1.00 94.81 763 ALA A C 1
ATOM 6061 O O . ALA A 1 763 ? -23.392 6.912 10.608 1.00 94.81 763 ALA A O 1
ATOM 6062 N N . VAL A 1 764 ? -24.806 8.200 9.437 1.00 94.88 764 VAL A N 1
ATOM 6063 C CA . VAL A 1 764 ? -25.042 7.280 8.330 1.00 94.88 764 VAL A CA 1
ATOM 6064 C C . VAL A 1 764 ? -24.413 7.851 7.072 1.00 94.88 764 VAL A C 1
ATOM 6066 O O . VAL A 1 764 ? -24.758 8.950 6.631 1.00 94.88 764 VAL A O 1
ATOM 6069 N N . LEU A 1 765 ? -23.489 7.090 6.497 1.00 93.56 765 LEU A N 1
ATOM 6070 C CA . LEU A 1 765 ? -22.832 7.398 5.240 1.00 93.56 765 LEU A CA 1
ATOM 6071 C C . LEU A 1 765 ? -23.412 6.475 4.169 1.00 93.56 765 LEU A C 1
ATOM 6073 O O . LEU A 1 765 ? -23.202 5.259 4.184 1.00 93.56 765 LEU A O 1
ATOM 6077 N N . ASP A 1 766 ? -24.202 7.067 3.273 1.00 90.94 766 ASP A N 1
ATOM 6078 C CA . ASP A 1 766 ? -24.887 6.343 2.205 1.00 90.94 766 ASP A CA 1
ATOM 6079 C C . ASP A 1 766 ? -23.907 6.018 1.076 1.00 90.94 766 ASP A C 1
ATOM 6081 O O . ASP A 1 766 ? -23.207 6.905 0.576 1.00 90.94 766 ASP A O 1
ATOM 6085 N N . ILE A 1 767 ? -23.858 4.746 0.682 1.00 91.75 767 ILE A N 1
ATOM 6086 C CA . ILE A 1 767 ? -23.003 4.248 -0.393 1.00 91.75 767 ILE A CA 1
ATOM 6087 C C . ILE A 1 767 ? -23.909 3.664 -1.478 1.00 91.75 767 ILE A C 1
ATOM 6089 O O . ILE A 1 767 ? -24.553 2.628 -1.295 1.00 91.75 767 ILE A O 1
ATOM 6093 N N . ALA A 1 768 ? -23.958 4.334 -2.624 1.00 87.94 768 ALA A N 1
ATOM 6094 C CA . ALA A 1 768 ? -24.767 3.920 -3.765 1.00 87.94 768 ALA A CA 1
ATOM 6095 C C . ALA A 1 768 ? -24.384 2.540 -4.334 1.00 87.94 768 ALA A C 1
ATOM 6097 O O . ALA A 1 768 ? -23.243 2.084 -4.215 1.00 87.94 768 ALA A O 1
ATOM 6098 N N . ASP A 1 769 ? -25.350 1.912 -5.009 1.00 85.62 769 ASP A N 1
ATOM 6099 C CA . ASP A 1 769 ? -25.147 0.703 -5.807 1.00 85.62 769 ASP A CA 1
ATOM 6100 C C . ASP A 1 769 ? -24.052 0.893 -6.869 1.00 85.62 769 ASP A C 1
ATOM 6102 O O . ASP A 1 769 ? -23.901 1.965 -7.463 1.00 85.62 769 ASP A O 1
ATOM 6106 N N . ASP A 1 770 ? -23.307 -0.175 -7.167 1.00 81.44 770 ASP A N 1
ATOM 6107 C CA . ASP A 1 770 ? -22.284 -0.152 -8.217 1.00 81.44 770 ASP A CA 1
ATOM 6108 C C . ASP A 1 770 ? -22.111 -1.515 -8.894 1.00 81.44 770 ASP A C 1
ATOM 6110 O O . ASP A 1 770 ? -21.687 -2.485 -8.265 1.00 81.44 770 ASP A O 1
ATOM 6114 N N . LYS A 1 771 ? -22.361 -1.571 -10.211 1.00 73.00 771 LYS A N 1
ATOM 6115 C CA . LYS A 1 771 ? -22.040 -2.713 -11.096 1.00 73.00 771 LYS A CA 1
ATOM 6116 C C . LYS A 1 771 ? -22.416 -4.083 -10.514 1.00 73.00 771 LYS A C 1
ATOM 6118 O O . LYS A 1 771 ? -21.599 -5.002 -10.481 1.00 73.00 771 LYS A O 1
ATOM 6123 N N . GLY A 1 772 ? -23.658 -4.213 -10.054 1.00 70.44 772 GLY A N 1
ATOM 6124 C CA . GLY A 1 772 ? -24.179 -5.455 -9.475 1.00 70.44 772 GLY A CA 1
ATOM 6125 C C . GLY A 1 772 ? -23.832 -5.672 -7.998 1.00 70.44 772 GLY A C 1
ATOM 6126 O O . GLY A 1 772 ? -24.246 -6.681 -7.433 1.00 70.44 772 GLY A O 1
ATOM 6127 N N . ARG A 1 773 ? -23.116 -4.744 -7.347 1.00 81.31 773 ARG A N 1
ATOM 6128 C CA . ARG A 1 773 ? -23.040 -4.671 -5.882 1.00 81.31 773 ARG A CA 1
ATOM 6129 C C . ARG A 1 773 ? -24.215 -3.848 -5.347 1.00 81.31 773 ARG A C 1
ATOM 6131 O O . ARG A 1 773 ? -24.415 -2.741 -5.854 1.00 81.31 773 ARG A O 1
ATOM 6138 N N . PRO A 1 774 ? -24.944 -4.354 -4.336 1.00 85.69 774 PRO A N 1
ATOM 6139 C CA . PRO A 1 774 ? -25.995 -3.588 -3.688 1.00 85.69 774 PRO A CA 1
ATOM 6140 C C . PRO A 1 774 ? -25.401 -2.404 -2.923 1.00 85.69 774 PRO A C 1
ATOM 6142 O O . PRO A 1 774 ? -24.278 -2.482 -2.416 1.00 85.69 774 PRO A O 1
ATOM 6145 N N . GLY A 1 775 ? -26.183 -1.340 -2.810 1.00 91.00 775 GLY A N 1
ATOM 6146 C CA . GLY A 1 775 ? -25.883 -0.176 -2.005 1.00 91.00 775 GLY A CA 1
ATOM 6147 C C . GLY A 1 775 ? -25.678 -0.570 -0.549 1.00 91.00 775 GLY A C 1
ATOM 6148 O O . GLY A 1 775 ? -26.342 -1.469 -0.012 1.00 91.00 775 GLY A O 1
ATOM 6149 N N . LEU A 1 776 ? -24.734 0.112 0.081 1.00 93.81 776 LEU A N 1
ATOM 6150 C CA . LEU A 1 776 ? -24.382 -0.097 1.471 1.00 93.81 776 LEU A CA 1
ATOM 6151 C C . LEU A 1 776 ? -24.763 1.124 2.289 1.00 93.81 776 LEU A C 1
ATOM 6153 O O . LEU A 1 776 ? -24.884 2.244 1.793 1.00 93.81 776 LEU A O 1
ATOM 6157 N N . GLU A 1 777 ? -24.904 0.874 3.571 1.00 93.56 777 GLU A N 1
ATOM 6158 C CA . GLU A 1 777 ? -24.962 1.894 4.586 1.00 93.56 777 GLU A CA 1
ATOM 6159 C C . GLU A 1 777 ? -23.772 1.678 5.520 1.00 93.56 777 GLU A C 1
ATOM 6161 O O . GLU A 1 777 ? -23.580 0.575 6.042 1.00 93.56 777 GLU A O 1
ATOM 6166 N N . PHE A 1 778 ? -22.948 2.711 5.691 1.00 96.44 778 PHE A N 1
ATOM 6167 C CA . PHE A 1 778 ? -21.889 2.715 6.690 1.00 96.44 778 PHE A CA 1
ATOM 6168 C C . PHE A 1 778 ? -22.328 3.563 7.883 1.00 96.44 778 PHE A C 1
ATOM 6170 O O . PHE A 1 778 ? -22.416 4.787 7.796 1.00 96.44 778 PHE A O 1
ATOM 6177 N N . SER A 1 779 ? -22.626 2.887 8.988 1.00 96.00 779 SER A N 1
ATOM 6178 C CA . SER A 1 779 ? -23.082 3.491 10.231 1.00 96.00 779 SER A CA 1
ATOM 6179 C C . SER A 1 779 ? -21.925 3.684 11.209 1.00 96.00 779 SER A C 1
ATOM 6181 O O . SER A 1 779 ? -21.142 2.770 11.478 1.00 96.00 779 SER A O 1
ATOM 6183 N N . VAL A 1 780 ? -21.857 4.890 11.762 1.00 96.44 780 VAL A N 1
ATOM 6184 C CA . VAL A 1 780 ? -20.968 5.302 12.846 1.00 96.44 780 VAL A CA 1
ATOM 6185 C C . VAL A 1 780 ? -21.833 5.586 14.062 1.00 96.44 780 VAL A C 1
ATOM 6187 O O . VAL A 1 780 ? -22.462 6.641 14.158 1.00 96.44 780 VAL A O 1
ATOM 6190 N N . PHE A 1 781 ? -21.877 4.640 14.989 1.00 96.12 781 PHE A N 1
ATOM 6191 C CA . PHE A 1 781 ? -22.559 4.805 16.263 1.00 96.12 781 PHE A CA 1
ATOM 6192 C C . PHE A 1 781 ? -21.580 5.426 17.254 1.00 96.12 781 PHE A C 1
ATOM 6194 O O . PHE A 1 781 ? -20.602 4.795 17.648 1.00 96.12 781 PHE A O 1
ATOM 6201 N N . LEU A 1 782 ? -21.809 6.676 17.631 1.00 93.31 782 LEU A N 1
ATOM 6202 C CA . LEU A 1 782 ? -20.987 7.414 18.578 1.00 93.31 782 LEU A CA 1
ATOM 6203 C C . LEU A 1 782 ? -21.715 7.492 19.916 1.00 93.31 782 LEU A C 1
ATOM 6205 O O . LEU A 1 782 ? -22.813 8.039 20.002 1.00 93.31 782 LEU A O 1
ATOM 6209 N N . ALA A 1 783 ? -21.070 7.024 20.978 1.00 89.19 783 ALA A N 1
ATOM 6210 C CA . ALA A 1 783 ? -21.541 7.249 22.336 1.00 89.19 783 ALA A CA 1
ATOM 6211 C C . ALA A 1 783 ? -21.401 8.742 22.690 1.00 89.19 783 ALA A C 1
ATOM 6213 O O . ALA A 1 783 ? -20.313 9.203 23.058 1.00 89.19 783 ALA A O 1
ATOM 6214 N N . GLY A 1 784 ? -22.486 9.496 22.503 1.00 79.62 784 GLY A N 1
ATOM 6215 C CA . GLY A 1 784 ? -22.515 10.954 22.584 1.00 79.62 784 GLY A CA 1
ATOM 6216 C C . GLY A 1 784 ? -22.430 11.505 24.008 1.00 79.62 784 GLY A C 1
ATOM 6217 O O . GLY A 1 784 ? -22.466 10.767 24.992 1.00 79.62 784 GLY A O 1
ATOM 6218 N N . ARG A 1 785 ? -22.242 12.825 24.098 1.00 85.56 785 ARG A N 1
ATOM 6219 C CA . ARG A 1 785 ? -22.078 13.593 25.341 1.00 85.56 785 ARG A CA 1
ATOM 6220 C C . ARG A 1 785 ? -22.363 15.074 25.096 1.00 85.56 785 ARG A C 1
ATOM 6222 O O . ARG A 1 785 ? -22.089 15.574 24.002 1.00 85.56 785 ARG A O 1
ATOM 6229 N N . ALA A 1 786 ? -22.844 15.767 26.130 1.00 86.75 786 ALA A N 1
ATOM 6230 C CA . ALA A 1 786 ? -23.340 17.147 26.039 1.00 86.75 786 ALA A CA 1
ATOM 6231 C C . ALA A 1 786 ? -22.300 18.159 25.533 1.00 86.75 786 ALA A C 1
ATOM 6233 O O . ALA A 1 786 ? -22.653 19.148 24.896 1.00 86.75 786 ALA A O 1
ATOM 6234 N N . ASP A 1 787 ? -21.020 17.902 25.791 1.00 89.38 787 ASP A N 1
ATOM 6235 C CA . ASP A 1 787 ? -19.886 18.748 25.424 1.00 89.38 787 ASP A CA 1
ATOM 6236 C C . ASP A 1 787 ? -19.314 18.462 24.023 1.00 89.38 787 ASP A C 1
ATOM 6238 O O . ASP A 1 787 ? -18.358 19.123 23.604 1.00 89.38 787 ASP A O 1
ATOM 6242 N N . TYR A 1 788 ? -19.893 17.530 23.257 1.00 94.00 788 TYR A N 1
ATOM 6243 C CA . TYR A 1 788 ? -19.524 17.355 21.855 1.00 94.00 788 TYR A CA 1
ATOM 6244 C C . TYR A 1 788 ? -20.056 18.476 20.974 1.00 94.00 788 TYR A C 1
ATOM 6246 O O . TYR A 1 788 ? -21.236 18.814 20.973 1.00 94.00 788 TYR A O 1
ATOM 6254 N N . THR A 1 789 ? -19.170 18.978 20.117 1.00 96.19 789 THR A N 1
ATOM 6255 C CA . THR A 1 789 ? -19.559 19.751 18.940 1.00 96.19 789 THR A CA 1
ATOM 6256 C C . THR A 1 789 ? -19.402 18.890 17.696 1.00 96.19 789 THR A C 1
ATOM 6258 O O . THR A 1 789 ? -18.312 18.380 17.433 1.00 96.19 789 THR A O 1
ATOM 6261 N N . VAL A 1 790 ? -20.482 18.731 16.931 1.00 96.94 790 VAL A N 1
ATOM 6262 C CA . VAL A 1 790 ? -20.525 17.849 15.757 1.00 96.94 790 VAL A CA 1
ATOM 6263 C C . VAL A 1 790 ? -20.526 18.668 14.476 1.00 96.94 790 VAL A C 1
ATOM 6265 O O . VAL A 1 790 ? -21.296 19.622 14.333 1.00 96.94 790 VAL A O 1
ATOM 6268 N N . TYR A 1 791 ? -19.686 18.253 13.536 1.00 97.75 791 TYR A N 1
ATOM 6269 C CA . TYR A 1 791 ? -19.538 18.850 12.222 1.00 97.75 791 TYR A CA 1
ATOM 6270 C C . TYR A 1 791 ? -19.659 17.797 11.129 1.00 97.75 791 TYR A C 1
ATOM 6272 O O . TYR A 1 791 ? -19.260 16.642 11.303 1.00 97.75 791 TYR A O 1
ATOM 6280 N N . THR A 1 792 ? -20.123 18.237 9.969 1.00 97.88 792 THR A N 1
ATOM 6281 C CA . THR A 1 792 ? -19.980 17.502 8.715 1.00 97.88 792 THR A CA 1
ATOM 6282 C C . THR A 1 792 ? -19.295 18.396 7.688 1.00 97.88 792 THR A C 1
ATOM 6284 O O . THR A 1 792 ? -19.368 19.623 7.769 1.00 97.88 792 THR A O 1
ATOM 6287 N N . ALA A 1 793 ? -18.552 17.793 6.766 1.00 97.44 793 ALA A N 1
ATOM 6288 C CA . ALA A 1 793 ? -17.968 18.503 5.633 1.00 97.44 793 ALA A CA 1
ATOM 6289 C C . ALA A 1 793 ? -17.728 17.554 4.457 1.00 97.44 793 ALA A C 1
ATOM 6291 O O . ALA A 1 793 ? -17.768 16.330 4.605 1.00 97.44 793 ALA A O 1
ATOM 6292 N N . THR A 1 794 ? -17.398 18.122 3.304 1.00 97.12 794 THR A N 1
ATOM 6293 C CA . THR A 1 794 ? -17.065 17.392 2.082 1.00 97.12 794 THR A CA 1
ATOM 6294 C C . THR A 1 794 ? -15.594 17.613 1.716 1.00 97.12 794 THR A C 1
ATOM 6296 O O . THR A 1 794 ? -15.198 18.682 1.246 1.00 97.12 794 THR A O 1
ATOM 6299 N N . GLY A 1 795 ? -14.760 16.587 1.881 1.00 94.75 795 GLY A N 1
ATOM 6300 C CA . GLY A 1 795 ? -13.348 16.606 1.486 1.00 94.75 795 GLY A CA 1
ATOM 6301 C C . GLY A 1 795 ? -13.106 16.251 0.014 1.00 94.75 795 GLY A C 1
ATOM 6302 O O . GLY A 1 795 ? -14.021 15.915 -0.745 1.00 94.75 795 GLY A O 1
ATOM 6303 N N . LEU A 1 796 ? -11.836 16.289 -0.403 1.00 94.06 796 LEU A N 1
ATOM 6304 C CA . LEU A 1 796 ? -11.421 15.813 -1.729 1.00 94.06 796 LEU A CA 1
ATOM 6305 C C . LEU A 1 796 ? -11.570 14.291 -1.8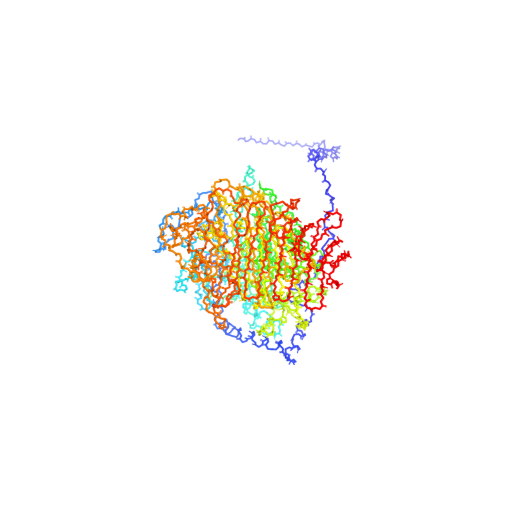87 1.00 94.06 796 LEU A C 1
ATOM 6307 O O . LEU A 1 796 ? -11.773 13.553 -0.926 1.00 94.06 796 LEU A O 1
ATOM 6311 N N . GLN A 1 797 ? -11.393 13.811 -3.123 1.00 93.06 797 GLN A N 1
ATOM 6312 C CA . GLN A 1 797 ? -11.456 12.385 -3.445 1.00 93.06 797 GLN A CA 1
ATOM 6313 C C . GLN A 1 797 ? -10.428 11.567 -2.658 1.00 93.06 797 GLN A C 1
ATOM 6315 O O . GLN A 1 797 ? -9.250 11.943 -2.587 1.00 93.06 797 GLN A O 1
ATOM 6320 N N . ARG A 1 798 ? -10.868 10.409 -2.153 1.00 93.69 798 ARG A N 1
ATOM 6321 C CA . ARG A 1 798 ? -10.032 9.382 -1.518 1.00 93.69 798 ARG A CA 1
ATOM 6322 C C . ARG A 1 798 ? -9.404 8.495 -2.586 1.00 93.69 798 ARG A C 1
ATOM 6324 O O . ARG A 1 798 ? -10.029 7.563 -3.084 1.00 93.69 798 ARG A O 1
ATOM 6331 N N . LYS A 1 799 ? -8.144 8.743 -2.935 1.00 92.62 799 LYS A N 1
ATOM 6332 C CA . LYS A 1 799 ? -7.449 7.988 -3.992 1.00 92.62 799 LYS A CA 1
ATOM 6333 C C . LYS A 1 799 ? -7.148 6.534 -3.612 1.00 92.62 799 LYS A C 1
ATOM 6335 O O . LYS A 1 799 ? -6.857 5.727 -4.498 1.00 92.62 799 LYS A O 1
ATOM 6340 N N . ALA A 1 800 ? -7.237 6.188 -2.325 1.00 93.56 800 ALA A N 1
ATOM 6341 C CA . ALA A 1 800 ? -7.156 4.807 -1.855 1.00 93.56 800 ALA A CA 1
ATOM 6342 C C . ALA A 1 800 ? -8.508 4.071 -1.795 1.00 93.56 800 ALA A C 1
ATOM 6344 O O . ALA A 1 800 ? -8.527 2.886 -1.462 1.00 93.56 800 ALA A O 1
ATOM 6345 N N . ALA A 1 801 ? -9.621 4.716 -2.159 1.00 93.31 801 ALA A N 1
ATOM 6346 C CA . ALA A 1 801 ? -10.928 4.066 -2.219 1.00 93.31 801 ALA A CA 1
ATOM 6347 C C . ALA A 1 801 ? -11.056 3.091 -3.402 1.00 93.31 801 ALA A C 1
ATOM 6349 O O . ALA A 1 801 ? -10.332 3.150 -4.399 1.00 93.31 801 ALA A O 1
ATOM 6350 N N . ASP A 1 802 ? -12.004 2.167 -3.303 1.00 91.06 802 ASP A N 1
ATOM 6351 C CA . ASP A 1 802 ? -12.432 1.311 -4.405 1.00 91.06 802 ASP A CA 1
ATOM 6352 C C . ASP A 1 802 ? -13.084 2.108 -5.534 1.00 91.06 802 ASP A C 1
ATOM 6354 O O . ASP A 1 802 ? -13.779 3.095 -5.308 1.00 91.06 802 ASP A O 1
ATOM 6358 N N . ARG A 1 803 ? -12.921 1.642 -6.775 1.00 87.88 803 ARG A N 1
ATOM 6359 C CA . ARG A 1 803 ? -13.699 2.177 -7.899 1.00 87.88 803 ARG A CA 1
ATOM 6360 C C . ARG A 1 803 ? -15.181 1.815 -7.733 1.00 87.88 803 ARG A C 1
ATOM 6362 O O . ARG A 1 803 ? -15.459 0.676 -7.343 1.00 87.88 803 ARG A O 1
ATOM 6369 N N . PRO A 1 804 ? -16.108 2.722 -8.100 1.00 88.81 804 PRO A N 1
ATOM 6370 C CA . PRO A 1 804 ? -15.894 4.072 -8.648 1.00 88.81 804 PRO A CA 1
ATOM 6371 C C . PRO A 1 804 ? -15.733 5.182 -7.589 1.00 88.81 804 PRO A C 1
ATOM 6373 O O . PRO A 1 804 ? -15.593 6.351 -7.953 1.00 88.81 804 PRO A O 1
ATOM 6376 N N . PHE A 1 805 ? -15.773 4.844 -6.300 1.00 90.44 805 PHE A N 1
ATOM 6377 C CA . PHE A 1 805 ? -15.731 5.798 -5.187 1.00 90.44 805 PHE A CA 1
ATOM 6378 C C . PHE A 1 805 ? -14.406 6.577 -5.098 1.00 90.44 805 PHE A C 1
ATOM 6380 O O . PHE A 1 805 ? -14.389 7.691 -4.586 1.00 90.44 805 PHE A O 1
ATOM 6387 N N . ASP A 1 806 ? -13.321 6.071 -5.697 1.00 90.56 806 ASP A N 1
ATOM 6388 C CA . ASP A 1 806 ? -12.032 6.770 -5.882 1.00 90.56 806 ASP A CA 1
ATOM 6389 C C . ASP A 1 806 ? -12.118 8.108 -6.642 1.00 90.56 806 ASP A C 1
ATOM 6391 O O . ASP A 1 806 ? -11.167 8.899 -6.642 1.00 90.56 806 ASP A O 1
ATOM 6395 N N . LYS A 1 807 ? -13.250 8.368 -7.300 1.00 89.25 807 LYS A N 1
ATOM 6396 C CA . LYS A 1 807 ? -13.544 9.605 -8.038 1.00 89.25 807 LYS A CA 1
ATOM 6397 C C . LYS A 1 807 ? -14.575 10.497 -7.351 1.00 89.25 807 LYS A C 1
ATOM 6399 O O . LYS A 1 807 ? -14.838 11.591 -7.847 1.00 89.25 807 LYS A O 1
ATOM 6404 N N . MET A 1 808 ? -15.161 10.051 -6.247 1.00 90.94 808 MET A N 1
ATOM 6405 C CA . MET A 1 808 ? -16.171 10.808 -5.513 1.00 90.94 808 MET A CA 1
ATOM 6406 C C . MET A 1 808 ? -15.512 11.655 -4.431 1.00 90.94 808 MET A C 1
ATOM 6408 O O . MET A 1 808 ? -14.462 11.289 -3.901 1.00 90.94 808 MET A O 1
ATOM 6412 N N . ARG A 1 809 ? -16.110 12.809 -4.128 1.00 92.88 809 ARG A N 1
ATOM 6413 C CA . ARG A 1 809 ? -15.725 13.600 -2.956 1.00 92.88 809 ARG A CA 1
ATOM 6414 C C . ARG A 1 809 ? -16.062 12.827 -1.685 1.00 92.88 809 ARG A C 1
ATOM 6416 O O . ARG A 1 809 ? -16.974 12.009 -1.694 1.00 92.88 809 ARG A O 1
ATOM 6423 N N . ALA A 1 810 ? -15.297 13.056 -0.625 1.00 94.62 810 ALA A N 1
ATOM 6424 C CA . ALA A 1 810 ? -15.377 12.235 0.574 1.00 94.62 810 ALA A CA 1
ATOM 6425 C C . ALA A 1 810 ? -16.218 12.924 1.655 1.00 94.62 810 ALA A C 1
ATOM 6427 O O . ALA A 1 810 ? -15.804 13.991 2.118 1.00 94.62 810 ALA A O 1
ATOM 6428 N N . PRO A 1 811 ? -17.349 12.345 2.090 1.00 96.69 811 PRO A N 1
ATOM 6429 C CA . PRO A 1 811 ? -18.047 12.836 3.269 1.00 96.69 811 PRO A CA 1
ATOM 6430 C C . PRO A 1 811 ? -17.160 12.683 4.508 1.00 96.69 811 PRO A C 1
ATOM 6432 O O . PRO A 1 811 ? -16.477 11.666 4.686 1.00 96.69 811 PRO A O 1
ATOM 6435 N N . MET A 1 812 ? -17.181 13.702 5.360 1.00 97.06 812 MET A N 1
ATOM 6436 C CA . MET A 1 812 ? -16.438 13.768 6.610 1.00 97.06 812 MET A CA 1
ATOM 6437 C C . MET A 1 812 ? -17.396 14.001 7.776 1.00 97.06 812 MET A C 1
ATOM 6439 O O . MET A 1 812 ? -18.231 14.903 7.731 1.00 97.06 812 MET A O 1
ATOM 6443 N N . LEU A 1 813 ? -17.211 13.224 8.840 1.00 97.56 813 LEU A N 1
ATOM 6444 C CA . LEU A 1 813 ? -17.725 13.498 10.176 1.00 97.56 813 LEU A CA 1
ATOM 6445 C C . LEU A 1 813 ? -16.567 14.023 11.029 1.00 97.56 813 LEU A C 1
ATOM 6447 O O . LEU A 1 813 ? -15.496 13.407 11.060 1.00 97.56 813 LEU A O 1
ATOM 6451 N N . ALA A 1 814 ? -16.778 15.130 11.739 1.00 97.69 814 ALA A N 1
ATOM 6452 C CA . ALA A 1 814 ? -15.857 15.577 12.776 1.00 97.69 814 ALA A CA 1
ATOM 6453 C C . ALA A 1 814 ? -16.581 15.837 14.096 1.00 97.69 814 ALA A C 1
ATOM 6455 O O . ALA A 1 814 ? -17.671 16.405 14.127 1.00 97.69 814 ALA A O 1
ATOM 6456 N N . VAL A 1 815 ? -15.957 15.427 15.197 1.00 97.38 815 VAL A N 1
ATOM 6457 C CA . VAL A 1 815 ? -16.489 15.598 16.550 1.00 97.38 815 VAL A CA 1
ATOM 6458 C C . VAL A 1 815 ? -15.409 16.214 17.413 1.00 97.38 815 VAL A C 1
ATOM 6460 O O . VAL A 1 815 ? -14.336 15.640 17.592 1.00 97.38 815 VAL A O 1
ATOM 6463 N N . ARG A 1 816 ? -15.688 17.396 17.948 1.00 97.44 816 ARG A N 1
ATOM 6464 C CA . ARG A 1 816 ? -14.762 18.136 18.798 1.00 97.44 816 ARG A CA 1
ATOM 6465 C C . ARG A 1 816 ? -15.196 18.045 20.253 1.00 97.44 816 ARG A C 1
ATOM 6467 O O . ARG A 1 816 ? -16.355 18.302 20.569 1.00 97.44 816 ARG A O 1
ATOM 6474 N N . LEU A 1 817 ? -14.237 17.732 21.117 1.00 96.25 817 LEU A N 1
ATOM 6475 C CA . LEU A 1 817 ? -14.352 17.751 22.569 1.00 96.25 817 LEU A CA 1
ATOM 6476 C C . LEU A 1 817 ? -13.429 18.846 23.129 1.00 96.25 817 LEU A C 1
ATOM 6478 O O . LEU A 1 817 ? -12.218 18.782 22.895 1.00 96.25 817 LEU A O 1
ATOM 6482 N N . PRO A 1 818 ? -13.950 19.862 23.835 1.00 96.25 818 PRO A N 1
ATOM 6483 C CA . PRO A 1 818 ? -13.123 20.807 24.581 1.00 96.25 818 PRO A CA 1
ATOM 6484 C C . PRO A 1 818 ? -12.423 20.108 25.749 1.00 96.25 818 PRO A C 1
ATOM 6486 O O . PRO A 1 818 ? -13.064 19.364 26.490 1.00 96.25 818 PRO A O 1
ATOM 6489 N N . GLY A 1 819 ? -11.135 20.371 25.950 1.00 96.94 819 GLY A N 1
ATOM 6490 C CA . GLY A 1 819 ? -10.319 19.727 26.980 1.00 96.94 819 GLY A CA 1
ATOM 6491 C C . GLY A 1 819 ? -9.905 18.285 26.677 1.00 96.94 819 GLY A C 1
ATOM 6492 O O . GLY A 1 819 ? -10.073 17.787 25.561 1.00 96.94 819 GLY A O 1
ATOM 6493 N N . GLU A 1 820 ? -9.371 17.610 27.699 1.00 96.81 820 GLU A N 1
ATOM 6494 C CA . GLU A 1 820 ? -8.845 16.246 27.576 1.00 96.81 820 GLU A CA 1
ATOM 6495 C C . GLU A 1 820 ? -9.926 15.225 27.216 1.00 96.81 820 GLU A C 1
ATOM 6497 O O . GLU A 1 820 ? -11.032 15.271 27.746 1.00 96.81 820 GLU A O 1
ATOM 6502 N N . ALA A 1 821 ? -9.575 14.258 26.375 1.00 96.44 821 ALA A N 1
ATOM 6503 C CA . ALA A 1 821 ? -10.379 13.099 25.999 1.00 96.44 821 ALA A CA 1
ATOM 6504 C C . ALA A 1 821 ? -9.844 11.798 26.632 1.00 96.44 821 ALA A C 1
ATOM 6506 O O . ALA A 1 821 ? -9.986 10.734 26.040 1.00 96.44 821 ALA A O 1
ATOM 6507 N N . TRP A 1 822 ? -9.142 11.860 27.771 1.00 96.69 822 TRP A N 1
ATOM 6508 C CA . TRP A 1 822 ? -8.473 10.688 28.358 1.00 96.69 822 TRP A CA 1
ATOM 6509 C C . TRP A 1 822 ? -9.441 9.781 29.129 1.00 96.69 822 TRP A C 1
ATOM 6511 O O . TRP A 1 822 ? -9.665 8.641 28.729 1.00 96.69 822 TRP A O 1
ATOM 6521 N N . ASP A 1 823 ? -10.095 10.335 30.149 1.00 94.50 823 ASP A N 1
ATOM 6522 C CA . ASP A 1 823 ? -11.128 9.664 30.960 1.00 94.50 823 ASP A CA 1
ATOM 6523 C C . ASP A 1 823 ? -12.538 9.803 30.359 1.00 94.50 823 ASP A C 1
ATOM 6525 O O . ASP A 1 823 ? -13.536 9.316 30.884 1.00 94.50 823 ASP A O 1
ATOM 6529 N N . ARG A 1 824 ? -12.624 10.499 29.225 1.00 93.81 824 ARG A N 1
ATOM 6530 C CA . ARG A 1 824 ? -13.854 10.755 28.479 1.00 93.81 824 ARG A CA 1
ATOM 6531 C C . ARG A 1 824 ? -13.640 10.555 26.972 1.00 93.81 824 ARG A C 1
ATOM 6533 O O . ARG A 1 824 ? -13.783 11.506 26.197 1.00 93.81 824 ARG A O 1
ATOM 6540 N N . PRO A 1 825 ? -13.236 9.345 26.545 1.00 96.25 825 PRO A N 1
ATOM 6541 C CA . PRO A 1 825 ? -12.791 9.100 25.181 1.00 96.25 825 PRO A CA 1
ATOM 6542 C C . PRO A 1 825 ? -13.904 9.238 24.148 1.00 96.25 825 PRO A C 1
ATOM 6544 O O . PRO A 1 825 ? -15.095 9.036 24.424 1.00 96.25 825 PRO A O 1
ATOM 6547 N N . PHE A 1 826 ? -13.485 9.486 22.907 1.00 97.19 826 PHE A N 1
ATOM 6548 C CA . PHE A 1 826 ? -14.320 9.182 21.751 1.00 97.19 826 PHE A CA 1
ATOM 6549 C C . PHE A 1 826 ? -14.514 7.671 21.708 1.00 97.19 826 PHE A C 1
ATOM 6551 O O . PHE A 1 826 ? -13.534 6.933 21.671 1.00 97.19 826 PHE A O 1
ATOM 6558 N N . ALA A 1 827 ? -15.762 7.217 21.758 1.00 96.00 827 ALA A N 1
ATOM 6559 C CA . ALA A 1 827 ? -16.091 5.801 21.743 1.00 96.00 827 ALA A CA 1
ATOM 6560 C C . ALA A 1 827 ? -17.117 5.561 20.637 1.00 96.00 827 ALA A C 1
ATOM 6562 O O . ALA A 1 827 ? -18.237 6.077 20.688 1.00 96.00 827 ALA A O 1
ATOM 6563 N N . THR A 1 828 ? -16.685 4.848 19.602 1.00 96.38 828 THR A N 1
ATOM 6564 C CA . THR A 1 828 ? -17.433 4.656 18.359 1.00 96.38 828 THR A CA 1
ATOM 6565 C C . THR A 1 828 ? -17.524 3.184 17.990 1.00 96.38 828 THR A C 1
ATOM 6567 O O . THR A 1 828 ? -16.610 2.406 18.265 1.00 96.38 828 THR A O 1
ATOM 6570 N N . VAL A 1 829 ? -18.630 2.808 17.355 1.00 97.94 829 VAL A N 1
ATOM 6571 C CA . VAL A 1 829 ? -18.849 1.485 16.773 1.00 97.94 829 VAL A CA 1
ATOM 6572 C C . VAL A 1 829 ? -19.195 1.653 15.299 1.00 97.94 829 VAL A C 1
ATOM 6574 O O . VAL A 1 829 ? -20.071 2.435 14.933 1.00 97.94 829 VAL A O 1
ATOM 6577 N N . TYR A 1 830 ? -18.488 0.915 14.453 1.00 97.75 830 TYR A N 1
ATOM 6578 C CA . TYR A 1 830 ? -18.583 0.964 13.003 1.00 97.75 830 TYR A CA 1
ATOM 6579 C C . TYR A 1 830 ? -19.247 -0.288 12.455 1.00 97.75 830 TYR A C 1
ATOM 6581 O O . TYR A 1 830 ? -18.737 -1.397 12.643 1.00 97.75 830 TYR A O 1
ATOM 6589 N N . GLU A 1 831 ? -20.319 -0.111 11.691 1.00 96.75 831 GLU A N 1
ATOM 6590 C CA . GLU A 1 831 ? -20.978 -1.195 10.968 1.00 96.75 831 GLU A CA 1
ATOM 6591 C C . GLU A 1 831 ? -21.178 -0.820 9.500 1.00 96.75 831 GLU A C 1
ATOM 6593 O O . GLU A 1 831 ? -21.660 0.263 9.182 1.00 96.75 831 GLU A O 1
ATOM 6598 N N . ALA A 1 832 ? -20.837 -1.738 8.594 1.00 95.56 832 ALA A N 1
ATOM 6599 C CA . ALA A 1 832 ? -21.277 -1.666 7.207 1.00 95.56 832 ALA A CA 1
ATOM 6600 C C . ALA A 1 832 ? -22.327 -2.749 6.954 1.00 95.56 832 ALA A C 1
ATOM 6602 O O . ALA A 1 832 ? -22.066 -3.943 7.147 1.00 95.56 832 ALA A O 1
ATOM 6603 N N . ALA A 1 833 ? -23.492 -2.339 6.470 1.00 94.44 833 ALA A N 1
ATOM 6604 C CA . ALA A 1 833 ? -24.610 -3.219 6.170 1.00 94.44 833 ALA A CA 1
ATOM 6605 C C . ALA A 1 833 ? -25.165 -2.934 4.772 1.00 94.44 833 ALA A C 1
ATOM 6607 O O . ALA A 1 833 ? -24.854 -1.915 4.155 1.00 94.44 833 ALA A O 1
ATOM 6608 N N . LYS A 1 834 ? -25.999 -3.840 4.251 1.00 93.06 834 LYS A N 1
ATOM 6609 C CA . LYS A 1 834 ? -26.865 -3.465 3.128 1.00 93.06 834 LYS A CA 1
ATOM 6610 C C . LYS A 1 834 ? -27.854 -2.418 3.645 1.00 93.06 834 LYS A C 1
ATOM 6612 O O . LYS A 1 834 ? -28.195 -2.425 4.830 1.00 93.06 834 LYS A O 1
ATOM 6617 N N . LYS A 1 835 ? -28.306 -1.522 2.769 1.00 90.31 835 LYS A N 1
ATOM 6618 C CA . LYS A 1 835 ? -29.257 -0.473 3.161 1.00 90.31 835 LYS A CA 1
ATOM 6619 C C . LYS A 1 835 ? -30.474 -1.077 3.871 1.00 90.31 835 LYS A C 1
ATOM 6621 O O . LYS A 1 835 ? -31.080 -2.017 3.361 1.00 90.31 835 LYS A O 1
ATOM 6626 N N . GLY A 1 836 ? -30.796 -0.547 5.052 1.00 87.81 836 GLY A N 1
ATOM 6627 C CA . GLY A 1 836 ? -31.920 -1.004 5.874 1.00 87.81 836 GLY A CA 1
ATOM 6628 C C . GLY A 1 836 ? -31.710 -2.331 6.614 1.00 87.81 836 GLY A C 1
ATOM 6629 O O . GLY A 1 836 ? -32.673 -2.862 7.155 1.00 87.81 836 GLY A O 1
ATOM 6630 N N . THR A 1 837 ? -30.493 -2.888 6.646 1.00 91.56 837 THR A N 1
ATOM 6631 C CA . THR A 1 837 ? -30.212 -4.182 7.302 1.00 91.56 837 THR A CA 1
ATOM 6632 C C . THR A 1 837 ? -29.117 -4.096 8.372 1.00 91.56 837 THR A C 1
ATOM 6634 O O . THR A 1 837 ? -28.365 -5.059 8.548 1.00 91.56 837 THR A O 1
ATOM 6637 N N . SER A 1 838 ? -28.959 -2.939 9.020 1.00 92.12 838 SER A N 1
ATOM 6638 C CA . SER A 1 838 ? -28.054 -2.786 10.169 1.00 92.12 838 SER A CA 1
ATOM 6639 C C . SER A 1 838 ? -28.403 -3.828 11.237 1.00 92.12 838 SER A C 1
ATOM 6641 O O . SER A 1 838 ? -29.583 -4.070 11.503 1.00 92.12 838 SER A O 1
ATOM 6643 N N . ALA A 1 839 ? -27.396 -4.524 11.773 1.00 92.56 839 ALA A N 1
ATOM 6644 C CA . ALA A 1 839 ? -27.608 -5.522 12.818 1.00 92.56 839 ALA A CA 1
ATOM 6645 C C . ALA A 1 839 ? -27.507 -4.906 14.215 1.00 92.56 839 ALA A C 1
ATOM 6647 O O . ALA A 1 839 ? -28.002 -5.508 15.169 1.00 92.56 839 ALA A O 1
ATOM 6648 N N . ILE A 1 840 ? -26.868 -3.741 14.337 1.00 93.75 840 ILE A N 1
ATOM 6649 C CA . ILE A 1 840 ? -26.853 -2.933 15.556 1.00 93.75 840 ILE A CA 1
ATOM 6650 C C . ILE A 1 840 ? -28.179 -2.176 15.661 1.00 93.75 840 ILE A C 1
ATOM 6652 O O . ILE A 1 840 ? -28.685 -1.672 14.667 1.00 93.75 840 ILE A O 1
ATOM 6656 N N . GLN A 1 841 ? -28.735 -2.135 16.871 1.00 90.94 841 GLN A N 1
ATOM 6657 C CA . GLN A 1 841 ? -29.952 -1.393 17.209 1.00 90.94 841 GLN A CA 1
ATOM 6658 C C . GLN A 1 841 ? -29.660 -0.240 18.167 1.00 90.94 841 GLN A C 1
ATOM 6660 O O . GLN A 1 841 ? -30.279 0.812 18.097 1.00 90.94 841 GLN A O 1
ATOM 6665 N N . THR A 1 842 ? -28.747 -0.427 19.122 1.00 91.50 842 THR A N 1
ATOM 6666 C CA . THR A 1 842 ? -28.336 0.643 20.036 1.00 91.50 842 THR A CA 1
ATOM 6667 C C . THR A 1 842 ? -26.878 0.477 20.441 1.00 91.50 842 THR A C 1
ATOM 6669 O O . THR A 1 842 ? -26.354 -0.634 20.532 1.00 91.50 842 THR A O 1
ATOM 6672 N N . VAL A 1 843 ? -26.224 1.608 20.704 1.00 93.88 843 VAL A N 1
ATOM 6673 C CA . VAL A 1 843 ? -24.909 1.677 21.347 1.00 93.88 843 VAL A CA 1
ATOM 6674 C C . VAL A 1 843 ? -25.013 2.689 22.469 1.00 93.88 843 VAL A C 1
ATOM 6676 O O . VAL A 1 843 ? -25.217 3.867 22.192 1.00 93.88 843 VAL A O 1
ATOM 6679 N N . THR A 1 844 ? -24.867 2.240 23.709 1.00 91.94 844 THR A N 1
ATOM 6680 C CA . THR A 1 844 ? -25.030 3.059 24.912 1.00 91.94 844 THR A CA 1
ATOM 6681 C C . THR A 1 844 ? -23.757 3.040 25.737 1.00 91.94 844 THR A C 1
ATOM 6683 O O . THR A 1 844 ? -23.127 2.001 25.915 1.00 91.94 844 THR A O 1
ATOM 6686 N N . ARG A 1 845 ? -23.376 4.194 26.281 1.00 92.19 845 ARG A N 1
ATOM 6687 C CA . ARG A 1 845 ? -22.284 4.285 27.250 1.00 92.19 845 ARG A CA 1
ATOM 6688 C C . ARG A 1 845 ? -22.816 4.026 28.653 1.00 92.19 845 ARG A C 1
ATOM 6690 O O . ARG A 1 845 ? -23.636 4.798 29.139 1.00 92.19 845 ARG A O 1
ATOM 6697 N N . LEU A 1 846 ? -22.333 2.970 29.299 1.00 94.00 846 LEU A N 1
ATOM 6698 C CA . LEU A 1 846 ? -22.712 2.639 30.675 1.00 94.00 846 LEU A CA 1
ATOM 6699 C C . LEU A 1 846 ? -21.762 3.253 31.710 1.00 94.00 846 LEU A C 1
ATOM 6701 O O . LEU A 1 846 ? -22.181 3.559 32.822 1.00 94.00 846 LEU A O 1
ATOM 6705 N N . ALA A 1 847 ? -20.488 3.430 31.352 1.00 93.06 847 ALA A N 1
ATOM 6706 C CA . ALA A 1 847 ? -19.482 4.048 32.210 1.00 93.06 847 ALA A CA 1
ATOM 6707 C C . ALA A 1 847 ? -18.383 4.737 31.389 1.00 93.06 847 ALA A C 1
ATOM 6709 O O . ALA A 1 847 ? -18.124 4.363 30.242 1.00 93.06 847 ALA A O 1
ATOM 6710 N N . ASP A 1 848 ? -17.751 5.728 32.012 1.00 89.88 848 ASP A N 1
ATOM 6711 C CA . ASP A 1 848 ? -16.544 6.436 31.576 1.00 89.88 848 ASP A CA 1
ATOM 6712 C C . ASP A 1 848 ? -15.689 6.745 32.817 1.00 89.88 848 ASP A C 1
ATOM 6714 O O . ASP A 1 848 ? -16.104 6.488 33.950 1.00 89.88 848 ASP A O 1
ATOM 6718 N N . GLY A 1 849 ? -14.500 7.308 32.623 1.00 91.75 849 GLY A N 1
ATOM 6719 C CA . GLY A 1 849 ? -13.505 7.511 33.667 1.00 91.75 849 GLY A CA 1
ATOM 6720 C C . GLY A 1 849 ? -12.283 6.640 33.407 1.00 91.75 849 GLY A C 1
ATOM 6721 O O . GLY A 1 849 ? -11.827 6.493 32.273 1.00 91.75 849 GLY A O 1
ATOM 6722 N N . SER A 1 850 ? -11.807 5.981 34.461 1.00 93.31 850 SER A N 1
ATOM 6723 C CA . SER A 1 850 ? -10.743 4.981 34.363 1.00 93.31 850 SER A CA 1
ATOM 6724 C C . SER A 1 850 ? -11.163 3.704 33.617 1.00 93.31 850 SER A C 1
ATOM 6726 O O . SER A 1 850 ? -10.294 2.961 33.165 1.00 93.31 850 SER A O 1
ATOM 6728 N N . LEU A 1 851 ? -12.469 3.476 33.426 1.00 96.06 851 LEU A N 1
ATOM 6729 C CA . LEU A 1 851 ? -13.037 2.406 32.604 1.00 96.06 851 LEU A CA 1
ATOM 6730 C C . LEU A 1 851 ? -14.140 2.962 31.698 1.00 96.06 851 LEU A C 1
ATOM 6732 O O . LEU A 1 851 ? -15.121 3.522 32.182 1.00 96.06 851 LEU A O 1
ATOM 6736 N N . THR A 1 852 ? -14.019 2.728 30.392 1.00 96.56 852 THR A N 1
ATOM 6737 C CA . THR A 1 852 ? -15.115 2.944 29.440 1.00 96.56 852 THR A CA 1
ATOM 6738 C C . THR A 1 852 ? -15.855 1.630 29.217 1.00 96.56 852 THR A C 1
ATOM 6740 O O . THR A 1 852 ? -15.228 0.631 28.849 1.00 96.56 852 THR A O 1
ATOM 6743 N N . VAL A 1 853 ? -17.180 1.641 29.405 1.00 97.44 853 VAL A N 1
ATOM 6744 C CA . VAL A 1 853 ? -18.063 0.499 29.115 1.00 97.44 853 VAL A CA 1
ATOM 6745 C C . VAL A 1 853 ? -19.118 0.895 28.089 1.00 97.44 853 VAL A C 1
ATOM 6747 O O . VAL A 1 853 ? -19.903 1.816 28.329 1.00 97.44 853 VAL A O 1
ATOM 6750 N N . LEU A 1 854 ? -19.155 0.180 26.964 1.00 97.06 854 LEU A N 1
ATOM 6751 C CA . LEU A 1 854 ? -20.207 0.296 25.953 1.00 97.06 854 LEU A CA 1
ATOM 6752 C C . LEU A 1 854 ? -21.116 -0.929 25.992 1.00 97.06 854 LEU A C 1
ATOM 6754 O O . LEU A 1 854 ? -20.624 -2.052 25.980 1.00 97.06 854 LEU A O 1
ATOM 6758 N N . GLU A 1 855 ? -22.424 -0.715 25.968 1.00 96.38 855 GLU A N 1
ATOM 6759 C CA . GLU A 1 855 ? -23.420 -1.741 25.681 1.00 96.38 855 GLU A CA 1
ATOM 6760 C C . GLU A 1 855 ? -23.878 -1.599 24.230 1.00 96.38 855 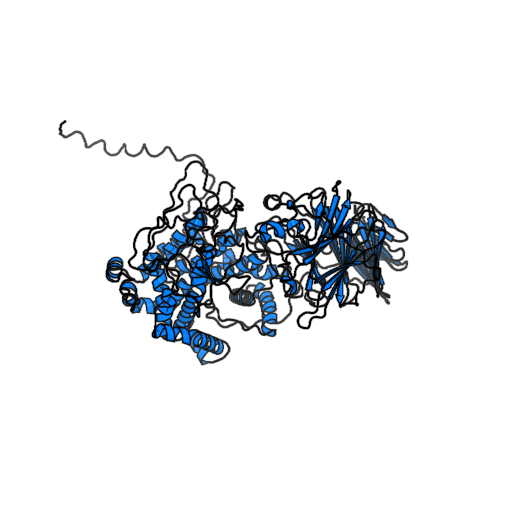GLU A C 1
ATOM 6762 O O . GLU A 1 855 ? -24.332 -0.535 23.810 1.00 96.38 855 GLU A O 1
ATOM 6767 N N . ILE A 1 856 ? -23.746 -2.671 23.457 1.00 96.12 856 ILE A N 1
ATOM 6768 C CA . ILE A 1 856 ? -24.152 -2.740 22.056 1.00 96.12 856 ILE A CA 1
ATOM 6769 C C . ILE A 1 856 ? -25.259 -3.779 21.961 1.00 96.12 856 ILE A C 1
ATOM 6771 O O . ILE A 1 856 ? -24.995 -4.981 22.072 1.00 96.12 856 ILE A O 1
ATOM 6775 N N . THR A 1 857 ? -26.489 -3.326 21.741 1.00 94.75 857 THR A N 1
ATOM 6776 C CA . THR A 1 857 ? -27.623 -4.218 21.487 1.00 94.75 857 THR A CA 1
ATOM 6777 C C . THR A 1 857 ? -27.804 -4.350 19.988 1.00 94.75 857 THR A C 1
ATOM 6779 O O . THR A 1 857 ? -27.879 -3.358 19.262 1.00 94.75 857 THR A O 1
ATOM 6782 N N . GLY A 1 858 ? -27.846 -5.586 19.512 1.00 90.06 858 GLY A N 1
ATOM 6783 C CA . GLY A 1 858 ? -28.141 -5.906 18.127 1.00 90.06 858 GLY A CA 1
ATOM 6784 C C . GLY A 1 858 ? -29.286 -6.900 18.014 1.00 90.06 858 GLY A C 1
ATOM 6785 O O . GLY A 1 858 ? -29.747 -7.464 19.003 1.00 90.06 858 GLY A O 1
ATOM 6786 N N . ALA A 1 859 ? -29.696 -7.178 16.780 1.00 83.31 859 ALA A N 1
ATOM 6787 C CA . ALA A 1 859 ? -30.813 -8.075 16.482 1.00 83.31 859 ALA A CA 1
ATOM 6788 C C . ALA A 1 859 ? -30.661 -9.492 17.074 1.00 83.31 859 ALA A C 1
ATOM 6790 O O . ALA A 1 859 ? -31.657 -10.170 17.304 1.00 83.31 859 ALA A O 1
ATOM 6791 N N . ASN A 1 860 ? -29.422 -9.933 17.321 1.00 83.06 860 ASN A N 1
ATOM 6792 C CA . ASN A 1 860 ? -29.113 -11.290 17.777 1.00 83.06 860 ASN A CA 1
ATOM 6793 C C . ASN A 1 860 ? -28.624 -11.359 19.233 1.00 83.06 860 ASN A C 1
ATOM 6795 O O . ASN A 1 860 ? -28.326 -12.457 19.700 1.00 83.06 860 ASN A O 1
ATOM 6799 N N . GLY A 1 861 ? -28.489 -10.228 19.936 1.00 92.75 861 GLY A N 1
ATOM 6800 C CA . GLY A 1 861 ? -27.950 -10.224 21.295 1.00 92.75 861 GLY A CA 1
ATOM 6801 C C . GLY A 1 861 ? -27.245 -8.939 21.723 1.00 92.75 861 GLY A C 1
ATOM 6802 O O . GLY A 1 861 ? -27.221 -7.946 20.993 1.00 92.75 861 GLY A O 1
ATOM 6803 N N . THR A 1 862 ? -26.626 -8.988 22.900 1.00 96.75 862 THR A N 1
ATOM 6804 C CA . THR A 1 862 ? -26.002 -7.837 23.569 1.00 96.75 862 THR A CA 1
ATOM 6805 C C . THR A 1 862 ? -24.509 -8.067 23.775 1.00 96.75 862 THR A C 1
ATOM 6807 O O . THR A 1 862 ? -24.083 -9.170 24.116 1.00 96.75 862 THR A O 1
ATOM 6810 N N . HIS A 1 863 ? -23.709 -7.019 23.587 1.00 97.44 863 HIS A N 1
ATOM 6811 C CA . HIS A 1 863 ? -22.263 -7.035 23.803 1.00 97.44 863 HIS A CA 1
ATOM 6812 C C . HIS A 1 863 ? -21.883 -5.922 24.773 1.00 97.44 863 HIS A C 1
ATOM 6814 O O . HIS A 1 863 ? -22.213 -4.764 24.535 1.00 97.44 863 HIS A O 1
ATOM 6820 N N . HIS A 1 864 ? -21.154 -6.261 25.830 1.00 98.12 864 HIS A N 1
ATOM 6821 C CA . HIS A 1 864 ? -20.502 -5.283 26.694 1.00 98.12 864 HIS A CA 1
ATOM 6822 C C . HIS A 1 864 ? -19.040 -5.175 26.295 1.00 98.12 864 HIS A C 1
ATOM 6824 O O . HIS A 1 864 ? -18.337 -6.183 26.325 1.00 98.12 864 HIS A O 1
ATOM 6830 N N . ILE A 1 865 ? -18.587 -3.979 25.932 1.00 98.25 865 ILE A N 1
ATOM 6831 C CA . ILE A 1 865 ? -17.196 -3.694 25.580 1.00 98.25 865 ILE A CA 1
ATOM 6832 C C . ILE A 1 865 ? -16.556 -2.912 26.712 1.00 98.25 865 ILE A C 1
ATOM 6834 O O . ILE A 1 865 ? -17.069 -1.861 27.087 1.00 98.25 865 ILE A O 1
ATOM 6838 N N . LEU A 1 866 ? -15.438 -3.406 27.232 1.00 98.38 866 LEU A N 1
ATOM 6839 C CA . LEU A 1 866 ? -14.719 -2.819 28.353 1.00 98.38 866 LEU A CA 1
ATOM 6840 C C . LEU A 1 866 ? -13.320 -2.413 27.883 1.00 98.38 866 LEU A C 1
ATOM 6842 O O . LEU A 1 866 ? -12.586 -3.237 27.342 1.00 98.38 866 LEU A O 1
ATOM 6846 N N . SER A 1 867 ? -12.948 -1.150 28.082 1.00 97.56 867 SER A N 1
ATOM 6847 C CA . SER A 1 867 ? -11.600 -0.634 27.801 1.00 97.56 867 SER A CA 1
ATOM 6848 C C . SER A 1 867 ? -11.137 0.225 28.971 1.00 97.56 867 SER A C 1
ATOM 6850 O O . SER A 1 867 ? -11.707 1.296 29.212 1.00 97.56 867 SER A O 1
ATOM 6852 N N . ALA A 1 868 ? -10.117 -0.237 29.695 1.00 96.44 868 ALA A N 1
ATOM 6853 C CA . ALA A 1 868 ? -9.579 0.471 30.853 1.00 96.44 868 ALA A CA 1
ATOM 6854 C C . ALA A 1 868 ? -8.421 1.400 30.480 1.00 96.44 868 ALA A C 1
ATOM 6856 O O . ALA A 1 868 ? -7.687 1.192 29.515 1.00 96.44 868 ALA A O 1
ATOM 6857 N N . VAL A 1 869 ? -8.237 2.436 31.293 1.00 93.69 869 VAL A N 1
ATOM 6858 C CA . VAL A 1 869 ? -7.074 3.322 31.233 1.00 93.69 869 VAL A CA 1
ATOM 6859 C C . VAL A 1 869 ? -5.835 2.616 31.781 1.00 93.69 869 VAL A C 1
ATOM 6861 O O . VAL A 1 869 ? -4.761 2.785 31.204 1.00 93.69 869 VAL A O 1
ATOM 6864 N N . SER A 1 870 ? -5.972 1.854 32.868 1.00 92.56 870 SER A N 1
ATOM 6865 C CA . SER A 1 870 ? -4.881 1.125 33.520 1.00 92.56 870 SER A CA 1
ATOM 6866 C C . SER A 1 870 ? -5.273 -0.342 33.708 1.00 92.56 870 SER A C 1
ATOM 6868 O O . SER A 1 870 ? -6.324 -0.585 34.301 1.00 92.56 870 SER A O 1
ATOM 6870 N N . PRO A 1 871 ? -4.461 -1.311 33.252 1.00 91.56 871 PRO A N 1
ATOM 6871 C CA . PRO A 1 871 ? -4.796 -2.728 33.360 1.00 91.56 871 PRO A CA 1
ATOM 6872 C C . PRO A 1 871 ? -4.756 -3.250 34.798 1.00 91.56 871 PRO A C 1
ATOM 6874 O O . PRO A 1 871 ? -5.465 -4.197 35.127 1.00 91.56 871 PRO A O 1
ATOM 6877 N N . ASP A 1 872 ? -3.981 -2.605 35.670 1.00 93.12 872 ASP A N 1
ATOM 6878 C CA . ASP A 1 872 ? -3.797 -3.037 37.057 1.00 93.12 872 ASP A CA 1
ATOM 6879 C C . ASP A 1 872 ? -4.958 -2.629 37.972 1.00 93.12 872 ASP A C 1
ATOM 6881 O O . ASP A 1 872 ? -5.050 -3.108 39.102 1.00 93.12 872 ASP A O 1
ATOM 6885 N N . GLN A 1 873 ? -5.843 -1.739 37.516 1.00 94.31 873 GLN A N 1
ATOM 6886 C CA . GLN A 1 873 ? -6.956 -1.255 38.322 1.00 94.31 873 GLN A CA 1
ATOM 6887 C C . GLN A 1 873 ? -8.165 -2.196 38.184 1.00 94.31 873 GLN A C 1
ATOM 6889 O O . GLN A 1 873 ? -8.673 -2.373 37.078 1.00 94.31 873 GLN A O 1
ATOM 6894 N N . PRO A 1 874 ? -8.674 -2.785 39.281 1.00 96.06 874 PRO A N 1
ATOM 6895 C CA . PRO A 1 874 ? -9.923 -3.527 39.235 1.00 96.06 874 PRO A CA 1
ATOM 6896 C C . PRO A 1 874 ? -11.115 -2.570 39.158 1.00 96.06 874 PRO A C 1
ATOM 6898 O O . PRO A 1 874 ? -11.171 -1.540 39.839 1.00 96.06 874 PRO A O 1
ATOM 6901 N N . HIS A 1 875 ? -12.104 -2.946 38.356 1.00 97.38 875 HIS A N 1
ATOM 6902 C CA . HIS A 1 875 ? -13.332 -2.195 38.145 1.00 97.38 875 HIS A CA 1
ATOM 6903 C C . HIS A 1 875 ? -14.563 -3.074 38.375 1.00 97.38 875 HIS A C 1
ATOM 6905 O O . HIS A 1 875 ? -14.565 -4.262 38.054 1.00 97.38 875 HIS A O 1
ATOM 6911 N N . GLN A 1 876 ? -15.633 -2.464 38.888 1.00 96.12 876 GLN A N 1
ATOM 6912 C CA . GLN A 1 876 ? -16.942 -3.087 39.080 1.00 96.12 876 GLN A CA 1
ATOM 6913 C C . GLN A 1 876 ? -18.025 -2.199 38.469 1.00 96.12 876 GLN A C 1
ATOM 6915 O O . GLN A 1 876 ? -18.104 -1.014 38.792 1.00 96.12 876 GLN A O 1
ATOM 6920 N N . LEU A 1 877 ? -18.910 -2.789 37.667 1.00 95.88 877 LEU A N 1
ATOM 6921 C CA . LEU A 1 877 ? -20.136 -2.154 37.190 1.00 95.88 877 LEU A CA 1
ATOM 6922 C C . LEU A 1 877 ? -21.288 -3.165 37.226 1.00 95.88 877 LEU A C 1
ATOM 6924 O O . LEU A 1 877 ? -21.325 -4.102 36.433 1.00 95.88 877 LEU A O 1
ATOM 6928 N N . GLY A 1 878 ? -22.234 -2.998 38.155 1.00 94.94 878 GLY A N 1
ATOM 6929 C CA . GLY A 1 878 ? -23.295 -3.992 38.355 1.00 94.94 878 GLY A CA 1
ATOM 6930 C C . GLY A 1 878 ? -22.694 -5.357 38.700 1.00 94.94 878 GLY A C 1
ATOM 6931 O O . GLY A 1 878 ? -21.938 -5.454 39.661 1.00 94.94 878 GLY A O 1
ATOM 6932 N N . THR A 1 879 ? -22.981 -6.393 37.910 1.00 94.69 879 THR A N 1
ATOM 6933 C CA . THR A 1 879 ? -22.374 -7.730 38.059 1.00 94.69 879 THR A CA 1
ATOM 6934 C C . THR A 1 879 ? -21.046 -7.894 37.318 1.00 94.69 879 THR A C 1
ATOM 6936 O O . THR A 1 879 ? -20.335 -8.864 37.573 1.00 94.69 879 THR A O 1
ATOM 6939 N N . LEU A 1 880 ? -20.683 -6.956 36.437 1.00 96.88 880 LEU A N 1
ATOM 6940 C CA . LEU A 1 880 ? -19.426 -7.001 35.697 1.00 96.88 880 LEU A CA 1
ATOM 6941 C C . LEU A 1 880 ? -18.258 -6.652 36.631 1.00 96.88 880 LEU A C 1
ATOM 6943 O O . LEU A 1 880 ? -18.249 -5.562 37.209 1.00 96.88 880 LEU A O 1
ATOM 6947 N N . ARG A 1 881 ? -17.257 -7.535 36.738 1.00 97.50 881 ARG A N 1
ATOM 6948 C CA . ARG A 1 881 ? -15.908 -7.182 37.234 1.00 97.50 881 ARG A CA 1
ATOM 6949 C C . ARG A 1 881 ? -14.888 -7.364 36.141 1.00 97.50 881 ARG A C 1
ATOM 6951 O O . ARG A 1 881 ? -14.983 -8.309 35.357 1.00 97.50 881 ARG A O 1
ATOM 6958 N N . PHE A 1 882 ? -13.916 -6.468 36.121 1.00 98.19 882 PHE A N 1
ATOM 6959 C CA . PHE A 1 882 ? -12.869 -6.463 35.121 1.00 98.19 882 PHE A CA 1
ATOM 6960 C C . PHE A 1 882 ? -11.583 -5.856 35.672 1.00 98.19 882 PHE A C 1
ATOM 6962 O O . PHE A 1 882 ? -11.609 -4.781 36.271 1.00 98.19 882 PHE A O 1
ATOM 6969 N N . GLN A 1 883 ? -10.466 -6.531 35.420 1.00 98.19 883 GLN A N 1
ATOM 6970 C CA . GLN A 1 883 ? -9.117 -6.018 35.627 1.00 98.19 883 GLN A CA 1
ATOM 6971 C C . GLN A 1 883 ? -8.262 -6.451 34.431 1.00 98.19 883 GLN A C 1
ATOM 6973 O O . GLN A 1 883 ? -8.027 -7.646 34.222 1.00 98.19 883 GLN A O 1
ATOM 6978 N N . GLY A 1 884 ? -7.851 -5.490 33.609 1.00 97.38 884 GLY A N 1
ATOM 6979 C CA . GLY A 1 884 ? -7.123 -5.732 32.366 1.00 97.38 884 GLY A CA 1
ATOM 6980 C C . GLY A 1 884 ? -7.207 -4.561 31.396 1.00 97.38 884 GLY A C 1
ATOM 6981 O O . GLY A 1 884 ? -7.748 -3.509 31.720 1.00 97.38 884 GLY A O 1
ATOM 6982 N N . THR A 1 885 ? -6.701 -4.747 30.178 1.00 97.25 885 THR A N 1
ATOM 6983 C CA . THR A 1 885 ? -6.703 -3.696 29.147 1.00 97.25 885 THR A CA 1
ATOM 6984 C C . THR A 1 885 ? -8.029 -3.630 28.388 1.00 97.25 885 THR A C 1
ATOM 6986 O O . THR A 1 885 ? -8.673 -2.578 28.337 1.00 97.25 885 THR A O 1
ATOM 6989 N N . PHE A 1 886 ? -8.461 -4.758 27.817 1.00 98.38 886 PHE A N 1
ATOM 6990 C CA . PHE A 1 886 ? -9.682 -4.848 27.019 1.00 98.38 886 PHE A CA 1
ATOM 6991 C C . PHE A 1 886 ? -10.474 -6.115 27.349 1.00 98.38 886 PHE A C 1
ATOM 6993 O O . PHE A 1 886 ? -9.897 -7.170 27.608 1.00 98.38 886 PHE A O 1
ATOM 7000 N N . ALA A 1 887 ? -11.801 -6.043 27.300 1.00 98.44 887 ALA A N 1
ATOM 7001 C CA . ALA A 1 887 ? -12.654 -7.220 27.379 1.00 98.44 887 ALA A CA 1
ATOM 7002 C C . ALA A 1 887 ? -13.958 -7.053 26.594 1.00 98.44 887 ALA A C 1
ATOM 7004 O O . ALA A 1 887 ? -14.413 -5.946 26.298 1.00 98.44 887 ALA A O 1
ATOM 7005 N N . THR A 1 888 ? -14.580 -8.179 26.261 1.00 98.12 888 THR A N 1
ATOM 7006 C CA . THR A 1 888 ? -15.932 -8.242 25.710 1.00 98.12 888 THR A CA 1
ATOM 7007 C C . THR A 1 888 ? -16.731 -9.340 26.403 1.00 98.12 888 THR A C 1
ATOM 7009 O O . THR A 1 888 ? -16.238 -10.449 26.585 1.00 98.12 888 THR A O 1
ATOM 7012 N N . VAL A 1 889 ? -17.979 -9.043 26.764 1.00 98.12 889 VAL A N 1
ATOM 7013 C CA . VAL A 1 889 ? -18.972 -10.048 27.171 1.00 98.12 889 VAL A CA 1
ATOM 7014 C C . VAL A 1 889 ? -20.094 -10.032 26.145 1.00 98.12 889 VAL A C 1
ATOM 7016 O O . VAL A 1 889 ? -20.886 -9.089 26.111 1.00 98.12 889 VAL A O 1
ATOM 7019 N N . ALA A 1 890 ? -20.151 -11.053 25.296 1.00 97.00 890 ALA A N 1
ATOM 7020 C CA . ALA A 1 890 ? -21.172 -11.207 24.267 1.00 97.00 890 ALA A CA 1
ATOM 7021 C C . ALA A 1 890 ? -22.208 -12.249 24.692 1.00 97.00 890 ALA A C 1
ATOM 7023 O O . ALA A 1 890 ? -21.845 -13.349 25.100 1.00 97.00 890 ALA A O 1
ATOM 7024 N N . LYS A 1 891 ? -23.493 -11.914 24.571 1.00 95.75 891 LYS A N 1
ATOM 7025 C CA . LYS A 1 891 ? -24.633 -12.814 24.796 1.00 95.75 891 LYS A CA 1
ATOM 7026 C C . LYS A 1 891 ? -25.479 -12.829 23.528 1.00 95.75 891 LYS A C 1
ATOM 7028 O O . LYS A 1 891 ? -26.179 -11.857 23.259 1.00 95.75 891 LYS A O 1
ATOM 7033 N N . ILE A 1 892 ? -25.369 -13.891 22.734 1.00 91.44 892 ILE A N 1
ATOM 7034 C CA . ILE A 1 892 ? -25.957 -14.044 21.397 1.00 91.44 892 ILE A CA 1
ATOM 7035 C C . ILE A 1 892 ? -26.860 -15.284 21.388 1.00 91.44 892 ILE A C 1
ATOM 7037 O O . ILE A 1 892 ? -26.386 -16.410 21.246 1.00 91.44 892 ILE A O 1
ATOM 7041 N N . GLY A 1 893 ? -28.173 -15.104 21.536 1.00 87.12 893 GLY A N 1
ATOM 7042 C CA . GLY A 1 893 ? -29.093 -16.234 21.716 1.00 87.12 893 GLY A CA 1
ATOM 7043 C C . GLY A 1 893 ? -28.707 -17.082 22.937 1.00 87.12 893 GLY A C 1
ATOM 7044 O O . GLY A 1 893 ? -28.659 -16.563 24.048 1.00 87.12 893 GLY A O 1
ATOM 7045 N N . THR A 1 894 ? -28.413 -18.370 22.734 1.00 87.00 894 THR A N 1
ATOM 7046 C CA . THR A 1 894 ? -27.924 -19.284 23.787 1.00 87.00 894 THR A CA 1
ATOM 7047 C C . THR A 1 894 ? -26.397 -19.323 23.911 1.00 87.00 894 THR A C 1
ATOM 7049 O O . THR A 1 894 ? -25.854 -20.022 24.765 1.00 87.00 894 THR A O 1
ATOM 7052 N N . HIS A 1 895 ? -25.685 -18.566 23.074 1.00 92.44 895 HIS A N 1
ATOM 7053 C CA . HIS A 1 895 ? -24.235 -18.472 23.104 1.00 92.44 895 HIS A CA 1
ATOM 7054 C C . HIS A 1 895 ? -23.773 -17.303 23.980 1.00 92.44 895 HIS A C 1
ATOM 7056 O O . HIS A 1 895 ? -24.151 -16.158 23.736 1.00 92.44 895 HIS A O 1
ATOM 7062 N N . THR A 1 896 ? -22.900 -17.575 24.948 1.00 95.50 896 THR A N 1
ATOM 7063 C CA . THR A 1 896 ? -22.208 -16.543 25.733 1.00 95.50 896 THR A CA 1
ATOM 7064 C C . THR A 1 896 ? -20.706 -16.650 25.498 1.00 95.50 896 THR A C 1
ATOM 7066 O O . THR A 1 896 ? -20.140 -17.731 25.650 1.00 95.50 896 THR A O 1
ATOM 7069 N N . GLU A 1 897 ? -20.042 -15.545 25.160 1.00 97.12 897 GLU A N 1
ATOM 7070 C CA . GLU A 1 897 ? -18.582 -15.471 25.056 1.00 97.12 897 GLU A CA 1
ATOM 7071 C C . GLU A 1 897 ? -18.028 -14.391 25.989 1.00 97.12 897 GLU A C 1
ATOM 7073 O O . GLU A 1 897 ? -18.369 -13.213 25.869 1.00 97.12 897 GLU A O 1
ATOM 7078 N N . LEU A 1 898 ? -17.163 -14.803 26.918 1.00 98.38 898 LEU A N 1
ATOM 7079 C CA . LEU A 1 898 ? -16.322 -13.908 27.708 1.00 98.38 898 LEU A CA 1
ATOM 7080 C C . LEU A 1 898 ? -14.941 -13.875 27.055 1.00 98.38 898 LEU A C 1
ATOM 7082 O O . LEU A 1 898 ? -14.222 -14.874 27.052 1.00 98.38 898 LEU A O 1
ATOM 7086 N N . TYR A 1 899 ? -14.575 -12.720 26.517 1.00 98.50 899 TYR A N 1
ATOM 7087 C CA . TYR A 1 899 ? -13.283 -12.459 25.905 1.00 98.50 899 TYR A CA 1
ATOM 7088 C C . TYR A 1 899 ? -12.497 -11.480 26.776 1.00 98.50 899 TYR A C 1
ATOM 7090 O 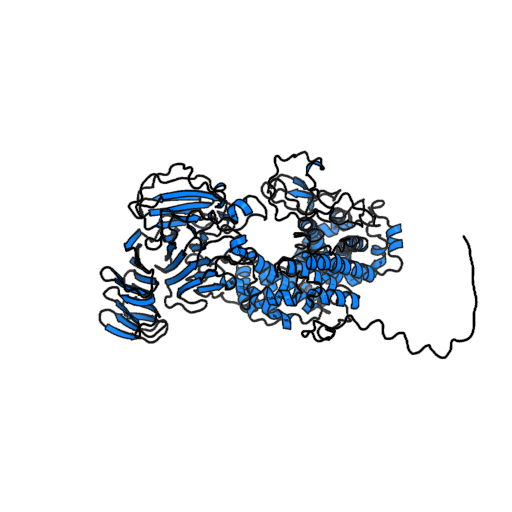O . TYR A 1 899 ? -12.883 -10.321 26.919 1.00 98.50 899 TYR A O 1
ATOM 7098 N N . LEU A 1 900 ? -11.396 -11.943 27.360 1.00 98.56 900 LEU A N 1
ATOM 7099 C CA . LEU A 1 900 ? -10.444 -11.130 28.109 1.00 98.56 900 LEU A CA 1
ATOM 7100 C C . LEU A 1 900 ? -9.212 -10.909 27.233 1.00 98.56 900 LEU A C 1
ATOM 7102 O O . LEU A 1 900 ? -8.475 -11.849 26.948 1.00 98.56 900 LEU A O 1
ATOM 7106 N N . GLY A 1 901 ? -9.006 -9.674 26.792 1.00 96.44 901 GLY A N 1
ATOM 7107 C CA . GLY A 1 901 ? -7.877 -9.249 25.978 1.00 96.44 901 GLY A CA 1
ATOM 7108 C C . GLY A 1 901 ? -6.801 -8.603 26.844 1.00 96.44 901 GLY A C 1
ATOM 7109 O O . GLY A 1 901 ? -6.848 -7.399 27.097 1.00 96.44 901 GLY A O 1
ATOM 7110 N N . LYS A 1 902 ? -5.824 -9.408 27.278 1.00 96.62 902 LYS A N 1
ATOM 7111 C CA . LYS A 1 902 ? -4.727 -9.018 28.180 1.00 96.62 902 LYS A CA 1
ATOM 7112 C C . LYS A 1 902 ? -5.222 -8.421 29.509 1.00 96.62 902 LYS A C 1
ATOM 7114 O O . LYS A 1 902 ? -5.347 -7.206 29.664 1.00 96.62 902 LYS A O 1
ATOM 7119 N N . GLY A 1 903 ? -5.492 -9.293 30.474 1.00 97.38 903 GLY A N 1
ATOM 7120 C CA . GLY A 1 903 ? -5.889 -8.919 31.832 1.00 97.38 903 GLY A CA 1
ATOM 7121 C C . GLY A 1 903 ? -5.820 -10.090 32.801 1.00 97.38 903 GLY A C 1
ATOM 7122 O O . GLY A 1 903 ? -5.304 -11.144 32.444 1.00 97.38 903 GLY A O 1
ATOM 7123 N N . VAL A 1 904 ? -6.349 -9.918 34.010 1.00 98.00 904 VAL A N 1
ATOM 7124 C CA . VAL A 1 904 ? -6.287 -10.921 35.089 1.00 98.00 904 VAL A CA 1
ATOM 7125 C C . VAL A 1 904 ? -7.657 -11.372 35.584 1.00 98.00 904 VAL A C 1
ATOM 7127 O O . VAL A 1 904 ? -7.758 -12.470 36.126 1.00 98.00 904 VAL A O 1
ATOM 7130 N N . GLU A 1 905 ? -8.712 -10.578 35.391 1.00 98.19 905 GLU A N 1
ATOM 7131 C CA . GLU A 1 905 ? -10.068 -10.933 35.819 1.00 98.19 905 GLU A CA 1
ATOM 7132 C C . GLU A 1 905 ? -11.127 -10.417 34.837 1.00 98.19 905 GLU A C 1
ATOM 7134 O O . GLU A 1 905 ? -11.083 -9.265 34.399 1.00 98.19 905 GLU A O 1
ATOM 7139 N N . LEU A 1 906 ? -12.112 -11.268 34.537 1.00 98.50 906 LEU A N 1
ATOM 7140 C CA . LEU A 1 906 ? -13.370 -10.895 33.892 1.00 98.50 906 LEU A CA 1
ATOM 7141 C C . LEU A 1 906 ? -14.508 -11.766 34.430 1.00 98.50 906 LEU A C 1
ATOM 7143 O O . LEU A 1 906 ? -14.421 -12.990 34.383 1.00 98.50 906 LEU A O 1
ATOM 7147 N N . THR A 1 907 ? -15.598 -11.156 34.888 1.00 97.25 907 THR A N 1
ATOM 7148 C CA . THR A 1 907 ? -16.833 -11.866 35.263 1.00 97.25 907 THR A CA 1
ATOM 7149 C C . THR A 1 907 ? -18.057 -11.118 34.768 1.00 97.25 907 THR A C 1
ATOM 7151 O O . THR A 1 907 ? -18.061 -9.887 34.752 1.00 97.25 907 THR A O 1
ATOM 7154 N N . ASP A 1 908 ? -19.100 -11.858 34.396 1.00 95.56 908 ASP A N 1
ATOM 7155 C CA . ASP A 1 908 ? -20.429 -11.300 34.128 1.00 95.56 908 ASP A CA 1
ATOM 7156 C C . ASP A 1 908 ? -21.421 -11.502 35.292 1.00 95.56 908 ASP A C 1
ATOM 7158 O O . ASP A 1 908 ? -22.601 -11.153 35.190 1.00 95.56 908 ASP A O 1
ATOM 7162 N N . GLY A 1 909 ? -20.932 -12.063 36.403 1.00 93.81 909 GLY A N 1
ATOM 7163 C CA . GLY A 1 909 ? -21.700 -12.464 37.581 1.00 93.81 909 GLY A CA 1
ATOM 7164 C C . GLY A 1 909 ? -22.099 -13.940 37.592 1.00 93.81 909 GLY A C 1
ATOM 7165 O O . GLY A 1 909 ? -22.329 -14.478 38.669 1.00 93.81 909 GLY A O 1
ATOM 7166 N N . THR A 1 910 ? -22.150 -14.603 36.432 1.00 94.06 910 THR A N 1
ATOM 7167 C CA . THR A 1 910 ? -22.491 -16.038 36.301 1.00 94.06 910 THR A CA 1
ATOM 7168 C C . THR A 1 910 ? -21.290 -16.864 35.843 1.00 94.06 910 THR A C 1
ATOM 7170 O O . THR A 1 910 ? -21.086 -18.002 36.271 1.00 94.06 910 THR A O 1
ATOM 7173 N N . HIS A 1 911 ? -20.474 -16.280 34.971 1.00 96.62 911 HIS A N 1
ATOM 7174 C CA . HIS A 1 911 ? -19.276 -16.868 34.400 1.00 96.62 911 HIS A CA 1
ATOM 7175 C C . HIS A 1 911 ? -18.077 -15.996 34.746 1.00 96.62 911 HIS A C 1
ATOM 7177 O O . HIS A 1 911 ? -18.189 -14.770 34.760 1.00 96.62 911 HIS A O 1
ATOM 7183 N N . ALA A 1 912 ? -16.929 -16.617 35.010 1.00 97.25 912 ALA A N 1
ATOM 7184 C CA . ALA A 1 912 ? -15.724 -15.890 35.392 1.00 97.25 912 ALA A CA 1
ATOM 7185 C C . ALA A 1 912 ? -14.457 -16.497 34.791 1.00 97.25 912 ALA A C 1
ATOM 7187 O O . ALA A 1 912 ? -14.350 -17.713 34.634 1.00 97.25 912 ALA A O 1
ATOM 7188 N N . ILE A 1 913 ? -13.488 -15.631 34.519 1.00 97.94 913 ILE A N 1
ATOM 7189 C CA . ILE A 1 913 ? -12.107 -15.933 34.152 1.00 97.94 913 ILE A CA 1
ATOM 7190 C C . ILE A 1 913 ? -11.222 -15.215 35.170 1.00 97.94 913 ILE A C 1
ATOM 7192 O O . ILE A 1 913 ? -11.368 -14.008 35.361 1.00 97.94 913 ILE A O 1
ATOM 7196 N N . GLN A 1 914 ? -10.305 -15.939 35.805 1.00 97.69 914 GLN A N 1
ATOM 7197 C CA . GLN A 1 914 ? -9.334 -15.393 36.752 1.00 97.69 914 GLN A CA 1
ATOM 7198 C C . GLN A 1 914 ? -7.944 -15.975 36.494 1.00 97.69 914 GLN A C 1
ATOM 7200 O O . GLN A 1 914 ? -7.785 -17.190 36.370 1.00 97.69 914 GLN A O 1
ATOM 7205 N N . SER A 1 915 ? -6.925 -15.123 36.445 1.00 96.81 915 SER A N 1
ATOM 7206 C CA . SER A 1 915 ? -5.522 -15.543 36.456 1.00 96.81 915 SER A CA 1
ATOM 7207 C C . SER A 1 915 ? -5.203 -16.316 37.741 1.00 96.81 915 SER A C 1
ATOM 7209 O O . SER A 1 915 ? -5.738 -15.997 38.803 1.00 96.81 915 SER A O 1
ATOM 7211 N N . LEU A 1 916 ? -4.347 -17.342 37.668 1.00 94.56 916 LEU A N 1
ATOM 7212 C CA . LEU A 1 916 ? -3.976 -18.120 38.860 1.00 94.56 916 LEU A CA 1
ATOM 7213 C C . LEU A 1 916 ? -2.997 -17.384 39.778 1.00 94.56 916 LEU A C 1
ATOM 7215 O O . LEU A 1 916 ? -3.085 -17.528 40.995 1.00 94.56 916 LEU A O 1
ATOM 7219 N N . ASP A 1 917 ? -2.062 -16.636 39.201 1.00 90.69 917 ASP A N 1
ATOM 7220 C CA . ASP A 1 917 ? -0.941 -15.998 39.901 1.00 90.69 917 ASP A CA 1
ATOM 7221 C C . ASP A 1 917 ? -0.899 -14.474 39.703 1.00 90.69 917 ASP A C 1
ATOM 7223 O O . ASP A 1 917 ? 0.039 -13.815 40.143 1.00 90.69 917 ASP A O 1
ATOM 7227 N N . GLY A 1 918 ? -1.926 -13.907 39.062 1.00 89.44 918 GLY A N 1
ATOM 7228 C CA . GLY A 1 918 ? -1.993 -12.483 38.738 1.00 89.44 918 GLY A CA 1
ATOM 7229 C C . GLY A 1 918 ? -1.236 -12.100 37.465 1.00 89.44 918 GLY A C 1
ATOM 7230 O O . GLY A 1 918 ? -1.176 -10.918 37.142 1.00 89.44 918 GLY A O 1
ATOM 7231 N N . THR A 1 919 ? -0.693 -13.061 36.712 1.00 91.94 919 THR A N 1
ATOM 7232 C CA . THR A 1 919 ? -0.118 -12.800 35.386 1.00 91.94 919 THR A CA 1
ATOM 7233 C C . THR A 1 919 ? -1.217 -12.405 34.405 1.00 91.94 919 THR A C 1
ATOM 7235 O O . THR A 1 919 ? -2.258 -13.065 34.339 1.00 91.94 919 THR A O 1
ATOM 7238 N N . GLU A 1 920 ? -0.989 -11.351 33.618 1.00 95.44 920 GLU A N 1
ATOM 7239 C CA . GLU A 1 920 ? -1.891 -10.977 32.530 1.00 95.44 920 GLU A CA 1
ATOM 7240 C C . GLU A 1 920 ? -1.963 -12.080 31.469 1.00 95.44 920 GLU A C 1
ATOM 7242 O O . GLU A 1 920 ? -0.952 -12.620 31.016 1.00 95.44 920 GLU A O 1
ATOM 7247 N N . LEU A 1 921 ? -3.172 -12.376 31.012 1.00 96.81 921 LEU A N 1
ATOM 7248 C CA . LEU A 1 921 ? -3.429 -13.382 29.999 1.00 96.81 921 LEU A CA 1
ATOM 7249 C C . LEU A 1 921 ? -4.531 -12.937 29.046 1.00 96.81 921 LEU A C 1
ATOM 7251 O O . LEU A 1 921 ? -5.262 -11.982 29.311 1.00 96.81 921 LEU A O 1
ATOM 7255 N N . SER A 1 922 ? -4.647 -13.644 27.926 1.00 98.19 922 SER A N 1
ATOM 7256 C CA . SER A 1 922 ? -5.810 -13.530 27.057 1.00 98.19 922 SER A CA 1
ATOM 7257 C C . SER A 1 922 ? -6.600 -14.825 27.037 1.00 98.19 922 SER A C 1
ATOM 7259 O O . SER A 1 922 ? -6.019 -15.914 26.993 1.00 98.19 922 SER A O 1
ATOM 7261 N N . VAL A 1 923 ? -7.924 -14.702 27.093 1.00 98.38 923 VAL A N 1
ATOM 7262 C CA . VAL A 1 923 ? -8.847 -15.833 27.202 1.00 98.38 923 VAL A CA 1
ATOM 7263 C C . VAL A 1 923 ? -10.096 -15.581 26.371 1.00 98.38 923 VAL A C 1
ATOM 7265 O O . VAL A 1 923 ? -10.650 -14.488 26.402 1.00 98.38 923 VAL A O 1
ATOM 7268 N N . SER A 1 924 ? -10.573 -16.613 25.681 1.00 98.12 924 SER A N 1
ATOM 7269 C CA . SER A 1 924 ? -11.940 -16.687 25.161 1.00 98.12 924 SER A CA 1
ATOM 7270 C C . SER A 1 924 ? -12.625 -17.891 25.795 1.00 98.12 924 SER A C 1
ATOM 7272 O O . SER A 1 924 ? -12.197 -19.027 25.587 1.00 98.12 924 SER A O 1
ATOM 7274 N N . LEU A 1 925 ? -13.660 -17.642 26.595 1.00 98.19 925 LEU A N 1
ATOM 7275 C CA . LEU A 1 925 ? -14.549 -18.651 27.161 1.00 98.19 925 LEU A CA 1
ATOM 7276 C C . LEU A 1 925 ? -15.877 -18.600 26.412 1.00 98.19 925 LEU A C 1
ATOM 7278 O O . LEU A 1 925 ? -16.630 -17.641 26.552 1.00 98.19 925 LEU A O 1
ATOM 7282 N N . ARG A 1 926 ? -16.168 -19.648 25.648 1.00 97.00 926 ARG A N 1
ATOM 7283 C CA . ARG A 1 926 ? -17.339 -19.768 24.776 1.00 97.00 926 ARG A CA 1
ATOM 7284 C C . ARG A 1 926 ? -18.272 -20.829 25.324 1.00 97.00 926 ARG A C 1
ATOM 7286 O O . ARG A 1 926 ? -17.912 -22.001 25.381 1.00 97.00 926 ARG A O 1
ATOM 7293 N N . ILE A 1 927 ? -19.469 -20.423 25.704 1.00 95.88 927 ILE A N 1
ATOM 7294 C CA . ILE A 1 927 ? -20.511 -21.267 26.282 1.00 95.88 927 ILE A CA 1
ATOM 7295 C C . ILE A 1 927 ? -21.638 -21.379 25.260 1.00 95.88 927 ILE A C 1
ATOM 7297 O O . ILE A 1 927 ? -22.046 -20.373 24.677 1.00 95.88 927 ILE A O 1
ATOM 7301 N N . VAL A 1 928 ? -22.106 -22.598 25.011 1.00 91.69 928 VAL A N 1
ATOM 7302 C CA . VAL A 1 928 ? -23.230 -22.914 24.118 1.00 91.69 928 VAL A CA 1
ATOM 7303 C C . VAL A 1 928 ? -24.083 -24.017 24.745 1.00 91.69 928 VAL A C 1
ATOM 7305 O O . VAL A 1 928 ? -23.662 -24.673 25.701 1.00 91.69 928 VAL A O 1
ATOM 7308 N N . ASP A 1 929 ? -25.268 -24.269 24.190 1.00 81.44 929 ASP A N 1
ATOM 7309 C CA . ASP A 1 929 ? -26.098 -25.399 24.613 1.00 81.44 929 ASP A CA 1
ATOM 7310 C C . ASP A 1 929 ? -25.321 -26.721 24.478 1.00 81.44 929 ASP A C 1
ATOM 7312 O O . ASP A 1 929 ? -24.934 -27.131 23.382 1.00 81.44 929 ASP A O 1
ATOM 7316 N N . GLY A 1 930 ? -25.076 -27.393 25.607 1.00 76.25 930 GLY A N 1
ATOM 7317 C CA . GLY A 1 930 ? -24.379 -28.682 25.653 1.00 76.25 930 GLY A CA 1
ATOM 7318 C C . GLY A 1 930 ? -22.887 -28.636 26.006 1.00 76.25 930 GLY A C 1
ATOM 7319 O O . GLY A 1 930 ? -22.273 -29.701 26.060 1.00 76.25 930 GLY A O 1
ATOM 7320 N N . GLY A 1 931 ? -22.298 -27.466 26.289 1.00 90.19 931 GLY A N 1
ATOM 7321 C CA . GLY A 1 931 ? -20.949 -27.394 26.864 1.00 90.19 931 GLY A CA 1
ATOM 7322 C C . GLY A 1 931 ? -20.263 -26.033 26.758 1.00 90.19 931 GLY A C 1
ATOM 7323 O O . GLY A 1 931 ? -20.796 -25.077 26.194 1.00 90.19 931 GLY A O 1
ATOM 7324 N N . ALA A 1 932 ? -19.043 -25.955 27.288 1.00 94.81 932 ALA A N 1
ATOM 7325 C CA . ALA A 1 932 ? -18.184 -24.786 27.149 1.00 94.81 932 ALA A CA 1
ATOM 7326 C C . ALA A 1 932 ? -16.842 -25.165 26.509 1.00 94.81 932 ALA A C 1
ATOM 7328 O O . ALA A 1 932 ? -16.326 -26.272 26.674 1.00 94.81 932 ALA A O 1
ATOM 7329 N N . THR A 1 933 ? -16.279 -24.229 25.756 1.00 96.88 933 THR A N 1
ATOM 7330 C CA . THR A 1 933 ? -14.933 -24.317 25.191 1.00 96.88 933 THR A CA 1
ATOM 7331 C C . THR A 1 933 ? -14.123 -23.108 25.609 1.00 96.88 933 THR A C 1
ATOM 7333 O O . THR A 1 933 ? -14.664 -22.007 25.696 1.00 96.88 933 THR A O 1
ATOM 7336 N N . ILE A 1 934 ? -12.833 -23.300 25.844 1.00 97.75 934 ILE A N 1
ATOM 7337 C CA . ILE A 1 934 ? -11.929 -22.240 26.260 1.00 97.75 934 ILE A CA 1
ATOM 7338 C C . ILE A 1 934 ? -10.624 -22.262 25.475 1.00 97.75 934 ILE A C 1
ATOM 7340 O O . ILE A 1 934 ? -10.028 -23.311 25.232 1.00 97.75 934 ILE A O 1
ATOM 7344 N N . SER A 1 935 ? -10.159 -21.071 25.129 1.00 98.19 935 SER A N 1
ATOM 7345 C CA . SER A 1 935 ? -8.797 -20.815 24.682 1.00 98.19 935 SER A CA 1
ATOM 7346 C C . SER A 1 935 ? -8.124 -19.869 25.667 1.00 98.19 935 SER A C 1
ATOM 7348 O O . SER A 1 935 ? -8.710 -18.840 25.995 1.00 98.19 935 SER A O 1
ATOM 7350 N N . ALA A 1 936 ? -6.912 -20.180 26.122 1.00 97.38 936 ALA A N 1
ATOM 7351 C CA . ALA A 1 936 ? -6.174 -19.360 27.082 1.00 97.38 936 ALA A CA 1
ATOM 7352 C C . ALA A 1 936 ? -4.672 -19.336 26.770 1.00 97.38 936 ALA A C 1
ATOM 7354 O O . ALA A 1 936 ? -4.091 -20.365 26.420 1.00 97.38 936 ALA A O 1
ATOM 7355 N N . THR A 1 937 ? -4.032 -18.173 26.925 1.00 97.19 937 THR A N 1
ATOM 7356 C CA . THR A 1 937 ? -2.577 -18.013 26.722 1.00 97.19 937 THR A CA 1
ATOM 7357 C C . THR A 1 937 ? -1.741 -18.352 27.957 1.00 97.19 937 THR A C 1
ATOM 7359 O O . THR A 1 937 ? -0.536 -18.547 27.837 1.00 97.19 937 THR A O 1
ATOM 7362 N N . ALA A 1 938 ? -2.358 -18.406 29.137 1.00 96.25 938 ALA A N 1
ATOM 7363 C CA . ALA A 1 938 ? -1.720 -18.731 30.412 1.00 96.25 938 ALA A CA 1
ATOM 7364 C C . ALA A 1 938 ? -2.688 -19.556 31.286 1.00 96.25 938 ALA A C 1
ATOM 7366 O O . ALA A 1 938 ? -3.889 -19.573 30.991 1.00 96.25 938 ALA A O 1
ATOM 7367 N N . PRO A 1 939 ? -2.205 -20.241 32.342 1.00 96.75 939 PRO A N 1
ATOM 7368 C CA . PRO A 1 939 ? -3.073 -20.967 33.260 1.00 96.75 939 PRO A CA 1
ATOM 7369 C C . PRO A 1 939 ? -4.101 -20.042 33.923 1.00 96.75 939 PRO A C 1
ATOM 7371 O O . PRO A 1 939 ? -3.760 -18.958 34.400 1.00 96.75 939 PRO A O 1
ATOM 7374 N N . CYS A 1 940 ? -5.354 -20.479 33.997 1.00 97.44 940 CYS A N 1
ATOM 7375 C CA . CYS A 1 940 ? -6.424 -19.691 34.601 1.00 97.44 940 CYS A CA 1
ATOM 7376 C C . CYS A 1 940 ? -7.450 -20.554 35.327 1.00 97.44 940 CYS A C 1
ATOM 7378 O O . CYS A 1 940 ? -7.575 -21.759 35.106 1.00 97.44 940 CYS A O 1
ATOM 7380 N N . ARG A 1 941 ? -8.193 -19.915 36.221 1.00 97.69 941 ARG A N 1
ATOM 7381 C CA . ARG A 1 941 ? -9.390 -20.448 36.851 1.00 97.69 941 ARG A CA 1
ATOM 7382 C C . ARG A 1 941 ? -10.606 -19.946 36.090 1.00 97.69 941 ARG A C 1
ATOM 7384 O O . ARG A 1 941 ? -10.712 -18.760 35.785 1.00 97.69 941 ARG A O 1
ATOM 7391 N N . VAL A 1 942 ? -11.530 -20.853 35.814 1.00 97.25 942 VAL A N 1
ATOM 7392 C CA . VAL A 1 942 ? -12.728 -20.568 35.029 1.00 97.25 942 VAL A CA 1
ATOM 7393 C C . VAL A 1 942 ? -13.941 -21.063 35.783 1.00 97.25 942 VAL A C 1
ATOM 7395 O O . VAL A 1 942 ? -13.940 -22.200 36.253 1.00 97.25 942 VAL A O 1
ATOM 7398 N N . THR A 1 943 ? -14.972 -20.231 35.862 1.00 96.12 943 THR A N 1
ATOM 7399 C CA . THR A 1 943 ? -16.265 -20.591 36.444 1.00 96.12 943 THR A CA 1
ATOM 7400 C C . THR A 1 943 ? -17.345 -20.555 35.371 1.00 96.12 943 THR A C 1
ATOM 7402 O O . THR A 1 943 ? -17.496 -19.550 34.678 1.00 96.12 943 THR A O 1
ATOM 7405 N N . VAL A 1 944 ? -18.109 -21.641 35.247 1.00 94.31 944 VAL A N 1
ATOM 7406 C CA . VAL A 1 944 ? -19.288 -21.745 34.376 1.00 94.31 944 VAL A CA 1
ATOM 7407 C C . VAL A 1 944 ? -20.460 -22.241 35.214 1.00 94.31 944 VAL A C 1
ATOM 7409 O O . VAL A 1 944 ? -20.429 -23.389 35.654 1.00 94.31 944 VAL A O 1
ATOM 7412 N N . ALA A 1 945 ? -21.476 -21.393 35.426 1.00 82.69 945 ALA A N 1
ATOM 7413 C CA . ALA A 1 945 ? -22.692 -21.735 36.178 1.00 82.69 945 ALA A CA 1
ATOM 7414 C C . ALA A 1 945 ? -22.375 -22.495 37.488 1.00 82.69 945 ALA A C 1
ATOM 7416 O O . ALA A 1 945 ? -22.776 -23.643 37.674 1.00 82.69 945 ALA A O 1
ATOM 7417 N N . ASP A 1 946 ? -21.561 -21.861 38.340 1.00 83.88 946 ASP A N 1
ATOM 7418 C CA . ASP A 1 946 ? -21.105 -22.325 39.666 1.00 83.88 946 ASP A CA 1
ATOM 7419 C C . ASP A 1 946 ? -20.058 -23.450 39.704 1.00 83.88 946 ASP A C 1
ATOM 7421 O O . ASP A 1 946 ? -19.546 -23.784 40.775 1.00 83.88 946 ASP A O 1
ATOM 7425 N N . LYS A 1 947 ? -19.666 -24.017 38.559 1.00 91.62 947 LYS A N 1
ATOM 7426 C CA . LYS A 1 947 ? -18.558 -24.981 38.498 1.00 91.62 947 LYS A CA 1
ATOM 7427 C C . LYS A 1 947 ? -17.258 -24.284 38.159 1.00 91.62 947 LYS A C 1
ATOM 7429 O O . LYS A 1 947 ? -17.127 -23.703 37.085 1.00 91.62 947 LYS A O 1
ATOM 7434 N N . THR A 1 948 ? -16.288 -24.407 39.055 1.00 95.25 948 THR A N 1
ATOM 7435 C CA . THR A 1 948 ? -14.955 -23.835 38.889 1.00 95.25 948 THR A CA 1
ATOM 7436 C C . THR A 1 948 ? -13.928 -24.915 38.571 1.00 95.25 948 THR A C 1
ATOM 7438 O O . THR A 1 948 ? -13.841 -25.923 39.271 1.00 95.25 948 THR A O 1
ATOM 7441 N N . THR A 1 949 ? -13.110 -24.684 37.548 1.00 95.50 949 THR A N 1
ATOM 7442 C CA . THR A 1 949 ? -12.004 -25.566 37.162 1.00 95.50 949 THR A CA 1
ATOM 7443 C C . THR A 1 949 ? -10.754 -24.762 36.818 1.00 95.50 949 THR A C 1
ATOM 7445 O O . THR A 1 949 ? -10.833 -23.578 36.482 1.00 95.50 949 THR A O 1
ATOM 7448 N N . THR A 1 950 ? -9.595 -25.406 36.918 1.00 96.94 950 THR A N 1
ATOM 7449 C CA . THR A 1 950 ? -8.316 -24.841 36.485 1.00 96.94 950 THR A CA 1
ATOM 7450 C C . THR A 1 950 ? -8.001 -25.338 35.083 1.00 96.94 950 THR A C 1
ATOM 7452 O O . THR A 1 950 ? -8.049 -26.538 34.818 1.00 96.94 950 THR A O 1
ATOM 7455 N N . VAL A 1 951 ? -7.639 -24.417 34.200 1.00 96.31 951 VAL A N 1
ATOM 7456 C CA . VAL A 1 951 ? -7.361 -24.666 32.788 1.00 96.31 951 VAL A CA 1
ATOM 7457 C C . VAL A 1 951 ? -5.905 -24.320 32.502 1.00 96.31 951 VAL A C 1
ATOM 7459 O O . VAL A 1 951 ? -5.400 -23.297 32.961 1.00 96.31 951 VAL A O 1
ATOM 7462 N N . GLN A 1 952 ? -5.220 -25.193 31.766 1.00 96.31 952 GLN A N 1
ATOM 7463 C CA . GLN A 1 952 ? -3.854 -24.956 31.292 1.00 96.31 952 GLN A CA 1
ATOM 7464 C C . GLN A 1 952 ? -3.868 -24.176 29.965 1.00 96.31 952 GLN A C 1
ATOM 7466 O O . GLN A 1 952 ? -4.901 -24.142 29.298 1.00 96.31 952 GLN A O 1
ATOM 7471 N N . PRO A 1 953 ? -2.757 -23.550 29.540 1.00 96.19 953 PRO A N 1
ATOM 7472 C CA . PRO A 1 953 ? -2.696 -22.846 28.262 1.00 96.19 953 PRO A CA 1
ATOM 7473 C C . PRO A 1 953 ? -3.019 -23.770 27.084 1.00 96.19 953 PRO A C 1
ATOM 7475 O O . PRO A 1 953 ? -2.589 -24.923 27.050 1.00 96.19 953 PRO A O 1
ATOM 7478 N N . GLY A 1 954 ? -3.745 -23.256 26.097 1.00 96.62 954 GLY A N 1
ATOM 7479 C CA . GLY A 1 954 ? -4.145 -24.016 24.916 1.00 96.62 954 GLY A CA 1
ATOM 7480 C C . GLY A 1 954 ? -5.401 -23.454 24.267 1.00 96.62 954 GLY A C 1
ATOM 7481 O O . GLY A 1 954 ? -6.151 -22.709 24.896 1.00 96.62 954 GLY A O 1
ATOM 7482 N N . LEU A 1 955 ? -5.635 -23.818 23.007 1.00 96.62 955 LEU A N 1
ATOM 7483 C CA . LEU A 1 955 ? -6.764 -23.339 22.209 1.00 96.62 955 LEU A CA 1
ATOM 7484 C C . LEU A 1 955 ? -7.888 -24.380 22.150 1.00 96.62 955 LEU A C 1
ATOM 7486 O O . LEU A 1 955 ? -7.620 -25.572 22.005 1.00 96.62 955 LEU A O 1
ATOM 7490 N N . ASN A 1 956 ? -9.140 -23.920 22.178 1.00 95.31 956 ASN A N 1
ATOM 7491 C CA . ASN A 1 956 ? -10.354 -24.719 21.960 1.00 95.31 956 ASN A CA 1
ATOM 7492 C C . ASN A 1 956 ? -10.490 -25.967 22.864 1.00 95.31 956 ASN A C 1
ATOM 7494 O O . ASN A 1 956 ? -10.999 -27.006 22.437 1.00 95.31 956 ASN A O 1
ATOM 7498 N N . GLN A 1 957 ? -10.046 -25.877 24.117 1.00 96.75 957 GLN A N 1
ATOM 7499 C CA . GLN A 1 957 ? -10.184 -26.935 25.120 1.00 96.75 957 GLN A CA 1
ATOM 7500 C C . GLN A 1 957 ? -11.647 -27.064 25.558 1.00 96.75 957 GLN A C 1
ATOM 7502 O O . GLN A 1 957 ? -12.325 -26.056 25.730 1.00 96.75 957 GLN A O 1
ATOM 7507 N N . LYS A 1 958 ? -12.148 -28.289 25.744 1.00 94.94 958 LYS A N 1
ATOM 7508 C CA . LYS A 1 958 ? -13.517 -28.537 26.235 1.00 94.94 958 LYS A CA 1
ATOM 7509 C C . LYS A 1 958 ? -13.554 -28.526 27.765 1.00 94.94 958 LYS A C 1
ATOM 7511 O O . LYS A 1 958 ? -12.639 -29.073 28.379 1.00 94.94 958 LYS A O 1
ATOM 7516 N N . LEU A 1 959 ? -14.607 -27.939 28.338 1.00 90.25 959 LEU A N 1
ATOM 7517 C CA . LEU A 1 959 ? -14.867 -27.861 29.781 1.00 90.25 959 LEU A CA 1
ATOM 7518 C C . LEU A 1 959 ? -16.046 -28.730 30.215 1.00 90.25 959 LEU A C 1
ATOM 7520 O O . LEU A 1 959 ? -17.033 -28.810 29.444 1.00 90.25 959 LEU A O 1
#

Solvent-accessible surface area (backbone atoms only — not comparable to full-atom values): 51377 Å² total; per-residue (Å²): 132,89,79,90,77,89,82,83,88,86,90,85,88,85,85,86,86,85,86,90,82,84,88,84,86,85,87,85,87,88,82,89,74,94,72,80,89,62,79,86,83,81,82,69,86,79,60,88,63,79,39,37,62,44,57,61,96,64,34,51,59,55,48,45,48,41,41,71,76,45,63,72,60,28,55,51,50,53,54,52,52,63,67,42,47,65,57,52,52,45,40,72,79,40,60,57,62,67,56,44,44,44,71,42,31,66,79,62,7,49,20,41,53,48,54,65,74,84,86,71,79,81,62,79,79,85,51,98,58,99,72,83,80,83,82,91,84,84,79,83,86,67,72,28,74,40,60,50,77,84,62,50,36,64,69,38,42,44,39,9,69,58,71,2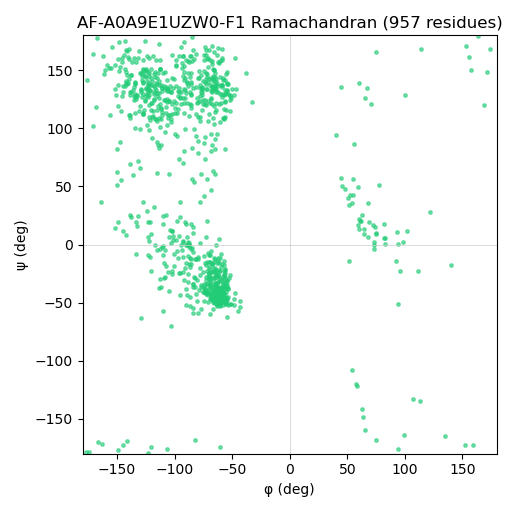3,43,49,75,68,71,59,95,78,62,66,56,70,38,71,59,58,78,96,71,54,62,69,59,71,80,78,50,41,71,28,28,34,65,85,72,69,75,50,77,47,69,41,64,44,30,14,40,62,50,41,58,57,41,50,66,57,50,51,51,22,33,53,25,11,52,48,16,51,59,66,70,45,58,69,28,31,52,59,19,46,54,59,43,48,51,53,36,54,8,44,53,56,33,54,73,68,57,67,82,86,70,87,57,85,95,61,78,84,72,45,39,89,40,31,86,26,29,28,41,77,34,43,40,64,58,26,48,51,33,46,26,47,58,48,31,43,70,57,50,64,73,45,29,63,46,60,56,43,45,63,80,53,85,86,39,88,84,59,43,40,43,67,58,33,34,58,75,44,59,95,60,51,63,63,62,49,45,33,52,16,33,44,43,48,38,44,55,48,41,44,64,33,36,16,66,41,35,61,52,61,69,47,64,55,41,59,26,44,53,38,29,50,47,25,38,50,56,28,70,55,51,68,65,23,47,60,49,43,42,48,49,44,74,30,53,81,66,38,46,72,38,102,82,74,21,35,13,36,55,10,49,54,58,33,58,67,66,26,37,46,99,75,14,46,40,68,45,18,59,54,50,29,62,53,44,40,51,49,51,54,52,45,42,48,41,40,38,58,42,72,47,76,46,53,83,86,48,49,68,54,52,45,27,72,51,34,62,61,79,42,45,43,38,76,51,34,42,61,50,44,39,60,9,46,54,41,57,78,57,65,66,54,39,48,55,51,21,51,55,25,53,78,66,74,38,78,56,23,60,60,34,18,24,58,42,40,61,40,40,81,69,72,51,76,83,79,84,49,80,80,53,70,65,85,82,77,85,67,54,85,66,80,85,86,65,65,42,16,35,70,44,78,83,38,46,31,39,36,43,38,60,53,56,59,39,34,62,53,18,43,37,39,39,41,32,37,41,44,50,56,57,44,33,22,30,58,68,18,49,34,35,32,38,62,60,39,47,50,26,33,35,44,20,54,53,65,85,89,22,65,62,22,66,47,26,50,40,9,36,65,58,29,40,22,68,40,28,60,83,58,66,47,43,61,63,47,26,68,68,57,72,58,64,65,43,81,74,49,59,35,38,51,64,71,39,80,54,53,36,90,49,50,39,39,39,28,34,38,36,70,61,67,39,52,28,37,44,36,38,34,45,41,52,79,52,92,71,46,52,38,37,40,40,40,41,28,29,53,15,68,67,16,35,32,41,32,42,48,35,54,30,84,39,70,48,45,20,58,25,69,95,50,58,73,58,66,71,42,84,49,80,64,75,68,46,60,72,30,16,29,79,57,49,39,76,41,26,31,41,86,63,75,31,83,42,31,30,26,37,41,24,44,27,74,61,53,97,91,41,78,34,32,30,39,36,40,39,30,48,49,41,60,69,43,45,46,32,39,30,35,36,62,48,24,35,25,24,52,85,75,48,32,74,34,52,15,26,29,47,35,41,34,34,73,24,52,22,54,49,57,44,52,40,36,38,38,38,60,27,50,66,95,54,66,54,69,59,47,55,44,69,79,43,62,40,66,41,35,30,37,41,36,36,32,85,61,36,41,33,40,40,39,43,38,77,47,42,88,50,75,45,77,58,92,56,34,36,42,19,19,38,35,36,37,44,38,40,42,78,73,34,37,36,45,33,37,41,47,22,33,38,42,30,67,70,58,40,36,42,32,36,74,83,67,54,70,27,35,33,20,41,40,35,41,90,94,48,37,34,35,9,27,73,43,53,27,36,37,30,55,81,85,46,74,48,80,43,68,56,44,72,73,42,80,100

Foldseek 3Di:
DDDDDDDDDDDPDPPDPPPPPPPPPDPDDDDDDDDPPDPPPDADDLDLDAFFQQDDVPLLVVLLVDLVVDDPSVVQLVVLCVVLVVVLVCCVVPVCLLVLLQQWQFQALFQAFEDADPDDPPDPVVDPDPDDDDDDDDDPQAPDGFGPPVPTDDHALATAHDFATRDPDPPVLFDWAADDSVPFDRDDDQWGWIAGPVPRPDIDTHGGFLQRSLNSVLVQLVSLLSLLVSCLNPVPCSSLLSNVLNLLSHLSNLLSHDQYDDPPPPDDQDDDDHPPQFRRNCLQPVLSVLSSLSSCSSNVVVCQVCVCCRQLVVSPVPPVNSGNSVSSNVVCPPHTPLVSLLSSLLCCLPRRQQLRQQQHDQDAQFLSLLSSLSSLSSLSSRSPSVSSVVSCCRAANDSVSWDQHPVRGTGRGHLLVNLVGQADLQQAGQAWPVRLLVSLLSSLSSLLSCVSSPHDSCVSRVSSLSSLCSQLQQADLLQWGATFFQGFTDHHPLQSLQSSLVSCVVVVHPSVQVSLQVNVVVVVVPDDHHQDSNDSDDRDDRDDDHDDYAQKAADDSWGKIKGWFPGNPQAAIKMKMWTAAQTPSGAGAAGAMWIDHRNWRQFFQLHADPPPRCCRVQPNNFNLNGQAKDFPVDTGGPVCSPVCVKDKAWPFWAPDHPDDGLDSFKIKTWIWICPLAIKIWIKMWGDQDSRWTWIKIWIWGQRFFKMKGKTWGFADEKWKALWFVHDTFDWDDDPPQVDSSNSSVQWAPKIKRPDFRCAKMKMWGWAPDDDPRATKIKIKIWGDDRQKIKIKIWGQARSRTDPPSSHPIIIMIMIMGGGTCHQPTTIIMITMDGPPDDQWRGWYWPDTGQKTWIWTDGPFWIKIKIAGSAQQDWDDDPLWIHRAGIWMWTDGPQKTKTWGGWHAWTDSNQKIKGHPPRGTKTKIWIDHPPFIWMAIQAWIWIGHRRDIDIDGHDHGHTD

Radius of gyration: 33.31 Å; Cα contacts (8 Å, |Δi|>4): 2099; chains: 1; bounding box: 118×70×87 Å

Secondary structure (DSSP, 8-state):
------------SSSSSSSSSSSS-SS--S---------S-SS-----SPPPSS--TTHHHHHHHHHHH-SHHHHHHHHHHHHHHHHHHHHHH-THHHHTTSSB-TTT---B-B---SS----GGGS--S-PPP-----TT--PPPP-GGG-B---SSPPBP-PPTT---TT---EEPPPGGGPPPP-SS-EEEEETTTSS-EEEE---HHHHHHHHHHHHHHHHHHHHHHHHH--HHHHHHHHHHHHHHHHHHHHSPPPB------TT-------S-TTS-TTTHHHHTHHHHHHHHHHHHHHHTHHHHHTTTT-TT-BTTB-HHHHHHHTTT--HHHHHHHHHHIIIIIIIIHHHHHH---SS-HHHHHHHTTHHHHHT-S-HHHHHHHHIIIII--TT----TTS---SPPHHHHHHHHB-TTS-BSS-HHHHHHHHHHHHHHHHHHHHTT--HHHHHTTHHHHHHGGGGGB-TTSBBP--SS--S-B--HHHHHHHHHHHHHTT-TTHHHHHHHHHHHHTTT-PPPPPTT--S--PPPPP------SEEEETTTTEEEEESSTT-TTT--EEEEE---STT----SSEEEEEETTEEEE-----PSTTSHHIIIIITSGGGSSSEEETT----HHHHHTT----EEEEEESPTTSPPS-SSEEEEEEEE-SSS-EEEEEEEEESSSS-EEEEEEEEE--SSEEEEEEE-SSSEEEEESSTT-PBPP-EE-S-S--TTTTGGG-EEEEE--S---S-EEEEEEE--BTTBPPEEEEEEE---TT-EEEEEEE---TTSPTTGGGSPEEEEEEEEES--SSS-EEEEEEEEETT--SEEEEEEEE-SSEEEEEEEETTEEEEEEEES-TTS-EEETTEEEEEEEEEEEEETTEEEEEEEEEEEEE-SSEEEEESSS--EEEEEEEETTEEEEEESS-EEEEETTEEEEE-SEEEEE-

Nearest PDB structures (foldseek):
  5jmd-assembly1_A  TM=6.488E-01  e=2.145E-12  Bacteroides thetaiotaomicron VPI-5482
  5jmf-assembly1_A  TM=6.710E-01  e=4.732E-11  Bacteroides thetaiotaomicron VPI-5482
  4mmi-assembly1_A  TM=5.734E-01  e=2.279E-11  Pedobacter heparinus
  4mmh-assembly1_A  TM=5.805E-01  e=6.392E-11  Pedobacter heparinus
  2uz2-assembly1_A-2  TM=2.184E-01  e=7.766E+00  Xenopus tropicalis

pLDDT: mean 80.58, std 20.13, range [22.5, 98.56]